Protein AF-0000000078335956 (afdb_homodimer)

Foldseek 3Di:
DDPPCPVPCVPPPPPPPPPPQPAVPPPPPDDPCPPAAEEEEEEQEDQWAWDQDPPPSDIDIDGHQDLVVCLVVLDDPSHHYAYEHAHPDDDDPVCVVVVQVCCCVPPNYHHFDDDPVLCCLLPVNPCVQPPQCLQVVHALDPDPRSDDDDVVSVVSLLVVLLSRLVSCVSHHDQLRHAYEYEALSNLQSLLNNCVVPVLGLYEYEHQFHRPHALVSLVSRVCSLLSLLSNQSHLEYEAQDVNRVVRSQNNCLAVVVWDWDDDPNFIWIDDQQATRTYYHAHQFADVVVVVVVCPDVVVVVVVVVVCVVQPQAAEAEAEEEQDLQAQPVLLVVLVVVLCVVDVVNVVRYYYHYHYHYDPDDDPRSVVCVVVVRRHHQLPRDRHDDQP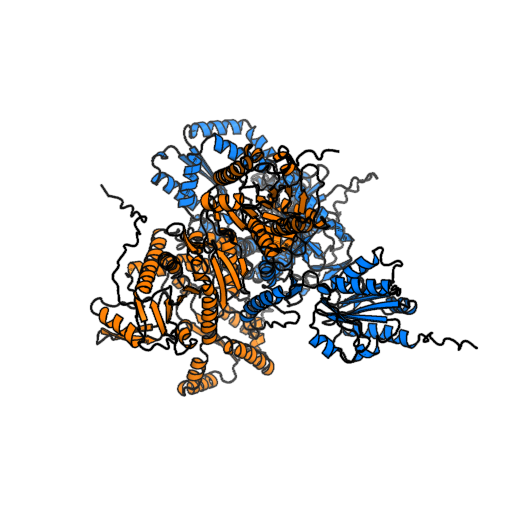LDDRAGSNDSVRVSVSVVCVRPPDPVSVVVSVVSRVVVSVVRHNSNRSVVSVVVSCVSSVCSVQFDWDWDDDDSNIHIRTAGPLQEADDLVVVVVQLLVWQAEEEEEEPPFAAPLDPPLQLLQPFPSYQAEYFYLFDPVVVCVSCVSRFQYWYAYNLRQWIARGPPGDIDGDDPDDCVLVVVLVVVLVVQPVVDPPWDQDVRQGQGRSVPQVVSCVVCVVPQWHWDDKDSTIGIGGVPRANLVNLLVVQLVCLVVVSHGQYYHYEEEIPRSLSVVVSNVVNQPDPSRPDRHHYAYEYEPDTHGPGSHYDPGNVVSVVSSNSSSVSSVPDDPPPPPPPPDD/DDPPCPPPCVPPPPPPPPPPQPAVPPPPPDDPCPPAAEEEEEEQEDQWAWDQDPPPSDIDIDGHQDLVVCLVVLDDPSHHYAYEHAHPDDDDPVCVVVVQVCCCVPPNYHHFDDDPVLCCLLPVNPCVQPVQCLQVVHALDPDPRSDDDDVVSVVSLLVVLLSRLVSCVSHHDQLRHAYEYEALSNLQSLLNNCVVPVLGLYEYEHQFHRPHALVSLVSRVCSLLSLLSNQSHLEYEAQDVNRVVRSQNNCLAVVVWDWDQDPNFIWIDDQQATRTYYHAHQFADVVVVVVVCPDVVVVVVVVVVCVVQPQAAEAEAEEEQDLQAQPVLLVVLVVVLCVVDVVNVVRYYYHYHYDYDPDDDPRSVVCVVVVRRHHQLPRDRHDDQPLDDRAGSNDSVRVSVSVVCVRPPDPVSVVVSVVSRVVVSVVRHNSNRSVVSVVVSCVSSVCSVQFDWDWDDDDSNIHIRTAGPLQEADDLVVVVVQLLVWQAEEEEEEPPFAADLDPPLQQLQPFPNYQAEYFYLFDPVVVCVSCVSRFQYWYAYNLRQWIARGPPGDIDGDDPDDCVLVVVLVVVLVVQPVVDPPFDDPVRFALGRSVPQVVSCVVCVVPQWHWDDKDSGIGIGGVPRANLVNLLVVQLVCLVVVSHGQYYHQEEEIPRSLSVVVSNVVNQPDPSRPDRHHYAYEYEPDTHGPGSHYDPGNVVSVVSSNSSSVSSVPDDPPPPDPPPDD

Nearest PDB structures (foldseek):
  5hut-assembly1_A  TM=8.804E-01  e=1.833E-31  Candida albicans SC5314
  5huv-assembly1_A  TM=8.819E-01  e=1.303E-30  Candida albicans SC5314
  5huv-assembly1_B  TM=8.684E-01  e=1.159E-29  Candida albicans SC5314
  5v0t-assembly8_H  TM=7.838E-01  e=3.227E-21  Paraburkholderia xenovorans LB400
  5v0t-assembly5_E  TM=7.851E-01  e=4.037E-21  Paraburkholderia xenovorans LB400

Organism: Daucus carota subsp. sativus (NCBI:txid79200)

Secondary structure (DSSP, 8-state):
--------GGG------------------SS------EEEEEEEE-SEEEEE-TTT--EEEEE---GGGGGGGGS-TT-EEEEEEE-SS---GGGHHHHHHHHHHHH-EEE----HHHHIIIIIIIIIIIIHHHHBT-----STT-----HHHHHHHHHHHHHHHHHHHHH--TTTSEEEEESGGGTTHHHHHHHH-TT-EEEEE--S--B--HHHHTTSTTHHHHHHHHTTSSEEEESSHHHHHHHHHHHHHHH---EEEETTEEEEEETTEEEEEEE------HHHHHHHHTSHHHHHHHHHHHHHTTT-EEEEEEEE-STT--HHHHHHHHHHHHHH-GGGTTTEEEEEEEEPPSS--HHHHHHHHS------GGG-SSPPPTTSPP--TT-HHHHHHHHHHHHH--HHHHHHHHHHHHHHHHHT-HHHHHHHHHHHHHHHTTTGGGEEEEEES-GGG-EEEEEETT-EE--HHHHHHHHHH-SSEEEEEE-TTTS---TTHHHHT--TTEEEEEE-SS-HHHHHHHTTT-TT-EEEEGGGTEEESSTTSPPEES----THHHHHHHHHHHHHHHHSTT----SSS----TTHHHHHHHHTTTTTEEEEEETTEEEEEETT--HHHHHHHHHHHHHHTT---SEEEEEE-SGGGHHHHHHHHHHHSSTT-SSPPEEEEEEESSS--S-SEEESSHHHHHHHHHHHHHHHHHS--TT-------/--------GGG------------------SS------EEEEEEEE-SEEEEE-TTT--EEEEE---GGGGGGGGS-TT-EEEEEEE-SS---GGGHHHHHHHHHHHH-EEE----HHHHIIIIIIIIIIIIHHHHBT-----STT-----HHHHHHHHHHHHHHHHHHHHH--TTTSEEEEESGGGTTHHHHHHHH-TT-EEEEE--S--B--HHHHTTSTTHHHHHHHHTTSSEEEESSHHHHHHHHHHHHHHH---EEEETTEEEEEETTEEEEEEE------HHHHHHHHTSHHHHHHHHHHHHHTTT-EEEEEEEE-STT--HHHHHHHHHHHHHH-GGGTTTEEEEEEEEPPSS--HHHHHHHHS------GGG-SSPPPTTS----TT-HHHHHHHHHHHHH--HHHHHHHHHHHHHHHHHT-HHHHHHHHHHHHHHHTTTGGGEEEEEES-GGG-EEEEEETT-EE--HHHHHHHHHH-SSEEEEEE-TTTS---TTHHHHT--TTEEEEEE-SS-HHHHHHHTTT-TT-EEEEGGGTEEESSTTSPPEES----THHHHHHHHHHHHHHHHSTT----SSS----TTHHHHHHHHTTTTTEEEEEETTEEEEEETT--HHHHHHHHHHHHHHTT---SEEEEEE-SGGGHHHHHHHHHHHSSTT-SSPPEEEEEEESS-S-S-SEEESSHHHHHHHHHHHHHHHHHS--TT-------

Structure (mmCIF, N/CA/C/O backbone):
data_AF-0000000078335956-model_v1
#
loop_
_entity.id
_entity.type
_entity.pdbx_description
1 polymer 'Trehalose-6-phosphate synthase'
#
loop_
_atom_site.group_PDB
_atom_site.id
_atom_site.type_symbol
_atom_site.label_atom_id
_atom_site.label_alt_id
_atom_site.label_comp_id
_atom_site.label_asym_id
_atom_site.label_entity_id
_atom_site.label_seq_id
_atom_site.pdbx_PDB_ins_code
_atom_site.Cartn_x
_atom_site.Cartn_y
_atom_site.Cartn_z
_atom_site.occupancy
_atom_site.B_iso_or_equiv
_atom_site.auth_seq_id
_atom_site.auth_comp_id
_atom_site.auth_asym_id
_atom_site.auth_atom_id
_atom_site.pdbx_PDB_model_num
ATOM 1 N N . MET A 1 1 ? -43.219 20.094 27.141 1 19.84 1 MET A N 1
ATOM 2 C CA . MET A 1 1 ? -42.812 21.219 26.297 1 19.84 1 MET A CA 1
ATOM 3 C C . MET A 1 1 ? -41.281 21.25 26.125 1 19.84 1 MET A C 1
ATOM 5 O O . MET A 1 1 ? -40.625 22.109 26.703 1 19.84 1 MET A O 1
ATOM 9 N N . ASN A 1 2 ? -40.562 20.234 26.25 1 20.25 2 ASN A N 1
ATOM 10 C CA . ASN A 1 2 ? -39.219 19.781 26.609 1 20.25 2 ASN A CA 1
ATOM 11 C C . ASN A 1 2 ? -38.188 20.156 25.531 1 20.25 2 ASN A C 1
ATOM 13 O O . ASN A 1 2 ? -38.281 19.719 24.391 1 20.25 2 ASN A O 1
ATOM 17 N N . THR A 1 3 ? -37.594 21.453 25.562 1 21.23 3 THR A N 1
ATOM 18 C CA . THR A 1 3 ? -36.812 22.344 24.719 1 21.23 3 THR A CA 1
ATOM 19 C C . THR A 1 3 ? -35.5 21.703 24.328 1 21.23 3 THR A C 1
ATOM 21 O O . THR A 1 3 ? -34.688 21.344 25.188 1 21.23 3 THR A O 1
ATOM 24 N N . SER A 1 4 ? -35.438 20.859 23.344 1 21.78 4 SER A N 1
ATOM 25 C CA . SER A 1 4 ? -34.375 20.031 22.75 1 21.78 4 SER A CA 1
ATOM 26 C C . SER A 1 4 ? -33.188 20.875 22.328 1 21.78 4 SER A C 1
ATOM 28 O O . SER A 1 4 ? -33.312 21.75 21.469 1 21.78 4 SER A O 1
ATOM 30 N N . SER A 1 5 ? -32.312 21.328 23.312 1 22.69 5 SER A N 1
ATOM 31 C CA . SER A 1 5 ? -31.172 22.266 23.281 1 22.69 5 SER A CA 1
ATOM 32 C C . SER A 1 5 ? -30.172 21.875 22.219 1 22.69 5 SER A C 1
ATOM 34 O O . SER A 1 5 ? -29.516 20.828 22.297 1 22.69 5 SER A O 1
ATOM 36 N N . CYS A 1 6 ? -30.438 22 20.969 1 25.27 6 CYS A N 1
ATOM 37 C CA . CYS A 1 6 ? -29.609 21.891 19.766 1 25.27 6 CYS A CA 1
ATOM 38 C C . CYS A 1 6 ? -28.359 22.75 19.891 1 25.27 6 CYS A C 1
ATOM 40 O O . CYS A 1 6 ? -28.438 23.969 19.859 1 25.27 6 CYS A O 1
ATOM 42 N N . MET A 1 7 ? -27.438 22.438 20.781 1 24.03 7 MET A N 1
ATOM 43 C CA . MET A 1 7 ? -26.234 23.25 20.984 1 24.03 7 MET A CA 1
ATOM 44 C C . MET A 1 7 ? -25.531 23.5 19.641 1 24.03 7 MET A C 1
ATOM 46 O O . MET A 1 7 ? -25.203 22.547 18.922 1 24.03 7 MET A O 1
ATOM 50 N N . ASN A 1 8 ? -25.906 24.5 18.922 1 25.06 8 ASN A N 1
ATOM 51 C CA . ASN A 1 8 ? -25.391 25.125 17.703 1 25.06 8 ASN A CA 1
ATOM 52 C C . ASN A 1 8 ? -23.875 25.359 17.797 1 25.06 8 ASN A C 1
ATOM 54 O O . ASN A 1 8 ? -23.422 26.141 18.625 1 25.06 8 ASN A O 1
ATOM 58 N N . PHE A 1 9 ? -23.109 24.406 17.594 1 26.05 9 PHE A N 1
ATOM 59 C CA . PHE A 1 9 ? -21.656 24.453 17.641 1 26.05 9 PHE A CA 1
ATOM 60 C C . PHE A 1 9 ? -21.125 25.547 16.719 1 26.05 9 PHE A C 1
ATOM 62 O O . PHE A 1 9 ? -19.922 25.641 16.484 1 26.05 9 PHE A O 1
ATOM 69 N N . ALA A 1 10 ? -22.047 26.328 16 1 27.14 10 ALA A N 1
ATOM 70 C CA . ALA A 1 10 ? -21.578 27.422 15.156 1 27.14 10 ALA A CA 1
ATOM 71 C C . ALA A 1 10 ? -20.703 28.391 15.953 1 27.14 10 ALA A C 1
ATOM 73 O O . ALA A 1 10 ? -19.75 28.938 15.422 1 27.14 10 ALA A O 1
ATOM 74 N N . ASN A 1 11 ? -21.281 28.812 17.141 1 25.41 11 ASN A N 1
ATOM 75 C CA . ASN A 1 11 ? -20.703 29.938 17.875 1 25.41 11 ASN A CA 1
ATOM 76 C C . ASN A 1 11 ? -19.359 29.594 18.5 1 25.41 11 ASN A C 1
ATOM 78 O O . ASN A 1 11 ? -19.047 30.031 19.594 1 25.41 11 ASN A O 1
ATOM 82 N N . LEU A 1 12 ? -18.859 28.484 18.219 1 27.59 12 LEU A N 1
ATOM 83 C CA . LEU A 1 12 ? -17.547 28.391 18.859 1 27.59 12 LEU A CA 1
ATOM 84 C C . LEU A 1 12 ? -16.656 29.547 18.406 1 27.59 12 LEU A C 1
ATOM 86 O O . LEU A 1 12 ? -15.781 29.359 17.547 1 27.59 12 LEU A O 1
ATOM 90 N N . ALA A 1 13 ? -17.234 30.719 18.141 1 26.52 13 ALA A N 1
ATOM 91 C CA . ALA A 1 13 ? -16.516 31.984 17.906 1 26.52 13 ALA A CA 1
ATOM 92 C C . ALA A 1 13 ? -15.523 32.25 19.031 1 26.52 13 ALA A C 1
ATOM 94 O O . ALA A 1 13 ? -15.875 32.188 20.219 1 26.52 13 ALA A O 1
ATOM 95 N N . PHE A 1 14 ? -14.305 31.969 18.75 1 28.53 14 PHE A N 1
ATOM 96 C CA . PHE A 1 14 ? -13.133 32.281 19.562 1 28.53 14 PHE A CA 1
ATOM 97 C C . PHE A 1 14 ? -13.188 33.75 20.031 1 28.53 14 PHE A C 1
ATOM 99 O O . PHE A 1 14 ? -13.281 34.656 19.203 1 28.53 14 PHE A O 1
ATOM 106 N N . GLY A 1 15 ? -14.039 34.156 21 1 25.47 15 GLY A N 1
ATOM 107 C CA . GLY A 1 15 ? -13.898 35.469 21.594 1 25.47 15 GLY A CA 1
ATOM 108 C C . GLY A 1 15 ? -12.453 35.875 21.797 1 25.47 15 GLY A C 1
ATOM 109 O O . GLY A 1 15 ? -11.578 35.031 21.938 1 25.47 15 GLY A O 1
ATOM 110 N N . ASP A 1 16 ? -12.117 37.125 21.312 1 26.88 16 ASP A N 1
ATOM 111 C CA . ASP A 1 16 ? -10.898 37.938 21.391 1 26.88 16 ASP A CA 1
ATOM 112 C C . ASP A 1 16 ? -10.398 38.062 22.828 1 26.88 16 ASP A C 1
ATOM 114 O O . ASP A 1 16 ? -10.82 38.938 23.562 1 26.88 16 ASP A O 1
ATOM 118 N N . LEU A 1 17 ? -10.477 37.125 23.672 1 26.69 17 LEU A N 1
ATOM 119 C CA . LEU A 1 17 ? -9.953 37.531 24.984 1 26.69 17 LEU A CA 1
ATOM 120 C C . LEU A 1 17 ? -8.539 38.062 24.844 1 26.69 17 LEU A C 1
ATOM 122 O O . LEU A 1 17 ? -7.613 37.312 24.5 1 26.69 17 LEU A O 1
ATOM 126 N N . ASN A 1 18 ? -8.359 39.344 24.547 1 26.45 18 ASN A N 1
ATOM 127 C CA . ASN A 1 18 ? -7.168 40.188 24.547 1 26.45 18 ASN A CA 1
ATOM 128 C C . ASN A 1 18 ? -6.379 40.031 25.859 1 26.45 18 ASN A C 1
ATOM 130 O O . ASN A 1 18 ? -5.637 40.938 26.234 1 26.45 18 ASN A O 1
ATOM 134 N N . ARG A 1 19 ? -6.75 39.25 26.875 1 29.47 19 ARG A N 1
ATOM 135 C CA . ARG A 1 19 ? -5.898 39.562 28.031 1 29.47 19 ARG A CA 1
ATOM 136 C C . ARG A 1 19 ? -4.449 39.188 27.75 1 29.47 19 ARG A C 1
ATOM 138 O O . ARG A 1 19 ? -4.164 38.094 27.266 1 29.47 19 ARG A O 1
ATOM 145 N N . THR A 1 20 ? -3.559 40.156 27.578 1 27.69 20 THR A N 1
ATOM 146 C CA . THR A 1 20 ? -2.105 40.25 27.5 1 27.69 20 THR A CA 1
ATOM 147 C C . THR A 1 20 ? -1.449 39.344 28.547 1 27.69 20 THR A C 1
ATOM 149 O O . THR A 1 20 ? -1.339 39.719 29.719 1 27.69 20 THR A O 1
ATOM 152 N N . ASN A 1 21 ? -1.979 38.25 28.812 1 27.45 21 ASN A N 1
ATOM 153 C CA . ASN A 1 21 ? -1.161 37.625 29.844 1 27.45 21 ASN A CA 1
ATOM 154 C C . ASN A 1 21 ? 0.313 37.594 29.453 1 27.45 21 ASN A C 1
ATOM 156 O O . ASN A 1 21 ? 0.642 37.5 28.266 1 27.45 21 ASN A O 1
ATOM 160 N N . PRO A 1 22 ? 1.255 37.906 30.375 1 27.59 22 PRO A N 1
ATOM 161 C CA . PRO A 1 22 ? 2.697 38.031 30.156 1 27.59 22 PRO A CA 1
ATOM 162 C C . PRO A 1 22 ? 3.291 36.812 29.438 1 27.59 22 PRO A C 1
ATOM 164 O O . PRO A 1 22 ? 3.033 35.656 29.812 1 27.59 22 PRO A O 1
ATOM 167 N N . CYS A 1 23 ? 3.16 36.719 28.172 1 31.3 23 CYS A N 1
ATOM 168 C CA . CYS A 1 23 ? 4.027 35.812 27.438 1 31.3 23 CYS A CA 1
ATOM 169 C C . CYS A 1 23 ? 5.352 35.625 28.156 1 31.3 23 CYS A C 1
ATOM 171 O O . CYS A 1 23 ? 5.797 36.5 28.906 1 31.3 23 CYS A O 1
ATOM 173 N N . ILE A 1 24 ? 5.77 34.5 28.422 1 33.09 24 ILE A N 1
ATOM 174 C CA . ILE A 1 24 ? 7.137 34.312 28.891 1 33.09 24 ILE A CA 1
ATOM 175 C C . ILE A 1 24 ? 8.07 35.281 28.172 1 33.09 24 ILE A C 1
ATOM 177 O O . ILE A 1 24 ? 8.367 35.125 27 1 33.09 24 ILE A O 1
ATOM 181 N N . LYS A 1 25 ? 7.867 36.688 28.344 1 34.28 25 LYS A N 1
ATOM 182 C CA . LYS A 1 25 ? 8.758 37.719 27.844 1 34.28 25 LYS A CA 1
ATOM 183 C C . LYS A 1 25 ? 10.156 37.594 28.438 1 34.28 25 LYS A C 1
ATOM 185 O O . LYS A 1 25 ? 10.398 38 29.562 1 34.28 25 LYS A O 1
ATOM 190 N N . TYR A 1 26 ? 10.984 36.531 28.344 1 30.84 26 TYR A N 1
ATOM 191 C CA . TYR A 1 26 ? 12.32 36.906 28.797 1 30.84 26 TYR A CA 1
ATOM 192 C C . TYR A 1 26 ? 12.922 38 27.906 1 30.84 26 TYR A C 1
ATOM 194 O O . TYR A 1 26 ? 12.984 37.844 26.688 1 30.84 26 TYR A O 1
ATOM 202 N N . VAL A 1 27 ? 12.641 39.25 28.219 1 30.86 27 VAL A N 1
ATOM 203 C CA . VAL A 1 27 ? 13.375 40.406 27.703 1 30.86 27 VAL A CA 1
ATOM 204 C C . VAL A 1 27 ? 14.875 40.219 27.953 1 30.86 27 VAL A C 1
ATOM 206 O O . VAL A 1 27 ? 15.312 40.188 29.109 1 30.86 27 VAL A O 1
ATOM 209 N N . ASP A 1 28 ? 15.641 39.312 27.312 1 30.7 28 ASP A N 1
ATOM 210 C CA . ASP A 1 28 ? 17.062 39.625 27.516 1 30.7 28 ASP A CA 1
ATOM 211 C C . ASP A 1 28 ? 17.391 41.031 27.094 1 30.7 28 ASP A C 1
ATOM 213 O O . ASP A 1 28 ? 16.906 41.531 26.078 1 30.7 28 ASP A O 1
ATOM 217 N N . SER A 1 29 ? 17.766 41.875 27.969 1 30.16 29 SER A N 1
ATOM 218 C CA . SER A 1 29 ? 18.328 43.219 27.797 1 30.16 29 SER A CA 1
ATOM 219 C C . SER A 1 29 ? 19.359 43.25 26.672 1 30.16 29 SER A C 1
ATOM 221 O O . SER A 1 29 ? 19.453 44.25 25.953 1 30.16 29 SER A O 1
ATOM 223 N N . ASP A 1 30 ? 20.594 42.594 26.906 1 31.47 30 ASP A N 1
ATOM 224 C CA . ASP A 1 30 ? 21.75 43 26.141 1 31.47 30 ASP A CA 1
ATOM 225 C C . ASP A 1 30 ? 21.625 42.594 24.672 1 31.47 30 ASP A C 1
ATOM 227 O O . ASP A 1 30 ? 20.906 41.625 24.359 1 31.47 30 ASP A O 1
ATOM 231 N N . GLY A 1 31 ? 22 43.344 23.609 1 33.09 31 GLY A N 1
ATOM 232 C CA . GLY A 1 31 ? 22.062 43.375 22.156 1 33.09 31 GLY A CA 1
ATOM 233 C C . GLY A 1 31 ? 22.391 42 21.547 1 33.09 31 GLY A C 1
ATOM 234 O O . GLY A 1 31 ? 22.344 41.844 20.328 1 33.09 31 GLY A O 1
ATOM 235 N N . THR A 1 32 ? 23.531 41.312 21.969 1 35 32 THR A N 1
ATOM 236 C CA . THR A 1 32 ? 24.016 40.156 21.219 1 35 32 THR A CA 1
ATOM 237 C C . THR A 1 32 ? 23.016 39 21.297 1 35 32 THR A C 1
ATOM 239 O O . THR A 1 32 ? 22.891 38.375 22.344 1 35 32 THR A O 1
ATOM 242 N N . SER A 1 33 ? 21.812 39.094 20.891 1 37.72 33 SER A N 1
ATOM 243 C CA . SER A 1 33 ? 20.625 38.25 21.016 1 37.72 33 SER A CA 1
ATOM 244 C C . SER A 1 33 ? 20.938 36.812 20.625 1 37.72 33 SER A C 1
ATOM 246 O O . SER A 1 33 ? 21.078 36.5 19.438 1 37.72 33 SER A O 1
ATOM 248 N N . SER A 1 34 ? 21.891 36.125 21.094 1 42.81 34 SER A N 1
ATOM 249 C CA . SER A 1 34 ? 21.938 34.688 20.859 1 42.81 34 SER A CA 1
ATOM 250 C C . SER A 1 34 ? 20.547 34.062 20.953 1 42.81 34 SER A C 1
ATOM 252 O O . SER A 1 34 ? 19.875 34.188 21.984 1 42.81 34 SER A O 1
ATOM 254 N N . THR A 1 35 ? 19.625 34.062 20.016 1 52.34 35 THR A N 1
ATOM 255 C CA . THR A 1 35 ? 18.219 33.719 19.906 1 52.34 35 THR A CA 1
ATOM 256 C C . THR A 1 35 ? 17.938 32.375 20.562 1 52.34 35 THR A C 1
ATOM 258 O O . THR A 1 35 ? 18.406 31.344 20.078 1 52.34 35 THR A O 1
ATOM 261 N N . THR A 1 36 ? 17.812 32.25 21.875 1 70.56 36 THR A N 1
ATOM 262 C CA . THR A 1 36 ? 17.406 31.109 22.688 1 70.56 36 THR A CA 1
ATOM 263 C C . THR A 1 36 ? 16.156 30.453 22.109 1 70.56 36 THR A C 1
ATOM 265 O O . THR A 1 36 ? 15.156 31.125 21.844 1 70.56 36 THR A O 1
ATOM 268 N N . VAL A 1 37 ? 16.359 29.219 21.672 1 81.81 37 VAL A N 1
ATOM 269 C CA . VAL A 1 37 ? 15.258 28.422 21.141 1 81.81 37 VAL A CA 1
ATOM 270 C C . VAL A 1 37 ? 14.383 27.906 22.281 1 81.81 37 VAL A C 1
ATOM 272 O O . VAL A 1 37 ? 14.898 27.422 23.297 1 81.81 37 VAL A O 1
ATOM 275 N N . THR A 1 38 ? 13.109 28.234 22.328 1 91.75 38 THR A N 1
ATOM 276 C CA . THR A 1 38 ? 12.148 27.734 23.297 1 91.75 38 THR A CA 1
ATOM 277 C C . THR A 1 38 ? 11.281 26.625 22.688 1 91.75 38 THR A C 1
ATOM 279 O O . THR A 1 38 ? 10.719 26.812 21.609 1 91.75 38 THR A O 1
ATOM 282 N N . ILE A 1 39 ? 11.203 25.531 23.375 1 95 39 ILE A N 1
ATOM 283 C CA . ILE A 1 39 ? 10.438 24.375 22.922 1 95 39 ILE A CA 1
ATOM 284 C C . ILE A 1 39 ? 9.352 24.031 23.938 1 95 39 ILE A C 1
ATOM 286 O O . ILE A 1 39 ? 9.617 23.969 25.141 1 95 39 ILE A O 1
ATOM 290 N N . ILE A 1 40 ? 8.18 23.891 23.469 1 96.12 40 ILE A N 1
ATOM 291 C CA . ILE A 1 40 ? 7.074 23.406 24.297 1 96.12 40 ILE A CA 1
ATOM 292 C C . ILE A 1 40 ? 6.754 21.969 23.938 1 96.12 40 ILE A C 1
ATOM 294 O O . ILE A 1 40 ? 6.453 21.656 22.781 1 96.12 40 ILE A O 1
ATOM 298 N N . ILE A 1 41 ? 6.809 21.078 24.844 1 95.44 41 ILE A N 1
ATOM 299 C CA . ILE A 1 41 ? 6.426 19.688 24.656 1 95.44 41 ILE A CA 1
ATOM 300 C C . ILE A 1 41 ? 5.031 19.453 25.25 1 95.44 41 ILE A C 1
ATOM 302 O O . ILE A 1 41 ? 4.816 19.625 26.438 1 95.44 41 ILE A O 1
ATOM 306 N N . LEU A 1 42 ? 4.148 19.156 24.375 1 96.69 42 LEU A N 1
ATOM 307 C CA . LEU A 1 42 ? 2.764 18.938 24.781 1 96.69 42 LEU A CA 1
ATOM 308 C C . LEU A 1 42 ? 2.428 17.453 24.781 1 96.69 42 LEU A C 1
ATOM 310 O O . LEU A 1 42 ? 2.674 16.75 23.797 1 96.69 42 LEU A O 1
ATOM 314 N N . SER A 1 43 ? 1.929 16.938 25.844 1 94.06 43 SER A N 1
ATOM 315 C CA . SER A 1 43 ? 1.452 15.562 26 1 94.06 43 SER A CA 1
ATOM 316 C C . SER A 1 43 ? 0.212 15.5 26.875 1 94.06 43 SER A C 1
ATOM 318 O O . SER A 1 43 ? -0.095 16.453 27.594 1 94.06 43 SER A O 1
ATOM 320 N N . ASN A 1 44 ? -0.469 14.398 26.766 1 92.56 44 ASN A N 1
ATOM 321 C CA . ASN A 1 44 ? -1.673 14.25 27.578 1 92.56 44 ASN A CA 1
ATOM 322 C C . ASN A 1 44 ? -1.354 14.305 29.062 1 92.56 44 ASN A C 1
ATOM 324 O O . ASN A 1 44 ? -2.098 14.906 29.844 1 92.56 44 ASN A O 1
ATOM 328 N N . MET A 1 45 ? -0.224 13.695 29.406 1 90.44 45 MET A N 1
ATOM 329 C CA . MET A 1 45 ? 0.213 13.688 30.797 1 90.44 45 MET A CA 1
ATOM 330 C C . MET A 1 45 ? 1.557 14.391 30.953 1 90.44 45 MET A C 1
ATOM 332 O O . MET A 1 45 ? 2.432 14.258 30.094 1 90.44 45 MET A O 1
ATOM 336 N N . LEU A 1 46 ? 1.651 15.078 32.031 1 92.12 46 LEU A N 1
ATOM 337 C CA . LEU A 1 46 ? 2.934 15.688 32.375 1 92.12 46 LEU A CA 1
ATOM 338 C C . LEU A 1 46 ? 3.945 14.625 32.812 1 92.12 46 LEU A C 1
ATOM 340 O O . LEU A 1 46 ? 3.566 13.547 33.25 1 92.12 46 LEU A O 1
ATOM 344 N N . PRO A 1 47 ? 5.184 14.938 32.625 1 89.88 47 PRO A N 1
ATOM 345 C CA . PRO A 1 47 ? 6.223 13.961 32.969 1 89.88 47 PRO A CA 1
ATOM 346 C C . PRO A 1 47 ? 6.504 13.914 34.469 1 89.88 47 PRO A C 1
ATOM 348 O O . PRO A 1 47 ? 7.668 13.922 34.875 1 89.88 47 PRO A O 1
ATOM 351 N N . LEU A 1 48 ? 5.449 13.867 35.25 1 89.56 48 LEU A N 1
ATOM 352 C CA . LEU A 1 48 ? 5.59 13.891 36.719 1 89.56 48 LEU A CA 1
ATOM 353 C C . LEU A 1 48 ? 4.637 12.898 37.375 1 89.56 48 LEU A C 1
ATOM 355 O O . LEU A 1 48 ? 3.537 12.664 36.875 1 89.56 48 LEU A O 1
ATOM 359 N N . HIS A 1 49 ? 5.18 12.328 38.375 1 86.75 49 HIS A N 1
ATOM 360 C CA . HIS A 1 49 ? 4.332 11.578 39.281 1 86.75 49 HIS A CA 1
ATOM 361 C C . HIS A 1 49 ? 4.004 12.406 40.531 1 86.75 49 HIS A C 1
ATOM 363 O O . HIS A 1 49 ? 4.902 12.969 41.156 1 86.75 49 HIS A O 1
ATOM 369 N N . ALA A 1 50 ? 2.77 12.547 40.719 1 87.62 50 ALA A N 1
ATOM 370 C CA . ALA A 1 50 ? 2.34 13.297 41.906 1 87.62 50 ALA A CA 1
ATOM 371 C C . ALA A 1 50 ? 1.949 12.367 43.062 1 87.62 50 ALA A C 1
ATOM 373 O O . ALA A 1 50 ? 1.248 11.375 42.844 1 87.62 50 ALA A O 1
ATOM 374 N N . GLN A 1 51 ? 2.586 12.586 44.125 1 85.38 51 GLN A N 1
ATOM 375 C CA . GLN A 1 51 ? 2.234 11.836 45.344 1 85.38 51 GLN A CA 1
ATOM 376 C C . GLN A 1 51 ? 1.74 12.766 46.438 1 85.38 51 GLN A C 1
ATOM 378 O O . GLN A 1 51 ? 2.396 13.758 46.75 1 85.38 51 GLN A O 1
ATOM 383 N N . LYS A 1 52 ? 0.571 12.469 46.844 1 84 52 LYS A N 1
ATOM 384 C CA . LYS A 1 52 ? 0.011 13.242 47.969 1 84 52 LYS A CA 1
ATOM 385 C C . LYS A 1 52 ? 0.424 12.664 49.312 1 84 52 LYS A C 1
ATOM 387 O O . LYS A 1 52 ? 0.314 11.453 49.531 1 84 52 LYS A O 1
ATOM 392 N N . ASP A 1 53 ? 1.023 13.57 50.031 1 78.81 53 ASP A N 1
ATOM 393 C CA . ASP A 1 53 ? 1.359 13.133 51.375 1 78.81 53 ASP A CA 1
ATOM 394 C C . ASP A 1 53 ? 0.108 13.016 52.25 1 78.81 53 ASP A C 1
ATOM 396 O O . ASP A 1 53 ? -0.678 13.961 52.344 1 78.81 53 ASP A O 1
ATOM 400 N N . GLY A 1 54 ? -0.27 11.891 52.75 1 69.88 54 GLY A N 1
ATOM 401 C CA . GLY A 1 54 ? -1.459 11.625 53.562 1 69.88 54 GLY A CA 1
ATOM 402 C C . GLY A 1 54 ? -1.561 12.508 54.781 1 69.88 54 GLY A C 1
ATOM 403 O O . GLY A 1 54 ? -2.662 12.836 55.219 1 69.88 54 GLY A O 1
ATOM 404 N N . LYS A 1 55 ? -0.478 12.992 55.438 1 73.19 55 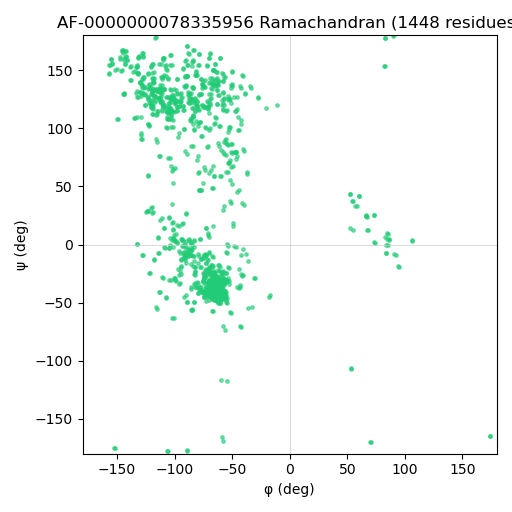LYS A N 1
ATOM 405 C CA . LYS A 1 55 ? -0.483 13.75 56.688 1 73.19 55 LYS A CA 1
ATOM 406 C C . LYS A 1 55 ? -0.58 15.25 56.438 1 73.19 55 LYS A C 1
ATOM 408 O O . LYS A 1 55 ? -1.388 15.938 57.031 1 73.19 55 LYS A O 1
ATOM 413 N N . THR A 1 56 ? 0.162 15.82 55.469 1 70.31 56 THR A N 1
ATOM 414 C CA . THR A 1 56 ? 0.261 17.266 55.25 1 70.31 56 THR A CA 1
ATOM 415 C C . THR A 1 56 ? -0.574 17.688 54.031 1 70.31 56 THR A C 1
ATOM 417 O O . THR A 1 56 ? -0.775 18.875 53.812 1 70.31 56 THR A O 1
ATOM 420 N N . GLU A 1 57 ? -1.248 16.766 53.344 1 73.31 57 GLU A N 1
ATOM 421 C CA . GLU A 1 57 ? -2.051 17.016 52.156 1 73.31 57 GLU A CA 1
ATOM 422 C C . GLU A 1 57 ? -1.249 17.781 51.094 1 73.31 57 GLU A C 1
ATOM 424 O O . GLU A 1 57 ? -1.825 18.406 50.219 1 73.31 57 GLU A O 1
ATOM 429 N N . CYS A 1 58 ? 0.118 17.766 51.375 1 79.56 58 CYS A N 1
ATOM 430 C CA . CYS A 1 58 ? 0.988 18.422 50.406 1 79.56 58 CYS A CA 1
ATOM 431 C C . CYS A 1 58 ? 1.427 17.453 49.344 1 79.56 58 CYS A C 1
ATOM 433 O O . CYS A 1 58 ? 1.555 16.25 49.594 1 79.56 58 CYS A O 1
ATOM 435 N N . PHE A 1 59 ? 1.572 17.969 48.062 1 86.81 59 PHE A N 1
ATOM 436 C CA . PHE A 1 59 ? 1.973 17.125 46.938 1 86.81 59 PHE A CA 1
ATOM 437 C C . PHE A 1 59 ? 3.486 17.141 46.781 1 86.81 59 PHE A C 1
ATOM 439 O O . PHE A 1 59 ? 4.133 18.172 46.938 1 86.81 59 PHE A O 1
ATOM 446 N N . SER A 1 60 ? 4.012 16.016 46.562 1 88.31 60 SER A N 1
ATOM 447 C CA . SER A 1 60 ? 5.383 15.867 46.094 1 88.31 60 SER A CA 1
ATOM 448 C C . SER A 1 60 ? 5.422 15.359 44.656 1 88.31 60 SER A C 1
ATOM 450 O O . SER A 1 60 ? 4.547 14.602 44.25 1 88.31 60 SER A O 1
ATOM 452 N N . PHE A 1 61 ? 6.387 15.891 43.938 1 90.31 61 PHE A N 1
ATOM 453 C CA . PHE A 1 61 ? 6.465 15.555 42.531 1 90.31 61 PHE A CA 1
ATOM 454 C C . PHE A 1 61 ? 7.816 14.938 42.188 1 90.31 61 PHE A C 1
ATOM 456 O O . PHE A 1 61 ? 8.852 15.391 42.688 1 90.31 61 PHE A O 1
ATOM 463 N N . ILE A 1 62 ? 7.738 13.836 41.406 1 86.06 62 ILE A N 1
ATOM 464 C CA . ILE A 1 62 ? 8.953 13.203 40.906 1 86.06 62 ILE A CA 1
ATOM 465 C C . ILE A 1 62 ? 8.852 13.031 39.406 1 86.06 62 ILE A C 1
ATOM 467 O O . ILE A 1 62 ? 7.785 12.695 38.875 1 86.06 62 ILE A O 1
ATOM 471 N N . TYR A 1 63 ? 9.953 13.219 38.781 1 83.81 63 TYR A N 1
ATOM 472 C CA . TYR A 1 63 ? 9.977 13.094 37.312 1 83.81 63 TYR A CA 1
ATOM 473 C C . TYR A 1 63 ? 9.719 11.648 36.906 1 83.81 63 TYR A C 1
ATOM 475 O O . TYR A 1 63 ? 10.219 10.719 37.531 1 83.81 63 TYR A O 1
ATOM 483 N N . ASP A 1 64 ? 8.914 11.57 35.875 1 81.62 64 ASP A N 1
ATOM 484 C CA . ASP A 1 64 ? 8.711 10.289 35.219 1 81.62 64 ASP A CA 1
ATOM 485 C C . ASP A 1 64 ? 9.906 9.914 34.344 1 81.62 64 ASP A C 1
ATOM 487 O O . ASP A 1 64 ? 10.406 10.742 33.562 1 81.62 64 ASP A O 1
ATOM 491 N N . GLU A 1 65 ? 10.367 8.773 34.375 1 72.12 65 GLU A N 1
ATOM 492 C CA . GLU A 1 65 ? 11.602 8.352 33.688 1 72.12 65 GLU A CA 1
ATOM 493 C C . GLU A 1 65 ? 11.32 7.801 32.312 1 72.12 65 GLU A C 1
ATOM 495 O O . GLU A 1 65 ? 12.203 7.207 31.688 1 72.12 65 GLU A O 1
ATOM 500 N N . SER A 1 66 ? 10.195 8.102 31.797 1 74.75 66 SER A N 1
ATOM 501 C CA . SER A 1 66 ? 9.891 7.637 30.438 1 74.75 66 SER A CA 1
ATOM 502 C C . SER A 1 66 ? 10.766 8.352 29.406 1 74.75 66 SER A C 1
ATOM 504 O O . SER A 1 66 ? 11.109 9.516 29.578 1 74.75 66 SER A O 1
ATOM 506 N N . PRO A 1 67 ? 11.172 7.629 28.375 1 69.62 67 PRO A N 1
ATOM 507 C CA . PRO A 1 67 ? 12.086 8.18 27.375 1 69.62 67 PRO A CA 1
ATOM 508 C C . PRO A 1 67 ? 11.562 9.461 26.734 1 69.62 67 PRO A C 1
ATOM 510 O O . PRO A 1 67 ? 12.344 10.367 26.438 1 69.62 67 PRO A O 1
ATOM 513 N N . LEU A 1 68 ? 10.344 9.555 26.609 1 72.31 68 LEU A N 1
ATOM 514 C CA . LEU A 1 68 ? 9.75 10.719 25.984 1 72.31 68 LEU A CA 1
ATOM 515 C C . LEU A 1 68 ? 10.125 12 26.719 1 72.31 68 LEU A C 1
ATOM 517 O O . LEU A 1 68 ? 10.391 13.031 26.094 1 72.31 68 LEU A O 1
ATOM 521 N N . TRP A 1 69 ? 10.312 11.883 27.984 1 75.56 69 TRP A N 1
ATOM 522 C CA . TRP A 1 69 ? 10.516 13.07 28.812 1 75.56 69 TRP A CA 1
ATOM 523 C C . TRP A 1 69 ? 11.992 13.422 28.906 1 75.56 69 TRP A C 1
ATOM 525 O O . TRP A 1 69 ? 12.352 14.508 29.359 1 75.56 69 TRP A O 1
ATOM 535 N N . GLN A 1 70 ? 12.742 12.539 28.375 1 78.56 70 GLN A N 1
ATOM 536 C CA . GLN A 1 70 ? 14.188 12.758 28.391 1 78.56 70 GLN A CA 1
ATOM 537 C C . GLN A 1 7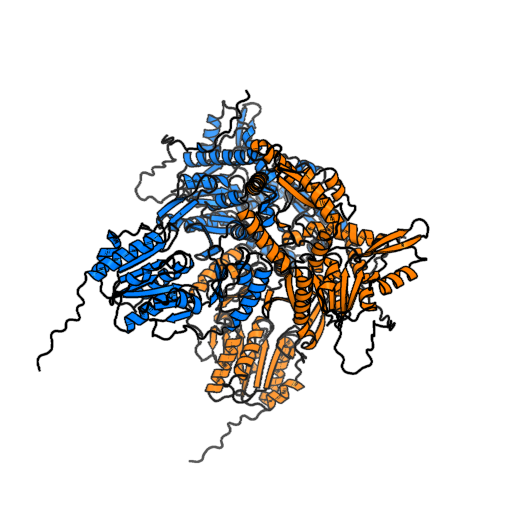0 ? 14.664 13.43 27.109 1 78.56 70 GLN A C 1
ATOM 539 O O . GLN A 1 70 ? 15.859 13.672 26.938 1 78.56 70 GLN A O 1
ATOM 544 N N . LEU A 1 71 ? 13.75 13.758 26.312 1 84 71 LEU A N 1
ATOM 545 C CA . LEU A 1 71 ? 14.062 14.43 25.062 1 84 71 LEU A CA 1
ATOM 546 C C . LEU A 1 71 ? 14.828 15.727 25.312 1 84 71 LEU A C 1
ATOM 548 O O . LEU A 1 71 ? 15.664 16.125 24.5 1 84 71 LEU A O 1
ATOM 552 N N . LYS A 1 72 ? 14.555 16.344 26.422 1 83.25 72 LYS A N 1
ATOM 553 C CA . LYS A 1 72 ? 15.164 17.625 26.766 1 83.25 72 LYS A CA 1
ATOM 554 C C . LYS A 1 72 ? 16.688 17.531 26.797 1 83.25 72 LYS A C 1
ATOM 556 O O . LYS A 1 72 ? 17.375 18.5 26.484 1 83.25 72 LYS A O 1
ATOM 561 N N . ASP A 1 73 ? 17.094 16.359 27.094 1 83.25 73 ASP A N 1
ATOM 562 C CA . ASP A 1 73 ? 18.531 16.172 27.25 1 83.25 73 ASP A CA 1
ATOM 563 C C . ASP A 1 73 ? 19.234 16.156 25.891 1 83.25 73 ASP A C 1
ATOM 565 O O . ASP A 1 73 ? 20.469 16.266 25.812 1 83.25 73 ASP A O 1
ATOM 569 N N . GLY A 1 74 ? 18.484 16.078 24.891 1 86.25 74 GLY A N 1
ATOM 570 C CA . GLY A 1 74 ? 19.062 16.062 23.547 1 86.25 74 GLY A CA 1
ATOM 571 C C . GLY A 1 74 ? 19.188 17.453 22.938 1 86.25 74 GLY A C 1
ATOM 572 O O . GLY A 1 74 ? 19.906 17.641 21.953 1 86.25 74 GLY A O 1
ATOM 573 N N . PHE A 1 75 ? 18.562 18.422 23.578 1 89.69 75 PHE A N 1
ATOM 574 C CA . PHE A 1 75 ? 18.625 19.781 23.062 1 89.69 75 PHE A CA 1
ATOM 575 C C . PHE A 1 75 ? 19.828 20.516 23.609 1 89.69 75 PHE A C 1
ATOM 577 O O . PHE A 1 75 ? 20.453 20.094 24.594 1 89.69 75 PHE A O 1
ATOM 584 N N . SER A 1 76 ? 20.109 21.594 22.969 1 86.81 76 SER A N 1
ATOM 585 C CA . SER A 1 76 ? 21.219 22.406 23.438 1 86.81 76 SER A CA 1
ATOM 586 C C . SER A 1 76 ? 20.938 22.969 24.828 1 86.81 76 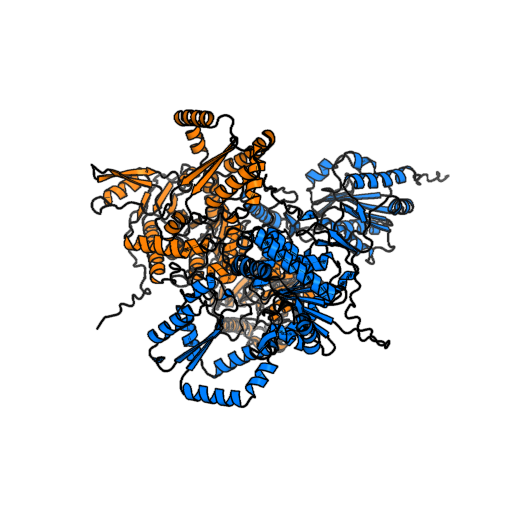SER A C 1
ATOM 588 O O . SER A 1 76 ? 19.781 23.203 25.188 1 86.81 76 SER A O 1
ATOM 590 N N . PRO A 1 77 ? 21.969 23.141 25.578 1 83.5 77 PRO A N 1
ATOM 591 C CA . PRO A 1 77 ? 21.797 23.641 26.938 1 83.5 77 PRO A CA 1
ATOM 592 C C . PRO A 1 77 ? 21.094 25 26.984 1 83.5 77 PRO A C 1
ATOM 594 O O . PRO A 1 77 ? 20.453 25.344 27.969 1 83.5 77 PRO A O 1
ATOM 597 N N . ASP A 1 78 ? 21.172 25.703 25.938 1 84.69 78 ASP A N 1
ATOM 598 C CA . ASP A 1 78 ? 20.594 27.031 25.875 1 84.69 78 ASP A CA 1
ATOM 599 C C . ASP A 1 78 ? 19.109 26.984 25.5 1 84.69 78 ASP A C 1
ATOM 601 O O . ASP A 1 78 ? 18.406 28 25.547 1 84.69 78 ASP A O 1
ATOM 605 N N . THR A 1 79 ? 18.641 25.781 25.234 1 89 79 THR A N 1
ATOM 606 C CA . THR A 1 79 ? 17.25 25.625 24.828 1 89 79 THR A CA 1
ATOM 607 C C . THR A 1 79 ? 16.328 25.547 26.047 1 89 79 THR A C 1
ATOM 609 O O . THR A 1 79 ? 16.625 24.797 27 1 89 79 THR A O 1
ATOM 612 N N . MET A 1 80 ? 15.367 26.375 26.094 1 89.94 80 MET A N 1
ATOM 613 C CA . MET A 1 80 ? 14.375 26.297 27.172 1 89.94 80 MET A CA 1
ATOM 614 C C . MET A 1 80 ? 13.25 25.344 26.797 1 89.94 80 MET A C 1
ATOM 616 O O . MET A 1 80 ? 12.617 25.5 25.75 1 89.94 80 MET A O 1
ATOM 620 N N . VAL A 1 81 ? 13.016 24.375 27.688 1 92.69 81 VAL A N 1
ATOM 621 C CA . VAL A 1 81 ? 11.992 23.375 27.406 1 92.69 81 VAL A CA 1
ATOM 622 C C . VAL A 1 81 ? 10.891 23.469 28.469 1 92.69 81 VAL A C 1
ATOM 624 O O . VAL A 1 81 ? 11.172 23.484 29.672 1 92.69 81 VAL A O 1
ATOM 627 N N . PHE A 1 82 ? 9.688 23.594 28.062 1 93.19 82 PHE A N 1
ATOM 628 C CA . PHE A 1 82 ? 8.523 23.562 28.938 1 93.19 82 PHE A CA 1
ATOM 629 C C . PHE A 1 82 ? 7.602 22.406 28.594 1 93.19 82 PHE A C 1
ATOM 631 O O . PHE A 1 82 ? 7.504 22 27.422 1 93.19 82 PHE A O 1
ATOM 638 N N . TYR A 1 83 ? 6.941 21.875 29.594 1 94.5 83 TYR A N 1
ATOM 639 C CA . TYR A 1 83 ? 5.98 20.797 29.406 1 94.5 83 TYR A CA 1
ATOM 640 C C . TYR A 1 83 ? 4.559 21.266 29.688 1 94.5 83 TYR A C 1
ATOM 642 O O . TYR A 1 83 ? 4.324 21.984 30.672 1 94.5 83 TYR A O 1
ATOM 650 N N . VAL A 1 84 ? 3.721 20.984 28.828 1 95.56 84 VAL A N 1
ATOM 651 C CA . VAL A 1 84 ? 2.311 21.297 29.031 1 95.56 84 VAL A CA 1
ATOM 652 C C . VAL A 1 84 ? 1.493 20 29 1 95.56 84 VAL A C 1
ATOM 654 O O . VAL A 1 84 ? 1.717 19.141 28.156 1 95.56 84 VAL A O 1
ATOM 657 N N . GLY A 1 85 ? 0.625 19.75 29.891 1 95 85 GLY A N 1
ATOM 658 C CA . GLY A 1 85 ? -0.219 18.562 29.984 1 95 85 GLY A CA 1
ATOM 659 C C . GLY A 1 85 ? -1.042 18.531 31.266 1 95 85 GLY A C 1
ATOM 660 O O . GLY A 1 85 ? -1.303 19.562 31.859 1 95 85 GLY A O 1
ATOM 661 N N . SER A 1 86 ? -1.577 17.391 31.578 1 92.44 86 SER A N 1
ATOM 662 C CA . SER A 1 86 ? -2.361 17.219 32.781 1 92.44 86 SER A CA 1
ATOM 663 C C . SER A 1 86 ? -1.633 16.328 33.781 1 92.44 86 SER A C 1
ATOM 665 O O . SER A 1 86 ? -0.875 15.438 33.406 1 92.44 86 SER A O 1
ATOM 667 N N . LEU A 1 87 ? -1.822 16.688 35 1 88.81 87 LEU A N 1
ATOM 668 C CA . LEU A 1 87 ? -1.294 15.836 36.062 1 88.81 87 LEU A CA 1
ATOM 669 C C . LEU A 1 87 ? -2.258 14.703 36.375 1 88.81 87 LEU A C 1
ATOM 671 O O . LEU A 1 87 ? -3.473 14.906 36.438 1 88.81 87 LEU A O 1
ATOM 675 N N . ASN A 1 88 ? -1.691 13.586 36.5 1 82.88 88 ASN A N 1
ATOM 676 C CA . ASN A 1 88 ? -2.516 12.438 36.875 1 82.88 88 ASN A CA 1
ATOM 677 C C . ASN A 1 88 ? -2.797 12.422 38.375 1 82.88 88 ASN A C 1
ATOM 679 O O . ASN A 1 88 ? -2.346 11.523 39.062 1 82.88 88 ASN A O 1
ATOM 683 N N . ALA A 1 89 ? -3.424 13.375 38.875 1 83.62 89 ALA A N 1
ATOM 684 C CA . ALA A 1 89 ? -3.779 13.484 40.281 1 83.62 89 ALA A CA 1
ATOM 685 C C . ALA A 1 89 ? -4.977 14.414 40.469 1 83.62 89 ALA A C 1
ATOM 687 O O . ALA A 1 89 ? -5.172 15.352 39.688 1 83.62 89 ALA A O 1
ATOM 688 N N . ASP A 1 90 ? -5.746 14.055 41.5 1 81.75 90 ASP A N 1
ATOM 689 C CA . ASP A 1 90 ? -6.848 14.938 41.875 1 81.75 90 ASP A CA 1
ATOM 690 C C . ASP A 1 90 ? -6.367 16.062 42.781 1 81.75 90 ASP A C 1
ATOM 692 O O . ASP A 1 90 ? -5.973 15.797 43.938 1 81.75 90 ASP A O 1
ATOM 696 N N . ILE A 1 91 ? -6.375 17.188 42.281 1 84.38 91 ILE A N 1
ATOM 697 C CA . ILE A 1 91 ? -5.887 18.328 43.062 1 84.38 91 ILE A CA 1
ATOM 698 C C . ILE A 1 91 ? -7.07 19.141 43.562 1 84.38 91 ILE A C 1
ATOM 700 O O . ILE A 1 91 ? -7.875 19.656 42.781 1 84.38 91 ILE A O 1
ATOM 704 N N . ASP A 1 92 ? -7.074 19.297 44.781 1 83.31 92 ASP A N 1
ATOM 705 C CA . ASP A 1 92 ? -8.133 20.094 45.406 1 83.31 92 ASP A CA 1
ATOM 706 C C . ASP A 1 92 ? -8.047 21.562 45 1 83.31 92 ASP A C 1
ATOM 708 O O . ASP A 1 92 ? -6.949 22.078 44.812 1 83.31 92 ASP A O 1
ATOM 712 N N . VAL A 1 93 ? -9.172 22.188 44.969 1 84.38 93 VAL A N 1
ATOM 713 C CA . VAL A 1 93 ? -9.281 23.562 44.469 1 84.38 93 VAL A CA 1
ATOM 714 C C . VAL A 1 93 ? -8.445 24.469 45.375 1 84.38 93 VAL A C 1
ATOM 716 O O . VAL A 1 93 ? -7.859 25.453 44.875 1 84.38 93 VAL A O 1
ATOM 719 N N . ASN A 1 94 ? -8.312 24.172 46.625 1 82.88 94 ASN A N 1
ATOM 720 C CA . ASN A 1 94 ? -7.648 25.031 47.594 1 82.88 94 ASN A CA 1
ATOM 721 C C . ASN A 1 94 ? -6.137 25.047 47.375 1 82.88 94 ASN A C 1
ATOM 723 O O . ASN A 1 94 ? -5.461 26 47.781 1 82.88 94 ASN A O 1
ATOM 727 N N . VAL A 1 95 ? -5.594 24.047 46.75 1 85.5 95 VAL A N 1
ATOM 728 C CA . VAL A 1 95 ? -4.141 23.969 46.656 1 85.5 95 VAL A CA 1
ATOM 729 C C . VAL A 1 95 ? -3.729 24.109 45.188 1 85.5 95 VAL A C 1
ATOM 731 O O . VAL A 1 95 ? -2.549 23.984 44.844 1 85.5 95 VAL A O 1
ATOM 734 N N . GLN A 1 96 ? -4.617 24.391 44.344 1 87.31 96 GLN A N 1
ATOM 735 C CA . GLN A 1 96 ? -4.367 24.422 42.906 1 87.31 96 GLN A CA 1
ATOM 736 C C . GLN A 1 96 ? -3.338 25.484 42.531 1 87.31 96 GLN A C 1
ATOM 738 O O . GLN A 1 96 ? -2.43 25.234 41.719 1 87.31 96 GLN A O 1
ATOM 743 N N . GLU A 1 97 ? -3.453 26.609 43.094 1 87.38 97 GLU A N 1
ATOM 744 C CA . GLU A 1 97 ? -2.547 27.719 42.781 1 87.38 97 GLU A CA 1
ATOM 745 C C . GLU A 1 97 ? -1.116 27.391 43.219 1 87.38 97 GLU A C 1
ATOM 747 O O . GLU A 1 97 ? -0.171 27.656 42.469 1 87.38 97 GLU A O 1
ATOM 752 N N . GLU A 1 98 ? -1.001 26.859 44.312 1 87.25 98 GLU A N 1
ATOM 753 C CA . GLU A 1 98 ? 0.321 26.5 44.812 1 87.25 98 GLU A CA 1
ATOM 754 C C . GLU A 1 98 ? 0.955 25.406 43.938 1 87.25 98 GLU A C 1
ATOM 756 O O . GLU A 1 98 ? 2.148 25.469 43.656 1 87.25 98 GLU A O 1
ATOM 761 N N . VAL A 1 99 ? 0.187 24.484 43.656 1 89.38 99 VAL A N 1
ATOM 762 C CA . VAL A 1 99 ? 0.671 23.359 42.844 1 89.38 99 VAL A CA 1
ATOM 763 C C . VAL A 1 99 ? 1.12 23.859 41.469 1 89.38 99 VAL A C 1
ATOM 765 O O . VAL A 1 99 ? 2.184 23.469 41 1 89.38 99 VAL A O 1
ATOM 768 N N . VAL A 1 100 ? 0.336 24.703 40.875 1 90.56 100 VAL A N 1
ATOM 769 C CA . VAL A 1 100 ? 0.64 25.234 39.562 1 90.56 100 VAL A CA 1
ATOM 770 C C . VAL A 1 100 ? 1.951 26.016 39.594 1 90.56 100 VAL A C 1
ATOM 772 O O . VAL A 1 100 ? 2.783 25.891 38.688 1 90.56 100 VAL A O 1
ATOM 775 N N . GLU A 1 101 ? 2.107 26.781 40.562 1 90.81 101 GLU A N 1
ATOM 776 C CA . GLU A 1 101 ? 3.324 27.578 40.719 1 90.81 101 GLU A CA 1
ATOM 777 C C . GLU A 1 101 ? 4.543 26.688 40.938 1 90.81 101 GLU A C 1
ATOM 779 O O . GLU A 1 101 ? 5.605 26.938 40.344 1 90.81 101 GLU A O 1
ATOM 784 N N . ARG A 1 102 ? 4.387 25.703 41.688 1 91.69 102 ARG A N 1
ATOM 785 C CA . ARG A 1 102 ? 5.484 24.781 41.969 1 91.69 102 ARG A CA 1
ATOM 786 C C . ARG A 1 102 ? 5.871 24.016 40.719 1 91.69 102 ARG A C 1
ATOM 788 O O . ARG A 1 102 ? 7.055 23.766 40.469 1 91.69 102 ARG A O 1
ATOM 795 N N . LEU A 1 103 ? 4.875 23.625 40.031 1 93.06 103 LEU A N 1
ATOM 796 C CA . LEU A 1 103 ? 5.125 22.891 38.812 1 93.06 103 LEU A CA 1
ATOM 797 C C . LEU A 1 103 ? 5.906 23.734 37.812 1 93.06 103 LEU A C 1
ATOM 799 O O . LEU A 1 103 ? 6.816 23.234 37.125 1 93.06 103 LEU A O 1
ATOM 803 N N . MET A 1 104 ? 5.551 24.953 37.719 1 91.75 104 MET A N 1
ATOM 804 C CA . MET A 1 104 ? 6.223 25.859 36.781 1 91.75 104 MET A CA 1
ATOM 805 C C . MET A 1 104 ? 7.625 26.203 37.281 1 91.75 104 MET A C 1
ATOM 807 O O . MET A 1 104 ? 8.594 26.109 36.531 1 91.75 104 MET A O 1
ATOM 811 N N . ASP A 1 105 ? 7.754 26.5 38.5 1 91.19 105 ASP A N 1
ATOM 812 C CA . ASP A 1 105 ? 9 27 39.062 1 91.19 105 ASP A CA 1
ATOM 813 C C . ASP A 1 105 ? 10.039 25.891 39.188 1 91.19 105 ASP A C 1
ATOM 815 O O . ASP A 1 105 ? 11.219 26.094 38.906 1 91.19 105 ASP A O 1
ATOM 819 N N . ASP A 1 106 ? 9.539 24.734 39.594 1 90.94 106 ASP A N 1
ATOM 820 C CA . ASP A 1 106 ? 10.477 23.672 39.938 1 90.94 106 ASP A CA 1
ATOM 821 C C . ASP A 1 106 ? 10.711 22.75 38.75 1 90.94 106 ASP A C 1
ATOM 823 O O . ASP A 1 106 ? 11.773 22.141 38.625 1 90.94 106 ASP A O 1
ATOM 827 N N . PHE A 1 107 ? 9.75 22.688 37.875 1 91.56 107 PHE A N 1
ATOM 828 C CA . PHE A 1 107 ? 9.836 21.609 36.906 1 91.56 107 PHE A CA 1
ATOM 829 C C . PHE A 1 107 ? 9.586 22.125 35.5 1 91.56 107 PHE A C 1
ATOM 831 O O . PHE A 1 107 ? 9.648 21.375 34.531 1 91.56 107 PHE A O 1
ATOM 838 N N . ASN A 1 108 ? 9.328 23.422 35.25 1 91.94 108 ASN A N 1
ATOM 839 C CA . ASN A 1 108 ? 8.977 23.984 33.969 1 91.94 108 ASN A CA 1
ATOM 840 C C . ASN A 1 108 ? 7.77 23.281 33.344 1 91.94 108 ASN A C 1
ATOM 842 O O . ASN A 1 108 ? 7.754 22.984 32.156 1 91.94 108 ASN A O 1
ATOM 846 N N . CYS A 1 109 ? 6.789 22.906 34.25 1 94.19 109 CYS A N 1
ATOM 847 C CA . CYS A 1 109 ? 5.582 22.219 33.812 1 94.19 109 CYS A CA 1
ATOM 848 C C . CYS A 1 109 ? 4.352 23.094 33.969 1 94.19 109 CYS A C 1
ATOM 850 O O . CYS A 1 109 ? 4.23 23.812 34.969 1 94.19 109 CYS A O 1
ATOM 852 N N . VAL A 1 110 ? 3.594 23.109 32.938 1 94.56 110 VAL A N 1
ATOM 853 C CA . VAL A 1 110 ? 2.33 23.844 32.969 1 94.56 110 VAL A CA 1
ATOM 854 C C . VAL A 1 110 ? 1.164 22.859 33 1 94.56 110 VAL A C 1
ATOM 856 O O . VAL A 1 110 ? 0.962 22.094 32.062 1 94.56 110 VAL A O 1
ATOM 859 N N . HIS A 1 111 ? 0.394 22.922 34.062 1 94.06 111 HIS A N 1
ATOM 860 C CA . HIS A 1 111 ? -0.717 21.984 34.25 1 94.06 111 HIS A CA 1
ATOM 861 C C . HIS A 1 111 ? -2.004 22.547 33.625 1 94.06 111 HIS A C 1
ATOM 863 O O . HIS A 1 111 ? -2.285 23.734 33.75 1 94.06 111 HIS A O 1
ATOM 869 N N . THR A 1 112 ? -2.717 21.703 32.969 1 94.25 112 THR A N 1
ATOM 870 C CA . THR A 1 112 ? -4.031 22.031 32.438 1 94.25 112 THR A CA 1
ATOM 871 C C . THR A 1 112 ? -5.125 21.266 33.156 1 94.25 112 THR A C 1
ATOM 873 O O . THR A 1 112 ? -5.137 20.031 33.156 1 94.25 112 THR A O 1
ATOM 876 N N . PHE A 1 113 ? -6.039 21.984 33.719 1 92.31 113 PHE A N 1
ATOM 877 C CA . PHE A 1 113 ? -7.133 21.359 34.469 1 92.31 113 PHE A CA 1
ATOM 878 C C . PHE A 1 113 ? -8.25 20.922 33.5 1 92.31 113 PHE A C 1
ATOM 880 O O . PHE A 1 113 ? -8.758 21.734 32.75 1 92.31 113 PHE A O 1
ATOM 887 N N . LEU A 1 114 ? -8.57 19.672 33.531 1 93 114 LEU A N 1
ATOM 888 C CA . LEU A 1 114 ? -9.734 19.109 32.844 1 93 114 LEU A CA 1
ATOM 889 C C . LEU A 1 114 ? -10.734 18.562 33.844 1 93 114 LEU A C 1
ATOM 891 O O . LEU A 1 114 ? -10.352 17.875 34.812 1 93 114 LEU A O 1
ATOM 895 N N . ALA A 1 115 ? -11.977 18.906 33.625 1 92.31 115 ALA A N 1
ATOM 896 C CA . ALA A 1 115 ? -12.992 18.297 34.469 1 92.31 115 ALA A CA 1
ATOM 897 C C . ALA A 1 115 ? -12.938 16.781 34.375 1 92.31 115 ALA A C 1
ATOM 899 O O . ALA A 1 115 ? -12.672 16.219 33.312 1 92.31 115 ALA A O 1
ATOM 900 N N . ASN A 1 116 ? -13.203 16.156 35.469 1 90.31 116 ASN A N 1
ATOM 901 C CA . ASN A 1 116 ? -13.094 14.695 35.562 1 90.31 116 ASN A CA 1
ATOM 902 C C . ASN A 1 116 ? -13.969 14.008 34.5 1 90.31 116 ASN A C 1
ATOM 904 O O . ASN A 1 116 ? -13.555 13.023 33.906 1 90.31 116 ASN A O 1
ATOM 908 N N . GLU A 1 117 ? -15.094 14.5 34.406 1 93.81 117 GLU A N 1
ATOM 909 C CA . GLU A 1 117 ? -16.016 13.914 33.438 1 93.81 117 GLU A CA 1
ATOM 910 C C . GLU A 1 117 ? -15.477 14.062 32 1 93.81 117 GLU A C 1
ATOM 912 O O . GLU A 1 117 ? -15.531 13.117 31.203 1 93.81 117 GLU A O 1
ATOM 917 N N . LEU A 1 118 ? -14.969 15.188 31.734 1 95.56 118 LEU A N 1
ATOM 918 C CA . LEU A 1 118 ? -14.414 15.438 30.406 1 95.56 118 LEU A CA 1
ATOM 919 C C . LEU A 1 118 ? -13.188 14.57 30.172 1 95.56 118 LEU A C 1
ATOM 921 O O . LEU A 1 118 ? -13.016 14.031 29.062 1 95.56 118 LEU A O 1
ATOM 925 N N . PHE A 1 119 ? -12.477 14.445 31.188 1 93.19 119 PHE A N 1
ATOM 926 C CA . PHE A 1 119 ? -11.273 13.633 31.047 1 93.19 119 PHE A CA 1
ATOM 927 C C . PHE A 1 119 ? -11.633 12.18 30.75 1 93.19 119 PHE A C 1
ATOM 929 O O . PHE A 1 119 ? -11.008 11.547 29.906 1 93.19 119 PHE A O 1
ATOM 936 N N . SER A 1 120 ? -12.547 11.703 31.422 1 92.81 120 SER A N 1
ATOM 937 C CA . SER A 1 120 ? -12.961 10.32 31.234 1 92.81 120 SER A CA 1
ATOM 938 C C . SER A 1 120 ? -13.508 10.102 29.828 1 92.81 120 SER A C 1
ATOM 940 O O . SER A 1 120 ? -13.148 9.125 29.156 1 92.81 120 SER A O 1
ATOM 942 N N . GLU A 1 121 ? -14.297 10.977 29.375 1 95.69 121 GLU A N 1
ATOM 943 C CA . GLU A 1 121 ? -14.883 10.875 28.047 1 95.69 121 GLU A CA 1
ATOM 944 C C . GLU A 1 121 ? -13.82 11 26.969 1 95.69 121 GLU A C 1
ATOM 946 O O . GLU A 1 121 ? -13.836 10.258 25.984 1 95.69 121 GLU A O 1
ATOM 951 N N . PHE A 1 122 ? -13 11.93 27.25 1 94.5 122 PHE A N 1
ATOM 952 C CA . PHE A 1 122 ? -11.922 12.203 26.312 1 94.5 122 PHE A CA 1
ATOM 953 C C . PHE A 1 122 ? -10.93 11.039 26.266 1 94.5 122 PHE A C 1
ATOM 955 O O . PHE A 1 122 ? -10.695 10.461 25.203 1 94.5 122 PHE A O 1
ATOM 962 N N . TYR A 1 123 ? -10.391 10.68 27.297 1 93.06 123 TYR A N 1
ATOM 963 C CA . TYR A 1 123 ? -9.273 9.75 27.344 1 93.06 123 TYR A CA 1
ATOM 964 C C . TYR A 1 123 ? -9.758 8.305 27.328 1 93.06 123 TYR A C 1
ATOM 966 O O . TYR A 1 123 ? -9.398 7.539 26.438 1 93.06 123 TYR A O 1
ATOM 974 N N . HIS A 1 124 ? -10.602 7.926 28.234 1 88.75 124 HIS A N 1
ATOM 975 C CA . HIS A 1 124 ? -10.992 6.531 28.375 1 88.75 124 HIS A CA 1
ATOM 976 C C . HIS A 1 124 ? -11.984 6.125 27.281 1 88.75 124 HIS A C 1
ATOM 978 O O . HIS A 1 124 ? -11.859 5.043 26.703 1 88.75 124 HIS A O 1
ATOM 984 N N . ASP A 1 125 ? -12.836 6.98 27.016 1 90.94 125 ASP A N 1
ATOM 985 C CA . ASP A 1 125 ? -13.922 6.562 26.141 1 90.94 125 ASP A CA 1
ATOM 986 C C . ASP A 1 125 ? -13.555 6.793 24.672 1 90.94 125 ASP A C 1
ATOM 988 O O . ASP A 1 125 ? -13.664 5.879 23.859 1 90.94 125 ASP A O 1
ATOM 992 N N . PHE A 1 126 ? -13.094 7.926 24.359 1 93.81 126 PHE A N 1
ATOM 993 C CA . PHE A 1 126 ? -12.844 8.164 22.938 1 93.81 126 PHE A CA 1
ATOM 994 C C . PHE A 1 126 ? -11.461 7.648 22.547 1 93.81 126 PHE A C 1
ATOM 996 O O . PHE A 1 126 ? -11.336 6.871 21.594 1 93.81 126 PHE A O 1
ATOM 1003 N N . CYS A 1 127 ? -10.406 8.094 23.188 1 93.44 127 CYS A N 1
ATOM 1004 C CA . CYS A 1 127 ? -9.047 7.723 22.812 1 93.44 127 CYS A CA 1
ATOM 1005 C C . CYS A 1 127 ? -8.836 6.219 22.922 1 93.44 127 CYS A C 1
ATOM 1007 O O . CYS A 1 127 ? -8.453 5.566 21.953 1 93.44 127 CYS A O 1
ATOM 1009 N N . LYS A 1 128 ? -9.195 5.684 24.016 1 86.44 128 LYS A N 1
ATOM 1010 C CA . LYS A 1 128 ? -8.859 4.285 24.281 1 86.44 128 LYS A CA 1
ATOM 1011 C C . LYS A 1 128 ? -9.875 3.346 23.641 1 86.44 128 LYS A C 1
ATOM 1013 O O . LYS A 1 128 ? -9.531 2.232 23.234 1 86.44 128 LYS A O 1
ATOM 1018 N N . HIS A 1 129 ? -11.086 3.85 23.438 1 83.62 129 HIS A N 1
ATOM 1019 C CA . HIS A 1 129 ? -12.117 2.939 22.969 1 83.62 129 HIS A CA 1
ATOM 1020 C C . HIS A 1 129 ? -12.32 3.074 21.453 1 83.62 129 HIS A C 1
ATOM 1022 O O . HIS A 1 129 ? -12.727 2.117 20.797 1 83.62 129 HIS A O 1
ATOM 1028 N N . HIS A 1 130 ? -12.109 4.219 20.953 1 87.44 130 HIS A N 1
ATOM 1029 C CA . HIS A 1 130 ? -12.391 4.406 19.531 1 87.44 130 HIS A CA 1
ATOM 1030 C C . HIS A 1 130 ? -11.094 4.523 18.734 1 87.44 130 HIS A C 1
ATOM 1032 O O . HIS A 1 130 ? -10.93 3.838 17.719 1 87.44 130 HIS A O 1
ATOM 1038 N N . LEU A 1 131 ? -10.164 5.285 19.203 1 90.81 131 LEU A N 1
ATOM 1039 C CA . LEU A 1 131 ? -8.977 5.578 18.406 1 90.81 131 LEU A CA 1
ATOM 1040 C C . LEU A 1 131 ? -7.945 4.465 18.531 1 90.81 131 LEU A C 1
ATOM 1042 O O . LEU A 1 131 ? -7.449 3.949 17.531 1 90.81 131 LEU A O 1
ATOM 1046 N N . TRP A 1 132 ? -7.656 4.086 19.75 1 86.88 132 TRP A N 1
ATOM 1047 C CA . TRP A 1 132 ? -6.574 3.143 20.016 1 86.88 132 TRP A CA 1
ATOM 1048 C C . TRP A 1 132 ? -6.809 1.822 19.281 1 86.88 132 TRP A C 1
ATOM 1050 O O . TRP A 1 132 ? -5.898 1.288 18.641 1 86.88 132 TRP A O 1
ATOM 1060 N N . PRO A 1 133 ? -8.031 1.281 19.297 1 81.81 133 PRO A N 1
ATOM 1061 C CA . PRO A 1 133 ? -8.25 0.019 18.578 1 81.81 133 PRO A CA 1
ATOM 1062 C C . PRO A 1 133 ? -8.023 0.141 17.078 1 81.81 133 PRO A C 1
ATOM 1064 O O . PRO A 1 133 ? -7.426 -0.749 16.469 1 81.81 133 PRO A O 1
ATOM 1067 N N . ILE A 1 134 ? -8.445 1.234 16.531 1 84.56 134 ILE A N 1
ATOM 1068 C CA . ILE A 1 134 ? -8.32 1.443 15.086 1 84.56 134 ILE A CA 1
ATOM 1069 C C . ILE A 1 134 ? -6.84 1.548 14.711 1 84.56 134 ILE A C 1
ATOM 1071 O O . ILE A 1 134 ? -6.418 1.02 13.68 1 84.56 134 ILE A O 1
ATOM 1075 N N . PHE A 1 135 ? -6.074 2.182 15.594 1 87.06 135 PHE A N 1
ATOM 1076 C CA . PHE A 1 135 ? -4.652 2.354 15.344 1 87.06 135 PHE A CA 1
ATOM 1077 C C . PHE A 1 135 ? -3.902 1.04 15.539 1 87.06 135 PHE A C 1
ATOM 1079 O O . PHE A 1 135 ? -2.721 0.936 15.203 1 87.06 135 PHE A O 1
ATOM 1086 N N . HIS A 1 136 ? -4.574 0.055 16.031 1 79.12 136 HIS A N 1
ATOM 1087 C CA . HIS A 1 136 ? -3.969 -1.25 16.266 1 79.12 136 HIS A CA 1
ATOM 1088 C C . HIS A 1 136 ? -4.688 -2.344 15.484 1 79.12 136 HIS A C 1
ATOM 1090 O O . HIS A 1 136 ? -4.895 -3.445 16 1 79.12 136 HIS A O 1
ATOM 1096 N N . TYR A 1 137 ? -5.227 -2.1 14.367 1 73.75 137 TYR A N 1
ATOM 1097 C CA . TYR A 1 137 ? -5.832 -2.988 13.383 1 73.75 137 TYR A CA 1
ATOM 1098 C C . TYR A 1 137 ? -7.09 -3.643 13.938 1 73.75 137 TYR A C 1
ATOM 1100 O O . TYR A 1 137 ? -7.453 -4.75 13.531 1 73.75 137 TYR A O 1
ATOM 1108 N N . MET A 1 138 ? -7.723 -3.035 14.867 1 74.81 138 MET A N 1
ATOM 1109 C CA . MET A 1 138 ? -8.945 -3.617 15.406 1 74.81 138 MET A CA 1
ATOM 1110 C C . MET A 1 138 ? -10.18 -2.945 14.805 1 74.81 138 MET A C 1
ATOM 1112 O O . MET A 1 138 ? -10.266 -1.718 14.773 1 74.81 138 MET A O 1
ATOM 1116 N N . LEU A 1 139 ? -10.969 -3.809 14.25 1 69.94 139 LEU A N 1
ATOM 1117 C CA . LEU A 1 139 ? -12.234 -3.305 13.727 1 69.94 139 LEU A CA 1
ATOM 1118 C C . LEU A 1 139 ? -13.227 -3.051 14.852 1 69.94 139 LEU A C 1
ATOM 1120 O O . LEU A 1 139 ? -13.203 -3.746 15.875 1 69.94 139 LEU A O 1
ATOM 1124 N N . PRO A 1 140 ? -13.859 -1.871 14.594 1 63.22 140 PRO A N 1
ATOM 1125 C CA . PRO A 1 140 ? -14.922 -1.715 15.586 1 63.22 140 PRO A CA 1
ATOM 1126 C C . PRO A 1 140 ? -15.906 -2.885 15.586 1 63.22 140 PRO A C 1
ATOM 1128 O O . PRO A 1 140 ? -16.344 -3.324 14.523 1 63.22 140 PRO A O 1
ATOM 1131 N N . MET A 1 141 ? -15.477 -3.992 16.5 1 54.09 141 MET A N 1
ATOM 1132 C CA . MET A 1 141 ? -16.359 -5.16 16.516 1 54.09 141 MET A CA 1
ATOM 1133 C C . MET A 1 141 ? -17.562 -4.918 17.406 1 54.09 141 MET A C 1
ATOM 1135 O O . MET A 1 141 ? -17.5 -4.152 18.375 1 54.09 141 MET A O 1
ATOM 1139 N N . CYS A 1 142 ? -18.75 -4.996 16.766 1 46.38 142 CYS A N 1
ATOM 1140 C CA . CYS A 1 142 ? -19.969 -4.797 17.547 1 46.38 142 CYS A CA 1
ATOM 1141 C C . CYS A 1 142 ? -19.953 -5.652 18.812 1 46.38 142 CYS A C 1
ATOM 1143 O O . CYS A 1 142 ? -20.344 -6.82 18.781 1 46.38 142 CYS A O 1
ATOM 1145 N N . GLY A 1 143 ? -18.875 -6.211 19.281 1 40.38 143 GLY A N 1
ATOM 1146 C CA . GLY A 1 143 ? -19.125 -6.875 20.562 1 40.38 143 GLY A CA 1
ATOM 1147 C C . GLY A 1 143 ? -19.641 -5.93 21.625 1 40.38 143 GLY A C 1
ATOM 1148 O O . GLY A 1 143 ? -20.062 -4.812 21.328 1 40.38 143 GLY A O 1
ATOM 1149 N N . LYS A 1 144 ? -19.594 -6.441 22.875 1 40.53 144 LYS A N 1
ATOM 1150 C CA . LYS A 1 144 ? -20.031 -5.641 24.016 1 40.53 144 LYS A CA 1
ATOM 1151 C C . LYS A 1 144 ? -19.453 -4.23 23.953 1 40.53 144 LYS A C 1
ATOM 1153 O O . LYS A 1 144 ? -20.078 -3.279 24.438 1 40.53 144 LYS A O 1
ATOM 1158 N N . HIS A 1 145 ? -18.297 -4.152 23.516 1 41.34 145 HIS A N 1
ATOM 1159 C CA . HIS A 1 145 ? -17.609 -2.859 23.547 1 41.34 145 HIS A CA 1
ATOM 1160 C C . HIS A 1 145 ? -17.75 -2.137 22.219 1 41.34 145 HIS A C 1
ATOM 1162 O O . HIS A 1 145 ? -17.297 -0.999 22.078 1 41.34 145 HIS A O 1
ATOM 1168 N N . GLY A 1 146 ? -18 -2.752 21.125 1 47.25 146 GLY A N 1
ATOM 1169 C CA . GLY A 1 146 ? -18 -1.92 19.922 1 47.25 146 GLY A CA 1
ATOM 1170 C C . GLY A 1 146 ? -19.156 -0.938 19.875 1 47.25 146 GLY A C 1
ATOM 1171 O O . GLY A 1 146 ? -20.219 -1.251 19.344 1 47.25 146 GLY A O 1
ATOM 1172 N N . ASP A 1 147 ? -19.047 -0.136 20.797 1 56.16 147 ASP A N 1
ATOM 1173 C CA . ASP A 1 147 ? -20.047 0.923 20.891 1 56.16 147 ASP A CA 1
ATOM 1174 C C . ASP A 1 147 ? -20.062 1.768 19.625 1 56.16 147 ASP A C 1
ATOM 1176 O O . ASP A 1 147 ? -19.031 1.962 18.984 1 56.16 147 ASP A O 1
ATOM 1180 N N . GLN A 1 148 ? -21.234 1.79 19.141 1 67.56 148 GLN A N 1
ATOM 1181 C CA . GLN A 1 148 ? -21.531 2.752 18.078 1 67.56 148 GLN A CA 1
ATOM 1182 C C . GLN A 1 148 ? -20.766 4.047 18.281 1 67.56 148 GLN A C 1
ATOM 1184 O O . GLN A 1 148 ? -20.453 4.422 19.406 1 67.56 148 GLN A O 1
ATOM 1189 N N . PHE A 1 149 ? -20.266 4.473 17.234 1 80.5 149 PHE A N 1
ATOM 1190 C CA . PHE A 1 149 ? -19.594 5.766 17.312 1 80.5 149 PHE A CA 1
ATOM 1191 C C . PHE A 1 149 ? -20.469 6.785 18.031 1 80.5 149 PHE A C 1
ATOM 1193 O O . PHE A 1 149 ? -21.672 6.859 17.797 1 80.5 149 PHE A O 1
ATOM 1200 N N . ASP A 1 150 ? -19.906 7.383 19 1 84.25 150 ASP A N 1
ATOM 1201 C CA . ASP A 1 150 ? -20.609 8.375 19.812 1 84.25 150 ASP A CA 1
ATOM 1202 C C . ASP A 1 150 ? -20.109 9.789 19.484 1 84.25 150 ASP A C 1
ATOM 1204 O O . ASP A 1 150 ? -18.984 10.141 19.828 1 84.25 150 ASP A O 1
ATOM 1208 N N . GLN A 1 151 ? -21 10.547 18.969 1 87.38 151 GLN A N 1
ATOM 1209 C CA . GLN A 1 151 ? -20.672 11.914 18.594 1 87.38 151 GLN A CA 1
ATOM 1210 C C . GLN A 1 151 ? -20.312 12.75 19.828 1 87.38 151 GLN A C 1
ATOM 1212 O O . GLN A 1 151 ? -19.484 13.648 19.75 1 87.38 151 GLN A O 1
ATOM 1217 N N . GLY A 1 152 ? -20.984 12.438 20.906 1 91.56 152 GLY A N 1
ATOM 1218 C CA . GLY A 1 152 ? -20.672 13.133 22.141 1 91.56 152 GLY A CA 1
ATOM 1219 C C . GLY A 1 152 ? -19.25 12.93 22.594 1 91.56 152 GLY A C 1
ATOM 1220 O O . GLY A 1 152 ? -18.609 13.867 23.078 1 91.56 152 GLY A O 1
ATOM 1221 N N . LEU A 1 153 ? -18.797 11.742 22.453 1 94.12 153 LEU A N 1
ATOM 1222 C CA . LEU A 1 153 ? -17.422 11.438 22.828 1 94.12 153 LEU A CA 1
ATOM 1223 C C . LEU A 1 153 ? -16.438 12.156 21.906 1 94.12 153 LEU A C 1
ATOM 1225 O O . LEU A 1 153 ? -15.383 12.617 22.359 1 94.12 153 LEU A O 1
ATOM 1229 N N . TRP A 1 154 ? -16.797 12.258 20.641 1 94.44 154 TRP A N 1
ATOM 1230 C CA . TRP A 1 154 ? -15.977 13 19.688 1 94.44 154 TRP A CA 1
ATOM 1231 C C . TRP A 1 154 ? -15.867 14.469 20.094 1 94.44 154 TRP A C 1
ATOM 1233 O O . TRP A 1 154 ? -14.781 15.047 20.062 1 94.44 154 TRP A O 1
ATOM 1243 N N . LEU A 1 155 ? -16.922 15.031 20.516 1 95.44 155 LEU A N 1
ATOM 1244 C CA . LEU A 1 155 ? -16.938 16.422 20.938 1 95.44 155 LEU A CA 1
ATOM 1245 C C . LEU A 1 155 ? -16.141 16.625 22.219 1 95.44 155 LEU A C 1
ATOM 1247 O O . LEU A 1 155 ? -15.508 17.656 22.422 1 95.44 155 LEU A O 1
ATOM 1251 N N . ALA A 1 156 ? -16.219 15.625 23.062 1 97.5 156 ALA A N 1
ATOM 1252 C CA . ALA A 1 156 ? -15.406 15.68 24.266 1 97.5 156 ALA A CA 1
ATOM 1253 C C . ALA A 1 156 ? -13.914 15.695 23.922 1 97.5 156 ALA A C 1
ATOM 1255 O O . ALA A 1 156 ? -13.133 16.422 24.547 1 97.5 156 ALA A O 1
ATOM 1256 N N . TYR A 1 157 ? -13.57 14.898 22.984 1 97.56 157 TYR A N 1
ATOM 1257 C CA . TYR A 1 157 ? -12.195 14.852 22.5 1 97.56 157 TYR A CA 1
ATOM 1258 C C . TYR A 1 157 ? -11.758 16.219 21.984 1 97.56 157 TYR A C 1
ATOM 1260 O O . TYR A 1 157 ? -10.68 16.703 22.328 1 97.56 157 TYR A O 1
ATOM 1268 N N . ILE A 1 158 ? -12.594 16.812 21.203 1 96.88 158 ILE A N 1
ATOM 1269 C CA . ILE A 1 158 ? -12.305 18.125 20.609 1 96.88 158 ILE A CA 1
ATOM 1270 C C . ILE A 1 158 ? -12.227 19.172 21.703 1 96.88 158 ILE A C 1
ATOM 1272 O O . ILE A 1 158 ? -11.328 20.031 21.703 1 96.88 158 ILE A O 1
ATOM 1276 N N . SER A 1 159 ? -13.102 19.078 22.656 1 97.5 159 SER A N 1
ATOM 1277 C CA . SER A 1 159 ? -13.148 20.047 23.734 1 97.5 159 SER A CA 1
ATOM 1278 C C . SER A 1 159 ? -11.891 20 24.578 1 97.5 159 SER A C 1
ATOM 1280 O O . SER A 1 159 ? -11.32 21.031 24.938 1 97.5 159 SER A O 1
ATOM 1282 N N . ALA A 1 160 ? -11.531 18.844 24.938 1 97.81 160 ALA A N 1
ATOM 1283 C CA . ALA A 1 160 ? -10.312 18.688 25.719 1 97.81 160 ALA A CA 1
ATOM 1284 C C . ALA A 1 160 ? -9.102 19.25 24.984 1 97.81 160 ALA A C 1
ATOM 1286 O O . ALA A 1 160 ? -8.273 19.953 25.578 1 97.81 160 ALA A O 1
ATOM 1287 N N . ASN A 1 161 ? -8.977 18.938 23.734 1 97.81 161 ASN A N 1
ATOM 1288 C CA . ASN A 1 161 ? -7.859 19.422 22.922 1 97.81 161 ASN A CA 1
ATOM 1289 C C . ASN A 1 161 ? -7.883 20.938 22.781 1 97.81 161 ASN A C 1
ATOM 1291 O O . ASN A 1 161 ? -6.832 21.578 22.75 1 97.81 161 ASN A O 1
ATOM 1295 N N . LYS A 1 162 ? -9.055 21.469 22.703 1 97.12 162 LYS A N 1
ATOM 1296 C CA . LYS A 1 162 ? -9.188 22.922 22.656 1 97.12 162 LYS A CA 1
ATOM 1297 C C . LYS A 1 162 ? -8.648 23.562 23.922 1 97.12 162 LYS A C 1
ATOM 1299 O O . LYS A 1 162 ? -7.941 24.578 23.859 1 97.12 162 LYS A O 1
ATOM 1304 N N . ILE A 1 163 ? -8.984 23.016 25.031 1 97.69 163 ILE A N 1
ATOM 1305 C CA . ILE A 1 163 ? -8.539 23.531 26.328 1 97.69 163 ILE A CA 1
ATOM 1306 C C . ILE A 1 163 ? -7.012 23.484 26.391 1 97.69 163 ILE A C 1
ATOM 1308 O O . ILE A 1 163 ? -6.371 24.438 26.828 1 97.69 163 ILE A O 1
ATOM 1312 N N . LEU A 1 164 ? -6.48 22.422 25.953 1 97.5 164 LEU A N 1
ATOM 1313 C CA . LEU A 1 164 ? -5.031 22.281 25.969 1 97.5 164 LEU A CA 1
ATOM 1314 C C . LEU A 1 164 ? -4.371 23.25 25.016 1 97.5 164 LEU A C 1
ATOM 1316 O O . LEU A 1 164 ? -3.322 23.828 25.312 1 97.5 164 LEU A O 1
ATOM 1320 N N . ALA A 1 165 ? -4.953 23.422 23.844 1 97.44 165 ALA A N 1
ATOM 1321 C CA . ALA A 1 165 ? -4.43 24.375 22.875 1 97.44 165 ALA A CA 1
ATOM 1322 C C . ALA A 1 165 ? -4.426 25.797 23.469 1 97.44 165 ALA A C 1
ATOM 1324 O O . ALA A 1 165 ? -3.457 26.531 23.297 1 97.44 165 ALA A O 1
ATOM 1325 N N . ASN A 1 166 ? -5.508 26.109 24.156 1 96.75 166 ASN A N 1
ATOM 1326 C CA . ASN A 1 166 ? -5.594 27.422 24.797 1 96.75 166 ASN A CA 1
ATOM 1327 C C . ASN A 1 166 ? -4.516 27.609 25.844 1 96.75 166 ASN A C 1
ATOM 1329 O O . ASN A 1 166 ? -3.953 28.703 25.984 1 96.75 166 ASN A O 1
ATOM 1333 N N . LYS A 1 167 ? -4.285 26.594 26.516 1 95.88 167 LYS A N 1
ATOM 1334 C CA . LYS A 1 167 ? -3.24 26.656 27.531 1 95.88 167 LYS A CA 1
ATOM 1335 C C . LYS A 1 167 ? -1.875 26.906 26.906 1 95.88 167 LYS A C 1
ATOM 1337 O O . LYS A 1 167 ? -1.07 27.672 27.438 1 95.88 167 LYS A O 1
ATOM 1342 N N . VAL A 1 168 ? -1.574 26.266 25.828 1 96.69 168 VAL A N 1
ATOM 1343 C CA . VAL A 1 168 ? -0.323 26.484 25.109 1 96.69 168 VAL A CA 1
ATOM 1344 C C . VAL A 1 168 ? -0.221 27.938 24.672 1 96.69 168 VAL A C 1
ATOM 1346 O O . VAL A 1 168 ? 0.83 28.562 24.812 1 96.69 168 VAL A O 1
ATOM 1349 N N . LEU A 1 169 ? -1.302 28.469 24.172 1 95.56 169 LEU A N 1
ATOM 1350 C CA . LEU A 1 169 ? -1.319 29.844 23.656 1 95.56 169 LEU A CA 1
ATOM 1351 C C . LEU A 1 169 ? -1.127 30.844 24.781 1 95.56 169 LEU A C 1
ATOM 1353 O O . LEU A 1 169 ? -0.646 31.953 24.547 1 95.56 169 LEU A O 1
ATOM 1357 N N . GLU A 1 170 ? -1.475 30.422 25.969 1 93.81 170 GLU A N 1
ATOM 1358 C CA . GLU A 1 170 ? -1.297 31.281 27.125 1 93.81 170 GLU A CA 1
ATOM 1359 C C . GLU A 1 170 ? 0.178 31.422 27.5 1 93.81 170 GLU A C 1
ATOM 1361 O O . GLU A 1 170 ? 0.6 32.469 28.016 1 93.81 170 GLU A O 1
ATOM 1366 N N . VAL A 1 171 ? 0.902 30.453 27.141 1 91.44 171 VAL A N 1
ATOM 1367 C CA . VAL A 1 171 ? 2.246 30.438 27.703 1 91.44 171 VAL A CA 1
ATOM 1368 C C . VAL A 1 171 ? 3.281 30.547 26.594 1 91.44 171 VAL A C 1
ATOM 1370 O O . VAL A 1 171 ? 4.453 30.828 26.859 1 91.44 171 VAL A O 1
ATOM 1373 N N . ALA A 1 172 ? 2.898 30.375 25.375 1 92.88 172 ALA A N 1
ATOM 1374 C CA . ALA A 1 172 ? 3.867 30.375 24.281 1 92.88 172 ALA A CA 1
ATOM 1375 C C . ALA A 1 172 ? 3.297 31.047 23.031 1 92.88 172 ALA A C 1
ATOM 1377 O O . ALA A 1 172 ? 2.08 31.203 22.906 1 92.88 172 ALA A O 1
ATOM 1378 N N . ASN A 1 173 ? 4.219 31.531 22.219 1 92.5 173 ASN A N 1
ATOM 1379 C CA . ASN A 1 173 ? 3.889 32 20.875 1 92.5 173 ASN A CA 1
ATOM 1380 C C . ASN A 1 173 ? 4.336 31.031 19.797 1 92.5 173 ASN A C 1
ATOM 1382 O O . ASN A 1 173 ? 5.516 30.984 19.438 1 92.5 173 ASN A O 1
ATOM 1386 N N . PRO A 1 174 ? 3.369 30.391 19.234 1 91.19 174 PRO A N 1
ATOM 1387 C CA . PRO A 1 174 ? 3.701 29.297 18.297 1 91.19 174 PRO A CA 1
ATOM 1388 C C . PRO A 1 174 ? 4.383 29.797 17.031 1 91.19 174 PRO A C 1
ATOM 1390 O O . PRO A 1 174 ? 4.902 29 16.25 1 91.19 174 PRO A O 1
ATOM 1393 N N . GLU A 1 175 ? 4.441 31.078 16.75 1 90.88 175 GLU A N 1
ATOM 1394 C CA . GLU A 1 175 ? 5.145 31.594 15.586 1 90.88 175 GLU A CA 1
ATOM 1395 C C . GLU A 1 175 ? 6.645 31.719 15.859 1 90.88 175 GLU A C 1
ATOM 1397 O O . GLU A 1 175 ? 7.441 31.797 14.922 1 90.88 175 GLU A O 1
ATOM 1402 N N . ILE A 1 176 ? 6.906 31.734 17.156 1 91.12 176 ILE A N 1
ATOM 1403 C CA . ILE A 1 176 ? 8.305 31.875 17.531 1 91.12 176 ILE A CA 1
ATOM 1404 C C . ILE A 1 176 ? 8.797 30.594 18.203 1 91.12 176 ILE A C 1
ATOM 1406 O O . ILE A 1 176 ? 9.922 30.156 17.953 1 91.12 176 ILE A O 1
ATOM 1410 N N . ASN A 1 177 ? 7.988 30.031 19.016 1 95.12 177 ASN A N 1
ATOM 1411 C CA . ASN A 1 177 ? 8.344 28.828 19.75 1 95.12 177 ASN A CA 1
ATOM 1412 C C . ASN A 1 177 ? 7.977 27.562 18.969 1 95.12 177 ASN A C 1
ATOM 1414 O O . ASN A 1 177 ? 6.984 27.547 18.234 1 95.12 177 ASN A O 1
ATOM 1418 N N . TYR A 1 178 ? 8.805 26.547 19.109 1 96.31 178 TYR A N 1
ATOM 1419 C CA . TYR A 1 178 ? 8.453 25.25 18.547 1 96.31 178 TYR A CA 1
ATOM 1420 C C . TYR A 1 178 ? 7.52 24.484 19.484 1 96.31 178 TYR A C 1
ATOM 1422 O O . TYR A 1 178 ? 7.793 24.359 20.688 1 96.31 178 TYR A O 1
ATOM 1430 N N . ILE A 1 179 ? 6.414 24.078 18.969 1 97.94 179 ILE A N 1
ATOM 1431 C CA . ILE A 1 179 ? 5.469 23.281 19.734 1 97.94 179 ILE A CA 1
ATOM 1432 C C . ILE A 1 179 ? 5.535 21.812 19.297 1 97.94 179 ILE A C 1
ATOM 1434 O O . ILE A 1 179 ? 5.172 21.5 18.156 1 97.94 179 ILE A O 1
ATOM 1438 N N . LEU A 1 180 ? 5.973 20.938 20.125 1 97 180 LEU A N 1
ATOM 1439 C CA . LEU A 1 180 ? 6.059 19.5 19.844 1 97 180 LEU A CA 1
ATOM 1440 C C . LEU A 1 180 ? 4.934 18.75 20.531 1 97 180 LEU A C 1
ATOM 1442 O O . LEU A 1 180 ? 4.895 18.672 21.766 1 97 180 LEU A O 1
ATOM 1446 N N . ILE A 1 181 ? 4.016 18.25 19.75 1 97.81 181 ILE A N 1
ATOM 1447 C CA . ILE A 1 181 ? 2.855 17.531 20.266 1 97.81 181 ILE A CA 1
ATOM 1448 C C . ILE A 1 181 ? 3.08 16.031 20.172 1 97.81 181 ILE A C 1
ATOM 1450 O O . ILE A 1 181 ? 3.445 15.516 19.109 1 97.81 181 ILE A O 1
ATOM 1454 N N . HIS A 1 182 ? 2.793 15.336 21.234 1 94.62 182 HIS A N 1
ATOM 1455 C CA . HIS A 1 182 ? 3.109 13.906 21.25 1 94.62 182 HIS A CA 1
ATOM 1456 C C . HIS A 1 182 ? 1.851 13.07 21.422 1 94.62 182 HIS A C 1
ATOM 1458 O O . HIS A 1 182 ? 1.129 13.219 22.406 1 94.62 182 HIS A O 1
ATOM 1464 N N . ASP A 1 183 ? 1.623 12.219 20.344 1 93.25 183 ASP A N 1
ATOM 1465 C CA . ASP A 1 183 ? 0.778 11.023 20.344 1 93.25 183 ASP A CA 1
ATOM 1466 C C . ASP A 1 183 ? -0.654 11.375 19.938 1 93.25 183 ASP A C 1
ATOM 1468 O O . ASP A 1 183 ? -1.001 12.547 19.812 1 93.25 183 ASP A O 1
ATOM 1472 N N . TYR A 1 184 ? -1.526 10.406 19.891 1 95.5 184 TYR A N 1
ATOM 1473 C CA . TYR A 1 184 ? -2.805 10.484 19.188 1 95.5 184 TYR A CA 1
ATOM 1474 C C . TYR A 1 184 ? -3.863 11.148 20.062 1 95.5 184 TYR A C 1
ATOM 1476 O O . TYR A 1 184 ? -4.91 11.57 19.562 1 95.5 184 TYR A O 1
ATOM 1484 N N . HIS A 1 185 ? -3.578 11.383 21.359 1 96.38 185 HIS A N 1
ATOM 1485 C CA . HIS A 1 185 ? -4.535 12.023 22.266 1 96.38 185 HIS A CA 1
ATOM 1486 C C . HIS A 1 185 ? -4.746 13.484 21.875 1 96.38 185 HIS A C 1
ATOM 1488 O O . HIS A 1 185 ? -5.773 14.078 22.219 1 96.38 185 HIS A O 1
ATOM 1494 N N . LEU A 1 186 ? -3.771 14.031 21.234 1 97.69 186 LEU A N 1
ATOM 1495 C CA . LEU A 1 186 ? -3.773 15.484 21.109 1 97.69 186 LEU A CA 1
ATOM 1496 C C . LEU A 1 186 ? -3.701 15.906 19.641 1 97.69 186 LEU A C 1
ATOM 1498 O O . LEU A 1 186 ? -3.143 16.953 19.328 1 97.69 186 LEU A O 1
ATOM 1502 N N . MET A 1 187 ? -4.191 15.109 18.797 1 97.5 187 MET A N 1
ATOM 1503 C CA . MET A 1 187 ? -4.129 15.445 17.375 1 97.5 187 MET A CA 1
ATOM 1504 C C . MET A 1 187 ? -4.922 16.719 17.078 1 97.5 187 MET A C 1
ATOM 1506 O O . MET A 1 187 ? -4.492 17.547 16.266 1 97.5 187 MET A O 1
ATOM 1510 N N . ALA A 1 188 ? -5.988 16.969 17.766 1 97.06 188 ALA A N 1
ATOM 1511 C CA . ALA A 1 188 ? -6.887 18.078 17.453 1 97.06 188 ALA A CA 1
ATOM 1512 C C . ALA A 1 188 ? -6.305 19.406 17.922 1 97.06 188 ALA A C 1
ATOM 1514 O O . ALA A 1 188 ? -6.762 20.469 17.5 1 97.06 188 ALA A O 1
ATOM 1515 N N . VAL A 1 189 ? -5.266 19.391 18.734 1 97.75 189 VAL A N 1
ATOM 1516 C CA . VAL A 1 189 ? -4.613 20.609 19.172 1 97.75 189 VAL A CA 1
ATOM 1517 C C . VAL A 1 189 ? -4.07 21.375 17.969 1 97.75 189 VAL A C 1
ATOM 1519 O O . VAL A 1 189 ? -4.047 22.594 17.953 1 97.75 189 VAL A O 1
ATOM 1522 N N . LEU A 1 190 ? -3.729 20.672 16.953 1 97.62 190 LEU A N 1
ATOM 1523 C CA . LEU A 1 190 ? -3.057 21.203 15.781 1 97.62 190 LEU A CA 1
ATOM 1524 C C . LEU A 1 190 ? -3.947 22.203 15.055 1 97.62 190 LEU A C 1
ATOM 1526 O O . LEU A 1 190 ? -3.482 23.266 14.633 1 97.62 190 LEU A O 1
ATOM 1530 N N . VAL A 1 191 ? -5.203 21.844 14.922 1 96.38 191 VAL A N 1
ATOM 1531 C CA . VAL A 1 191 ? -6.102 22.703 14.172 1 96.38 191 VAL A CA 1
ATOM 1532 C C . VAL A 1 191 ? -6.355 24 14.945 1 96.38 191 VAL A C 1
ATOM 1534 O O . VAL A 1 191 ? -6.449 25.078 14.359 1 96.38 191 VAL A O 1
ATOM 1537 N N . PHE A 1 192 ? -6.371 23.938 16.234 1 96.38 192 PHE A N 1
ATOM 1538 C CA . PHE A 1 192 ? -6.641 25.109 17.062 1 96.38 192 PHE A CA 1
ATOM 1539 C C . PHE A 1 192 ? -5.449 26.062 17.062 1 96.38 192 PHE A C 1
ATOM 1541 O O . PHE A 1 192 ? -5.617 27.281 17 1 96.38 192 PHE A O 1
ATOM 1548 N N . LEU A 1 193 ? -4.301 25.5 17.156 1 97.06 193 LEU A N 1
ATOM 1549 C CA . LEU A 1 193 ? -3.105 26.344 17.156 1 97.06 193 LEU A CA 1
ATOM 1550 C C . LEU A 1 193 ? -2.902 26.984 15.789 1 97.06 193 LEU A C 1
ATOM 1552 O O . LEU A 1 193 ? -2.596 28.172 15.695 1 97.06 193 LEU A O 1
ATOM 1556 N N . ARG A 1 194 ? -3.057 26.172 14.727 1 95.94 194 ARG A N 1
ATOM 1557 C CA . ARG A 1 194 ? -2.881 26.672 13.367 1 95.94 194 ARG A CA 1
ATOM 1558 C C . ARG A 1 194 ? -3.912 27.75 13.039 1 95.94 194 ARG A C 1
ATOM 1560 O O . ARG A 1 194 ? -3.605 28.719 12.336 1 95.94 194 ARG A O 1
ATOM 1567 N N . ASN A 1 195 ? -5.066 27.516 13.477 1 94.19 195 ASN A N 1
ATOM 1568 C CA . ASN A 1 195 ? -6.137 28.484 13.242 1 94.19 195 ASN A CA 1
ATOM 1569 C C . ASN A 1 195 ? -5.844 29.812 13.914 1 94.19 195 ASN A C 1
ATOM 1571 O O . ASN A 1 195 ? -6.184 30.875 13.375 1 94.19 195 ASN A O 1
ATOM 1575 N N . LYS A 1 196 ? -5.168 29.781 15.047 1 93.56 196 LYS A N 1
ATOM 1576 C CA . LYS A 1 196 ? -4.84 31.016 15.766 1 93.56 196 LYS A CA 1
ATOM 1577 C C . LYS A 1 196 ? -3.602 31.688 15.18 1 93.56 196 LYS A C 1
ATOM 1579 O O . LYS A 1 196 ? -3.477 32.906 15.219 1 93.56 196 LYS A O 1
ATOM 1584 N N . ARG A 1 197 ? -2.715 30.875 14.781 1 94.5 197 ARG A N 1
ATOM 1585 C CA . ARG A 1 197 ? -1.474 31.344 14.18 1 94.5 197 ARG A CA 1
ATOM 1586 C C . ARG A 1 197 ? -1.139 30.562 12.914 1 94.5 197 ARG A C 1
ATOM 1588 O O . ARG A 1 197 ? -0.599 29.453 12.992 1 94.5 197 ARG A O 1
ATOM 1595 N N . TYR A 1 198 ? -1.256 31.156 11.828 1 92.38 198 TYR A N 1
ATOM 1596 C CA . TYR A 1 198 ? -1.129 30.469 10.547 1 92.38 198 TYR A CA 1
ATOM 1597 C C . TYR A 1 198 ? 0.298 29.969 10.336 1 92.38 198 TYR A C 1
ATOM 1599 O O . TYR A 1 198 ? 0.52 28.969 9.664 1 92.38 198 TYR A O 1
ATOM 1607 N N . ARG A 1 199 ? 1.237 30.688 10.953 1 93.19 199 ARG A N 1
ATOM 1608 C CA . ARG A 1 199 ? 2.637 30.344 10.727 1 93.19 199 ARG A CA 1
ATOM 1609 C C . ARG A 1 199 ? 3.223 29.625 11.938 1 93.19 199 ARG A C 1
ATOM 1611 O O . ARG A 1 199 ? 4.434 29.672 12.172 1 93.19 199 ARG A O 1
ATOM 1618 N N . ALA A 1 200 ? 2.324 29.047 12.688 1 96 200 ALA A N 1
ATOM 1619 C CA . ALA A 1 200 ? 2.77 28.297 13.859 1 96 200 ALA A CA 1
ATOM 1620 C C . ALA A 1 200 ? 3.744 27.188 13.477 1 96 200 ALA A C 1
ATOM 1622 O O . ALA A 1 200 ? 3.609 26.578 12.406 1 96 200 ALA A O 1
ATOM 1623 N N . LYS A 1 201 ? 4.77 26.984 14.297 1 97.31 201 LYS A N 1
ATOM 1624 C CA . LYS A 1 201 ? 5.73 25.891 14.125 1 97.31 201 LYS A CA 1
ATOM 1625 C C . LYS A 1 201 ? 5.309 24.656 14.898 1 97.31 201 LYS A C 1
ATOM 1627 O O . LYS A 1 201 ? 5.617 24.531 16.094 1 97.31 201 LYS A O 1
ATOM 1632 N N . LEU A 1 202 ? 4.719 23.719 14.195 1 98.25 202 LEU A N 1
ATOM 1633 C CA . LEU A 1 202 ? 4.047 22.609 14.859 1 98.25 202 LEU A CA 1
ATOM 1634 C C . LEU A 1 202 ? 4.652 21.281 14.438 1 98.25 202 LEU A C 1
ATOM 1636 O O . LEU A 1 202 ? 4.648 20.938 13.258 1 98.25 202 LEU A O 1
ATOM 1640 N N . GLY A 1 203 ? 5.207 20.547 15.367 1 98.12 203 GLY A N 1
ATOM 1641 C CA . GLY A 1 203 ? 5.645 19.172 15.195 1 98.12 203 GLY A CA 1
ATOM 1642 C C . GLY A 1 203 ? 4.789 18.172 15.945 1 98.12 203 GLY A C 1
ATOM 1643 O O . GLY A 1 203 ? 4.391 18.406 17.094 1 98.12 203 GLY A O 1
ATOM 1644 N N . PHE A 1 204 ? 4.426 17.125 15.273 1 97.69 204 PHE A N 1
ATOM 1645 C CA . PHE A 1 204 ? 3.639 16.047 15.875 1 97.69 204 PHE A CA 1
ATOM 1646 C C . PHE A 1 204 ? 4.383 14.727 15.789 1 97.69 204 PHE A C 1
ATOM 1648 O O . PHE A 1 204 ? 4.977 14.406 14.758 1 97.69 204 PHE A O 1
ATOM 1655 N N . PHE A 1 205 ? 4.371 14.031 16.844 1 95.62 205 PHE A N 1
ATOM 1656 C CA . PHE A 1 205 ? 4.969 12.703 16.859 1 95.62 205 PHE A CA 1
ATOM 1657 C C . PHE A 1 205 ? 3.965 11.664 17.344 1 95.62 205 PHE A C 1
ATOM 1659 O O . PHE A 1 205 ? 3.428 11.773 18.453 1 95.62 205 PHE A O 1
ATOM 1666 N N . LEU A 1 206 ? 3.689 10.703 16.484 1 93.94 206 LEU A N 1
ATOM 1667 C CA . LEU A 1 206 ? 2.812 9.609 16.891 1 93.94 206 LEU A CA 1
ATOM 1668 C C . LEU A 1 206 ? 3.605 8.508 17.578 1 93.94 206 LEU A C 1
ATOM 1670 O O . LEU A 1 206 ? 4.266 7.703 16.906 1 93.94 206 LEU A O 1
ATOM 1674 N N . GLN A 1 207 ? 3.455 8.414 18.844 1 87.81 207 GLN A N 1
ATOM 1675 C CA . GLN A 1 207 ? 4.211 7.461 19.656 1 87.81 207 GLN A CA 1
ATOM 1676 C C . GLN A 1 207 ? 3.576 6.074 19.609 1 87.81 207 GLN A C 1
ATOM 1678 O O . GLN A 1 207 ? 4.254 5.07 19.828 1 87.81 207 GLN A O 1
ATOM 1683 N N . SER A 1 208 ? 2.342 6.078 19.312 1 85.12 208 SER A N 1
ATOM 1684 C CA . SER A 1 208 ? 1.604 4.824 19.219 1 85.12 208 SER A CA 1
ATOM 1685 C C . SER A 1 208 ? 1.65 4.273 17.797 1 85.12 208 SER A C 1
ATOM 1687 O O . SER A 1 208 ? 1.873 5.023 16.844 1 85.12 208 SER A O 1
ATOM 1689 N N . PRO A 1 209 ? 1.429 2.979 17.672 1 82.31 209 PRO A N 1
ATOM 1690 C CA . PRO A 1 209 ? 1.361 2.41 16.328 1 82.31 209 PRO A CA 1
ATOM 1691 C C . PRO A 1 209 ? 0.223 2.998 15.492 1 82.31 209 PRO A C 1
ATOM 1693 O O . PRO A 1 209 ? -0.83 3.342 16.031 1 82.31 209 PRO A O 1
ATOM 1696 N N . PHE A 1 210 ? 0.488 3.221 14.258 1 87.56 210 PHE A N 1
ATOM 1697 C CA . PHE A 1 210 ? -0.562 3.545 13.297 1 87.56 210 PHE A CA 1
ATOM 1698 C C . PHE A 1 210 ? -0.723 2.428 12.273 1 87.56 210 PHE A C 1
ATOM 1700 O O . PHE A 1 210 ? -0.239 2.539 11.148 1 87.56 210 PHE A O 1
ATOM 1707 N N . LEU A 1 211 ? -1.356 1.429 12.789 1 75.06 211 LEU A N 1
ATOM 1708 C CA . LEU A 1 211 ? -1.555 0.23 11.977 1 75.06 211 LEU A CA 1
ATOM 1709 C C . LEU A 1 211 ? -2.984 0.161 11.453 1 75.06 211 LEU A C 1
ATOM 1711 O O . LEU A 1 211 ? -3.742 -0.742 11.812 1 75.06 211 LEU A O 1
ATOM 1715 N N . ALA A 1 212 ? -3.316 1.054 10.602 1 75.75 212 ALA A N 1
ATOM 1716 C CA . ALA A 1 212 ? -4.656 1.09 10.023 1 75.75 212 ALA A CA 1
ATOM 1717 C C . ALA A 1 212 ? -4.59 1.251 8.508 1 75.75 212 ALA A C 1
ATOM 1719 O O . ALA A 1 212 ? -4.16 2.291 8 1 75.75 212 ALA A O 1
ATOM 1720 N N . SER A 1 213 ? -4.953 0.154 7.945 1 78.12 213 SER A N 1
ATOM 1721 C CA . SER A 1 213 ? -5.188 0.347 6.516 1 78.12 213 SER A CA 1
ATOM 1722 C C . SER A 1 213 ? -6.293 1.37 6.273 1 78.12 213 SER A C 1
ATOM 1724 O O . SER A 1 213 ? -7.059 1.694 7.184 1 78.12 213 SER A O 1
ATOM 1726 N N . ALA A 1 214 ? -6.32 1.913 5.086 1 81.25 214 ALA A N 1
ATOM 1727 C CA . ALA A 1 214 ? -7.336 2.91 4.77 1 81.25 214 ALA A CA 1
ATOM 1728 C C . ALA A 1 214 ? -8.742 2.355 5 1 81.25 214 ALA A C 1
ATOM 1730 O O . ALA A 1 214 ? -9.641 3.084 5.43 1 81.25 214 ALA A O 1
ATOM 1731 N N . GLU A 1 215 ? -8.938 1.082 4.785 1 78.5 215 GLU A N 1
ATOM 1732 C CA . GLU A 1 215 ? -10.242 0.452 4.961 1 78.5 215 GLU A CA 1
ATOM 1733 C C . GLU A 1 215 ? -10.625 0.378 6.434 1 78.5 215 GLU A C 1
ATOM 1735 O O . GLU A 1 215 ? -11.773 0.643 6.797 1 78.5 215 GLU A O 1
ATOM 1740 N N . ILE A 1 216 ? -9.641 0.05 7.238 1 80.56 216 ILE A N 1
ATOM 1741 C CA . ILE A 1 216 ? -9.891 -0.023 8.672 1 80.56 216 ILE A CA 1
ATOM 1742 C C . ILE A 1 216 ? -10.078 1.383 9.234 1 80.56 216 ILE A C 1
ATOM 1744 O O . ILE A 1 216 ? -10.984 1.621 10.031 1 80.56 216 ILE A O 1
ATOM 1748 N N . TYR A 1 217 ? -9.25 2.285 8.781 1 87.88 217 TYR A N 1
ATOM 1749 C CA . TYR A 1 217 ? -9.305 3.656 9.281 1 87.88 217 TYR A CA 1
ATOM 1750 C C . TYR A 1 217 ? -10.648 4.297 8.977 1 87.88 217 TYR A C 1
ATOM 1752 O O . TYR A 1 217 ? -11.195 5.035 9.805 1 87.88 217 TYR A O 1
ATOM 1760 N N . ARG A 1 218 ? -11.25 3.939 7.914 1 83.62 218 ARG A N 1
ATOM 1761 C CA . ARG A 1 218 ? -12.5 4.523 7.434 1 83.62 218 ARG A CA 1
ATOM 1762 C C . ARG A 1 218 ? -13.672 4.074 8.297 1 83.62 218 ARG A C 1
ATOM 1764 O O . ARG A 1 218 ? -14.75 4.688 8.258 1 83.62 218 ARG A O 1
ATOM 1771 N N . THR A 1 219 ? -13.453 3.045 9.07 1 80.94 219 THR A N 1
ATOM 1772 C CA . THR A 1 219 ? -14.547 2.574 9.914 1 80.94 219 THR A CA 1
ATOM 1773 C C . THR A 1 219 ? -14.867 3.59 11.008 1 80.94 219 THR A C 1
ATOM 1775 O O . THR A 1 219 ? -15.93 3.531 11.625 1 80.94 219 THR A O 1
ATOM 1778 N N . LEU A 1 220 ? -13.922 4.457 11.219 1 88.06 220 LEU A N 1
ATOM 1779 C CA . LEU A 1 220 ? -14.195 5.582 12.109 1 88.06 220 LEU A CA 1
ATOM 1780 C C . LEU A 1 220 ? -14.875 6.723 11.359 1 88.06 220 LEU A C 1
ATOM 1782 O O . LEU A 1 220 ? -14.289 7.301 10.445 1 88.06 220 LEU A O 1
ATOM 1786 N N . PRO A 1 221 ? -16.078 7.09 11.711 1 86.25 221 PRO A N 1
ATOM 1787 C CA . PRO A 1 221 ? -16.844 8.078 10.945 1 86.25 221 PRO A CA 1
ATOM 1788 C C . PRO A 1 221 ? -16.109 9.406 10.797 1 86.25 221 PRO A C 1
ATOM 1790 O O . PRO A 1 221 ? -16.25 10.094 9.781 1 86.25 221 PRO A O 1
ATOM 1793 N N . VAL A 1 222 ? -15.281 9.711 11.789 1 91.81 222 VAL A N 1
ATOM 1794 C CA . VAL A 1 222 ? -14.617 11.008 11.766 1 91.81 222 VAL A CA 1
ATOM 1795 C C . VAL A 1 222 ? -13.172 10.844 11.297 1 91.81 222 VAL A C 1
ATOM 1797 O O . VAL A 1 222 ? -12.328 11.719 11.523 1 91.81 222 VAL A O 1
ATOM 1800 N N . SER A 1 223 ? -12.898 9.695 10.641 1 91.62 223 SER A N 1
ATOM 1801 C CA . SER A 1 223 ? -11.539 9.367 10.234 1 91.62 223 SER A CA 1
ATOM 1802 C C . SER A 1 223 ? -10.969 10.43 9.305 1 91.62 223 SER A C 1
ATOM 1804 O O . SER A 1 223 ? -9.828 10.867 9.477 1 91.62 223 SER A O 1
ATOM 1806 N N . ALA A 1 224 ? -11.75 10.898 8.297 1 90.31 224 ALA A N 1
ATOM 1807 C CA . ALA A 1 224 ? -11.289 11.914 7.355 1 90.31 224 ALA A CA 1
ATOM 1808 C C . ALA A 1 224 ? -11 13.234 8.062 1 90.31 224 ALA A C 1
ATOM 1810 O O . ALA A 1 224 ? -10.008 13.906 7.762 1 90.31 224 ALA A O 1
ATOM 1811 N N . ASP A 1 225 ? -11.867 13.586 9.023 1 93.44 225 ASP A N 1
ATOM 1812 C CA . ASP A 1 225 ? -11.68 14.812 9.797 1 93.44 225 ASP A CA 1
ATOM 1813 C C . ASP A 1 225 ? -10.383 14.75 10.602 1 93.44 225 ASP A C 1
ATOM 1815 O O . ASP A 1 225 ? -9.641 15.734 10.672 1 93.44 225 ASP A O 1
ATOM 1819 N N . ILE A 1 226 ? -10.141 13.656 11.156 1 96.06 226 ILE A N 1
ATOM 1820 C CA . ILE A 1 226 ? -8.945 13.492 11.977 1 96.06 226 ILE A CA 1
ATOM 1821 C C . ILE A 1 226 ? -7.699 13.641 11.102 1 96.06 226 ILE A C 1
ATOM 1823 O O . ILE A 1 226 ? -6.715 14.258 11.523 1 96.06 226 ILE A O 1
ATOM 1827 N N . LEU A 1 227 ? -7.758 13.102 9.922 1 95.44 227 LEU A N 1
ATOM 1828 C CA . LEU A 1 227 ? -6.625 13.242 9.016 1 95.44 227 LEU A CA 1
ATOM 1829 C C . LEU A 1 227 ? -6.402 14.703 8.648 1 95.44 227 LEU A C 1
ATOM 1831 O O . LEU A 1 227 ? -5.266 15.188 8.656 1 95.44 227 LEU A O 1
ATOM 1835 N N . ARG A 1 228 ? -7.473 15.391 8.336 1 95.56 228 ARG A N 1
ATOM 1836 C CA . ARG A 1 228 ? -7.371 16.812 7.988 1 95.56 228 ARG A CA 1
ATOM 1837 C C . ARG A 1 228 ? -6.797 17.625 9.141 1 95.56 228 ARG A C 1
ATOM 1839 O O . ARG A 1 228 ? -5.957 18.5 8.938 1 95.56 228 ARG A O 1
ATOM 1846 N N . ILE A 1 229 ? -7.262 17.281 10.289 1 96.06 229 ILE A N 1
ATOM 1847 C CA . ILE A 1 229 ? -6.797 17.938 11.5 1 96.06 229 ILE A CA 1
ATOM 1848 C C . ILE A 1 229 ? -5.301 17.703 11.68 1 96.06 229 ILE A C 1
ATOM 1850 O O . ILE A 1 229 ? -4.543 18.641 11.945 1 96.06 229 ILE A O 1
ATOM 1854 N N . LEU A 1 230 ? -4.891 16.516 11.484 1 96.75 230 LEU A N 1
ATOM 1855 C CA . LEU A 1 230 ? -3.498 16.125 11.672 1 96.75 230 LEU A CA 1
ATOM 1856 C C . LEU A 1 230 ? -2.59 16.844 10.68 1 96.75 230 LEU A C 1
ATOM 1858 O O . LEU A 1 230 ? -1.461 17.203 11.016 1 96.75 230 LEU A O 1
ATOM 1862 N N . LEU A 1 231 ? -3.092 17.109 9.516 1 96.44 231 LEU A N 1
ATOM 1863 C CA . LEU A 1 231 ? -2.285 17.672 8.445 1 96.44 231 LEU A CA 1
ATOM 1864 C C . LEU A 1 231 ? -2.068 19.172 8.648 1 96.44 231 LEU A C 1
ATOM 1866 O O . LEU A 1 231 ? -1.378 19.812 7.859 1 96.44 231 LEU A O 1
ATOM 1870 N N . ASN A 1 232 ? -2.527 19.703 9.766 1 96.62 232 ASN A N 1
ATOM 1871 C CA . ASN A 1 232 ? -2.244 21.094 10.109 1 96.62 232 ASN A CA 1
ATOM 1872 C C . ASN A 1 232 ? -0.876 21.234 10.773 1 96.62 232 ASN A C 1
ATOM 1874 O O . ASN A 1 232 ? -0.459 22.344 11.109 1 96.62 232 ASN A O 1
ATOM 1878 N N . CYS A 1 233 ? -0.165 20.188 10.883 1 97.25 233 CYS A N 1
ATOM 1879 C CA . CYS A 1 233 ? 1.194 20.234 11.406 1 97.25 233 CYS A CA 1
ATOM 1880 C C . CYS A 1 233 ? 2.205 20.469 10.297 1 97.25 233 CYS A C 1
ATOM 1882 O O . CYS A 1 233 ? 1.836 20.547 9.125 1 97.25 233 CYS A O 1
ATOM 1884 N N . ASP A 1 234 ? 3.463 20.719 10.695 1 96.75 234 ASP A N 1
ATOM 1885 C CA . ASP A 1 234 ? 4.539 20.922 9.727 1 96.75 234 ASP A CA 1
ATOM 1886 C C . ASP A 1 234 ? 5.371 19.656 9.562 1 96.75 234 ASP A C 1
ATOM 1888 O O . ASP A 1 234 ? 5.977 19.438 8.508 1 96.75 234 ASP A O 1
ATOM 1892 N N . LEU A 1 235 ? 5.406 18.922 10.602 1 96.75 235 LEU A N 1
ATOM 1893 C CA . LEU A 1 235 ? 6.199 17.703 10.633 1 96.75 235 LEU A CA 1
ATOM 1894 C C . LEU A 1 235 ? 5.496 16.609 11.438 1 96.75 235 LEU A C 1
ATOM 1896 O O . LEU A 1 235 ? 4.988 16.875 12.531 1 96.75 235 LEU A O 1
ATOM 1900 N N . ILE A 1 236 ? 5.387 15.438 10.836 1 96.94 236 ILE A N 1
ATOM 1901 C CA . ILE A 1 236 ? 4.859 14.281 11.547 1 96.94 236 ILE A CA 1
ATOM 1902 C C . ILE A 1 236 ? 5.953 13.234 11.711 1 96.94 236 ILE A C 1
ATOM 1904 O O . ILE A 1 236 ? 6.578 12.82 10.734 1 96.94 236 ILE A O 1
ATOM 1908 N N . GLY A 1 237 ? 6.184 12.812 12.93 1 93.31 237 GLY A N 1
ATOM 1909 C CA . GLY A 1 237 ? 7.176 11.789 13.219 1 93.31 237 GLY A CA 1
ATOM 1910 C C . GLY A 1 237 ? 6.559 10.445 13.555 1 93.31 237 GLY A C 1
ATOM 1911 O O . GLY A 1 237 ? 5.504 10.375 14.188 1 93.31 237 GLY A O 1
ATOM 1912 N N . PHE A 1 238 ? 7.215 9.406 13.102 1 90.12 238 PHE A N 1
ATOM 1913 C CA . PHE A 1 238 ? 6.848 8.023 13.398 1 90.12 238 PHE A CA 1
ATOM 1914 C C . PHE A 1 238 ? 8.062 7.23 13.852 1 90.12 238 PHE A C 1
ATOM 1916 O O . PHE A 1 238 ? 9.203 7.586 13.539 1 90.12 238 PHE A O 1
ATOM 1923 N N . HIS A 1 239 ? 7.77 6.133 14.5 1 83.31 239 HIS A N 1
ATOM 1924 C CA . HIS A 1 239 ? 8.859 5.258 14.922 1 83.31 239 HIS A CA 1
ATOM 1925 C C . HIS A 1 239 ? 9.359 4.395 13.766 1 83.31 239 HIS A C 1
ATOM 1927 O O . HIS A 1 239 ? 10.547 4.086 13.688 1 83.31 239 HIS A O 1
ATOM 1933 N N . THR A 1 240 ? 8.398 3.961 12.93 1 80.19 240 THR A N 1
ATOM 1934 C CA . THR A 1 240 ? 8.758 3.062 11.836 1 80.19 240 THR A CA 1
ATOM 1935 C C . THR A 1 240 ? 8.164 3.551 10.523 1 80.19 240 THR A C 1
ATOM 1937 O O . THR A 1 240 ? 7.195 4.32 10.516 1 80.19 240 THR A O 1
ATOM 1940 N N . PHE A 1 241 ? 8.703 3.057 9.492 1 78.06 241 PHE A N 1
ATOM 1941 C CA . PHE A 1 241 ? 8.219 3.43 8.164 1 78.06 241 PHE A CA 1
ATOM 1942 C C . PHE A 1 241 ? 6.844 2.834 7.906 1 78.06 241 PHE A C 1
ATOM 1944 O O . PHE A 1 241 ? 6.023 3.432 7.207 1 78.06 241 PHE A O 1
ATOM 1951 N N . ASP A 1 242 ? 6.598 1.699 8.453 1 78 242 ASP A N 1
ATOM 1952 C CA . ASP A 1 242 ? 5.305 1.049 8.258 1 78 242 ASP A CA 1
ATOM 1953 C C . ASP A 1 242 ? 4.16 1.944 8.727 1 78 242 ASP A C 1
ATOM 1955 O O . ASP A 1 242 ? 3.113 2.018 8.086 1 78 242 ASP A O 1
ATOM 1959 N N . PHE A 1 243 ? 4.422 2.609 9.836 1 85 243 PHE A N 1
ATOM 1960 C CA . PHE A 1 243 ? 3.4 3.512 10.359 1 85 243 PHE A CA 1
ATOM 1961 C C . PHE A 1 243 ? 3.188 4.691 9.414 1 85 243 PHE A C 1
ATOM 1963 O O . PHE A 1 243 ? 2.049 5.07 9.133 1 85 243 PHE A O 1
ATOM 1970 N N . ALA A 1 244 ? 4.297 5.258 8.977 1 87.38 244 ALA A N 1
ATOM 1971 C CA . ALA A 1 244 ? 4.23 6.387 8.055 1 87.38 244 ALA A CA 1
ATOM 1972 C C . ALA A 1 244 ? 3.527 5.988 6.758 1 87.38 244 ALA A C 1
ATOM 1974 O O . ALA A 1 244 ? 2.74 6.762 6.211 1 87.38 244 ALA A O 1
ATOM 1975 N N . ARG A 1 245 ? 3.797 4.812 6.301 1 83.94 245 ARG A N 1
ATOM 1976 C CA . ARG A 1 245 ? 3.207 4.316 5.062 1 83.94 245 ARG A CA 1
ATOM 1977 C C . ARG A 1 245 ? 1.689 4.211 5.18 1 83.94 245 ARG A C 1
ATOM 1979 O O . ARG A 1 245 ? 0.964 4.531 4.238 1 83.94 245 ARG A O 1
ATOM 1986 N N . HIS A 1 246 ? 1.222 3.688 6.254 1 87.31 246 HIS A N 1
ATOM 1987 C CA . HIS A 1 246 ? -0.217 3.598 6.477 1 87.31 246 HIS A CA 1
ATOM 1988 C C . HIS A 1 246 ? -0.865 4.977 6.457 1 87.31 246 HIS A C 1
ATOM 1990 O O . HIS A 1 246 ? -1.941 5.156 5.883 1 87.31 246 HIS A O 1
ATOM 1996 N N . LEU A 1 247 ? -0.216 5.914 7.102 1 92.25 247 LEU A N 1
ATOM 1997 C CA . LEU A 1 247 ? -0.766 7.266 7.102 1 92.25 247 LEU A CA 1
ATOM 1998 C C . LEU A 1 247 ? -0.812 7.836 5.688 1 92.25 247 LEU A C 1
ATOM 2000 O O . LEU A 1 247 ? -1.813 8.438 5.289 1 92.25 247 LEU A O 1
ATOM 2004 N N . LEU A 1 248 ? 0.321 7.68 4.996 1 88.62 248 LEU A N 1
ATOM 2005 C CA . LEU A 1 248 ? 0.407 8.188 3.631 1 88.62 248 LEU A CA 1
ATOM 2006 C C . LEU A 1 248 ? -0.652 7.543 2.742 1 88.62 248 LEU A C 1
ATOM 2008 O O . LEU A 1 248 ? -1.275 8.219 1.922 1 88.62 248 LEU A O 1
ATOM 2012 N N . SER A 1 249 ? -0.85 6.289 2.955 1 85.25 249 SER A N 1
ATOM 2013 C CA . SER A 1 249 ? -1.887 5.578 2.213 1 85.25 249 SER A CA 1
ATOM 2014 C C . SER A 1 249 ? -3.271 6.125 2.539 1 85.25 249 SER A C 1
ATOM 2016 O O . SER A 1 249 ? -4.102 6.305 1.644 1 85.25 249 SER A O 1
ATOM 2018 N N . CYS A 1 250 ? -3.541 6.332 3.746 1 90.31 250 CYS A N 1
ATOM 2019 C CA . CYS A 1 250 ? -4.82 6.906 4.156 1 90.31 250 CYS A CA 1
ATOM 2020 C C . CYS A 1 250 ? -5.023 8.281 3.539 1 90.31 250 CYS A C 1
ATOM 2022 O O . CYS A 1 250 ? -6.109 8.594 3.045 1 90.31 250 CYS A O 1
ATOM 2024 N N . CYS A 1 251 ? -3.998 9.094 3.555 1 91.31 251 CYS A N 1
ATOM 2025 C CA . CYS A 1 251 ? -4.09 10.438 2.99 1 91.31 251 CYS A CA 1
ATOM 2026 C C . CYS A 1 251 ? -4.352 10.383 1.49 1 91.31 251 CYS A C 1
ATOM 2028 O O . CYS A 1 251 ? -5.164 11.148 0.969 1 91.31 251 CYS A O 1
ATOM 2030 N N . SER A 1 252 ? -3.68 9.508 0.845 1 83.5 252 SER A N 1
ATOM 2031 C CA . SER A 1 252 ? -3.844 9.367 -0.598 1 83.5 252 SER A CA 1
ATOM 2032 C C . SER A 1 252 ? -5.234 8.852 -0.949 1 83.5 252 SER A C 1
ATOM 2034 O O . SER A 1 252 ? -5.926 9.438 -1.788 1 83.5 252 SER A O 1
ATOM 2036 N N . ARG A 1 253 ? -5.719 7.895 -0.304 1 78.38 253 ARG A N 1
ATOM 2037 C CA . ARG A 1 253 ? -6.945 7.195 -0.671 1 78.38 253 ARG A CA 1
ATOM 2038 C C . ARG A 1 253 ? -8.18 7.945 -0.172 1 78.38 253 ARG A C 1
ATOM 2040 O O . ARG A 1 253 ? -9.227 7.93 -0.819 1 78.38 253 ARG A O 1
ATOM 2047 N N . MET A 1 254 ? -8.078 8.57 0.922 1 83.5 254 MET A N 1
ATOM 2048 C CA . MET A 1 254 ? -9.258 9.195 1.524 1 83.5 254 MET A CA 1
ATOM 2049 C C . MET A 1 254 ? -9.344 10.672 1.145 1 83.5 254 MET A C 1
ATOM 2051 O O . MET A 1 254 ? -10.438 11.211 1 1 83.5 254 MET A O 1
ATOM 2055 N N . LEU A 1 255 ? -8.141 11.273 1.004 1 85.94 255 LEU A N 1
ATOM 2056 C CA . LEU A 1 255 ? -8.164 12.711 0.76 1 85.94 255 LEU A CA 1
ATOM 2057 C C . LEU A 1 255 ? -7.633 13.031 -0.634 1 85.94 255 LEU A C 1
ATOM 2059 O O . LEU A 1 255 ? -7.68 14.188 -1.068 1 85.94 255 LEU A O 1
ATOM 2063 N N . GLY A 1 256 ? -7.102 12.031 -1.335 1 78.75 256 GLY A N 1
ATOM 2064 C CA . GLY A 1 256 ? -6.598 12.258 -2.68 1 78.75 256 GLY A CA 1
ATOM 2065 C C . GLY A 1 256 ? -5.289 13.023 -2.703 1 78.75 256 GLY A C 1
ATOM 2066 O O . GLY A 1 256 ? -4.98 13.703 -3.682 1 78.75 256 GLY A O 1
ATOM 2067 N N . LEU A 1 257 ? -4.539 12.914 -1.613 1 84.44 257 LEU A N 1
ATOM 2068 C CA . LEU A 1 257 ? -3.287 13.656 -1.519 1 84.44 257 LEU A CA 1
ATOM 2069 C C . LEU A 1 257 ? -2.119 12.836 -2.045 1 84.44 257 LEU A C 1
ATOM 2071 O O . LEU A 1 257 ? -2.105 11.609 -1.902 1 84.44 257 LEU A O 1
ATOM 2075 N N . ASP A 1 258 ? -1.241 13.523 -2.643 1 76.12 258 ASP A N 1
ATOM 2076 C CA . ASP A 1 258 ? -0.026 12.883 -3.135 1 76.12 258 ASP A CA 1
ATOM 2077 C C . ASP A 1 258 ? 1.183 13.273 -2.287 1 76.12 258 ASP A C 1
ATOM 2079 O O . ASP A 1 258 ? 1.177 14.32 -1.635 1 76.12 258 ASP A O 1
ATOM 2083 N N . TYR A 1 259 ? 2.09 12.391 -2.242 1 79.56 259 TYR A N 1
ATOM 2084 C CA . TYR A 1 259 ? 3.334 12.68 -1.54 1 79.56 259 TYR A CA 1
ATOM 2085 C C . TYR A 1 259 ? 4.539 12.414 -2.434 1 79.56 259 TYR A C 1
ATOM 2087 O O . TYR A 1 259 ? 4.477 11.57 -3.334 1 79.56 259 TYR A O 1
ATOM 2095 N N . GLU A 1 260 ? 5.555 13.211 -2.307 1 75.94 260 GLU A N 1
ATOM 2096 C CA . GLU A 1 260 ? 6.785 13.125 -3.088 1 75.94 260 GLU A CA 1
ATOM 2097 C C . GLU A 1 260 ? 8 13.523 -2.254 1 75.94 260 GLU A C 1
ATOM 2099 O O . GLU A 1 260 ? 7.859 13.938 -1.102 1 75.94 260 GLU A O 1
ATOM 2104 N N . SER A 1 261 ? 9.133 13.219 -2.797 1 72.38 261 SER A N 1
ATOM 2105 C CA . SER A 1 261 ? 10.352 13.711 -2.164 1 72.38 261 SER A CA 1
ATOM 2106 C C . SER A 1 261 ? 10.5 15.219 -2.344 1 72.38 261 SER A C 1
ATOM 2108 O O . SER A 1 261 ? 10.32 15.734 -3.447 1 72.38 261 SER A O 1
ATOM 2110 N N . LYS A 1 262 ? 10.508 15.875 -1.283 1 69.19 262 LYS A N 1
ATOM 2111 C CA . LYS A 1 262 ? 10.766 17.312 -1.284 1 69.19 262 LYS A CA 1
ATOM 2112 C C . LYS A 1 262 ? 12.008 17.656 -0.475 1 69.19 262 LYS A C 1
ATOM 2114 O O . LYS A 1 262 ? 12.031 17.484 0.746 1 69.19 262 LYS A O 1
ATOM 2119 N N . ARG A 1 263 ? 12.992 18.078 -1.096 1 66.06 263 ARG A N 1
ATOM 2120 C CA . ARG A 1 263 ? 14.258 18.422 -0.45 1 66.06 263 ARG A CA 1
ATOM 2121 C C . ARG A 1 263 ? 14.828 17.219 0.306 1 66.06 263 ARG A C 1
ATOM 2123 O O . ARG A 1 263 ? 15.227 17.344 1.464 1 66.06 263 ARG A O 1
ATOM 2130 N N . GLY A 1 264 ? 14.602 16.078 -0.184 1 66.56 264 GLY A N 1
ATOM 2131 C CA . GLY A 1 264 ? 15.172 14.883 0.411 1 66.56 264 GLY A CA 1
ATOM 2132 C C . GLY A 1 264 ? 14.32 14.32 1.531 1 66.56 264 GLY A C 1
ATOM 2133 O O . GLY A 1 264 ? 14.75 13.422 2.258 1 66.56 264 GLY A O 1
ATOM 2134 N N . GLN A 1 265 ? 13.195 14.906 1.737 1 76.62 265 GLN A N 1
ATOM 2135 C CA . GLN A 1 265 ? 12.266 14.406 2.744 1 76.62 265 GLN A CA 1
ATOM 2136 C C . GLN A 1 265 ? 10.938 14.008 2.113 1 76.62 265 GLN A C 1
ATOM 2138 O O . GLN A 1 265 ? 10.617 14.43 1 1 76.62 265 GLN A O 1
ATOM 2143 N N . ILE A 1 266 ? 10.289 13.141 2.789 1 83.12 266 ILE A N 1
ATOM 2144 C CA . ILE A 1 266 ? 8.953 12.805 2.322 1 83.12 266 ILE A CA 1
ATOM 2145 C C . ILE A 1 266 ? 7.992 13.945 2.662 1 83.12 266 ILE A C 1
ATOM 2147 O O . ILE A 1 266 ? 7.898 14.359 3.818 1 83.12 266 ILE A O 1
ATOM 2151 N N . GLY A 1 267 ? 7.43 14.5 1.659 1 87.25 267 GLY A N 1
ATOM 2152 C CA . GLY A 1 267 ? 6.539 15.633 1.867 1 87.25 267 GLY A CA 1
ATOM 2153 C C . GLY A 1 267 ? 5.172 15.438 1.24 1 87.25 267 GLY A C 1
ATOM 2154 O O . GLY A 1 267 ? 5.059 14.906 0.13 1 87.25 267 GLY A O 1
ATOM 2155 N N . LEU A 1 268 ? 4.133 15.781 2.002 1 89.44 268 LEU A N 1
ATOM 2156 C CA . LEU A 1 268 ? 2.756 15.812 1.519 1 89.44 268 LEU A CA 1
ATOM 2157 C C . LEU A 1 268 ? 2.318 17.234 1.2 1 89.44 268 LEU A C 1
ATOM 2159 O O . LEU A 1 268 ? 2.488 18.141 2.02 1 89.44 268 LEU A O 1
ATOM 2163 N N . ASP A 1 269 ? 1.844 17.391 0.008 1 85.12 269 ASP A N 1
ATOM 2164 C CA . ASP A 1 269 ? 1.305 18.703 -0.351 1 85.12 269 ASP A CA 1
ATOM 2165 C C . ASP A 1 269 ? -0.113 18.875 0.188 1 85.12 269 ASP A C 1
ATOM 2167 O O . ASP A 1 269 ? -1.003 18.078 -0.119 1 85.12 269 ASP A O 1
ATOM 2171 N N . TYR A 1 270 ? -0.225 19.812 0.988 1 91.06 270 TYR A N 1
ATOM 2172 C CA . TYR A 1 270 ? -1.534 20.094 1.568 1 91.06 270 TYR A CA 1
ATOM 2173 C C . TYR A 1 270 ? -1.907 21.562 1.396 1 91.06 270 TYR A C 1
ATOM 2175 O O . TYR A 1 270 ? -1.645 22.391 2.279 1 91.06 270 TYR A O 1
ATOM 2183 N N . SER A 1 271 ? -2.568 21.859 0.307 1 88 271 SER A N 1
ATOM 2184 C CA . SER A 1 271 ? -3.061 23.188 -0.024 1 88 271 SER A CA 1
ATOM 2185 C C . SER A 1 271 ? -1.917 24.203 -0.129 1 88 271 SER A C 1
ATOM 2187 O O . SER A 1 271 ? -1.979 25.281 0.451 1 88 271 SER A O 1
ATOM 2189 N N . GLY A 1 272 ? -0.828 23.812 -0.736 1 84.75 272 GLY A N 1
ATOM 2190 C CA . GLY A 1 272 ? 0.318 24.672 -0.964 1 84.75 272 GLY A CA 1
ATOM 2191 C C . GLY A 1 272 ? 1.379 24.547 0.114 1 84.75 272 GLY A C 1
ATOM 2192 O O . GLY A 1 272 ? 2.525 24.953 -0.09 1 84.75 272 GLY A O 1
ATOM 2193 N N . ARG A 1 273 ? 0.946 24.031 1.235 1 89.31 273 ARG A N 1
ATOM 2194 C CA . ARG A 1 273 ? 1.896 23.719 2.301 1 89.31 273 ARG A CA 1
ATOM 2195 C C . ARG A 1 273 ? 2.453 22.312 2.154 1 89.31 273 ARG A C 1
ATOM 2197 O O . ARG A 1 273 ? 1.841 21.453 1.507 1 89.31 273 ARG A O 1
ATOM 2204 N N . THR A 1 274 ? 3.66 22.156 2.715 1 89.88 274 THR A N 1
ATOM 2205 C CA . THR A 1 274 ? 4.238 20.812 2.744 1 89.88 274 THR A CA 1
ATOM 2206 C C . THR A 1 274 ? 4.277 20.266 4.172 1 89.88 274 THR A C 1
ATOM 2208 O O . THR A 1 274 ? 4.816 20.922 5.07 1 89.88 274 THR A O 1
ATOM 2211 N N . VAL A 1 275 ? 3.621 19.188 4.336 1 95.06 275 VAL A N 1
ATOM 2212 C CA . VAL A 1 275 ? 3.729 18.469 5.598 1 95.06 275 VAL A CA 1
ATOM 2213 C C . VAL A 1 275 ? 4.777 17.359 5.473 1 95.06 275 VAL A C 1
ATOM 2215 O O . VAL A 1 275 ? 4.633 16.453 4.656 1 95.06 275 VAL A O 1
ATOM 2218 N N . PHE A 1 276 ? 5.781 17.484 6.297 1 93 276 PHE A N 1
ATOM 2219 C CA . PHE A 1 276 ? 6.891 16.547 6.176 1 93 276 PHE A CA 1
ATOM 2220 C C . PHE A 1 276 ? 6.695 15.344 7.094 1 93 276 PHE A C 1
ATOM 2222 O O . PHE A 1 276 ? 6 15.445 8.109 1 93 276 PHE A O 1
ATOM 2229 N N . ILE A 1 277 ? 7.246 14.227 6.68 1 91.88 277 ILE A N 1
ATOM 2230 C CA . ILE A 1 277 ? 7.211 12.992 7.457 1 91.88 277 ILE A CA 1
ATOM 2231 C C . ILE A 1 277 ? 8.625 12.602 7.867 1 91.88 277 ILE A C 1
ATOM 2233 O O . ILE A 1 277 ? 9.555 12.664 7.059 1 91.88 277 ILE A O 1
ATOM 2237 N N . LYS A 1 278 ? 8.758 12.289 9.125 1 89.19 278 LYS A N 1
ATOM 2238 C CA . LYS A 1 278 ? 10.055 11.859 9.633 1 89.19 278 LYS A CA 1
ATOM 2239 C C . LYS A 1 278 ? 9.945 10.516 10.344 1 89.19 278 LYS A C 1
ATOM 2241 O O . LYS A 1 278 ? 9.008 10.281 11.102 1 89.19 278 LYS A O 1
ATOM 2246 N N . ILE A 1 279 ? 10.781 9.594 9.984 1 85.06 279 ILE A N 1
ATOM 2247 C CA . ILE A 1 279 ? 10.883 8.312 10.672 1 85.06 279 ILE A CA 1
ATOM 2248 C C . ILE A 1 279 ? 12.039 8.352 11.672 1 85.06 279 ILE A C 1
ATOM 2250 O O . ILE A 1 279 ? 13.195 8.492 11.281 1 85.06 279 ILE A O 1
ATOM 2254 N N . LEU A 1 280 ? 11.711 8.25 12.883 1 84.25 280 LEU A N 1
ATOM 2255 C CA . LEU A 1 280 ? 12.719 8.43 13.922 1 84.25 280 LEU A CA 1
ATOM 2256 C C . LEU A 1 280 ? 12.383 7.586 15.148 1 84.25 280 LEU A C 1
ATOM 2258 O O . LEU A 1 280 ? 11.516 7.961 15.945 1 84.25 280 LEU A O 1
ATOM 2262 N N . PRO A 1 281 ? 13.18 6.5 15.344 1 81.19 281 PRO A N 1
ATOM 2263 C CA . PRO A 1 281 ? 12.953 5.777 16.594 1 81.19 281 PRO A CA 1
ATOM 2264 C C . PRO A 1 281 ? 13.273 6.621 17.828 1 81.19 281 PRO A C 1
ATOM 2266 O O . PRO A 1 281 ? 14.234 7.398 17.812 1 81.19 281 PRO A O 1
ATOM 2269 N N . LEU A 1 282 ? 12.539 6.516 18.875 1 82 282 LEU A N 1
ATOM 2270 C CA . LEU A 1 282 ? 12.711 7.324 20.078 1 82 282 LEU A CA 1
ATOM 2271 C C . LEU A 1 282 ? 14.016 6.969 20.781 1 82 282 LEU A C 1
ATOM 2273 O O . LEU A 1 282 ? 14.688 7.848 21.328 1 82 282 LEU A O 1
ATOM 2277 N N . GLY A 1 283 ? 14.391 5.688 20.781 1 79.56 283 GLY A N 1
ATOM 2278 C CA . GLY A 1 283 ? 15.586 5.25 21.484 1 79.56 283 GLY A CA 1
ATOM 2279 C C . GLY A 1 283 ? 15.453 5.32 23 1 79.56 283 GLY A C 1
ATOM 2280 O O . GLY A 1 283 ? 14.344 5.457 23.516 1 79.56 283 GLY A O 1
ATOM 2281 N N . ILE A 1 284 ? 16.609 5.125 23.734 1 82.56 284 ILE A N 1
ATOM 2282 C CA . ILE A 1 284 ? 16.641 5.156 25.188 1 82.56 284 ILE A CA 1
ATOM 2283 C C . ILE A 1 284 ? 17.719 6.129 25.672 1 82.56 284 ILE A C 1
ATOM 2285 O O . ILE A 1 284 ? 18.562 6.547 24.875 1 82.56 284 ILE A O 1
ATOM 2289 N N . HIS A 1 285 ? 17.547 6.484 26.906 1 86.88 285 HIS A N 1
ATOM 2290 C CA . HIS A 1 285 ? 18.594 7.309 27.516 1 86.88 285 HIS A CA 1
ATOM 2291 C C . HIS A 1 285 ? 19.75 6.453 28.031 1 86.88 285 HIS A C 1
ATOM 2293 O O . HIS A 1 285 ? 19.766 6.055 29.188 1 86.88 285 HIS A O 1
ATOM 2299 N N . LEU A 1 286 ? 20.781 6.367 27.281 1 81.94 286 LEU A N 1
ATOM 2300 C CA . LEU A 1 286 ? 21.891 5.457 27.594 1 81.94 286 LEU A CA 1
ATOM 2301 C C . LEU A 1 286 ? 22.688 5.949 28.797 1 81.94 286 LEU A C 1
ATOM 2303 O O . LEU A 1 286 ? 23.188 5.148 29.594 1 81.94 286 LEU A O 1
ATOM 2307 N N . GLY A 1 287 ? 22.859 7.234 28.828 1 81.81 287 GLY A N 1
ATOM 2308 C CA . GLY A 1 287 ? 23.547 7.785 29.984 1 81.81 287 GLY A CA 1
ATOM 2309 C C . GLY A 1 287 ? 22.906 7.414 31.312 1 81.81 287 GLY A C 1
ATOM 2310 O O . GLY A 1 287 ? 23.609 7.07 32.25 1 81.81 287 GLY A O 1
ATOM 2311 N N . LYS A 1 288 ? 21.688 7.43 31.344 1 83.31 288 LYS A N 1
ATOM 2312 C CA . LYS A 1 288 ? 20.969 7.059 32.562 1 83.31 288 LYS A CA 1
ATOM 2313 C C . LYS A 1 288 ? 21.109 5.57 32.844 1 83.31 288 LYS A C 1
ATOM 2315 O O . LYS A 1 288 ? 21.234 5.164 34 1 83.31 288 LYS A O 1
ATOM 2320 N N . VAL A 1 289 ? 21.031 4.852 31.828 1 84.88 289 VAL A N 1
ATOM 2321 C CA . VAL A 1 289 ? 21.188 3.406 31.984 1 84.88 289 VAL A CA 1
ATOM 2322 C C . VAL A 1 289 ? 22.578 3.09 32.531 1 84.88 289 VAL A C 1
ATOM 2324 O O . VAL A 1 289 ? 22.734 2.262 33.438 1 84.88 289 VAL A O 1
ATOM 2327 N N . GLU A 1 290 ? 23.562 3.77 32 1 84.38 290 GLU A N 1
ATOM 2328 C CA . GLU A 1 290 ? 24.938 3.562 32.469 1 84.38 290 GLU A CA 1
ATOM 2329 C C . GLU A 1 290 ? 25.109 3.988 33.906 1 84.38 290 GLU A C 1
ATOM 2331 O O . GLU A 1 290 ? 25.812 3.322 34.688 1 84.38 290 GLU A O 1
ATOM 2336 N N . ASN A 1 291 ? 24.469 5.012 34.25 1 86.12 291 ASN A N 1
ATOM 2337 C CA . ASN A 1 291 ? 24.531 5.496 35.625 1 86.12 291 ASN A CA 1
ATOM 2338 C C . ASN A 1 291 ? 23.922 4.496 36.625 1 86.12 291 ASN A C 1
ATOM 2340 O O . ASN A 1 291 ? 24.484 4.254 37.688 1 86.12 291 ASN A O 1
ATOM 2344 N N . VAL A 1 292 ? 22.844 3.977 36.188 1 87.12 292 VAL A N 1
ATOM 2345 C CA . VAL A 1 292 ? 22.156 3.023 37.062 1 87.12 292 VAL A CA 1
ATOM 2346 C C . VAL A 1 292 ? 23 1.755 37.188 1 87.12 292 VAL A C 1
ATOM 2348 O O . VAL A 1 292 ? 23.062 1.156 38.281 1 87.12 292 VAL A O 1
ATOM 2351 N N . LEU A 1 293 ? 23.672 1.405 36.188 1 86.75 293 LEU A N 1
ATOM 2352 C CA . LEU A 1 293 ? 24.5 0.202 36.188 1 86.75 293 LEU A CA 1
ATOM 2353 C C . LEU A 1 293 ? 25.719 0.38 37.094 1 86.75 293 LEU A C 1
ATOM 2355 O O . LEU A 1 293 ? 26.25 -0.598 37.625 1 86.75 293 LEU A O 1
ATOM 2359 N N . ASN A 1 294 ? 26.016 1.652 37.375 1 88.06 294 ASN A N 1
ATOM 2360 C CA . ASN A 1 294 ? 27.219 1.925 38.188 1 88.06 294 ASN A CA 1
ATOM 2361 C C . ASN A 1 294 ? 26.875 2.152 39.656 1 88.06 294 ASN A C 1
ATOM 2363 O O . ASN A 1 294 ? 27.766 2.32 40.469 1 88.06 294 ASN A O 1
ATOM 2367 N N . ILE A 1 295 ? 25.594 2.02 39.938 1 91.88 295 ILE A N 1
ATOM 2368 C CA . ILE A 1 295 ? 25.172 2.127 41.344 1 91.88 295 ILE A CA 1
ATOM 2369 C C . ILE A 1 295 ? 25.531 0.838 42.062 1 91.88 295 ILE A C 1
ATOM 2371 O O . ILE A 1 295 ? 25.312 -0.26 41.562 1 91.88 295 ILE A O 1
ATOM 2375 N N . PRO A 1 296 ? 26.047 0.928 43.281 1 91.38 296 PRO A N 1
ATOM 2376 C CA . PRO A 1 296 ? 26.438 -0.265 44.031 1 91.38 296 PRO A CA 1
ATOM 2377 C C . PRO A 1 296 ? 25.266 -1.217 44.281 1 91.38 296 PRO A C 1
ATOM 2379 O O . PRO A 1 296 ? 25.438 -2.438 44.219 1 91.38 296 PRO A O 1
ATOM 2382 N N . SER A 1 297 ? 24.203 -0.659 44.531 1 91.94 297 SER A N 1
ATOM 2383 C CA . SER A 1 297 ? 23.031 -1.508 44.75 1 91.94 297 SER A CA 1
ATOM 2384 C C . SER A 1 297 ? 22.719 -2.348 43.531 1 91.94 297 SER A C 1
ATOM 2386 O O . SER A 1 297 ? 22.266 -3.49 43.656 1 91.94 297 SER A O 1
ATOM 2388 N N . THR A 1 298 ? 22.906 -1.801 42.312 1 91.81 298 THR A N 1
ATOM 2389 C CA . THR A 1 298 ? 22.672 -2.529 41.062 1 91.81 298 THR A CA 1
ATOM 2390 C C . THR A 1 298 ? 23.672 -3.668 40.906 1 91.81 298 THR A C 1
ATOM 2392 O O . THR A 1 298 ? 23.312 -4.766 40.5 1 91.81 298 THR A O 1
ATOM 2395 N N . SER A 1 299 ? 24.906 -3.42 41.312 1 91.12 299 SER A N 1
ATOM 2396 C CA . SER A 1 299 ? 25.938 -4.449 41.25 1 91.12 299 SER A CA 1
ATOM 2397 C C . SER A 1 299 ? 25.625 -5.613 42.188 1 91.12 299 SER A C 1
ATOM 2399 O O . SER A 1 299 ? 25.859 -6.773 41.844 1 91.12 299 SER A O 1
ATOM 2401 N N . MET A 1 300 ? 25.094 -5.262 43.312 1 93.12 300 MET A N 1
ATOM 2402 C CA . MET A 1 300 ? 24.703 -6.297 44.281 1 93.12 300 MET A CA 1
ATOM 2403 C C . MET A 1 300 ? 23.562 -7.141 43.719 1 93.12 300 MET A C 1
ATOM 2405 O O . MET A 1 300 ? 23.547 -8.359 43.875 1 93.12 300 MET A O 1
ATOM 2409 N N . LYS A 1 301 ? 22.641 -6.418 43.125 1 92.75 301 LYS A N 1
ATOM 2410 C CA . LYS A 1 301 ? 21.5 -7.121 42.531 1 92.75 301 LYS A CA 1
ATOM 2411 C C . LYS A 1 301 ? 21.953 -8.039 41.406 1 92.75 301 LYS A C 1
ATOM 2413 O O . LYS A 1 301 ? 21.406 -9.133 41.219 1 92.75 301 LYS A O 1
ATOM 2418 N N . VAL A 1 302 ? 22.938 -7.652 40.625 1 90.25 302 VAL A N 1
ATOM 2419 C CA . VAL A 1 302 ? 23.484 -8.453 39.531 1 90.25 302 VAL A CA 1
ATOM 2420 C C . VAL A 1 302 ? 24.109 -9.734 40.094 1 90.25 302 VAL A C 1
ATOM 2422 O O . VAL A 1 302 ? 23.906 -10.82 39.562 1 90.25 302 VAL A O 1
ATOM 2425 N N . LYS A 1 303 ? 24.781 -9.594 41.188 1 92 303 LYS A N 1
ATOM 2426 C CA . LYS A 1 303 ? 25.391 -10.75 41.812 1 92 303 LYS A CA 1
ATOM 2427 C C . LYS A 1 303 ? 24.344 -11.719 42.344 1 92 303 LYS A C 1
ATOM 2429 O O . LYS A 1 303 ? 24.5 -12.938 42.25 1 92 303 LYS A O 1
ATOM 2434 N N . GLU A 1 304 ? 23.359 -11.086 42.875 1 94.06 304 GLU A N 1
ATOM 2435 C CA . GLU A 1 304 ? 22.25 -11.898 43.344 1 94.06 304 GLU A CA 1
ATOM 2436 C C . GLU A 1 304 ? 21.625 -12.711 42.219 1 94.06 304 GLU A C 1
ATOM 2438 O O . GLU A 1 304 ? 21.344 -13.898 42.375 1 94.06 304 GLU A O 1
ATOM 2443 N N . ILE A 1 305 ? 21.375 -12.109 41.125 1 91.56 305 ILE A N 1
ATOM 2444 C CA . ILE A 1 305 ? 20.766 -12.75 39.969 1 91.56 305 ILE A CA 1
ATOM 2445 C C . ILE A 1 305 ? 21.703 -13.828 39.406 1 91.56 305 ILE A C 1
ATOM 2447 O O . ILE A 1 305 ? 21.25 -14.922 39.062 1 91.56 305 ILE A O 1
ATOM 2451 N N . GLU A 1 306 ? 22.984 -13.547 39.375 1 91.25 306 GLU A N 1
ATOM 2452 C CA . GLU A 1 306 ? 23.969 -14.516 38.906 1 91.25 306 GLU A CA 1
ATOM 2453 C C . GLU A 1 306 ? 24 -15.75 39.812 1 91.25 306 GLU A C 1
ATOM 2455 O O . GLU A 1 306 ? 24.141 -16.875 39.312 1 91.25 306 GLU A O 1
ATOM 2460 N N . GLY A 1 307 ? 23.875 -15.469 41.062 1 93.88 307 GLY A N 1
ATOM 2461 C CA . GLY A 1 307 ? 23.859 -16.578 42 1 93.88 307 GLY A CA 1
ATOM 2462 C C . GLY A 1 307 ? 22.609 -17.422 41.906 1 93.88 307 GLY A C 1
ATOM 2463 O O . GLY A 1 307 ? 22.688 -18.656 41.906 1 93.88 307 GLY A O 1
ATOM 2464 N N . LYS A 1 308 ? 21.484 -16.75 41.719 1 94.06 308 LYS A N 1
ATOM 2465 C CA . LYS A 1 308 ? 20.203 -17.422 41.656 1 94.06 308 LYS A CA 1
ATOM 2466 C C . LYS A 1 308 ? 20.109 -18.328 40.438 1 94.06 308 LYS A C 1
ATOM 2468 O O . LYS A 1 308 ? 19.516 -19.406 40.5 1 94.06 308 LYS A O 1
ATOM 2473 N N . PHE A 1 309 ? 20.75 -17.891 39.375 1 93.12 309 PHE A N 1
ATOM 2474 C CA . PHE A 1 309 ? 20.594 -18.641 38.125 1 93.12 309 PHE A CA 1
ATOM 2475 C C . PHE A 1 309 ? 21.938 -19.188 37.656 1 93.12 309 PHE A C 1
ATOM 2477 O O . PHE A 1 309 ? 22.188 -19.281 36.469 1 93.12 309 PHE A O 1
ATOM 2484 N N . LYS A 1 310 ? 22.75 -19.406 38.562 1 92.44 310 LYS A N 1
ATOM 2485 C CA . LYS A 1 310 ? 24.078 -19.938 38.25 1 92.44 310 LYS A CA 1
ATOM 2486 C C . LYS A 1 310 ? 23.969 -21.188 37.375 1 92.44 310 LYS A C 1
ATOM 2488 O O . LYS A 1 310 ? 23.234 -22.125 37.719 1 92.44 310 LYS A O 1
ATOM 2493 N N . GLY A 1 311 ? 24.625 -21.188 36.25 1 89.56 311 GLY A N 1
ATOM 2494 C CA . GLY A 1 311 ? 24.703 -22.328 35.375 1 89.56 311 GLY A CA 1
ATOM 2495 C C . GLY A 1 311 ? 23.5 -22.438 34.438 1 89.56 311 GLY A C 1
ATOM 2496 O O . GLY A 1 311 ? 23.391 -23.406 33.688 1 89.56 311 GLY A O 1
ATOM 2497 N N . LYS A 1 312 ? 22.625 -21.516 34.594 1 93.12 312 LYS A N 1
ATOM 2498 C CA . LYS A 1 312 ? 21.422 -21.562 33.75 1 93.12 312 LYS A CA 1
ATOM 2499 C C . LYS A 1 312 ? 21.453 -20.469 32.688 1 93.12 312 LYS A C 1
ATOM 2501 O O . LYS A 1 312 ? 22.156 -19.469 32.844 1 93.12 312 LYS A O 1
ATOM 2506 N N . HIS A 1 313 ? 20.734 -20.719 31.562 1 91.44 313 HIS A N 1
ATOM 2507 C CA . HIS A 1 313 ? 20.422 -19.688 30.594 1 91.44 313 HIS A CA 1
ATOM 2508 C C . HIS A 1 313 ? 19.125 -18.969 30.953 1 91.44 313 HIS A C 1
ATOM 2510 O O . HIS A 1 313 ? 18.109 -19.594 31.219 1 91.44 313 HIS A O 1
ATOM 2516 N N . VAL A 1 314 ? 19.234 -17.641 30.984 1 91.88 314 VAL A N 1
ATOM 2517 C CA . VAL A 1 314 ? 18.062 -16.875 31.391 1 91.88 314 VAL A CA 1
ATOM 2518 C C . VAL A 1 314 ? 17.484 -16.125 30.188 1 91.88 314 VAL A C 1
ATOM 2520 O O . VAL A 1 314 ? 18.188 -15.344 29.547 1 91.88 314 VAL A O 1
ATOM 2523 N N . ILE A 1 315 ? 16.25 -16.391 29.844 1 91.62 315 ILE A N 1
ATOM 2524 C CA . ILE A 1 315 ? 15.469 -15.609 28.891 1 91.62 315 ILE A CA 1
ATOM 2525 C C . ILE A 1 315 ? 14.609 -14.586 29.625 1 91.62 315 ILE A C 1
ATOM 2527 O O . ILE A 1 315 ? 13.82 -14.945 30.5 1 91.62 315 ILE A O 1
ATOM 2531 N N . VAL A 1 316 ? 14.789 -13.367 29.281 1 89.81 316 VAL A N 1
ATOM 2532 C CA . VAL A 1 316 ? 14.062 -12.32 29.984 1 89.81 316 VAL A CA 1
ATOM 2533 C C . VAL A 1 316 ? 13.062 -11.656 29.047 1 89.81 316 VAL A C 1
ATOM 2535 O O . VAL A 1 316 ? 13.422 -11.273 27.922 1 89.81 316 VAL A O 1
ATOM 2538 N N . GLY A 1 317 ? 11.828 -11.625 29.422 1 83.44 317 GLY A N 1
ATOM 2539 C CA . GLY A 1 317 ? 10.797 -10.859 28.734 1 83.44 317 GLY A CA 1
ATOM 2540 C C . GLY A 1 317 ? 10.297 -9.672 29.547 1 83.44 317 GLY A C 1
ATOM 2541 O O . GLY A 1 317 ? 9.992 -9.812 30.734 1 83.44 317 GLY A O 1
ATOM 2542 N N . VAL A 1 318 ? 10.367 -8.484 29.016 1 81.94 318 VAL A N 1
ATOM 2543 C CA . VAL A 1 318 ? 9.805 -7.285 29.625 1 81.94 318 VAL A CA 1
ATOM 2544 C C . VAL A 1 318 ? 8.703 -6.715 28.75 1 81.94 318 VAL A C 1
ATOM 2546 O O . VAL A 1 318 ? 8.961 -6.254 27.625 1 81.94 318 VAL A O 1
ATOM 2549 N N . ASP A 1 319 ? 7.445 -6.785 29.219 1 77.19 319 ASP A N 1
ATOM 2550 C CA . ASP A 1 319 ? 6.312 -6.387 28.391 1 77.19 319 ASP A CA 1
ATOM 2551 C C . ASP A 1 319 ? 5.297 -5.574 29.188 1 77.19 319 ASP A C 1
ATOM 2553 O O . ASP A 1 319 ? 5.242 -5.688 30.422 1 77.19 319 ASP A O 1
ATOM 2557 N N . ASP A 1 320 ? 4.574 -4.746 28.5 1 70.62 320 ASP A N 1
ATOM 2558 C CA . ASP A 1 320 ? 3.408 -4.102 29.094 1 70.62 320 ASP A CA 1
ATOM 2559 C C . ASP A 1 320 ? 2.193 -5.023 29.062 1 70.62 320 ASP A C 1
ATOM 2561 O O . ASP A 1 320 ? 2.039 -5.816 28.125 1 70.62 320 ASP A O 1
ATOM 2565 N N . MET A 1 321 ? 1.396 -4.895 30.078 1 69.69 321 MET A N 1
ATOM 2566 C CA . MET A 1 321 ? 0.183 -5.707 30.078 1 69.69 321 MET A CA 1
ATOM 2567 C C . MET A 1 321 ? -0.868 -5.129 29.141 1 69.69 321 MET A C 1
ATOM 2569 O O . MET A 1 321 ? -1.585 -4.195 29.5 1 69.69 321 MET A O 1
ATOM 2573 N N . ASN A 1 322 ? -0.916 -5.578 27.906 1 63.12 322 ASN A N 1
ATOM 2574 C CA . ASN A 1 322 ? -1.939 -5.152 26.953 1 63.12 322 ASN A CA 1
ATOM 2575 C C . ASN A 1 322 ? -2.354 -6.293 26.031 1 63.12 322 ASN A C 1
ATOM 2577 O O . ASN A 1 322 ? -1.733 -7.355 26.031 1 63.12 322 ASN A O 1
ATOM 2581 N N . LEU A 1 323 ? -3.547 -6.094 25.438 1 59.59 323 LEU A N 1
ATOM 2582 C CA . LEU A 1 323 ? -4.164 -7.105 24.578 1 59.59 323 LEU A CA 1
ATOM 2583 C C . LEU A 1 323 ? -3.215 -7.535 23.469 1 59.59 323 LEU A C 1
ATOM 2585 O O . LEU A 1 323 ? -3.295 -8.664 22.969 1 59.59 323 LEU A O 1
ATOM 2589 N N . PHE A 1 324 ? -2.27 -6.734 23.234 1 59.31 324 PHE A N 1
ATOM 2590 C CA . PHE A 1 324 ? -1.503 -6.984 22.016 1 59.31 324 PHE A CA 1
ATOM 2591 C C . PHE A 1 324 ? -0.143 -7.586 22.344 1 59.31 324 PHE A C 1
ATOM 2593 O O . PHE A 1 324 ? 0.602 -7.984 21.438 1 59.31 324 PHE A O 1
ATOM 2600 N N . GLU A 1 325 ? 0.082 -7.691 23.641 1 61.66 325 GLU A N 1
ATOM 2601 C CA . GLU A 1 325 ? 1.37 -8.266 24.031 1 61.66 325 GLU A CA 1
ATOM 2602 C C . GLU A 1 325 ? 1.3 -9.781 24.109 1 61.66 325 GLU A C 1
ATOM 2604 O O . GLU A 1 325 ? 0.301 -10.344 24.562 1 61.66 325 GLU A O 1
ATOM 2609 N N . ALA A 1 326 ? 2.119 -10.547 23.344 1 66.31 326 ALA A N 1
ATOM 2610 C CA . ALA A 1 326 ? 2.119 -11.992 23.141 1 66.31 326 ALA A CA 1
ATOM 2611 C C . ALA A 1 326 ? 2.742 -12.703 24.344 1 66.31 326 ALA A C 1
ATOM 2613 O O . ALA A 1 326 ? 3.566 -13.609 24.172 1 66.31 326 ALA A O 1
ATOM 2614 N N . ILE A 1 327 ? 2.246 -12.227 25.625 1 75.12 327 ILE A N 1
ATOM 2615 C CA . ILE A 1 327 ? 2.854 -12.828 26.812 1 75.12 327 ILE A CA 1
ATOM 2616 C C . ILE A 1 327 ? 2.451 -14.297 26.906 1 75.12 327 ILE A C 1
ATOM 2618 O O . ILE A 1 327 ? 3.293 -15.164 27.156 1 75.12 327 ILE A O 1
ATOM 2622 N N . SER A 1 328 ? 1.186 -14.57 26.641 1 75.25 328 SER A N 1
ATOM 2623 C CA . SER A 1 328 ? 0.692 -15.945 26.703 1 75.25 328 SER A CA 1
ATOM 2624 C C . SER A 1 328 ? 1.388 -16.844 25.688 1 75.25 328 SER A C 1
ATOM 2626 O O . SER A 1 328 ? 1.704 -17.984 25.984 1 75.25 328 SER A O 1
ATOM 2628 N N . LEU A 1 329 ? 1.643 -16.344 24.547 1 76.88 329 LEU A N 1
ATOM 2629 C CA . LEU A 1 329 ? 2.299 -17.109 23.5 1 76.88 329 LEU A CA 1
ATOM 2630 C C . LEU A 1 329 ? 3.742 -17.422 23.875 1 76.88 329 LEU A C 1
ATOM 2632 O O . LEU A 1 329 ? 4.262 -18.484 23.516 1 76.88 329 LEU A O 1
ATOM 2636 N N . LYS A 1 330 ? 4.328 -16.484 24.594 1 83.31 330 LYS A N 1
ATOM 2637 C CA . LYS A 1 330 ? 5.688 -16.719 25.078 1 83.31 330 LYS A CA 1
ATOM 2638 C C . LYS A 1 330 ? 5.727 -17.891 26.047 1 83.31 330 LYS A C 1
ATOM 2640 O O . LYS A 1 330 ? 6.645 -18.719 26 1 83.31 330 LYS A O 1
ATOM 2645 N N . PHE A 1 331 ? 4.699 -17.969 26.891 1 86.75 331 PHE A N 1
ATOM 2646 C CA . PHE A 1 331 ? 4.633 -19.047 27.859 1 86.75 331 PHE A CA 1
ATOM 2647 C C . PHE A 1 331 ? 4.379 -20.391 27.156 1 86.75 331 PHE A C 1
ATOM 2649 O O . PHE A 1 331 ? 4.977 -21.406 27.5 1 86.75 331 PHE A O 1
ATOM 2656 N N . LEU A 1 332 ? 3.506 -20.328 26.203 1 85.75 332 LEU A N 1
ATOM 2657 C CA . LEU A 1 332 ? 3.215 -21.531 25.438 1 85.75 332 LEU A CA 1
ATOM 2658 C C . LEU A 1 332 ? 4.449 -22 24.672 1 85.75 332 LEU A C 1
ATOM 2660 O O . LEU A 1 332 ? 4.719 -23.203 24.609 1 85.75 332 LEU A O 1
ATOM 2664 N N . ALA A 1 333 ? 5.125 -21.062 24.109 1 88.12 333 ALA A N 1
ATOM 2665 C CA . ALA A 1 333 ? 6.344 -21.406 23.375 1 88.12 333 ALA A CA 1
ATOM 2666 C C . ALA A 1 333 ? 7.398 -21.984 24.312 1 88.12 333 ALA A C 1
ATOM 2668 O O . ALA A 1 333 ? 8.094 -22.953 23.953 1 88.12 333 ALA A O 1
ATOM 2669 N N . PHE A 1 334 ? 7.555 -21.438 25.516 1 92 334 PHE A N 1
ATOM 2670 C CA . PHE A 1 334 ? 8.516 -21.938 26.5 1 92 334 PHE A CA 1
ATOM 2671 C C . PHE A 1 334 ? 8.164 -23.359 26.922 1 92 334 PHE A C 1
ATOM 2673 O O . PHE A 1 334 ? 9.039 -24.219 27.047 1 92 334 PHE A O 1
ATOM 2680 N N . GLU A 1 335 ? 6.852 -23.531 27.109 1 94.12 335 GLU A N 1
ATOM 2681 C CA . GLU A 1 335 ? 6.387 -24.875 27.438 1 94.12 335 GLU A CA 1
ATOM 2682 C C . GLU A 1 335 ? 6.75 -25.859 26.328 1 94.12 335 GLU A C 1
ATOM 2684 O O . GLU A 1 335 ? 7.273 -26.953 26.609 1 94.12 335 GLU A O 1
ATOM 2689 N N . GLN A 1 336 ? 6.508 -25.5 25.203 1 93.31 336 GLN A N 1
ATOM 2690 C CA . GLN A 1 336 ? 6.797 -26.375 24.062 1 93.31 336 GLN A CA 1
ATOM 2691 C C . GLN A 1 336 ? 8.297 -26.594 23.906 1 93.31 336 GLN A C 1
ATOM 2693 O O . GLN A 1 336 ? 8.727 -27.672 23.484 1 93.31 336 GLN A O 1
ATOM 2698 N N . LEU A 1 337 ? 9.055 -25.562 24.172 1 94.5 337 LEU A N 1
ATOM 2699 C CA . LEU A 1 337 ? 10.508 -25.672 24.125 1 94.5 337 LEU A CA 1
ATOM 2700 C C . LEU A 1 337 ? 10.992 -26.766 25.078 1 94.5 337 LEU A C 1
ATOM 2702 O O . LEU A 1 337 ? 11.797 -27.609 24.688 1 94.5 337 LEU A O 1
ATOM 2706 N N . LEU A 1 338 ? 10.43 -26.797 26.266 1 95.44 338 LEU A N 1
ATOM 2707 C CA . LEU A 1 338 ? 10.867 -27.734 27.297 1 95.44 338 LEU A CA 1
ATOM 2708 C C . LEU A 1 338 ? 10.375 -29.141 26.984 1 95.44 338 LEU A C 1
ATOM 2710 O O . LEU A 1 338 ? 11.023 -30.125 27.359 1 95.44 338 LEU A O 1
ATOM 2714 N N . ARG A 1 339 ? 9.281 -29.172 26.312 1 95.31 339 ARG A N 1
ATOM 2715 C CA . ARG A 1 339 ? 8.742 -30.484 25.938 1 95.31 339 ARG A CA 1
ATOM 2716 C C . ARG A 1 339 ? 9.523 -31.078 24.781 1 95.31 339 ARG A C 1
ATOM 2718 O O . ARG A 1 339 ? 9.797 -32.281 24.766 1 95.31 339 ARG A O 1
ATOM 2725 N N . LYS A 1 340 ? 9.836 -30.297 23.891 1 94.88 340 LYS A N 1
ATOM 2726 C CA . LYS A 1 340 ? 10.492 -30.75 22.656 1 94.88 340 LYS A CA 1
ATOM 2727 C C . LYS A 1 340 ? 11.969 -31.031 22.891 1 94.88 340 LYS A C 1
ATOM 2729 O O . LYS A 1 340 ? 12.523 -31.969 22.328 1 94.88 340 LYS A O 1
ATOM 2734 N N . TYR A 1 341 ? 12.633 -30.219 23.672 1 95 341 TYR A N 1
ATOM 2735 C CA . TYR A 1 341 ? 14.062 -30.328 23.938 1 95 341 TYR A CA 1
ATOM 2736 C C . TYR A 1 341 ? 14.328 -30.641 25.406 1 95 341 TYR A C 1
ATOM 2738 O O . TYR A 1 341 ? 14.688 -29.75 26.172 1 95 341 TYR A O 1
ATOM 2746 N N . GLU A 1 342 ? 14.352 -31.844 25.734 1 93.81 342 GLU A N 1
ATOM 2747 C CA . GLU A 1 342 ? 14.461 -32.281 27.109 1 93.81 342 GLU A CA 1
ATOM 2748 C C . GLU A 1 342 ? 15.805 -31.906 27.719 1 93.81 342 GLU A C 1
ATOM 2750 O O . GLU A 1 342 ? 15.914 -31.734 28.938 1 93.81 342 GLU A O 1
ATOM 2755 N N . ASN A 1 343 ? 16.766 -31.703 26.844 1 92.62 343 ASN A N 1
ATOM 2756 C CA . ASN A 1 343 ? 18.094 -31.344 27.328 1 92.62 343 ASN A CA 1
ATOM 2757 C C . ASN A 1 343 ? 18.141 -29.938 27.891 1 92.62 343 ASN A C 1
ATOM 2759 O O . ASN A 1 343 ? 19.078 -29.578 28.609 1 92.62 343 ASN A O 1
ATOM 2763 N N . LEU A 1 344 ? 17.156 -29.172 27.656 1 94.19 344 LEU A N 1
ATOM 2764 C CA . LEU A 1 344 ? 17.125 -27.797 28.109 1 94.19 344 LEU A CA 1
ATOM 2765 C C . LEU A 1 344 ? 16.391 -27.672 29.438 1 94.19 344 LEU A C 1
ATOM 2767 O O . LEU A 1 344 ? 16.406 -26.609 30.078 1 94.19 344 LEU A O 1
ATOM 2771 N N . ARG A 1 345 ? 15.836 -28.844 29.766 1 93.12 345 ARG A N 1
ATOM 2772 C CA . ARG A 1 345 ? 15.141 -28.844 31.047 1 93.12 345 ARG A CA 1
ATOM 2773 C C . ARG A 1 345 ? 16.109 -28.562 32.188 1 93.12 345 ARG A C 1
ATOM 2775 O O . ARG A 1 345 ? 17.234 -29.062 32.219 1 93.12 345 ARG A O 1
ATOM 2782 N N . ASP A 1 346 ? 15.75 -27.672 33.094 1 90.44 346 ASP A N 1
ATOM 2783 C CA . ASP A 1 346 ? 16.5 -27.297 34.281 1 90.44 346 ASP A CA 1
ATOM 2784 C C . ASP A 1 346 ? 17.719 -26.453 33.906 1 90.44 346 ASP A C 1
ATOM 2786 O O . ASP A 1 346 ? 18.5 -26.094 34.781 1 90.44 346 ASP A O 1
ATOM 2790 N N . ILE A 1 347 ? 17.875 -26.172 32.625 1 92.75 347 ILE A N 1
ATOM 2791 C CA . ILE A 1 347 ? 19.016 -25.391 32.188 1 92.75 347 ILE A CA 1
ATOM 2792 C C . ILE A 1 347 ? 18.547 -24 31.734 1 92.75 347 ILE A C 1
ATOM 2794 O O . ILE A 1 347 ? 19.328 -23.047 31.734 1 92.75 347 ILE A O 1
ATOM 2798 N N . VAL A 1 348 ? 17.391 -23.906 31.281 1 94.25 348 VAL A N 1
ATOM 2799 C CA . VAL A 1 348 ? 16.875 -22.641 30.781 1 94.25 348 VAL A CA 1
ATOM 2800 C C . VAL A 1 348 ? 15.766 -22.141 31.703 1 94.25 348 VAL A C 1
ATOM 2802 O O . VAL A 1 348 ? 14.945 -22.922 32.188 1 94.25 348 VAL A O 1
ATOM 2805 N N . VAL A 1 349 ? 15.789 -20.844 31.984 1 94.19 349 VAL A N 1
ATOM 2806 C CA . VAL A 1 349 ? 14.773 -20.219 32.812 1 94.19 349 VAL A CA 1
ATOM 2807 C C . VAL A 1 349 ? 14.203 -19 32.094 1 94.19 349 VAL A C 1
ATOM 2809 O O . VAL A 1 349 ? 14.938 -18.234 31.469 1 94.19 349 VAL A O 1
ATOM 2812 N N . LEU A 1 350 ? 12.867 -18.844 32.156 1 93.06 350 LEU A N 1
ATOM 2813 C CA . LEU A 1 350 ? 12.195 -17.672 31.625 1 93.06 350 LEU A CA 1
ATOM 2814 C C . LEU A 1 350 ? 11.766 -16.734 32.75 1 93.06 350 LEU A C 1
ATOM 2816 O O . LEU A 1 350 ? 11.039 -17.156 33.656 1 93.06 350 LEU A O 1
ATOM 2820 N N . VAL A 1 351 ? 12.328 -15.539 32.719 1 91.94 351 VAL A N 1
ATOM 2821 C CA . VAL A 1 351 ? 11.906 -14.492 33.656 1 91.94 351 VAL A CA 1
ATOM 2822 C C . VAL A 1 351 ? 11.023 -13.484 32.938 1 91.94 351 VAL A C 1
ATOM 2824 O O . VAL A 1 351 ? 11.484 -12.789 32 1 91.94 351 VAL A O 1
ATOM 2827 N N . GLN A 1 352 ? 9.797 -13.398 33.344 1 90.31 352 GLN A N 1
ATOM 2828 C CA . GLN A 1 352 ? 8.852 -12.492 32.688 1 90.31 352 GLN A CA 1
ATOM 2829 C C . GLN A 1 352 ? 8.492 -11.328 33.625 1 90.31 352 GLN A C 1
ATOM 2831 O O . GLN A 1 352 ? 7.988 -11.539 34.719 1 90.31 352 GLN A O 1
ATOM 2836 N N . ILE A 1 353 ? 8.867 -10.117 33.188 1 87.19 353 ILE A N 1
ATOM 2837 C CA . ILE A 1 353 ? 8.5 -8.891 33.906 1 87.19 353 ILE A CA 1
ATOM 2838 C C . ILE A 1 353 ? 7.328 -8.227 33.188 1 87.19 353 ILE A C 1
ATOM 2840 O O . ILE A 1 353 ? 7.387 -7.969 31.984 1 87.19 353 ILE A O 1
ATOM 2844 N N . ILE A 1 354 ? 6.203 -7.926 33.844 1 83.19 354 ILE A N 1
ATOM 2845 C CA . ILE A 1 354 ? 5.02 -7.32 33.25 1 83.19 354 ILE A CA 1
ATOM 2846 C C . ILE A 1 354 ? 4.734 -5.977 33.906 1 83.19 354 ILE A C 1
ATOM 2848 O O . ILE A 1 354 ? 4.574 -5.902 35.125 1 83.19 354 ILE A O 1
ATOM 2852 N N . ASN A 1 355 ? 4.805 -4.949 33.156 1 74.25 355 ASN A N 1
ATOM 2853 C CA . ASN A 1 355 ? 4.383 -3.631 33.625 1 74.25 355 ASN A CA 1
ATOM 2854 C C . ASN A 1 355 ? 2.863 -3.5 33.625 1 74.25 355 ASN A C 1
ATOM 2856 O O . ASN A 1 355 ? 2.199 -3.844 32.656 1 74.25 355 ASN A O 1
ATOM 2860 N N . PRO A 1 356 ? 2.332 -3.072 34.719 1 71.38 356 PRO A N 1
ATOM 2861 C CA . PRO A 1 356 ? 0.873 -2.992 34.812 1 71.38 356 PRO A CA 1
ATOM 2862 C C . PRO A 1 356 ? 0.278 -1.97 33.844 1 71.38 356 PRO A C 1
ATOM 2864 O O . PRO A 1 356 ? 0.993 -1.096 33.375 1 71.38 356 PRO A O 1
ATOM 2867 N N . GLU A 1 357 ? -1 -2.207 33.5 1 59.75 357 GLU A N 1
ATOM 2868 C CA . GLU A 1 357 ? -1.702 -1.357 32.531 1 59.75 357 GLU A CA 1
ATOM 2869 C C . GLU A 1 357 ? -1.816 0.074 33.031 1 59.75 357 GLU A C 1
ATOM 2871 O O . GLU A 1 357 ? -2.012 0.296 34.25 1 59.75 357 GLU A O 1
ATOM 2876 N N . ARG A 1 358 ? -1.419 1.01 32.219 1 53.34 358 ARG A N 1
ATOM 2877 C CA . ARG A 1 358 ? -1.528 2.412 32.594 1 53.34 358 ARG A CA 1
ATOM 2878 C C . ARG A 1 358 ? -2.986 2.818 32.781 1 53.34 358 ARG A C 1
ATOM 2880 O O . ARG A 1 358 ? -3.277 3.863 33.375 1 53.34 358 ARG A O 1
ATOM 2887 N N . SER A 1 359 ? -4.02 2.211 31.953 1 50.44 359 SER A N 1
ATOM 2888 C CA . SER A 1 359 ? -5.41 2.639 32.062 1 50.44 359 SER A CA 1
ATOM 2889 C C . SER A 1 359 ? -6.312 1.483 32.5 1 50.44 359 SER A C 1
ATOM 2891 O O . SER A 1 359 ? -5.945 0.316 32.344 1 50.44 359 SER A O 1
ATOM 2893 N N . SER A 1 360 ? -7.262 1.837 33.312 1 44.75 360 SER A N 1
ATOM 2894 C CA . SER A 1 360 ? -8.383 1.012 33.75 1 44.75 360 SER A CA 1
ATOM 2895 C C . SER A 1 360 ? -9.477 0.956 32.688 1 44.75 360 SER A C 1
ATOM 2897 O O . SER A 1 360 ? -9.672 1.917 31.938 1 44.75 360 SER A O 1
ATOM 2899 N N . GLY A 1 361 ? -9.641 -0.223 31.812 1 42.59 361 GLY A N 1
ATOM 2900 C CA . GLY A 1 361 ? -10.789 -0.378 30.938 1 42.59 361 GLY A CA 1
ATOM 2901 C C . GLY A 1 361 ? -11.164 -1.827 30.688 1 42.59 361 GLY A C 1
ATOM 2902 O O . GLY A 1 361 ? -10.398 -2.734 31.016 1 42.59 361 GLY A O 1
ATOM 2903 N N . GLU A 1 362 ? -12.469 -1.956 30.453 1 41.62 362 GLU A N 1
ATOM 2904 C CA . GLU A 1 362 ? -13.086 -3.27 30.312 1 41.62 362 GLU A CA 1
ATOM 2905 C C . GLU A 1 362 ? -12.234 -4.191 29.453 1 41.62 362 GLU A C 1
ATOM 2907 O O . GLU A 1 362 ? -12.188 -5.402 29.688 1 41.62 362 GLU A O 1
ATOM 2912 N N . ASP A 1 363 ? -11.695 -3.664 28.625 1 41.44 363 ASP A N 1
ATOM 2913 C CA . ASP A 1 363 ? -10.945 -4.5 27.688 1 41.44 363 ASP A CA 1
ATOM 2914 C C . ASP A 1 363 ? -9.703 -5.086 28.359 1 41.44 363 ASP A C 1
ATOM 2916 O O . ASP A 1 363 ? -9.297 -6.211 28.047 1 41.44 363 ASP A O 1
ATOM 2920 N N . ILE A 1 364 ? -9.195 -4.32 29.25 1 43.47 364 ILE A N 1
ATOM 2921 C CA . ILE A 1 364 ? -8.055 -4.812 30.031 1 43.47 364 ILE A CA 1
ATOM 2922 C C . ILE A 1 364 ? -8.516 -5.918 30.969 1 43.47 364 ILE A C 1
ATOM 2924 O O . ILE A 1 364 ? -7.793 -6.895 31.188 1 43.47 364 ILE A O 1
ATOM 2928 N N . GLU A 1 365 ? -9.617 -5.605 31.469 1 42.34 365 GLU A N 1
ATOM 2929 C CA . GLU A 1 365 ? -10.109 -6.645 32.344 1 42.34 365 GLU A CA 1
ATOM 2930 C C . GLU A 1 365 ? -10.297 -7.969 31.625 1 42.34 365 GLU A C 1
ATOM 2932 O O . GLU A 1 365 ? -10.055 -9.039 32.188 1 42.34 365 GLU A O 1
ATOM 2937 N N . GLU A 1 366 ? -10.703 -7.848 30.5 1 39.59 366 GLU A N 1
ATOM 2938 C CA . GLU A 1 366 ? -10.844 -9.062 29.703 1 39.59 366 GLU A CA 1
ATOM 2939 C C . GLU A 1 366 ? -9.477 -9.664 29.359 1 39.59 366 GLU A C 1
ATOM 2941 O O . GLU A 1 366 ? -9.32 -10.883 29.344 1 39.59 366 GLU A O 1
ATOM 2946 N N . VAL A 1 367 ? -8.617 -8.773 29.109 1 42.19 367 VAL A N 1
ATOM 2947 C CA . VAL A 1 367 ? -7.254 -9.266 28.938 1 42.19 367 VAL A CA 1
ATOM 2948 C C . VAL A 1 367 ? -6.781 -9.93 30.234 1 42.19 367 VAL A C 1
ATOM 2950 O O . VAL A 1 367 ? -6.07 -10.938 30.188 1 42.19 367 VAL A O 1
ATOM 2953 N N . ARG A 1 368 ? -7.043 -9.312 31.391 1 39 368 ARG A N 1
ATOM 2954 C CA . ARG A 1 368 ? -6.664 -9.891 32.656 1 39 368 ARG A CA 1
ATOM 2955 C C . ARG A 1 368 ? -7.223 -11.297 32.812 1 39 368 ARG A C 1
ATOM 2957 O O . ARG A 1 368 ? -6.59 -12.164 33.438 1 39 368 ARG A O 1
ATOM 2964 N N . ARG A 1 369 ? -8.461 -11.344 32.469 1 34.78 369 ARG A N 1
ATOM 2965 C CA . ARG A 1 369 ? -9.008 -12.672 32.719 1 34.78 369 ARG A CA 1
ATOM 2966 C C . ARG A 1 369 ? -8.523 -13.672 31.688 1 34.78 369 ARG A C 1
ATOM 2968 O O . ARG A 1 369 ? -8.477 -14.875 31.938 1 34.78 369 ARG A O 1
ATOM 2975 N N . GLU A 1 370 ? -8.594 -13.188 30.375 1 35.22 370 GLU A N 1
ATOM 2976 C CA . GLU A 1 370 ? -8.266 -14.07 29.266 1 35.22 370 GLU A CA 1
ATOM 2977 C C . GLU A 1 370 ? -6.91 -13.727 28.656 1 35.22 370 GLU A C 1
ATOM 2979 O O . GLU A 1 370 ? -6.734 -12.641 28.094 1 35.22 370 GLU A O 1
ATOM 2984 N N . THR A 1 371 ? -5.875 -14.078 29.344 1 32.59 371 THR A N 1
ATOM 2985 C CA . THR A 1 371 ? -4.441 -13.891 29.141 1 32.59 371 THR A CA 1
ATOM 2986 C C . THR A 1 371 ? -4.086 -14.031 27.672 1 32.59 371 THR A C 1
ATOM 2988 O O . THR A 1 371 ? -2.908 -14.062 27.312 1 32.59 371 THR A O 1
ATOM 2991 N N . VAL A 1 372 ? -4.898 -14.43 26.766 1 32.47 372 VAL A N 1
ATOM 2992 C CA . VAL A 1 372 ? -4.199 -14.789 25.531 1 32.47 372 VAL A CA 1
ATOM 2993 C C . VAL A 1 372 ? -3.887 -13.523 24.719 1 32.47 372 VAL A C 1
ATOM 2995 O O . VAL A 1 372 ? -4.797 -12.852 24.234 1 32.47 372 VAL A O 1
ATOM 2998 N N . LEU A 1 373 ? -2.932 -12.773 25.219 1 33.75 373 LEU A N 1
ATOM 2999 C CA . LEU A 1 373 ? -2.535 -11.547 24.531 1 33.75 373 LEU A CA 1
ATOM 3000 C C . LEU A 1 373 ? -1.743 -11.859 23.266 1 33.75 373 LEU A C 1
ATOM 3002 O O . LEU A 1 373 ? -0.82 -12.68 23.297 1 33.75 373 LEU A O 1
ATOM 3006 N N . ILE A 1 374 ? -2.314 -11.82 22.047 1 35.28 374 ILE A N 1
ATOM 3007 C CA . ILE A 1 374 ? -1.782 -12.086 20.719 1 35.28 374 ILE A CA 1
ATOM 3008 C C . ILE A 1 374 ? -0.815 -10.977 20.312 1 35.28 374 ILE A C 1
ATOM 3010 O O . ILE A 1 374 ? -1.15 -9.789 20.406 1 35.28 374 ILE A O 1
ATOM 3014 N N . ILE A 1 375 ? 0.534 -11.297 20.5 1 35.38 375 ILE A N 1
ATOM 3015 C CA . ILE A 1 375 ? 1.734 -10.5 20.266 1 35.38 375 ILE A CA 1
ATOM 3016 C C . ILE A 1 375 ? 1.875 -10.195 18.781 1 35.38 375 ILE A C 1
ATOM 3018 O O . ILE A 1 375 ? 1.925 -11.109 17.953 1 35.38 375 ILE A O 1
ATOM 3022 N N . TYR A 1 376 ? 1.633 -9.117 18.234 1 38.03 376 TYR A N 1
ATOM 3023 C CA . TYR A 1 376 ? 1.745 -8.82 16.812 1 38.03 376 TYR A CA 1
ATOM 3024 C C . TYR A 1 376 ? 3.174 -8.438 16.438 1 38.03 376 TYR A C 1
ATOM 3026 O O . TYR A 1 376 ? 3.764 -7.551 17.062 1 38.03 376 TYR A O 1
ATOM 3034 N N . LYS A 1 377 ? 4.062 -9.383 16.156 1 42.19 377 LYS A N 1
ATOM 3035 C CA . LYS A 1 377 ? 5.379 -9.078 15.609 1 42.19 377 LYS A CA 1
ATOM 3036 C C . LYS A 1 377 ? 5.422 -7.668 15.023 1 42.19 377 LYS A C 1
ATOM 3038 O O . LYS A 1 377 ? 6.438 -6.977 15.133 1 42.19 377 LYS A O 1
ATOM 3043 N N . TYR A 1 378 ? 4.445 -7.293 14.32 1 44.5 378 TYR A N 1
ATOM 3044 C CA . TYR A 1 378 ? 4.469 -6.152 13.406 1 44.5 378 TYR A CA 1
ATOM 3045 C C . TYR A 1 378 ? 4.082 -4.871 14.133 1 44.5 378 TYR A C 1
ATOM 3047 O O . TYR A 1 378 ? 4.039 -3.795 13.531 1 44.5 378 TYR A O 1
ATOM 3055 N N . VAL A 1 379 ? 3.76 -5.047 15.383 1 43.88 379 VAL A N 1
ATOM 3056 C CA . VAL A 1 379 ? 3.328 -3.812 16.031 1 43.88 379 VAL A CA 1
ATOM 3057 C C . VAL A 1 379 ? 4.527 -3.121 16.672 1 43.88 379 VAL A C 1
ATOM 3059 O O . VAL A 1 379 ? 4.367 -2.131 17.391 1 43.88 379 VAL A O 1
ATOM 3062 N N . GLY A 1 380 ? 5.695 -3.754 16.562 1 48.31 380 GLY A N 1
ATOM 3063 C CA . GLY A 1 380 ? 6.715 -3.051 17.328 1 48.31 380 GLY A CA 1
ATOM 3064 C C . GLY A 1 380 ? 7.09 -1.711 16.734 1 48.31 380 GLY A C 1
ATOM 3065 O O . GLY A 1 380 ? 6.949 -1.504 15.523 1 48.31 380 GLY A O 1
ATOM 3066 N N . CYS A 1 381 ? 6.992 -0.603 17.594 1 47.75 381 CYS A N 1
ATOM 3067 C CA . CYS A 1 381 ? 7.344 0.796 17.391 1 47.75 381 CYS A CA 1
ATOM 3068 C C . CYS A 1 381 ? 8.805 0.933 16.969 1 47.75 381 CYS A C 1
ATOM 3070 O O . CYS A 1 381 ? 9.297 2.045 16.766 1 47.75 381 CYS A O 1
ATOM 3072 N N . SER A 1 382 ? 9.562 -0.138 16.969 1 50.72 382 SER A N 1
ATOM 3073 C CA . SER A 1 382 ? 10.945 0.156 16.625 1 50.72 382 SER A CA 1
ATOM 3074 C C . SER A 1 382 ? 11.453 -0.783 15.539 1 50.72 382 SER A C 1
ATOM 3076 O O . SER A 1 382 ? 11.008 -1.928 15.445 1 50.72 382 SER A O 1
ATOM 3078 N N . PRO A 1 383 ? 12.203 -0.221 14.641 1 55.41 383 PRO A N 1
ATOM 3079 C CA . PRO A 1 383 ? 12.891 -1.104 13.695 1 55.41 383 PRO A CA 1
ATOM 3080 C C . PRO A 1 383 ? 13.695 -2.201 14.391 1 55.41 383 PRO A C 1
ATOM 3082 O O . PRO A 1 383 ? 14.242 -1.979 15.469 1 55.41 383 PRO A O 1
ATOM 3085 N N . SER A 1 384 ? 13.43 -3.42 14.07 1 60.66 384 SER A N 1
ATOM 3086 C CA . SER A 1 384 ? 14.156 -4.527 14.68 1 60.66 384 SER A CA 1
ATOM 3087 C C . SER A 1 384 ? 15.656 -4.41 14.422 1 60.66 384 SER A C 1
ATOM 3089 O O . SER A 1 384 ? 16.078 -4.238 13.281 1 60.66 384 SER A O 1
ATOM 3091 N N . PRO A 1 385 ? 16.359 -4.332 15.57 1 68.88 385 PRO A N 1
ATOM 3092 C CA . PRO A 1 385 ? 17.812 -4.332 15.391 1 68.88 385 PRO A CA 1
ATOM 3093 C C . PRO A 1 385 ? 18.297 -5.469 14.492 1 68.88 385 PRO A C 1
ATOM 3095 O O . PRO A 1 385 ? 17.688 -6.543 14.469 1 68.88 385 PRO A O 1
ATOM 3098 N N . SER A 1 386 ? 19.312 -5.281 13.812 1 69.94 386 SER A N 1
ATOM 3099 C CA . SER A 1 386 ? 19.828 -6.23 12.828 1 69.94 386 SER A CA 1
ATOM 3100 C C . SER A 1 386 ? 20.359 -7.488 13.508 1 69.94 386 SER A C 1
ATOM 3102 O O . SER A 1 386 ? 20.344 -8.57 12.922 1 69.94 386 SER A O 1
ATOM 3104 N N . GLY A 1 387 ? 20.828 -7.371 14.766 1 74.81 387 GLY A N 1
ATOM 3105 C CA . GLY A 1 387 ? 21.344 -8.523 15.484 1 74.81 387 GLY A CA 1
ATOM 3106 C C . GLY A 1 387 ? 20.266 -9.352 16.156 1 74.81 387 GLY A C 1
ATOM 3107 O O . GLY A 1 387 ? 20.547 -10.422 16.703 1 74.81 387 GLY A O 1
ATOM 3108 N N . ALA A 1 388 ? 19.062 -8.93 16.047 1 77.94 388 ALA A N 1
ATOM 3109 C CA . ALA A 1 388 ? 17.953 -9.617 16.719 1 77.94 388 ALA A CA 1
ATOM 3110 C C . ALA A 1 388 ? 17.5 -10.828 15.898 1 77.94 388 ALA A C 1
ATOM 3112 O O . ALA A 1 388 ? 17.641 -10.844 14.672 1 77.94 388 ALA A O 1
ATOM 3113 N N . ILE A 1 389 ? 17.078 -11.852 16.656 1 77.94 389 ILE A N 1
ATOM 3114 C CA . ILE A 1 389 ? 16.391 -12.953 15.992 1 77.94 389 ILE A CA 1
ATOM 3115 C C . ILE A 1 389 ? 14.938 -12.57 15.719 1 77.94 389 ILE A C 1
ATOM 3117 O O . ILE A 1 389 ? 14.18 -12.273 16.641 1 77.94 389 ILE A O 1
ATOM 3121 N N . LYS A 1 390 ? 14.617 -12.508 14.508 1 75.06 390 LYS A N 1
ATOM 3122 C CA . LYS A 1 390 ? 13.266 -12.102 14.117 1 75.06 390 LYS A CA 1
ATOM 3123 C C . LYS A 1 390 ? 12.328 -13.305 14.062 1 75.06 390 LYS A C 1
ATOM 3125 O O . LYS A 1 390 ? 12.711 -14.383 13.602 1 75.06 390 LYS A O 1
ATOM 3130 N N . ILE A 1 391 ? 11.164 -13.133 14.719 1 74.69 391 ILE A N 1
ATOM 3131 C CA . ILE A 1 391 ? 10.211 -14.234 14.789 1 74.69 391 ILE A CA 1
ATOM 3132 C C . ILE A 1 391 ? 8.812 -13.734 14.445 1 74.69 391 ILE A C 1
ATOM 3134 O O . ILE A 1 391 ? 8.531 -12.539 14.562 1 74.69 391 ILE A O 1
ATOM 3138 N N . ASN A 1 392 ? 7.957 -14.609 13.945 1 73.81 392 ASN A N 1
ATOM 3139 C CA . ASN A 1 392 ? 6.516 -14.375 13.906 1 73.81 392 ASN A CA 1
ATOM 3140 C C . ASN A 1 392 ? 5.84 -14.797 15.203 1 73.81 392 ASN A C 1
ATOM 3142 O O . ASN A 1 392 ? 5.77 -15.992 15.508 1 73.81 392 ASN A O 1
ATOM 3146 N N . SER A 1 393 ? 5.406 -13.859 15.953 1 71.19 393 SER A N 1
ATOM 3147 C CA . SER A 1 393 ? 4.895 -14.117 17.297 1 71.19 393 SER A CA 1
ATOM 3148 C C . SER A 1 393 ? 3.668 -15.023 17.266 1 71.19 393 SER A C 1
ATOM 3150 O O . SER A 1 393 ? 3.322 -15.656 18.266 1 71.19 393 SER A O 1
ATOM 3152 N N . TRP A 1 394 ? 3.057 -15.133 16.125 1 72.56 394 TRP A N 1
ATOM 3153 C CA . TRP A 1 394 ? 1.848 -15.945 16.031 1 72.56 394 TRP A CA 1
ATOM 3154 C C . TRP A 1 394 ? 2.193 -17.406 15.719 1 72.56 394 TRP A C 1
ATOM 3156 O O . TRP A 1 394 ? 1.329 -18.281 15.789 1 72.56 394 TRP A O 1
ATOM 3166 N N . ASP A 1 395 ? 3.428 -17.562 15.477 1 78.81 395 ASP A N 1
ATOM 3167 C CA . ASP A 1 395 ? 3.91 -18.922 15.195 1 78.81 395 ASP A CA 1
ATOM 3168 C C . ASP A 1 395 ? 4.715 -19.469 16.375 1 78.81 395 ASP A C 1
ATOM 3170 O O . ASP A 1 395 ? 5.926 -19.266 16.453 1 78.81 395 ASP A O 1
ATOM 3174 N N . ILE A 1 396 ? 4.059 -20.281 17.125 1 82.19 396 ILE A N 1
ATOM 3175 C CA . ILE A 1 396 ? 4.672 -20.812 18.328 1 82.19 396 ILE A CA 1
ATOM 3176 C C . ILE A 1 396 ? 5.883 -21.672 17.969 1 82.19 396 ILE A C 1
ATOM 3178 O O . ILE A 1 396 ? 6.906 -21.641 18.656 1 82.19 396 ILE A O 1
ATOM 3182 N N . SER A 1 397 ? 5.773 -22.406 16.938 1 83.94 397 SER A N 1
ATOM 3183 C CA . SER A 1 397 ? 6.879 -23.281 16.531 1 83.94 397 SER A CA 1
ATOM 3184 C C . SER A 1 397 ? 8.117 -22.453 16.172 1 83.94 397 SER A C 1
ATOM 3186 O O . SER A 1 397 ? 9.234 -22.844 16.531 1 83.94 397 SER A O 1
ATOM 3188 N N . SER A 1 398 ? 7.812 -21.422 15.492 1 82.81 398 SER A N 1
ATOM 3189 C CA . SER A 1 398 ? 8.93 -20.547 15.141 1 82.81 398 SER A CA 1
ATOM 3190 C C . SER A 1 398 ? 9.57 -19.938 16.375 1 82.81 398 SER A C 1
ATOM 3192 O O . SER A 1 398 ? 10.789 -19.766 16.438 1 82.81 398 SER A O 1
ATOM 3194 N N . LEU A 1 399 ? 8.766 -19.594 17.344 1 85.81 399 LEU A N 1
ATOM 3195 C CA . LEU A 1 399 ? 9.281 -19.016 18.578 1 85.81 399 LEU A CA 1
ATOM 3196 C C . LEU A 1 399 ? 10.094 -20.047 19.359 1 85.81 399 LEU A C 1
ATOM 3198 O O . LEU A 1 399 ? 11.133 -19.719 19.938 1 85.81 399 LEU A O 1
ATOM 3202 N N . VAL A 1 400 ? 9.625 -21.25 19.344 1 91.06 400 VAL A N 1
ATOM 3203 C CA . VAL A 1 400 ? 10.344 -22.328 20.016 1 91.06 400 VAL A CA 1
ATOM 3204 C C . VAL A 1 400 ? 11.727 -22.5 19.391 1 91.06 400 VAL A C 1
ATOM 3206 O O . VAL A 1 400 ? 12.727 -22.578 20.109 1 91.06 400 VAL A O 1
ATOM 3209 N N . GLU A 1 401 ? 11.719 -22.484 18.109 1 89.94 401 GLU A N 1
ATOM 3210 C CA . GLU A 1 401 ? 12.992 -22.672 17.422 1 89.94 401 GLU A CA 1
ATOM 3211 C C . GLU A 1 401 ? 13.914 -21.469 17.641 1 89.94 401 GLU A C 1
ATOM 3213 O O . GLU A 1 401 ? 15.133 -21.625 17.703 1 89.94 401 GLU A O 1
ATOM 3218 N N . ALA A 1 402 ? 13.344 -20.328 17.672 1 87.31 402 ALA A N 1
ATOM 3219 C CA . ALA A 1 402 ? 14.125 -19.125 17.953 1 87.31 402 ALA A CA 1
ATOM 3220 C C . ALA A 1 402 ? 14.734 -19.172 19.344 1 87.31 402 ALA A C 1
ATOM 3222 O O . ALA A 1 402 ? 15.906 -18.812 19.531 1 87.31 402 ALA A O 1
ATOM 3223 N N . MET A 1 403 ? 14 -19.609 20.344 1 90.19 403 MET A N 1
ATOM 3224 C CA . MET A 1 403 ? 14.5 -19.75 21.703 1 90.19 403 MET A CA 1
ATOM 3225 C C . MET A 1 403 ? 15.625 -20.766 21.766 1 90.19 403 MET A C 1
ATOM 3227 O O . MET A 1 403 ? 16.641 -20.547 22.422 1 90.19 403 MET A O 1
ATOM 3231 N N . ARG A 1 404 ? 15.383 -21.844 21.125 1 91.88 404 ARG A N 1
ATOM 3232 C CA . ARG A 1 404 ? 16.406 -22.875 21.094 1 91.88 404 ARG A CA 1
ATOM 3233 C C . ARG A 1 404 ? 17.703 -22.359 20.469 1 91.88 404 ARG A C 1
ATOM 3235 O O . ARG A 1 404 ? 18.781 -22.594 21.016 1 91.88 404 ARG A O 1
ATOM 3242 N N . SER A 1 405 ? 17.531 -21.688 19.312 1 89.69 405 SER A N 1
ATOM 3243 C CA . SER A 1 405 ? 18.688 -21.141 18.625 1 89.69 405 SER A CA 1
ATOM 3244 C C . SER A 1 405 ? 19.422 -20.141 19.5 1 89.69 405 SER A C 1
ATOM 3246 O O . SER A 1 405 ? 20.656 -20.094 19.5 1 89.69 405 SER A O 1
ATOM 3248 N N . ALA A 1 406 ? 18.688 -19.359 20.234 1 90 406 ALA A N 1
ATOM 3249 C CA . ALA A 1 406 ? 19.281 -18.344 21.094 1 90 406 ALA A CA 1
ATOM 3250 C C . ALA A 1 406 ? 20.078 -18.984 22.234 1 90 406 ALA A C 1
ATOM 3252 O O . ALA A 1 406 ? 21.188 -18.531 22.547 1 90 406 ALA A O 1
ATOM 3253 N N . VAL A 1 407 ? 19.578 -20.047 22.797 1 90.25 407 VAL A N 1
ATOM 3254 C CA . VAL A 1 407 ? 20.203 -20.703 23.938 1 90.25 407 VAL A CA 1
ATOM 3255 C C . VAL A 1 407 ? 21.422 -21.484 23.469 1 90.25 407 VAL A C 1
ATOM 3257 O O . VAL A 1 407 ? 22.422 -21.594 24.188 1 90.25 407 VAL A O 1
ATOM 3260 N N . SER A 1 408 ? 21.328 -21.953 22.25 1 88.88 408 SER A N 1
ATOM 3261 C CA . SER A 1 408 ? 22.391 -22.812 21.75 1 88.88 408 SER A CA 1
ATOM 3262 C C . SER A 1 408 ? 23.438 -22 21 1 88.88 408 SER A C 1
ATOM 3264 O O . SER A 1 408 ? 24.438 -22.547 20.516 1 88.88 408 SER A O 1
ATOM 3266 N N . MET A 1 409 ? 23.25 -20.734 20.891 1 88.56 409 MET A N 1
ATOM 3267 C CA . MET A 1 409 ? 24.141 -19.875 20.109 1 88.56 409 MET A CA 1
ATOM 3268 C C . MET A 1 409 ? 25.516 -19.812 20.734 1 88.56 409 MET A C 1
ATOM 3270 O O . MET A 1 409 ? 25.656 -19.75 21.969 1 88.56 409 MET A O 1
ATOM 3274 N N . ASP A 1 410 ? 26.516 -19.812 19.812 1 89.88 410 ASP A N 1
ATOM 3275 C CA . ASP A 1 410 ? 27.906 -19.672 20.266 1 89.88 410 ASP A CA 1
ATOM 3276 C C . ASP A 1 410 ? 28.156 -18.297 20.875 1 89.88 410 ASP A C 1
ATOM 3278 O O . ASP A 1 410 ? 27.562 -17.312 20.438 1 89.88 410 ASP A O 1
ATOM 3282 N N . ASP A 1 411 ? 29.078 -18.234 21.812 1 86.88 411 ASP A N 1
ATOM 3283 C CA . ASP A 1 411 ? 29.359 -17 22.531 1 86.88 411 ASP A CA 1
ATOM 3284 C C . ASP A 1 411 ? 29.891 -15.922 21.594 1 86.88 411 ASP A C 1
ATOM 3286 O O . ASP A 1 411 ? 29.609 -14.742 21.766 1 86.88 411 ASP A O 1
ATOM 3290 N N . SER A 1 412 ? 30.625 -16.344 20.641 1 88.94 412 SER A N 1
ATOM 3291 C CA . SER A 1 412 ? 31.203 -15.383 19.719 1 88.94 412 SER A CA 1
ATOM 3292 C C . SER A 1 412 ? 30.125 -14.727 18.859 1 88.94 412 SER A C 1
ATOM 3294 O O . SER A 1 412 ? 30.125 -13.508 18.672 1 88.94 412 SER A O 1
ATOM 3296 N N . LEU A 1 413 ? 29.219 -15.562 18.375 1 86.56 413 LEU A N 1
ATOM 3297 C CA . LEU A 1 413 ? 28.125 -15.031 17.562 1 86.56 413 LEU A CA 1
ATOM 3298 C C . LEU A 1 413 ? 27.203 -14.164 18.422 1 86.56 413 LEU A C 1
ATOM 3300 O O . LEU A 1 413 ? 26.703 -13.141 17.938 1 86.56 413 LEU A O 1
ATOM 3304 N N . ARG A 1 414 ? 26.984 -14.555 19.625 1 87.25 414 ARG A N 1
ATOM 3305 C CA . ARG A 1 414 ? 26.141 -13.797 20.547 1 87.25 414 ARG A CA 1
ATOM 3306 C C . ARG A 1 414 ? 26.734 -12.414 20.812 1 87.25 414 ARG A C 1
ATOM 3308 O O . ARG A 1 414 ? 26 -11.422 20.844 1 87.25 414 ARG A O 1
ATOM 3315 N N . GLN A 1 415 ? 28.016 -12.375 20.953 1 87.75 415 GLN A N 1
ATOM 3316 C CA . GLN A 1 415 ? 28.703 -11.117 21.219 1 87.75 415 GLN A CA 1
ATOM 3317 C C . GLN A 1 415 ? 28.656 -10.195 20 1 87.75 415 GLN A C 1
ATOM 3319 O O . GLN A 1 415 ? 28.469 -8.984 20.141 1 87.75 415 GLN A O 1
ATOM 3324 N N . LEU A 1 416 ? 28.859 -10.828 18.875 1 86.19 416 LEU A N 1
ATOM 3325 C CA . LEU A 1 416 ? 28.797 -10.055 17.641 1 86.19 416 LEU A CA 1
ATOM 3326 C C . LEU A 1 416 ? 27.422 -9.43 17.453 1 86.19 416 LEU A C 1
ATOM 3328 O O . LEU A 1 416 ? 27.312 -8.25 17.109 1 86.19 416 LEU A O 1
ATOM 3332 N N . ARG A 1 417 ? 26.359 -10.195 17.703 1 81.94 417 ARG A N 1
ATOM 3333 C CA . ARG A 1 417 ? 25 -9.711 17.578 1 81.94 417 ARG A CA 1
ATOM 3334 C C . ARG A 1 417 ? 24.703 -8.625 18.609 1 81.94 417 ARG A C 1
ATOM 3336 O O . ARG A 1 417 ? 24.031 -7.641 18.312 1 81.94 417 ARG A O 1
ATOM 3343 N N . HIS A 1 418 ? 25.203 -8.758 19.797 1 85.31 418 HIS A N 1
ATOM 3344 C CA . HIS A 1 418 ? 25.031 -7.762 20.859 1 85.31 418 HIS A CA 1
ATOM 3345 C C . HIS A 1 418 ? 25.688 -6.441 20.469 1 85.31 418 HIS A C 1
ATOM 3347 O O . HIS A 1 418 ? 25.109 -5.371 20.672 1 85.31 418 HIS A O 1
ATOM 3353 N N . GLU A 1 419 ? 26.844 -6.594 19.969 1 82.56 419 GLU A N 1
ATOM 3354 C CA . GLU A 1 419 ? 27.578 -5.391 19.594 1 82.56 419 GLU A CA 1
ATOM 3355 C C . GLU A 1 419 ? 26.875 -4.625 18.484 1 82.56 419 GLU A C 1
ATOM 3357 O O . GLU A 1 419 ? 26.859 -3.391 18.484 1 82.56 419 GLU A O 1
ATOM 3362 N N . GLN A 1 420 ? 26.328 -5.379 17.594 1 77.88 420 GLN A N 1
ATOM 3363 C CA . GLN A 1 420 ? 25.562 -4.746 16.531 1 77.88 420 GLN A CA 1
ATOM 3364 C C . GLN A 1 420 ? 24.344 -4.008 17.094 1 77.88 420 GLN A C 1
ATOM 3366 O O . GLN A 1 420 ? 24.094 -2.859 16.719 1 77.88 420 GLN A O 1
ATOM 3371 N N . ASN A 1 421 ? 23.625 -4.66 17.969 1 80.56 421 ASN A N 1
ATOM 3372 C CA . ASN A 1 421 ? 22.453 -4.055 18.594 1 80.56 421 ASN A CA 1
ATOM 3373 C C . ASN A 1 421 ? 22.844 -2.85 19.453 1 80.56 421 ASN A C 1
ATOM 3375 O O . ASN A 1 421 ? 22.188 -1.804 19.391 1 80.56 421 ASN A O 1
ATOM 3379 N N . TYR A 1 422 ? 23.891 -3.037 20.156 1 82.25 422 TYR A N 1
ATOM 3380 C CA . TYR A 1 422 ? 24.328 -1.997 21.078 1 82.25 422 TYR A CA 1
ATOM 3381 C C . TYR A 1 422 ? 24.797 -0.761 20.328 1 82.25 422 TYR A C 1
ATOM 3383 O O . TYR A 1 422 ? 24.5 0.368 20.734 1 82.25 422 TYR A O 1
ATOM 3391 N N . SER A 1 423 ? 25.547 -1.029 19.297 1 81.88 423 SER A N 1
ATOM 3392 C CA . SER A 1 423 ? 26.047 0.078 18.484 1 81.88 423 SER A CA 1
ATOM 3393 C C . SER A 1 423 ? 24.891 0.897 17.891 1 81.88 423 SER A C 1
ATOM 3395 O O . SER A 1 423 ? 24.969 2.127 17.859 1 81.88 423 SER A O 1
ATOM 3397 N N . TYR A 1 424 ? 23.859 0.27 17.516 1 78.75 424 TYR A N 1
ATOM 3398 C CA . TYR A 1 424 ? 22.719 0.969 16.969 1 78.75 424 TYR A CA 1
ATOM 3399 C C . TYR A 1 424 ? 21.984 1.777 18.031 1 78.75 424 TYR A C 1
ATOM 3401 O O . TYR A 1 424 ? 21.641 2.941 17.812 1 78.75 424 TYR A O 1
ATOM 3409 N N . VAL A 1 425 ? 21.766 1.199 19.172 1 81.94 425 VAL A N 1
ATOM 3410 C CA . VAL A 1 425 ? 21.062 1.862 20.266 1 81.94 425 VAL A CA 1
ATOM 3411 C C . VAL A 1 425 ? 21.875 3.061 20.75 1 81.94 425 VAL A C 1
ATOM 3413 O O . VAL A 1 425 ? 21.297 4.098 21.109 1 81.94 425 VAL A O 1
ATOM 3416 N N . LYS A 1 426 ? 23.125 2.854 20.703 1 83.44 426 LYS A N 1
ATOM 3417 C CA . LYS A 1 426 ? 24.016 3.916 21.172 1 83.44 426 LYS A CA 1
ATOM 3418 C C . LYS A 1 426 ? 23.984 5.105 20.219 1 83.44 426 LYS A C 1
ATOM 3420 O O . LYS A 1 426 ? 23.984 6.258 20.641 1 83.44 426 LYS A O 1
ATOM 3425 N N . SER A 1 427 ? 23.875 4.785 18.984 1 83.75 427 SER A N 1
ATOM 3426 C CA . SER A 1 427 ? 23.922 5.855 18 1 83.75 427 SER A CA 1
ATOM 3427 C C . SER A 1 427 ? 22.531 6.473 17.797 1 83.75 427 SER A C 1
ATOM 3429 O O . SER A 1 427 ? 22.422 7.59 17.297 1 83.75 427 SER A O 1
ATOM 3431 N N . HIS A 1 428 ? 21.484 5.754 18.234 1 83.31 428 HIS A N 1
ATOM 3432 C CA . HIS A 1 428 ? 20.109 6.242 18.062 1 83.31 428 HIS A CA 1
ATOM 3433 C C . HIS A 1 428 ? 19.391 6.328 19.406 1 83.31 428 HIS A C 1
ATOM 3435 O O . HIS A 1 428 ? 18.328 5.738 19.578 1 83.31 428 HIS A O 1
ATOM 3441 N N . ASP A 1 429 ? 20 7.125 20.234 1 85.5 429 ASP A N 1
ATOM 3442 C CA . ASP A 1 429 ? 19.422 7.297 21.562 1 85.5 429 ASP A CA 1
ATOM 3443 C C . ASP A 1 429 ? 18.422 8.445 21.578 1 85.5 429 ASP A C 1
ATOM 3445 O O . ASP A 1 429 ? 18.125 9.031 20.547 1 85.5 429 ASP A O 1
ATOM 3449 N N . VAL A 1 430 ? 17.891 8.703 22.703 1 87.69 430 VAL A N 1
ATOM 3450 C CA . VAL A 1 430 ? 16.828 9.695 22.844 1 87.69 430 VAL A CA 1
ATOM 3451 C C . VAL A 1 430 ? 17.359 11.078 22.453 1 87.69 430 VAL A C 1
ATOM 3453 O O . VAL A 1 430 ? 16.609 11.891 21.891 1 87.69 430 VAL A O 1
ATOM 3456 N N . ALA A 1 431 ? 18.594 11.352 22.766 1 88.81 431 ALA A N 1
ATOM 3457 C CA . ALA A 1 431 ? 19.188 12.633 22.406 1 88.81 431 ALA A CA 1
ATOM 3458 C C . ALA A 1 431 ? 19.25 12.805 20.891 1 88.81 431 ALA A C 1
ATOM 3460 O O . ALA A 1 431 ? 19 13.898 20.375 1 88.81 431 ALA A O 1
ATOM 3461 N N . TYR A 1 432 ? 19.625 11.742 20.281 1 88.12 432 TYR A N 1
ATOM 3462 C CA . TYR A 1 432 ? 19.625 11.781 18.812 1 88.12 432 TYR A CA 1
ATOM 3463 C C . TYR A 1 432 ? 18.234 12.062 18.266 1 88.12 432 TYR A C 1
ATOM 3465 O O . TYR A 1 432 ? 18.078 12.859 17.344 1 88.12 432 TYR A O 1
ATOM 3473 N N . CYS A 1 433 ? 17.266 11.406 18.766 1 88.62 433 CYS A N 1
ATOM 3474 C CA . CYS A 1 433 ? 15.875 11.609 18.328 1 88.62 433 CYS A CA 1
ATOM 3475 C C . CYS A 1 433 ? 15.469 13.07 18.484 1 88.62 433 CYS A C 1
ATOM 3477 O O . CYS A 1 433 ? 14.898 13.656 17.562 1 88.62 433 CYS A O 1
ATOM 3479 N N . ALA A 1 434 ? 15.805 13.648 19.641 1 91.31 434 ALA A N 1
ATOM 3480 C CA . ALA A 1 434 ? 15.438 15.031 19.953 1 91.31 434 ALA A CA 1
ATOM 3481 C C . ALA A 1 434 ? 16.109 16 18.969 1 91.31 434 ALA A C 1
ATOM 3483 O O . ALA A 1 434 ? 15.438 16.859 18.391 1 91.31 434 ALA A O 1
ATOM 3484 N N . ARG A 1 435 ? 17.344 15.852 18.766 1 91.12 435 ARG A N 1
ATOM 3485 C CA . ARG A 1 435 ? 18.094 16.734 17.891 1 91.12 435 ARG A CA 1
ATOM 3486 C C . ARG A 1 435 ? 17.641 16.594 16.438 1 91.12 435 ARG A C 1
ATOM 3488 O O . ARG A 1 435 ? 17.453 17.594 15.742 1 91.12 435 ARG A O 1
ATOM 3495 N N . SER A 1 436 ? 17.484 15.352 16.078 1 89.69 436 SER A N 1
ATOM 3496 C CA . SER A 1 436 ? 17.094 15.078 14.703 1 89.69 436 SER A CA 1
ATOM 3497 C C . SER A 1 436 ? 15.703 15.633 14.414 1 89.69 436 SER A C 1
ATOM 3499 O O . SER A 1 436 ? 15.461 16.188 13.344 1 89.69 436 SER A O 1
ATOM 3501 N N . PHE A 1 437 ? 14.836 15.492 15.312 1 92.5 437 PHE A N 1
ATOM 3502 C CA . PHE A 1 437 ? 13.477 15.992 15.133 1 92.5 437 PHE A CA 1
ATOM 3503 C C . PHE A 1 437 ? 13.461 17.516 15.07 1 92.5 437 PHE A C 1
ATOM 3505 O O . PHE A 1 437 ? 12.781 18.094 14.227 1 92.5 437 PHE A O 1
ATOM 3512 N N . LEU A 1 438 ? 14.188 18.141 15.977 1 93.12 438 LEU A N 1
ATOM 3513 C CA . LEU A 1 438 ? 14.266 19.594 16 1 93.12 438 LEU A CA 1
ATOM 3514 C C . LEU A 1 438 ? 14.859 20.125 14.703 1 93.12 438 LEU A C 1
ATOM 3516 O O . LEU A 1 438 ? 14.367 21.125 14.156 1 93.12 438 LEU A O 1
ATOM 3520 N N . HIS A 1 439 ? 15.852 19.453 14.258 1 90.44 439 HIS A N 1
ATOM 3521 C CA . HIS A 1 439 ? 16.469 19.859 12.992 1 90.44 439 HIS A CA 1
ATOM 3522 C C . HIS A 1 439 ? 15.461 19.766 11.844 1 90.44 439 HIS A C 1
ATOM 3524 O O . HIS A 1 439 ? 15.391 20.672 11.008 1 90.44 439 HIS A O 1
ATOM 3530 N N . SER A 1 440 ? 14.703 18.719 11.836 1 91 440 SER A N 1
ATOM 3531 C CA . SER A 1 440 ? 13.742 18.484 10.766 1 91 440 SER A CA 1
ATOM 3532 C C . SER A 1 440 ? 12.609 19.516 10.82 1 91 440 SER A C 1
ATOM 3534 O O . SER A 1 440 ? 12.148 20 9.781 1 91 440 SER A O 1
ATOM 3536 N N . ILE A 1 441 ? 12.164 19.812 11.992 1 94.75 441 ILE A N 1
ATOM 3537 C CA . ILE A 1 441 ? 11.062 20.766 12.086 1 94.75 441 ILE A CA 1
ATOM 3538 C C . ILE A 1 441 ? 11.555 22.172 11.727 1 94.75 441 ILE A C 1
ATOM 3540 O O . ILE A 1 441 ? 10.812 22.969 11.141 1 94.75 441 ILE A O 1
ATOM 3544 N N . THR A 1 442 ? 12.758 22.531 12.125 1 91.94 442 THR A N 1
ATOM 3545 C CA . THR A 1 442 ? 13.336 23.812 11.75 1 91.94 442 THR A CA 1
ATOM 3546 C C . THR A 1 442 ? 13.391 23.969 10.234 1 91.94 442 THR A C 1
ATOM 3548 O O . THR A 1 442 ? 13.039 25.016 9.695 1 91.94 442 THR A O 1
ATOM 3551 N N . ARG A 1 443 ? 13.766 22.906 9.641 1 88.31 443 ARG A N 1
ATOM 3552 C CA . ARG A 1 443 ? 13.836 22.906 8.18 1 88.31 443 ARG A CA 1
ATOM 3553 C C . ARG A 1 443 ? 12.438 23 7.566 1 88.31 443 ARG A C 1
ATOM 3555 O O . ARG A 1 443 ? 12.242 23.672 6.555 1 88.31 443 ARG A O 1
ATOM 3562 N N . ALA A 1 444 ? 11.523 22.297 8.141 1 91.31 444 ALA A N 1
ATOM 3563 C CA . ALA A 1 444 ? 10.148 22.266 7.645 1 91.31 444 ALA A CA 1
ATOM 3564 C C . ALA A 1 444 ? 9.516 23.656 7.723 1 91.31 444 ALA A C 1
ATOM 3566 O O . ALA A 1 444 ? 8.68 24 6.891 1 91.31 444 ALA A O 1
ATOM 3567 N N . CYS A 1 445 ? 9.977 24.469 8.672 1 91.88 445 CYS A N 1
ATOM 3568 C CA . CYS A 1 445 ? 9.344 25.766 8.922 1 91.88 445 CYS A CA 1
ATOM 3569 C C . CYS A 1 445 ? 10.125 26.891 8.258 1 91.88 445 CYS A C 1
ATOM 3571 O O . CYS A 1 445 ? 9.766 28.062 8.383 1 91.88 445 CYS A O 1
ATOM 3573 N N . LEU A 1 446 ? 11.141 26.578 7.543 1 84.94 446 LEU A N 1
ATOM 3574 C CA . LEU A 1 446 ? 12.016 27.578 6.945 1 84.94 446 LEU A CA 1
ATOM 3575 C C . LEU A 1 446 ? 11.25 28.453 5.965 1 84.94 446 LEU A C 1
ATOM 3577 O O . LEU A 1 446 ? 11.516 29.656 5.863 1 84.94 446 LEU A O 1
ATOM 3581 N N . ASP A 1 447 ? 10.211 27.938 5.293 1 78.88 447 ASP A N 1
ATOM 3582 C CA . ASP A 1 447 ? 9.555 28.672 4.211 1 78.88 447 ASP A CA 1
ATOM 3583 C C . ASP A 1 447 ? 8.25 29.312 4.691 1 78.88 447 ASP A C 1
ATOM 3585 O O . ASP A 1 447 ? 7.465 29.797 3.883 1 78.88 447 ASP A O 1
ATOM 3589 N N . HIS A 1 448 ? 8.086 29.344 5.969 1 85.81 448 HIS A N 1
ATOM 3590 C CA . HIS A 1 448 ? 6.82 29.844 6.488 1 85.81 448 HIS A CA 1
ATOM 3591 C C . HIS A 1 448 ? 6.582 31.281 6.039 1 85.81 448 HIS A C 1
ATOM 3593 O O . HIS A 1 448 ? 5.438 31.688 5.828 1 85.81 448 HIS A O 1
ATOM 3599 N N . TYR A 1 449 ? 7.621 31.984 5.895 1 84.5 449 TYR A N 1
ATOM 3600 C CA . TYR A 1 449 ? 7.449 33.406 5.586 1 84.5 449 TYR A CA 1
ATOM 3601 C C . TYR A 1 449 ? 7.672 33.656 4.102 1 84.5 449 TYR A C 1
ATOM 3603 O O . TYR A 1 449 ? 7.637 34.812 3.658 1 84.5 449 TYR A O 1
ATOM 3611 N N . ASN A 1 450 ? 7.855 32.625 3.373 1 82 450 ASN A N 1
ATOM 3612 C CA . ASN A 1 450 ? 8.023 32.75 1.929 1 82 450 ASN A CA 1
ATOM 3613 C C . ASN A 1 450 ? 6.688 32.656 1.198 1 82 450 ASN A C 1
ATOM 3615 O O . ASN A 1 450 ? 6.641 32.75 -0.03 1 82 450 ASN A O 1
ATOM 3619 N N . TYR A 1 451 ? 5.648 32.5 1.981 1 83.88 451 TYR A N 1
ATOM 3620 C CA . TYR A 1 451 ? 4.328 32.375 1.376 1 83.88 451 TYR A CA 1
ATOM 3621 C C . TYR A 1 451 ? 3.324 33.281 2.059 1 83.88 451 TYR A C 1
ATOM 3623 O O . TYR A 1 451 ? 3.539 33.719 3.195 1 83.88 451 TYR A O 1
ATOM 3631 N N . GLN A 1 452 ? 2.314 33.656 1.249 1 84.94 452 GLN A N 1
ATOM 3632 C CA . GLN A 1 452 ? 1.132 34.281 1.836 1 84.94 452 GLN A CA 1
ATOM 3633 C C . GLN A 1 452 ? 0.14 33.219 2.32 1 84.94 452 GLN A C 1
ATOM 3635 O O . GLN A 1 452 ? -0.171 32.281 1.594 1 84.94 452 GLN A O 1
ATOM 3640 N N . CYS A 1 453 ? -0.212 33.344 3.627 1 87.06 453 CYS A N 1
ATOM 3641 C CA . CYS A 1 453 ? -1.062 32.312 4.223 1 87.06 453 CYS A CA 1
ATOM 3642 C C . CYS A 1 453 ? -2.498 32.812 4.355 1 87.06 453 CYS A C 1
ATOM 3644 O O . CYS A 1 453 ? -2.73 33.969 4.707 1 87.06 453 CYS A O 1
ATOM 3646 N N . TRP A 1 454 ? -3.438 31.969 3.936 1 84.44 454 TRP A N 1
ATOM 3647 C CA . TRP A 1 454 ? -4.863 32.219 4.094 1 84.44 454 TRP A CA 1
ATOM 3648 C C . TRP A 1 454 ? -5.566 31.062 4.766 1 84.44 454 TRP A C 1
ATOM 3650 O O . TRP A 1 454 ? -5.25 29.891 4.484 1 84.44 454 TRP A O 1
ATOM 3660 N N . GLY A 1 455 ? -6.422 31.391 5.727 1 87.56 455 GLY A N 1
ATOM 3661 C CA . GLY A 1 455 ? -7.234 30.359 6.332 1 87.56 455 GLY A CA 1
ATOM 3662 C C . GLY A 1 455 ? -8.422 29.953 5.48 1 87.56 455 GLY A C 1
ATOM 3663 O O . GLY A 1 455 ? -9.109 30.812 4.926 1 87.56 455 GLY A O 1
ATOM 3664 N N . LEU A 1 456 ? -8.602 28.641 5.254 1 85.25 456 LEU A N 1
ATOM 3665 C CA . LEU A 1 456 ? -9.727 28.094 4.5 1 85.25 456 LEU A CA 1
ATOM 3666 C C . LEU A 1 456 ? -10.5 27.078 5.328 1 85.25 456 LEU A C 1
ATOM 3668 O O . LEU A 1 456 ? -9.906 26.344 6.129 1 85.25 456 LEU A O 1
ATOM 3672 N N . GLY A 1 457 ? -11.781 27 5.117 1 82.5 457 GLY A N 1
ATOM 3673 C CA . GLY A 1 457 ? -12.602 25.984 5.762 1 82.5 457 GLY A CA 1
ATOM 3674 C C . GLY A 1 457 ? -13.016 26.359 7.172 1 82.5 457 GLY A C 1
ATOM 3675 O O . GLY A 1 457 ? -12.695 27.453 7.648 1 82.5 457 GLY A O 1
ATOM 3676 N N . PHE A 1 458 ? -13.867 25.344 7.758 1 81.12 458 PHE A N 1
ATOM 3677 C CA . PHE A 1 458 ? -14.383 25.562 9.102 1 81.12 458 PHE A CA 1
ATOM 3678 C C . PHE A 1 458 ? -14.18 24.328 9.977 1 81.12 458 PHE A C 1
ATOM 3680 O O . PHE A 1 458 ? -14.156 23.203 9.469 1 81.12 458 PHE A O 1
ATOM 3687 N N . SER A 1 459 ? -13.984 24.609 11.188 1 82 459 SER A N 1
ATOM 3688 C CA . SER A 1 459 ? -13.914 23.547 12.203 1 82 459 SER A CA 1
ATOM 3689 C C . SER A 1 459 ? -12.891 22.484 11.82 1 82 459 SER A C 1
ATOM 3691 O O . SER A 1 459 ? -11.711 22.797 11.641 1 82 459 SER A O 1
ATOM 3693 N N . PHE A 1 460 ? -13.453 21.359 11.422 1 83.88 460 PHE A N 1
ATOM 3694 C CA . PHE A 1 460 ? -12.578 20.219 11.203 1 83.88 460 PHE A CA 1
ATOM 3695 C C . PHE A 1 460 ? -11.992 20.234 9.797 1 83.88 460 PHE A C 1
ATOM 3697 O O . PHE A 1 460 ? -11.023 19.531 9.508 1 83.88 460 PHE A O 1
ATOM 3704 N N . THR A 1 461 ? -12.477 21.125 8.961 1 85.69 461 THR A N 1
ATOM 3705 C CA . THR A 1 461 ? -11.984 21.219 7.59 1 85.69 461 THR A CA 1
ATOM 3706 C C . THR A 1 461 ? -11.023 22.391 7.43 1 85.69 461 THR A C 1
ATOM 3708 O O . THR A 1 461 ? -10.562 22.688 6.324 1 85.69 461 THR A O 1
ATOM 3711 N N . PHE A 1 462 ? -10.773 23.016 8.586 1 90.88 462 PHE A N 1
ATOM 3712 C CA . PHE A 1 462 ? -9.883 24.172 8.531 1 90.88 462 PHE A CA 1
ATOM 3713 C C . PHE A 1 462 ? -8.5 23.781 8.047 1 90.88 462 PHE A C 1
ATOM 3715 O O . PHE A 1 462 ? -7.98 22.719 8.445 1 90.88 462 PHE A O 1
ATOM 3722 N N . LYS A 1 463 ? -7.969 24.609 7.191 1 91.06 463 LYS A N 1
ATOM 3723 C CA . LYS A 1 463 ? -6.59 24.469 6.734 1 91.06 463 LYS A CA 1
ATOM 3724 C C . LYS A 1 463 ? -6.016 25.812 6.289 1 91.06 463 LYS A C 1
ATOM 3726 O O . LYS A 1 463 ? -6.766 26.75 6.02 1 91.06 463 LYS A O 1
ATOM 3731 N N . VAL A 1 464 ? -4.738 25.875 6.355 1 90.75 464 VAL A N 1
ATOM 3732 C CA . VAL A 1 464 ? -4.055 27.078 5.875 1 90.75 464 VAL A CA 1
ATOM 3733 C C . VAL A 1 464 ? -3.516 26.828 4.469 1 90.75 464 VAL A C 1
ATOM 3735 O O . VAL A 1 464 ? -2.816 25.844 4.227 1 90.75 464 VAL A O 1
ATOM 3738 N N . ALA A 1 465 ? -3.951 27.641 3.549 1 88 465 ALA A N 1
ATOM 3739 C CA . ALA A 1 465 ? -3.416 27.609 2.189 1 88 465 ALA A CA 1
ATOM 3740 C C . ALA A 1 465 ? -2.191 28.5 2.062 1 88 465 ALA A C 1
ATOM 3742 O O . ALA A 1 465 ? -2.172 29.609 2.604 1 88 465 ALA A O 1
ATOM 3743 N N . ALA A 1 466 ? -1.146 27.984 1.53 1 87.38 466 ALA A N 1
ATOM 3744 C CA . ALA A 1 466 ? 0.068 28.766 1.271 1 87.38 466 ALA A CA 1
ATOM 3745 C C . ALA A 1 466 ? 0.176 29.141 -0.204 1 87.38 466 ALA A C 1
ATOM 3747 O O . ALA A 1 466 ? 0.277 28.266 -1.067 1 87.38 466 ALA A O 1
ATOM 3748 N N . LEU A 1 467 ? 0.104 30.406 -0.448 1 83.44 467 LEU A N 1
ATOM 3749 C CA . LEU A 1 467 ? 0.171 30.922 -1.811 1 83.44 467 LEU A CA 1
ATOM 3750 C C . LEU A 1 467 ? 1.479 31.672 -2.045 1 83.44 467 LEU A C 1
ATOM 3752 O O . LEU A 1 467 ? 2.154 32.062 -1.092 1 83.44 467 LEU A O 1
ATOM 3756 N N . SER A 1 468 ? 1.808 31.781 -3.309 1 80.31 468 SER A N 1
ATOM 3757 C CA . SER A 1 468 ? 3.021 32.531 -3.646 1 80.31 468 SER A CA 1
ATOM 3758 C C . SER A 1 468 ? 2.959 33.969 -3.131 1 80.31 468 SER A C 1
ATOM 3760 O O . SER A 1 468 ? 1.876 34.531 -3.014 1 80.31 468 SER A O 1
ATOM 3762 N N . LEU A 1 469 ? 4.133 34.469 -2.771 1 82.19 469 LEU A N 1
ATOM 3763 C CA . LEU A 1 469 ? 4.195 35.844 -2.328 1 82.19 469 LEU A CA 1
ATOM 3764 C C . LEU A 1 469 ? 3.67 36.781 -3.406 1 82.19 469 LEU A C 1
ATOM 3766 O O . LEU A 1 469 ? 4.027 36.656 -4.578 1 82.19 469 LEU A O 1
ATOM 3770 N N . GLY A 1 470 ? 2.818 37.656 -3.074 1 82.19 470 GLY A N 1
ATOM 3771 C CA . GLY A 1 470 ? 2.271 38.625 -4.023 1 82.19 470 GLY A CA 1
ATOM 3772 C C . GLY A 1 470 ? 1.097 38.062 -4.812 1 82.19 470 GLY A C 1
ATOM 3773 O O . GLY A 1 470 ? 0.628 38.719 -5.758 1 82.19 470 GLY A O 1
ATOM 3774 N N . PHE A 1 471 ? 0.634 36.906 -4.398 1 88.06 471 PHE A N 1
ATOM 3775 C CA . PHE A 1 471 ? -0.524 36.281 -5.051 1 88.06 471 PHE A CA 1
ATOM 3776 C C . PHE A 1 471 ? -1.727 37.219 -4.988 1 88.06 471 PHE A C 1
ATOM 3778 O O . PHE A 1 471 ? -2.148 37.625 -3.9 1 88.06 471 PHE A O 1
ATOM 3785 N N . GLN A 1 472 ? -2.182 37.656 -6.082 1 89.38 472 GLN A N 1
ATOM 3786 C CA . GLN A 1 472 ? -3.256 38.656 -6.125 1 89.38 472 GLN A CA 1
ATOM 3787 C C . GLN A 1 472 ? -4.137 38.438 -7.355 1 89.38 472 GLN A C 1
ATOM 3789 O O . GLN A 1 472 ? -3.758 37.75 -8.289 1 89.38 472 GLN A O 1
ATOM 3794 N N . LYS A 1 473 ? -5.281 39 -7.273 1 92.19 473 LYS A N 1
ATOM 3795 C CA . LYS A 1 473 ? -6.184 38.938 -8.422 1 92.19 473 LYS A CA 1
ATOM 3796 C C . LYS A 1 473 ? -5.637 39.75 -9.586 1 92.19 473 LYS A C 1
ATOM 3798 O O . LYS A 1 473 ? -5.07 40.844 -9.383 1 92.19 473 LYS A O 1
ATOM 3803 N N . LEU A 1 474 ? -5.746 39.219 -10.766 1 94.25 474 LEU A N 1
ATOM 3804 C CA . LEU A 1 474 ? -5.277 39.938 -11.953 1 94.25 474 LEU A CA 1
ATOM 3805 C C . LEU A 1 474 ? -6.328 40.906 -12.461 1 94.25 474 LEU A C 1
ATOM 3807 O O . LEU A 1 474 ? -7.402 40.5 -12.906 1 94.25 474 LEU A O 1
ATOM 3811 N N . PHE A 1 475 ? -6.004 42.188 -12.305 1 91.81 475 PHE A N 1
ATOM 3812 C CA . PHE A 1 475 ? -6.906 43.219 -12.758 1 91.81 475 PHE A CA 1
ATOM 3813 C C . PHE A 1 475 ? -6.414 43.844 -14.07 1 91.81 475 PHE A C 1
ATOM 3815 O O . PHE A 1 475 ? -5.242 43.688 -14.422 1 91.81 475 PHE A O 1
ATOM 3822 N N . SER A 1 476 ? -7.355 44.531 -14.703 1 92 476 SER A N 1
ATOM 3823 C CA . SER A 1 476 ? -7.031 45.188 -15.961 1 92 476 SER A CA 1
ATOM 3824 C C . SER A 1 476 ? -5.906 46.188 -15.781 1 92 476 SER A C 1
ATOM 3826 O O . SER A 1 476 ? -5.047 46.344 -16.656 1 92 476 SER A O 1
ATOM 3828 N N . LYS A 1 477 ? -5.887 46.812 -14.695 1 92 477 LYS A N 1
ATOM 3829 C CA . LYS A 1 477 ? -4.914 47.875 -14.422 1 92 477 LYS A CA 1
ATOM 3830 C C . LYS A 1 477 ? -3.496 47.312 -14.367 1 92 477 LYS A C 1
ATOM 3832 O O . LYS A 1 477 ? -2.525 48.031 -14.602 1 92 477 LYS A O 1
ATOM 3837 N N . SER A 1 478 ? -3.375 46.062 -14.039 1 92.81 478 SER A N 1
ATOM 3838 C CA . SER A 1 478 ? -2.061 45.438 -13.891 1 92.81 478 SER A CA 1
ATOM 3839 C C . SER A 1 478 ? -1.536 44.938 -15.227 1 92.81 478 SER A C 1
ATOM 3841 O O . SER A 1 478 ? -0.338 45 -15.5 1 92.81 478 SER A O 1
ATOM 3843 N N . ILE A 1 479 ? -2.414 44.406 -16.047 1 95 479 ILE A N 1
ATOM 3844 C CA . ILE A 1 479 ? -1.933 43.688 -17.203 1 95 479 ILE A CA 1
ATOM 3845 C C . ILE A 1 479 ? -2.074 44.531 -18.469 1 95 479 ILE A C 1
ATOM 3847 O O . ILE A 1 479 ? -1.257 44.438 -19.391 1 95 479 ILE A O 1
ATOM 3851 N N . VAL A 1 480 ? -3.018 45.406 -18.625 1 93.88 480 VAL A N 1
ATOM 3852 C CA . VAL A 1 480 ? -3.338 46.156 -19.844 1 93.88 480 VAL A CA 1
ATOM 3853 C C . VAL A 1 480 ? -2.203 47.094 -20.188 1 93.88 480 VAL A C 1
ATOM 3855 O O . VAL A 1 480 ? -1.778 47.188 -21.344 1 93.88 480 VAL A O 1
ATOM 3858 N N . PRO A 1 481 ? -1.688 47.875 -19.203 1 94.31 481 PRO A N 1
ATOM 3859 C CA . PRO A 1 481 ? -0.57 48.75 -19.547 1 94.31 481 PRO A CA 1
ATOM 3860 C C . PRO A 1 481 ? 0.641 48 -20.078 1 94.31 481 PRO A C 1
ATOM 3862 O O . PRO A 1 481 ? 1.288 48.469 -21.031 1 94.31 481 PRO A O 1
ATOM 3865 N N . ALA A 1 482 ? 0.963 46.875 -19.5 1 94.56 482 ALA A N 1
ATOM 3866 C CA . ALA A 1 482 ? 2.08 46.062 -19.969 1 94.56 482 ALA A CA 1
ATOM 3867 C C . ALA A 1 482 ? 1.825 45.531 -21.375 1 94.56 482 ALA A C 1
ATOM 3869 O O . ALA A 1 482 ? 2.729 45.531 -22.219 1 94.56 482 ALA A O 1
ATOM 3870 N N . TYR A 1 483 ? 0.646 45.125 -21.578 1 94.31 483 TYR A N 1
ATOM 3871 C CA . TYR A 1 483 ? 0.244 44.625 -22.875 1 94.31 483 TYR A CA 1
ATOM 3872 C C . TYR A 1 483 ? 0.33 45.719 -23.938 1 94.31 483 TYR A C 1
ATOM 3874 O O . TYR A 1 483 ? 0.774 45.469 -25.062 1 94.31 483 TYR A O 1
ATOM 3882 N N . ASN A 1 484 ? -0.011 46.906 -23.547 1 91.19 484 ASN A N 1
ATOM 3883 C CA . ASN A 1 484 ? -0.043 48.031 -24.469 1 91.19 484 ASN A CA 1
ATOM 3884 C C . ASN A 1 484 ? 1.363 48.469 -24.875 1 91.19 484 ASN A C 1
ATOM 3886 O O . ASN A 1 484 ? 1.58 48.938 -26 1 91.19 484 ASN A O 1
ATOM 3890 N N . ARG A 1 485 ? 2.275 48.375 -24.078 1 92.31 485 ARG A N 1
ATOM 3891 C CA . ARG A 1 485 ? 3.615 48.875 -24.344 1 92.31 485 ARG A CA 1
ATOM 3892 C C . ARG A 1 485 ? 4.477 47.812 -25.016 1 92.31 485 ARG A C 1
ATOM 3894 O O . ARG A 1 485 ? 5.586 48.125 -25.469 1 92.31 485 ARG A O 1
ATOM 3901 N N . THR A 1 486 ? 4.023 46.625 -25.109 1 92.56 486 THR A N 1
ATOM 3902 C CA . THR A 1 486 ? 4.809 45.531 -25.672 1 92.56 486 THR A CA 1
ATOM 3903 C C . THR A 1 486 ? 4.328 45.188 -27.094 1 92.56 486 THR A C 1
ATOM 3905 O O . THR A 1 486 ? 3.18 45.469 -27.438 1 92.56 486 THR A O 1
ATOM 3908 N N . ASN A 1 487 ? 5.289 44.594 -27.938 1 90.25 487 ASN A N 1
ATOM 3909 C CA . ASN A 1 487 ? 4.965 44.406 -29.344 1 90.25 487 ASN A CA 1
ATOM 3910 C C . ASN A 1 487 ? 5.211 42.938 -29.781 1 90.25 487 ASN A C 1
ATOM 3912 O O . ASN A 1 487 ? 4.922 42.594 -30.922 1 90.25 487 ASN A O 1
ATOM 3916 N N . ARG A 1 488 ? 5.75 42.125 -29.094 1 93.81 488 ARG A N 1
ATOM 3917 C CA . ARG A 1 488 ? 5.969 40.719 -29.344 1 93.81 488 ARG A CA 1
ATOM 3918 C C . ARG A 1 488 ? 5.492 39.875 -28.156 1 93.81 488 ARG A C 1
ATOM 3920 O O . ARG A 1 488 ? 6.281 39.531 -27.281 1 93.81 488 ARG A O 1
ATOM 3927 N N . ARG A 1 489 ? 4.27 39.438 -28.359 1 94.94 489 ARG A N 1
ATOM 3928 C CA . ARG A 1 489 ? 3.615 38.844 -27.188 1 94.94 489 ARG A CA 1
ATOM 3929 C C . ARG A 1 489 ? 3.389 37.375 -27.375 1 94.94 489 ARG A C 1
ATOM 3931 O O . ARG A 1 489 ? 2.975 36.906 -28.453 1 94.94 489 ARG A O 1
ATOM 3938 N N . ALA A 1 490 ? 3.752 36.531 -26.375 1 95.44 490 ALA A N 1
ATOM 3939 C CA . ALA A 1 490 ? 3.459 35.125 -26.328 1 95.44 490 ALA A CA 1
ATOM 3940 C C . ALA A 1 490 ? 2.393 34.812 -25.281 1 95.44 490 ALA A C 1
ATOM 3942 O O . ALA A 1 490 ? 2.568 35.094 -24.094 1 95.44 490 ALA A O 1
ATOM 3943 N N . ILE A 1 491 ? 1.292 34.25 -25.703 1 95.25 491 ILE A N 1
ATOM 3944 C CA . ILE A 1 491 ? 0.173 33.969 -24.812 1 95.25 491 ILE A CA 1
ATOM 3945 C C . ILE A 1 491 ? -0.12 32.469 -24.812 1 95.25 491 ILE A C 1
ATOM 3947 O O . ILE A 1 491 ? -0.372 31.875 -25.875 1 95.25 491 ILE A O 1
ATOM 3951 N N . PHE A 1 492 ? -0.025 31.828 -23.641 1 96.06 492 PHE A N 1
ATOM 3952 C CA . PHE A 1 492 ? -0.293 30.406 -23.484 1 96.06 492 PHE A CA 1
ATOM 3953 C C . PHE A 1 492 ? -1.542 30.188 -22.641 1 96.06 492 PHE A C 1
ATOM 3955 O O . PHE A 1 492 ? -1.596 30.609 -21.469 1 96.06 492 PHE A O 1
ATOM 3962 N N . LEU A 1 493 ? -2.535 29.453 -23.188 1 93.69 493 LEU A N 1
ATOM 3963 C CA . LEU A 1 493 ? -3.801 29.25 -22.484 1 93.69 493 LEU A CA 1
ATOM 3964 C C . LEU A 1 493 ? -4.141 27.766 -22.422 1 93.69 493 LEU A C 1
ATOM 3966 O O . LEU A 1 493 ? -4.047 27.047 -23.422 1 93.69 493 LEU A O 1
ATOM 3970 N N . ASP A 1 494 ? -4.48 27.297 -21.188 1 91.94 494 ASP A N 1
ATOM 3971 C CA . ASP A 1 494 ? -5.086 25.984 -21.062 1 91.94 494 ASP A CA 1
ATOM 3972 C C . ASP A 1 494 ? -6.508 25.969 -21.625 1 91.94 494 ASP A C 1
ATOM 3974 O O . ASP A 1 494 ? -7.094 27.031 -21.859 1 91.94 494 ASP A O 1
ATOM 3978 N N . PHE A 1 495 ? -6.945 24.781 -21.906 1 86.88 495 PHE A N 1
ATOM 3979 C CA . PHE A 1 495 ? -8.266 24.703 -22.531 1 86.88 495 PHE A CA 1
ATOM 3980 C C . PHE A 1 495 ? -9.312 24.297 -21.5 1 86.88 495 PHE A C 1
ATOM 3982 O O . PHE A 1 495 ? -10.156 25.109 -21.109 1 86.88 495 PHE A O 1
ATOM 3989 N N . ASP A 1 496 ? -9.156 23.062 -20.938 1 79 496 ASP A N 1
ATOM 3990 C CA . ASP A 1 496 ? -10.133 22.531 -19.984 1 79 496 ASP A CA 1
ATOM 3991 C C . ASP A 1 496 ? -10.078 23.297 -18.656 1 79 496 ASP A C 1
ATOM 3993 O O . ASP A 1 496 ? -9.023 23.391 -18.047 1 79 496 ASP A O 1
ATOM 3997 N N . GLY A 1 497 ? -11.203 23.859 -18.312 1 81.75 497 GLY A N 1
ATOM 3998 C CA . GLY A 1 497 ? -11.289 24.562 -17.047 1 81.75 497 GLY A CA 1
ATOM 3999 C C . GLY A 1 497 ? -10.789 25.984 -17.125 1 81.75 497 GLY A C 1
ATOM 4000 O O . GLY A 1 497 ? -10.867 26.734 -16.141 1 81.75 497 GLY A O 1
ATOM 4001 N N . THR A 1 498 ? -10.234 26.312 -18.234 1 87.56 498 THR A N 1
ATOM 4002 C CA . THR A 1 498 ? -9.695 27.656 -18.406 1 87.56 498 THR A CA 1
ATOM 4003 C C . THR A 1 498 ? -10.461 28.406 -19.5 1 87.56 498 THR A C 1
ATOM 4005 O O . THR A 1 498 ? -11.023 29.469 -19.234 1 87.56 498 THR A O 1
ATOM 4008 N N . LEU A 1 499 ? -10.469 27.734 -20.703 1 82.75 499 LEU A N 1
ATOM 4009 C CA . LEU A 1 499 ? -11.125 28.406 -21.828 1 82.75 499 LEU A CA 1
ATOM 4010 C C . LEU A 1 499 ? -12.516 27.844 -22.062 1 82.75 499 LEU A C 1
ATOM 4012 O O . LEU A 1 499 ? -12.695 26.625 -22.125 1 82.75 499 LEU A O 1
ATOM 4016 N N . VAL A 1 500 ? -13.523 27.641 -21.422 1 65.69 500 VAL A N 1
ATOM 4017 C CA . VAL A 1 500 ? -14.836 27.125 -21.797 1 65.69 500 VAL A CA 1
ATOM 4018 C C . VAL A 1 500 ? -15.039 27.281 -23.297 1 65.69 500 VAL A C 1
ATOM 4020 O O . VAL A 1 500 ? -14.758 28.344 -23.859 1 65.69 500 VAL A O 1
ATOM 4023 N N . PRO A 1 501 ? -15.219 26.156 -24.172 1 54.81 501 PRO A N 1
ATOM 4024 C CA . PRO A 1 501 ? -15.359 26.469 -25.594 1 54.81 501 PRO A CA 1
ATOM 4025 C C . PRO A 1 501 ? -16.297 27.641 -25.844 1 54.81 501 PRO A C 1
ATOM 4027 O O . PRO A 1 501 ? -17.516 27.531 -25.672 1 54.81 501 PRO A O 1
ATOM 4030 N N . HIS A 1 502 ? -16.203 28.641 -25.219 1 49.75 502 HIS A N 1
ATOM 4031 C CA . HIS A 1 502 ? -17.125 29.703 -25.594 1 49.75 502 HIS A CA 1
ATOM 4032 C C . HIS A 1 502 ? -16.734 30.312 -26.922 1 49.75 502 HIS A C 1
ATOM 4034 O O . HIS A 1 502 ? -15.547 30.422 -27.25 1 49.75 502 HIS A O 1
ATOM 4040 N N . SER A 1 503 ? -17.609 30.328 -27.906 1 48 503 SER A N 1
ATOM 4041 C CA . SER A 1 503 ? -17.594 30.922 -29.234 1 48 503 SER A CA 1
ATOM 4042 C C . SER A 1 503 ? -16.766 32.188 -29.266 1 48 503 SER A C 1
ATOM 4044 O O . SER A 1 503 ? -16.156 32.531 -30.281 1 48 503 SER A O 1
ATOM 4046 N N . SER A 1 504 ? -16.656 32.875 -28.234 1 49.81 504 SER A N 1
ATOM 4047 C CA . SER A 1 504 ? -16.203 34.281 -28.297 1 49.81 504 SER A CA 1
ATOM 4048 C C . SER A 1 504 ? -14.688 34.344 -28.156 1 49.81 504 SER A C 1
ATOM 4050 O O . SER A 1 504 ? -14.109 35.438 -28.25 1 49.81 504 SER A O 1
ATOM 4052 N N . THR A 1 505 ? -13.93 33.281 -27.812 1 54.12 505 THR A N 1
ATOM 4053 C CA . THR A 1 505 ? -12.484 33.344 -27.641 1 54.12 505 THR A CA 1
ATOM 4054 C C . THR A 1 505 ? -11.797 33.719 -28.953 1 54.12 505 THR A C 1
ATOM 4056 O O . THR A 1 505 ? -10.633 34.125 -28.953 1 54.12 505 THR A O 1
ATOM 4059 N N . LYS A 1 506 ? -12.508 33.469 -30.109 1 52.56 506 LYS A N 1
ATOM 4060 C CA . LYS A 1 506 ? -12.062 33.625 -31.5 1 52.56 506 LYS A CA 1
ATOM 4061 C C . LYS A 1 506 ? -11.461 35 -31.734 1 52.56 506 LYS A C 1
ATOM 4063 O O . LYS A 1 506 ? -10.391 35.125 -32.312 1 52.56 506 LYS A O 1
ATOM 4068 N N . LYS A 1 507 ? -12.336 36.031 -31.469 1 53.12 507 LYS A N 1
ATOM 4069 C CA . LYS A 1 507 ? -12.125 37.375 -31.969 1 53.12 507 LYS A CA 1
ATOM 4070 C C . LYS A 1 507 ? -11.109 38.125 -31.125 1 53.12 507 LYS A C 1
ATOM 4072 O O . LYS A 1 507 ? -10.391 39 -31.625 1 53.12 507 LYS A O 1
ATOM 4077 N N . ASN A 1 508 ? -10.828 37.594 -29.891 1 54.88 508 ASN A N 1
ATOM 4078 C CA . ASN A 1 508 ? -10.172 38.469 -28.922 1 54.88 508 ASN A CA 1
ATOM 4079 C C . ASN A 1 508 ? -8.648 38.375 -29.031 1 54.88 508 ASN A C 1
ATOM 4081 O O . ASN A 1 508 ? -7.93 39.25 -28.562 1 54.88 508 ASN A O 1
ATOM 4085 N N . LEU A 1 509 ? -8.148 37.281 -29.734 1 64.69 509 LEU A N 1
ATOM 4086 C CA . LEU A 1 509 ? -6.699 37.188 -29.625 1 64.69 509 LEU A CA 1
ATOM 4087 C C . LEU A 1 509 ? -6.043 37.188 -31 1 64.69 509 LEU A C 1
ATOM 4089 O O . LEU A 1 509 ? -4.914 36.719 -31.156 1 64.69 509 LEU A O 1
ATOM 4093 N N . SER A 1 510 ? -6.734 37.844 -31.938 1 68.31 510 SER A N 1
ATOM 4094 C CA . SER A 1 510 ? -6.281 37.781 -33.312 1 68.31 510 SER A CA 1
ATOM 4095 C C . SER A 1 510 ? -5.293 38.906 -33.656 1 68.31 510 SER A C 1
ATOM 4097 O O . SER A 1 510 ? -4.891 39.062 -34.812 1 68.31 510 SER A O 1
ATOM 4099 N N . SER A 1 511 ? -4.566 39.438 -32.812 1 76.88 511 SER A N 1
ATOM 4100 C CA . SER A 1 511 ? -3.568 40.469 -33.125 1 76.88 511 SER A CA 1
ATOM 4101 C C . SER A 1 511 ? -2.312 39.844 -33.75 1 76.88 511 SER A C 1
ATOM 4103 O O . SER A 1 511 ? -1.887 38.75 -33.344 1 76.88 511 SER A O 1
ATOM 4105 N N . GLU A 1 512 ? -1.714 40.562 -34.75 1 80.94 512 GLU A N 1
ATOM 4106 C CA . GLU A 1 512 ? -0.491 40.125 -35.406 1 80.94 512 GLU A CA 1
ATOM 4107 C C . GLU A 1 512 ? 0.698 40.156 -34.438 1 80.94 512 GLU A C 1
ATOM 4109 O O . GLU A 1 512 ? 1.715 39.5 -34.688 1 80.94 512 GLU A O 1
ATOM 4114 N N . LEU A 1 513 ? 0.54 40.875 -33.375 1 89 513 LEU A N 1
ATOM 4115 C CA . LEU A 1 513 ? 1.628 41.031 -32.438 1 89 513 LEU A CA 1
ATOM 4116 C C . LEU A 1 513 ? 1.597 39.875 -31.406 1 89 513 LEU A C 1
ATOM 4118 O O . LEU A 1 513 ? 2.502 39.75 -30.578 1 89 513 LEU A O 1
ATOM 4122 N N . ASN A 1 514 ? 0.535 39.062 -31.531 1 91.25 514 ASN A N 1
ATOM 4123 C CA . ASN A 1 514 ? 0.359 38 -30.547 1 91.25 514 ASN A CA 1
ATOM 4124 C C . ASN A 1 514 ? 0.633 36.625 -31.156 1 91.25 514 ASN A C 1
ATOM 4126 O O . ASN A 1 514 ? 0.273 36.375 -32.312 1 91.25 514 ASN A O 1
ATOM 4130 N N . ILE A 1 515 ? 1.364 35.844 -30.469 1 92.25 515 ILE A N 1
ATOM 4131 C CA . ILE A 1 515 ? 1.405 34.406 -30.703 1 92.25 515 ILE A CA 1
ATOM 4132 C C . ILE A 1 515 ? 0.659 33.688 -29.594 1 92.25 515 ILE A C 1
ATOM 4134 O O . ILE A 1 515 ? 1.114 33.656 -28.438 1 92.25 515 ILE A O 1
ATOM 4138 N N . VAL A 1 516 ? -0.476 33.188 -29.953 1 92.62 516 VAL A N 1
ATOM 4139 C CA . VAL A 1 516 ? -1.339 32.562 -28.953 1 92.62 516 VAL A CA 1
ATOM 4140 C C . VAL A 1 516 ? -1.314 31.031 -29.125 1 92.62 516 VAL A C 1
ATOM 4142 O O . VAL A 1 516 ? -1.534 30.516 -30.219 1 92.62 516 VAL A O 1
ATOM 4145 N N . PHE A 1 517 ? -1.035 30.328 -28.062 1 93.62 517 PHE A N 1
ATOM 4146 C CA . PHE A 1 517 ? -1.06 28.859 -28.062 1 93.62 517 PHE A CA 1
ATOM 4147 C C . PHE A 1 517 ? -2.082 28.344 -27.062 1 93.62 517 PHE A C 1
ATOM 4149 O O . PHE A 1 517 ? -2.123 28.781 -25.922 1 93.62 517 PHE A O 1
ATOM 4156 N N . ILE A 1 518 ? -2.873 27.453 -27.516 1 92.25 518 ILE A N 1
ATOM 4157 C CA . ILE A 1 518 ? -3.697 26.641 -26.609 1 92.25 518 ILE A CA 1
ATOM 4158 C C . ILE A 1 518 ? -2.961 25.359 -26.25 1 92.25 518 ILE A C 1
ATOM 4160 O O . ILE A 1 518 ? -2.631 24.562 -27.141 1 92.25 518 ILE A O 1
ATOM 4164 N N . VAL A 1 519 ? -2.641 25.234 -24.969 1 92.56 519 VAL A N 1
ATOM 4165 C CA . VAL A 1 519 ? -1.882 24.078 -24.484 1 92.56 519 VAL A CA 1
ATOM 4166 C C . VAL A 1 519 ? -2.803 23.141 -23.703 1 92.56 519 VAL A C 1
ATOM 4168 O O . VAL A 1 519 ? -3.314 23.5 -22.641 1 92.56 519 VAL A O 1
ATOM 4171 N N . SER A 1 520 ? -3.049 21.969 -24.172 1 86.69 520 SER A N 1
ATOM 4172 C CA . SE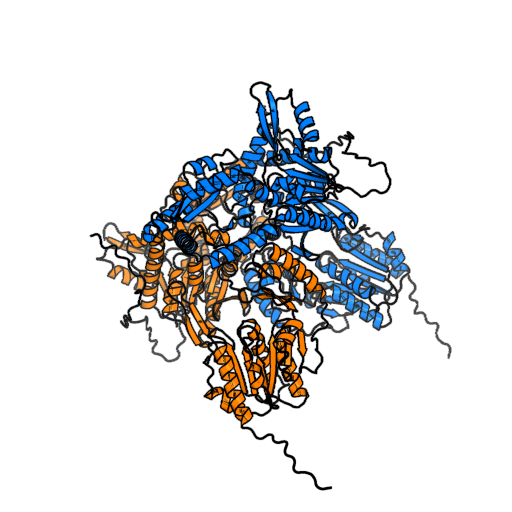R A 1 520 ? -4.035 21.078 -23.562 1 86.69 520 SER A CA 1
ATOM 4173 C C . SER A 1 520 ? -3.559 19.625 -23.578 1 86.69 520 SER A C 1
ATOM 4175 O O . SER A 1 520 ? -2.615 19.281 -24.297 1 86.69 520 SER A O 1
ATOM 4177 N N . GLY A 1 521 ? -4.098 18.844 -22.734 1 79.19 521 GLY A N 1
ATOM 4178 C CA . GLY A 1 521 ? -3.846 17.406 -22.734 1 79.19 521 GLY A CA 1
ATOM 4179 C C . GLY A 1 521 ? -4.785 16.641 -23.656 1 79.19 521 GLY A C 1
ATOM 4180 O O . GLY A 1 521 ? -4.641 15.43 -23.828 1 79.19 521 GLY A O 1
ATOM 4181 N N . ILE A 1 522 ? -5.656 17.344 -24.406 1 77.56 522 ILE A N 1
ATOM 4182 C CA . ILE A 1 522 ? -6.672 16.734 -25.266 1 77.56 522 ILE A CA 1
ATOM 4183 C C . ILE A 1 522 ? -6.031 16.266 -26.578 1 77.56 522 ILE A C 1
ATOM 4185 O O . ILE A 1 522 ? -5.023 16.828 -27.016 1 77.56 522 ILE A O 1
ATOM 4189 N N . GLY A 1 523 ? -6.633 15.305 -27.172 1 78.25 523 GLY A N 1
ATOM 4190 C CA . GLY A 1 523 ? -6.117 14.758 -28.422 1 78.25 523 GLY A CA 1
ATOM 4191 C C . GLY A 1 523 ? -6.238 15.719 -29.578 1 78.25 523 GLY A C 1
ATOM 4192 O O . GLY A 1 523 ? -7 16.688 -29.531 1 78.25 523 GLY A O 1
ATOM 4193 N N . ILE A 1 524 ? -5.531 15.414 -30.625 1 81.31 524 ILE A N 1
ATOM 4194 C CA . ILE A 1 524 ? -5.418 16.25 -31.812 1 81.31 524 ILE A CA 1
ATOM 4195 C C . ILE A 1 524 ? -6.797 16.453 -32.438 1 81.31 524 ILE A C 1
ATOM 4197 O O . ILE A 1 524 ? -7.191 17.594 -32.719 1 81.31 524 ILE A O 1
ATOM 4201 N N . SER A 1 525 ? -7.496 15.336 -32.562 1 80.81 525 SER A N 1
ATOM 4202 C CA . SER A 1 525 ? -8.758 15.375 -33.281 1 80.81 525 SER A CA 1
ATOM 4203 C C . SER A 1 525 ? -9.781 16.25 -32.562 1 80.81 525 SER A C 1
ATOM 4205 O O . SER A 1 525 ? -10.406 17.109 -33.188 1 80.81 525 SER A O 1
ATOM 4207 N N . SER A 1 526 ? -9.945 16.125 -31.328 1 81.69 526 SER A N 1
ATOM 4208 C CA . SER A 1 526 ? -10.953 16.844 -30.547 1 81.69 526 SER A CA 1
ATOM 4209 C C . SER A 1 526 ? -10.633 18.328 -30.469 1 81.69 526 SER A C 1
ATOM 4211 O O . SER A 1 526 ? -11.508 19.172 -30.672 1 81.69 526 SER A O 1
ATOM 4213 N N . LEU A 1 527 ? -9.367 18.609 -30.219 1 82.94 527 LEU A N 1
ATOM 4214 C CA . LEU A 1 527 ? -8.977 20 -30.047 1 82.94 527 LEU A CA 1
ATOM 4215 C C . LEU A 1 527 ? -9.078 20.766 -31.359 1 82.94 527 LEU A C 1
ATOM 4217 O O . LEU A 1 527 ? -9.484 21.922 -31.391 1 82.94 527 LEU A O 1
ATOM 4221 N N . THR A 1 528 ? -8.695 20.078 -32.438 1 82.88 528 THR A N 1
ATOM 4222 C CA . THR A 1 528 ? -8.773 20.703 -33.75 1 82.88 528 THR A CA 1
ATOM 4223 C C . THR A 1 528 ? -10.219 21 -34.156 1 82.88 528 THR A C 1
ATOM 4225 O O . THR A 1 528 ? -10.523 22.047 -34.719 1 82.88 528 THR A O 1
ATOM 4228 N N . GLU A 1 529 ? -11.023 20.047 -33.812 1 83 529 GLU A N 1
ATOM 4229 C CA . GLU A 1 529 ? -12.438 20.219 -34.125 1 83 529 GLU A CA 1
ATOM 4230 C C . GLU A 1 529 ? -13.055 21.359 -33.312 1 83 529 GLU A C 1
ATOM 4232 O O . GLU A 1 529 ? -13.789 22.188 -33.875 1 83 529 GLU A O 1
ATOM 4237 N N . TRP A 1 530 ? -12.75 21.438 -32.125 1 80.19 530 TRP A N 1
ATOM 4238 C CA . TRP A 1 530 ? -13.344 22.422 -31.25 1 80.19 530 TRP A CA 1
ATOM 4239 C C . TRP A 1 530 ? -12.859 23.828 -31.578 1 80.19 530 TRP A C 1
ATOM 4241 O O . TRP A 1 530 ? -13.586 24.812 -31.375 1 80.19 530 TRP A O 1
ATOM 4251 N N . LEU A 1 531 ? -11.586 23.906 -32.094 1 83.31 531 LEU A N 1
ATOM 4252 C CA . LEU A 1 531 ? -10.992 25.219 -32.312 1 83.31 531 LEU A CA 1
ATOM 4253 C C . LEU A 1 531 ? -10.82 25.469 -33.812 1 83.31 531 LEU A C 1
ATOM 4255 O O . LEU A 1 531 ? -10.039 26.328 -34.219 1 83.31 531 LEU A O 1
ATOM 4259 N N . ALA A 1 532 ? -11.562 24.766 -34.562 1 79.25 532 ALA A N 1
ATOM 4260 C CA . ALA A 1 532 ? -11.508 24.844 -36.031 1 79.25 532 ALA A CA 1
ATOM 4261 C C . ALA A 1 532 ? -11.766 26.281 -36.5 1 79.25 532 ALA A C 1
ATOM 4263 O O . ALA A 1 532 ? -11.141 26.75 -37.469 1 79.25 532 ALA A O 1
ATOM 4264 N N . PRO A 1 533 ? -12.594 27 -35.844 1 75.06 533 PRO A N 1
ATOM 4265 C CA . PRO A 1 533 ? -12.891 28.344 -36.312 1 75.06 533 PRO A CA 1
ATOM 4266 C C . PRO A 1 533 ? -11.75 29.328 -36.062 1 75.06 533 PRO A C 1
ATOM 4268 O O . PRO A 1 533 ? -11.727 30.422 -36.656 1 75.06 533 PRO A O 1
ATOM 4271 N N . CYS A 1 534 ? -10.766 29 -35.344 1 76.44 534 CYS A N 1
ATOM 4272 C CA . CYS A 1 534 ? -9.672 29.891 -35 1 76.44 534 CYS A CA 1
ATOM 4273 C C . CYS A 1 534 ? -8.438 29.625 -35.844 1 76.44 534 CYS A C 1
ATOM 4275 O O . CYS A 1 534 ? -7.637 28.75 -35.531 1 76.44 534 CYS A O 1
ATOM 4277 N N . GLU A 1 535 ? -8.18 30.406 -36.844 1 76.62 535 GLU A N 1
ATOM 4278 C CA . GLU A 1 535 ? -7.141 30.125 -37.844 1 76.62 535 GLU A CA 1
ATOM 4279 C C . GLU A 1 535 ? -5.762 30.516 -37.312 1 76.62 535 GLU A C 1
ATOM 4281 O O . GLU A 1 535 ? -4.762 29.875 -37.625 1 76.62 535 GLU A O 1
ATOM 4286 N N . GLY A 1 536 ? -5.586 31.5 -36.5 1 79.44 536 GLY A N 1
ATOM 4287 C CA . GLY A 1 536 ? -4.285 32 -36.125 1 79.44 536 GLY A CA 1
ATOM 4288 C C . GLY A 1 536 ? -3.807 31.453 -34.781 1 79.44 536 GLY A C 1
ATOM 4289 O O . GLY A 1 536 ? -2.754 31.844 -34.281 1 79.44 536 GLY A O 1
ATOM 4290 N N . LEU A 1 537 ? -4.402 30.422 -34.344 1 87.62 537 LEU A N 1
ATOM 4291 C CA . LEU A 1 537 ? -4.078 29.906 -33 1 87.62 537 LEU A CA 1
ATOM 4292 C C . LEU A 1 537 ? -3.088 28.75 -33.125 1 87.62 537 LEU A C 1
ATOM 4294 O O . LEU A 1 537 ? -3.225 27.875 -33.969 1 87.62 537 LEU A O 1
ATOM 4298 N N . GLY A 1 538 ? -1.998 28.844 -32.312 1 91.38 538 GLY A N 1
ATOM 4299 C CA . GLY A 1 538 ? -1.163 27.672 -32.094 1 91.38 538 GLY A CA 1
ATOM 4300 C C . GLY A 1 538 ? -1.79 26.656 -31.156 1 91.38 538 GLY A C 1
ATOM 4301 O O . GLY A 1 538 ? -2.457 27.031 -30.188 1 91.38 538 GLY A O 1
ATOM 4302 N N . LEU A 1 539 ? -1.577 25.438 -31.531 1 91.75 539 LEU A N 1
ATOM 4303 C CA . LEU A 1 539 ? -2.146 24.375 -30.719 1 91.75 539 LEU A CA 1
ATOM 4304 C C . LEU A 1 539 ? -1.06 23.422 -30.234 1 91.75 539 LEU A C 1
ATOM 4306 O O . LEU A 1 539 ? -0.165 23.062 -31 1 91.75 539 LEU A O 1
ATOM 4310 N N . ALA A 1 540 ? -1.025 23.203 -28.953 1 91.62 540 ALA A N 1
ATOM 4311 C CA . ALA A 1 540 ? -0.228 22.125 -28.359 1 91.62 540 ALA A CA 1
ATOM 4312 C C . ALA A 1 540 ? -1.12 21.078 -27.703 1 91.62 540 ALA A C 1
ATOM 4314 O O . ALA A 1 540 ? -1.798 21.359 -26.719 1 91.62 540 ALA A O 1
ATOM 4315 N N . THR A 1 541 ? -1.084 19.906 -28.266 1 86.88 541 THR A N 1
ATOM 4316 C CA . THR A 1 541 ? -1.988 18.859 -27.812 1 86.88 541 THR A CA 1
ATOM 4317 C C . THR A 1 541 ? -1.221 17.766 -27.062 1 86.88 541 THR A C 1
ATOM 4319 O O . THR A 1 541 ? 0.009 17.719 -27.125 1 86.88 541 THR A O 1
ATOM 4322 N N . GLU A 1 542 ? -1.974 17 -26.281 1 81 542 GLU A N 1
ATOM 4323 C CA . GLU A 1 542 ? -1.413 15.898 -25.516 1 81 542 GLU A CA 1
ATOM 4324 C C . GLU A 1 542 ? -0.229 16.359 -24.672 1 81 542 GLU A C 1
ATOM 4326 O O . GLU A 1 542 ? 0.852 15.766 -24.734 1 81 542 GLU A O 1
ATOM 4331 N N . HIS A 1 543 ? -0.391 17.422 -24.094 1 80.56 543 HIS A N 1
ATOM 4332 C CA . HIS A 1 543 ? 0.545 18.016 -23.156 1 80.56 543 HIS A CA 1
ATOM 4333 C C . HIS A 1 543 ? 1.838 18.438 -23.844 1 80.56 543 HIS A C 1
ATOM 4335 O O . HIS A 1 543 ? 2.91 18.406 -23.234 1 80.56 543 HIS A O 1
ATOM 4341 N N . GLY A 1 544 ? 1.735 18.672 -25.141 1 80.81 544 GLY A N 1
ATOM 4342 C CA . GLY A 1 544 ? 2.883 19.203 -25.859 1 80.81 544 GLY A CA 1
ATOM 4343 C C . GLY A 1 544 ? 3.564 18.188 -26.75 1 80.81 544 GLY A C 1
ATOM 4344 O O . GLY A 1 544 ? 4.566 18.484 -27.391 1 80.81 544 GLY A O 1
ATOM 4345 N N . TYR A 1 545 ? 2.992 17.031 -26.797 1 79.06 545 TYR A N 1
ATOM 4346 C CA . TYR A 1 545 ? 3.576 16.031 -27.688 1 79.06 545 TYR A CA 1
ATOM 4347 C C . TYR A 1 545 ? 3.459 16.469 -29.156 1 79.06 545 TYR A C 1
ATOM 4349 O O . TYR A 1 545 ? 4.363 16.234 -29.953 1 79.06 545 TYR A O 1
ATOM 4357 N N . PHE A 1 546 ? 2.332 17.078 -29.453 1 84.75 546 PHE A N 1
ATOM 4358 C CA . PHE A 1 546 ? 2.127 17.656 -30.781 1 84.75 546 PHE A CA 1
ATOM 4359 C C . PHE A 1 546 ? 1.946 19.156 -30.703 1 84.75 546 PHE A C 1
ATOM 4361 O O . PHE A 1 546 ? 1.242 19.656 -29.828 1 84.75 546 PHE A O 1
ATOM 4368 N N . ILE A 1 547 ? 2.664 19.828 -31.594 1 90.38 547 ILE A N 1
ATOM 4369 C CA . ILE A 1 547 ? 2.555 21.281 -31.625 1 90.38 547 ILE A CA 1
ATOM 4370 C C . ILE A 1 547 ? 2.295 21.75 -33.062 1 90.38 547 ILE A C 1
ATOM 4372 O O . ILE A 1 547 ? 2.883 21.219 -34 1 90.38 547 ILE A O 1
ATOM 4376 N N . ARG A 1 548 ? 1.352 22.562 -33.156 1 92.44 548 ARG A N 1
ATOM 4377 C CA . ARG A 1 548 ? 1.055 23.203 -34.438 1 92.44 548 ARG A CA 1
ATOM 4378 C C . ARG A 1 548 ? 0.948 24.719 -34.281 1 92.44 548 ARG A C 1
ATOM 4380 O O . ARG A 1 548 ? 0.221 25.203 -33.406 1 92.44 548 ARG A O 1
ATOM 4387 N N . TRP A 1 549 ? 1.669 25.453 -35.094 1 90.69 549 TRP A N 1
ATOM 4388 C CA . TRP A 1 549 ? 1.785 26.891 -34.906 1 90.69 549 TRP A CA 1
ATOM 4389 C C . TRP A 1 549 ? 0.555 27.609 -35.438 1 90.69 549 TRP A C 1
ATOM 4391 O O . TRP A 1 549 ? 0.19 28.672 -34.938 1 90.69 549 TRP A O 1
ATOM 4401 N N . LYS A 1 550 ? 0.031 27.203 -36.594 1 87.44 550 LYS A N 1
ATOM 4402 C CA . LYS A 1 550 ? -1.193 27.75 -37.156 1 87.44 550 LYS A CA 1
ATOM 4403 C C . LYS A 1 550 ? -1.983 26.656 -37.906 1 87.44 550 LYS A C 1
ATOM 4405 O O . LYS A 1 550 ? -1.492 25.531 -38.062 1 87.44 550 LYS A O 1
ATOM 4410 N N . LYS A 1 551 ? -3.154 26.953 -38.188 1 85.06 551 LYS A N 1
ATOM 4411 C CA . LYS A 1 551 ? -4.047 25.984 -38.844 1 85.06 551 LYS A CA 1
ATOM 4412 C C . LYS A 1 551 ? -3.428 25.406 -40.094 1 85.06 551 LYS A C 1
ATOM 4414 O O . LYS A 1 551 ? -3.6 24.219 -40.406 1 85.06 551 LYS A O 1
ATOM 4419 N N . THR A 1 552 ? -2.641 26.25 -40.781 1 83.38 552 THR A N 1
ATOM 4420 C CA . THR A 1 552 ? -2.074 25.844 -42.062 1 83.38 552 THR A CA 1
ATOM 4421 C C . THR A 1 552 ? -0.739 25.141 -41.844 1 83.38 552 THR A C 1
ATOM 4423 O O . THR A 1 552 ? -0.205 24.531 -42.781 1 83.38 552 THR A O 1
ATOM 4426 N N . SER A 1 553 ? -0.252 25.203 -40.656 1 87.56 553 SER A N 1
ATOM 4427 C CA . SER A 1 553 ? 1.038 24.578 -40.406 1 87.56 553 SER A CA 1
ATOM 4428 C C . SER A 1 553 ? 0.884 23.078 -40.125 1 87.56 553 SER A C 1
ATOM 4430 O O . SER A 1 553 ? -0.197 22.625 -39.75 1 87.56 553 SER A O 1
ATOM 4432 N N . GLU A 1 554 ? 1.942 22.344 -40.312 1 87.88 554 GLU A N 1
ATOM 4433 C CA . GLU A 1 554 ? 1.96 20.922 -40 1 87.88 554 GLU A CA 1
ATOM 4434 C C . GLU A 1 554 ? 2.205 20.672 -38.531 1 87.88 554 GLU A C 1
ATOM 4436 O O . GLU A 1 554 ? 2.854 21.469 -37.844 1 87.88 554 GLU A O 1
ATOM 4441 N N . TRP A 1 555 ? 1.623 19.594 -38.156 1 89.19 555 TRP A N 1
ATOM 4442 C CA . TRP A 1 555 ? 1.852 19.172 -36.75 1 89.19 555 TRP A CA 1
ATOM 4443 C C . TRP A 1 555 ? 3.289 18.703 -36.562 1 89.19 555 TRP A C 1
ATOM 4445 O O . TRP A 1 555 ? 3.836 17.984 -37.406 1 89.19 555 TRP A O 1
ATOM 4455 N N . GLN A 1 556 ? 3.904 19.266 -35.531 1 84.69 556 GLN A N 1
ATOM 4456 C CA . GLN A 1 556 ? 5.254 18.859 -35.156 1 84.69 556 GLN A CA 1
ATOM 4457 C C . GLN A 1 556 ? 5.23 17.969 -33.938 1 84.69 556 GLN A C 1
ATOM 4459 O O . GLN A 1 556 ? 4.48 18.219 -33 1 84.69 556 GLN A O 1
ATOM 4464 N N . SER A 1 557 ? 5.852 16.75 -34 1 77.5 557 SER A N 1
ATOM 4465 C CA . SER A 1 557 ? 5.941 15.852 -32.844 1 77.5 557 SER A CA 1
ATOM 4466 C C . SER A 1 557 ? 7.262 16.031 -32.094 1 77.5 557 SER A C 1
ATOM 4468 O O . SER A 1 557 ? 8.297 16.297 -32.719 1 77.5 557 SER A O 1
ATOM 4470 N N . SER A 1 558 ? 7.211 16.328 -30.875 1 60.72 558 SER A N 1
ATOM 4471 C CA . SER A 1 558 ? 8.445 16.531 -30.109 1 60.72 558 SER A CA 1
ATOM 4472 C C . SER A 1 558 ? 9.344 15.305 -30.188 1 60.72 558 SER A C 1
ATOM 4474 O O . SER A 1 558 ? 10.562 15.43 -30.359 1 60.72 558 SER A O 1
ATOM 4476 N N . LEU A 1 559 ? 9.039 14.125 -29.484 1 55.84 559 LEU A N 1
ATOM 4477 C CA . LEU A 1 559 ? 10.016 13.039 -29.391 1 55.84 559 LEU A CA 1
ATOM 4478 C C . LEU A 1 559 ? 9.484 11.781 -30.062 1 55.84 559 LEU A C 1
ATOM 4480 O O . LEU A 1 559 ? 8.281 11.539 -30.078 1 55.84 559 LEU A O 1
ATOM 4484 N N . VAL A 1 560 ? 10.391 11.273 -30.984 1 49.56 560 VAL A N 1
ATOM 4485 C CA . VAL A 1 560 ? 10.156 9.961 -31.578 1 49.56 560 VAL A CA 1
ATOM 4486 C C . VAL A 1 560 ? 9.953 8.914 -30.5 1 49.56 560 VAL A C 1
ATOM 4488 O O . VAL A 1 560 ? 10.906 8.547 -29.797 1 49.56 560 VAL A O 1
ATOM 4491 N N . VAL A 1 561 ? 9 9.031 -29.734 1 54.75 561 VAL A N 1
ATOM 4492 C CA . VAL A 1 561 ? 9.016 8.047 -28.656 1 54.75 561 VAL A CA 1
ATOM 4493 C C . VAL A 1 561 ? 8.164 6.844 -29.047 1 54.75 561 VAL A C 1
ATOM 4495 O O . VAL A 1 561 ? 7.223 6.969 -29.828 1 54.75 561 VAL A O 1
ATOM 4498 N N . ASP A 1 562 ? 8.727 5.699 -28.891 1 58.09 562 ASP A N 1
ATOM 4499 C CA . ASP A 1 562 ? 8.102 4.383 -28.984 1 58.09 562 ASP A CA 1
ATOM 4500 C C . ASP A 1 562 ? 6.77 4.355 -28.234 1 58.09 562 ASP A C 1
ATOM 4502 O O . ASP A 1 562 ? 6.73 4.559 -27.016 1 58.09 562 ASP A O 1
ATOM 4506 N N . LEU A 1 563 ? 5.672 4.512 -29.031 1 63.94 563 LEU A N 1
ATOM 4507 C CA . LEU A 1 563 ? 4.309 4.543 -28.516 1 63.94 563 LEU A CA 1
ATOM 4508 C C . LEU A 1 563 ? 3.863 3.152 -28.078 1 63.94 563 LEU A C 1
ATOM 4510 O O . LEU A 1 563 ? 2.678 2.928 -27.828 1 63.94 563 LEU A O 1
ATOM 4514 N N . GLU A 1 564 ? 4.84 2.312 -27.969 1 67.69 564 GLU A N 1
ATOM 4515 C CA . GLU A 1 564 ? 4.469 0.958 -27.562 1 67.69 564 GLU A CA 1
ATOM 4516 C C . GLU A 1 564 ? 3.918 0.935 -26.141 1 67.69 564 GLU A C 1
ATOM 4518 O O . GLU A 1 564 ? 3.045 0.124 -25.828 1 67.69 564 GLU A O 1
ATOM 4523 N N . TRP A 1 565 ? 4.359 1.952 -25.422 1 72.31 565 TRP A N 1
ATOM 4524 C CA . TRP A 1 565 ? 3.916 1.986 -24.031 1 72.31 565 TRP A CA 1
ATOM 4525 C C . TRP A 1 565 ? 2.426 2.299 -23.953 1 72.31 565 TRP A C 1
ATOM 4527 O O . TRP A 1 565 ? 1.754 1.892 -23 1 72.31 565 TRP A O 1
ATOM 4537 N N . LYS A 1 566 ? 1.893 2.912 -24.953 1 74.38 566 LYS A N 1
ATOM 4538 C CA . LYS A 1 566 ? 0.498 3.344 -24.938 1 74.38 566 LYS A CA 1
ATOM 4539 C C . LYS A 1 566 ? -0.448 2.148 -25 1 74.38 566 LYS A C 1
ATOM 4541 O O . LYS A 1 566 ? -1.486 2.135 -24.328 1 74.38 566 LYS A O 1
ATOM 4546 N N . VAL A 1 567 ? -0.006 1.205 -25.75 1 73 567 VAL A N 1
ATOM 4547 C CA . VAL A 1 567 ? -0.845 0.021 -25.891 1 73 567 VAL A CA 1
ATOM 4548 C C . VAL A 1 567 ? -0.912 -0.733 -24.562 1 73 567 VAL A C 1
ATOM 4550 O O . VAL A 1 567 ? -1.99 -1.146 -24.141 1 73 567 VAL A O 1
ATOM 4553 N N . ALA A 1 568 ? 0.242 -0.823 -24.031 1 72.38 568 ALA A N 1
ATOM 4554 C CA . ALA A 1 568 ? 0.306 -1.528 -22.75 1 72.38 568 ALA A CA 1
ATOM 4555 C C . ALA A 1 568 ? -0.485 -0.787 -21.672 1 72.38 568 ALA A C 1
ATOM 4557 O O . ALA A 1 568 ? -1.219 -1.404 -20.906 1 72.38 568 ALA A O 1
ATOM 4558 N N . VAL A 1 569 ? -0.388 0.469 -21.656 1 74.81 569 VAL A N 1
ATOM 4559 C CA . VAL A 1 569 ? -1.051 1.293 -20.656 1 74.81 569 VAL A CA 1
ATOM 4560 C C . VAL A 1 569 ? -2.561 1.268 -20.875 1 74.81 569 VAL A C 1
ATOM 4562 O O . VAL A 1 569 ? -3.336 1.224 -19.922 1 74.81 569 VAL A O 1
ATOM 4565 N N . GLU A 1 570 ? -2.914 1.31 -22.109 1 75.56 570 GLU A N 1
ATOM 4566 C CA . GLU A 1 570 ? -4.336 1.274 -22.422 1 75.56 570 GLU A CA 1
ATOM 4567 C C . GLU A 1 570 ? -4.988 -0.01 -21.922 1 75.56 570 GLU A C 1
ATOM 4569 O O . GLU A 1 570 ? -6.113 0.013 -21.422 1 75.56 570 GLU A O 1
ATOM 4574 N N . ARG A 1 571 ? -4.301 -1.055 -22.094 1 74.06 571 ARG A N 1
ATOM 4575 C CA . ARG A 1 571 ? -4.82 -2.34 -21.641 1 74.06 571 ARG A CA 1
ATOM 4576 C C . ARG A 1 571 ? -4.992 -2.35 -20.125 1 74.06 571 ARG A C 1
ATOM 4578 O O . ARG A 1 571 ? -5.996 -2.85 -19.609 1 74.06 571 ARG A O 1
ATOM 4585 N N . ILE A 1 572 ? -4.023 -1.811 -19.516 1 72.19 572 ILE A N 1
ATOM 4586 C CA . ILE A 1 572 ? -4.066 -1.761 -18.047 1 72.19 572 ILE A CA 1
ATOM 4587 C C . ILE A 1 572 ? -5.215 -0.855 -17.609 1 72.19 572 ILE A C 1
ATOM 4589 O O . ILE A 1 572 ? -5.953 -1.195 -16.672 1 72.19 572 ILE A O 1
ATOM 4593 N N . MET A 1 573 ? -5.352 0.256 -18.25 1 75.06 573 MET A N 1
ATOM 4594 C CA . MET A 1 573 ? -6.406 1.202 -17.906 1 75.06 573 MET A CA 1
ATOM 4595 C C . MET A 1 573 ? -7.785 0.597 -18.156 1 75.06 573 MET A C 1
ATOM 4597 O O . MET A 1 573 ? -8.734 0.873 -17.406 1 75.06 573 MET A O 1
ATOM 4601 N N . ASN A 1 574 ? -7.809 -0.209 -19.172 1 73.25 574 ASN A N 1
ATOM 4602 C CA . ASN A 1 574 ? -9.07 -0.876 -19.469 1 73.25 574 ASN A CA 1
ATOM 4603 C C . ASN A 1 574 ? -9.453 -1.871 -18.375 1 73.25 574 ASN A C 1
ATOM 4605 O O . ASN A 1 574 ? -10.625 -2.006 -18.031 1 73.25 574 ASN A O 1
ATOM 4609 N N . LEU A 1 575 ? -8.445 -2.539 -17.953 1 71 575 LEU A N 1
ATOM 4610 C CA . LEU A 1 575 ? -8.688 -3.482 -16.875 1 71 575 LEU A CA 1
ATOM 4611 C C . LEU A 1 575 ? -9.281 -2.771 -15.656 1 71 575 LEU A C 1
ATOM 4613 O O . LEU A 1 575 ? -10.219 -3.275 -15.031 1 71 575 LEU A O 1
ATOM 4617 N N . TYR A 1 576 ? -8.766 -1.607 -15.406 1 69.81 576 TYR A N 1
ATOM 4618 C CA . TYR A 1 576 ? -9.25 -0.84 -14.258 1 69.81 576 TYR A CA 1
ATOM 4619 C C . TYR A 1 576 ? -10.625 -0.26 -14.531 1 69.81 576 TYR A C 1
ATOM 4621 O O . TYR A 1 576 ? -11.477 -0.219 -13.641 1 69.81 576 TYR A O 1
ATOM 4629 N N . ALA A 1 577 ? -10.781 0.219 -15.758 1 70.06 577 ALA A N 1
ATOM 4630 C CA . ALA A 1 577 ? -12.062 0.817 -16.125 1 70.06 577 ALA A CA 1
ATOM 4631 C C . ALA A 1 577 ? -13.188 -0.21 -16.047 1 70.06 577 ALA A C 1
ATOM 4633 O O . ALA A 1 577 ? -14.305 0.114 -15.641 1 70.06 577 ALA A O 1
ATOM 4634 N N . GLU A 1 578 ? -12.836 -1.38 -16.453 1 67.81 578 GLU A N 1
ATOM 4635 C CA . GLU A 1 578 ? -13.828 -2.447 -16.406 1 67.81 578 GLU A CA 1
ATOM 4636 C C . GLU A 1 578 ? -14.234 -2.779 -14.977 1 67.81 578 GLU A C 1
ATOM 4638 O O . GLU A 1 578 ? -15.375 -3.164 -14.727 1 67.81 578 GLU A O 1
ATOM 4643 N N . ALA A 1 579 ? -13.297 -2.525 -14.172 1 65.88 579 ALA A N 1
ATOM 4644 C CA . ALA A 1 579 ? -13.531 -2.887 -12.781 1 65.88 579 ALA A CA 1
ATOM 4645 C C . ALA A 1 579 ? -14.125 -1.715 -12 1 65.88 579 ALA A C 1
ATOM 4647 O O . ALA A 1 579 ? -14.477 -1.856 -10.828 1 65.88 579 ALA A O 1
ATOM 4648 N N . THR A 1 580 ? -14.156 -0.562 -12.617 1 63.56 580 THR A N 1
ATOM 4649 C CA . THR A 1 580 ? -14.656 0.638 -11.945 1 63.56 580 THR A CA 1
ATOM 4650 C C . THR A 1 580 ? -15.812 1.254 -12.727 1 63.56 580 THR A C 1
ATOM 4652 O O . THR A 1 580 ? -15.594 1.997 -13.688 1 63.56 580 THR A O 1
ATOM 4655 N N . ASP A 1 581 ? -16.938 1.052 -12.266 1 61.38 581 ASP A N 1
ATOM 4656 C CA . ASP A 1 581 ? -18.094 1.595 -12.961 1 61.38 581 ASP A CA 1
ATOM 4657 C C . ASP A 1 581 ? -18.062 3.121 -12.992 1 61.38 581 ASP A C 1
ATOM 4659 O O . ASP A 1 581 ? -17.703 3.76 -12 1 61.38 581 ASP A O 1
ATOM 4663 N N . GLY A 1 582 ? -18.375 3.623 -14.078 1 61.94 582 GLY A N 1
ATOM 4664 C CA . GLY A 1 582 ? -18.406 5.066 -14.234 1 61.94 582 GLY A CA 1
ATOM 4665 C C . GLY A 1 582 ? -17.094 5.641 -14.75 1 61.94 582 GLY A C 1
ATOM 4666 O O . GLY A 1 582 ? -17.016 6.836 -15.039 1 61.94 582 GLY A O 1
ATOM 4667 N N . SER A 1 583 ? -16.109 4.719 -14.766 1 63.09 583 SER A N 1
ATOM 4668 C CA . SER A 1 583 ? -14.828 5.172 -15.305 1 63.09 583 SER A CA 1
ATOM 4669 C C . SER A 1 583 ? -14.805 5.066 -16.828 1 63.09 583 SER A C 1
ATOM 4671 O O . SER A 1 583 ? -15.492 4.219 -17.406 1 63.09 583 SER A O 1
ATOM 4673 N N . THR A 1 584 ? -14.32 6.09 -17.484 1 64.5 584 THR A N 1
ATOM 4674 C CA . THR A 1 584 ? -14.141 6.074 -18.938 1 64.5 584 THR A CA 1
ATOM 4675 C C . THR A 1 584 ? -12.688 6.34 -19.312 1 64.5 584 THR A C 1
ATOM 4677 O O . THR A 1 584 ? -11.945 6.953 -18.531 1 64.5 584 THR A O 1
ATOM 4680 N N . ILE A 1 585 ? -12.281 5.57 -20.234 1 63.97 585 ILE A N 1
ATOM 4681 C CA . ILE A 1 585 ? -10.938 5.805 -20.766 1 63.97 585 ILE A CA 1
ATOM 4682 C C . ILE A 1 585 ? -11.031 6.656 -22.031 1 63.97 585 ILE A C 1
ATOM 4684 O O . ILE A 1 585 ? -11.828 6.371 -22.922 1 63.97 585 ILE A O 1
ATOM 4688 N N . GLU A 1 586 ? -10.891 7.789 -21.922 1 56.91 586 GLU A N 1
ATOM 4689 C CA . GLU A 1 586 ? -10.758 8.578 -23.141 1 56.91 586 GLU A CA 1
ATOM 4690 C C . GLU A 1 586 ? -9.312 8.586 -23.641 1 56.91 586 GLU A C 1
ATOM 4692 O O . GLU A 1 586 ? -8.383 8.773 -22.859 1 56.91 586 GLU A O 1
ATOM 4697 N N . VAL A 1 587 ? -9.266 7.785 -24.641 1 45.53 587 VAL A N 1
ATOM 4698 C CA . VAL A 1 587 ? -7.953 8.062 -25.203 1 45.53 587 VAL A CA 1
ATOM 4699 C C . VAL A 1 587 ? -7.684 9.57 -25.172 1 45.53 587 VAL A C 1
ATOM 4701 O O . VAL A 1 587 ? -7.152 10.125 -26.141 1 45.53 587 VAL A O 1
ATOM 4704 N N . LYS A 1 588 ? -8.828 10.312 -24.672 1 38.66 588 LYS A N 1
ATOM 4705 C CA . LYS A 1 588 ? -8.07 11.523 -24.375 1 38.66 588 LYS A CA 1
ATOM 4706 C C . LYS A 1 588 ? -6.957 11.234 -23.359 1 38.66 588 LYS A C 1
ATOM 4708 O O . LYS A 1 588 ? -6.699 10.078 -23.031 1 38.66 588 LYS A O 1
ATOM 4713 N N . GLU A 1 589 ? -7.266 12.117 -21.938 1 33.66 589 GLU A N 1
ATOM 4714 C CA . GLU A 1 589 ? -6.871 12.336 -20.547 1 33.66 589 GLU A CA 1
ATOM 4715 C C . GLU A 1 589 ? -7.672 11.445 -19.609 1 33.66 589 GLU A C 1
ATOM 4717 O O . GLU A 1 589 ? -8.898 11.523 -19.547 1 33.66 589 GLU A O 1
ATOM 4722 N N . SER A 1 590 ? -7.582 10.305 -19.281 1 33.81 590 SER A N 1
ATOM 4723 C CA . SER A 1 590 ? -8.328 9.203 -18.688 1 33.81 590 SER A CA 1
ATOM 4724 C C . SER A 1 590 ? -8.594 9.453 -17.203 1 33.81 590 SER A C 1
ATOM 4726 O O . SER A 1 590 ? -7.746 10 -16.5 1 33.81 590 SER A O 1
ATOM 4728 N N . VAL A 1 591 ? -9.922 9.672 -16.719 1 34.31 591 VAL A N 1
ATOM 4729 C CA . VAL A 1 591 ? -10.477 9.938 -15.391 1 34.31 591 VAL A CA 1
ATOM 4730 C C . VAL A 1 591 ? -10.359 8.68 -14.523 1 34.31 591 VAL A C 1
ATOM 4732 O O . VAL A 1 591 ? -11.023 7.676 -14.789 1 34.31 591 VAL A O 1
ATOM 4735 N N . LEU A 1 592 ? -9.414 8.094 -14.18 1 39.53 592 LEU A N 1
ATOM 4736 C CA . LEU A 1 592 ? -9.562 6.891 -13.375 1 39.53 592 LEU A CA 1
ATOM 4737 C C . LEU A 1 592 ? -9.68 7.242 -11.891 1 39.53 592 LEU A C 1
ATOM 4739 O O . LEU A 1 592 ? -9.242 8.312 -11.469 1 39.53 592 LEU A O 1
ATOM 4743 N N . ALA A 1 593 ? -10.305 6.422 -11.156 1 43.97 593 ALA A N 1
ATOM 4744 C CA . ALA A 1 593 ? -10.555 6.266 -9.727 1 43.97 593 ALA A CA 1
ATOM 4745 C C . ALA A 1 593 ? -9.289 6.52 -8.914 1 43.97 593 ALA A C 1
ATOM 4747 O O . ALA A 1 593 ? -8.18 6.27 -9.383 1 43.97 593 ALA A O 1
ATOM 4748 N N . LYS A 1 594 ? -9.477 7.25 -7.852 1 45.22 594 LYS A N 1
ATOM 4749 C CA . LYS A 1 594 ? -8.508 7.762 -6.887 1 45.22 594 LYS A CA 1
ATOM 4750 C C . LYS A 1 594 ? -7.477 6.699 -6.527 1 45.22 594 LYS A C 1
ATOM 4752 O O . LYS A 1 594 ? -6.324 7.023 -6.23 1 45.22 594 LYS A O 1
ATOM 4757 N N . ASP A 1 595 ? -7.816 5.395 -6.645 1 49.66 595 ASP A N 1
ATOM 4758 C CA . ASP A 1 595 ? -6.938 4.359 -6.105 1 49.66 595 ASP A CA 1
ATOM 4759 C C . ASP A 1 595 ? -5.965 3.859 -7.168 1 49.66 595 ASP A C 1
ATOM 4761 O O . ASP A 1 595 ? -5.02 3.131 -6.859 1 49.66 595 ASP A O 1
ATOM 4765 N N . LEU A 1 596 ? -6.016 4.492 -8.398 1 58.41 596 LEU A N 1
ATOM 4766 C CA . LEU A 1 596 ? -5.402 3.914 -9.594 1 58.41 596 LEU A CA 1
ATOM 4767 C C . LEU A 1 596 ? -3.996 4.469 -9.797 1 58.41 596 LEU A C 1
ATOM 4769 O O . LEU A 1 596 ? -3.084 3.729 -10.18 1 58.41 596 LEU A O 1
ATOM 4773 N N . PRO A 1 597 ? -3.773 5.539 -9.172 1 55.84 597 PRO A N 1
ATOM 4774 C CA . PRO A 1 597 ? -2.527 6.137 -9.656 1 55.84 597 PRO A CA 1
ATOM 4775 C C . PRO A 1 597 ? -1.285 5.445 -9.094 1 55.84 597 PRO A C 1
ATOM 4777 O O . PRO A 1 597 ? -0.323 5.207 -9.828 1 55.84 597 PRO A O 1
ATOM 4780 N N . ASP A 1 598 ? -1.354 5.07 -7.832 1 62.81 598 ASP A N 1
ATOM 4781 C CA . ASP A 1 598 ? -0.166 4.484 -7.215 1 62.81 598 ASP A CA 1
ATOM 4782 C C . ASP A 1 598 ? 0.179 3.145 -7.859 1 62.81 598 ASP A C 1
ATOM 4784 O O . ASP A 1 598 ? 1.352 2.85 -8.102 1 62.81 598 ASP A O 1
ATOM 4788 N N . HIS A 1 599 ? -0.835 2.504 -8.141 1 65 599 HIS A N 1
ATOM 4789 C CA . HIS A 1 599 ? -0.624 1.209 -8.781 1 65 599 HIS A CA 1
ATOM 4790 C C . HIS A 1 599 ? -0.104 1.376 -10.203 1 65 599 HIS A C 1
ATOM 4792 O O . HIS A 1 599 ? 0.806 0.659 -10.625 1 65 599 HIS A O 1
ATOM 4798 N N . LEU A 1 600 ? -0.721 2.279 -10.844 1 66.81 600 LEU A N 1
ATOM 4799 C CA . LEU A 1 600 ? -0.307 2.527 -12.219 1 66.81 600 LEU A CA 1
ATOM 4800 C C . LEU A 1 600 ? 1.152 2.967 -12.281 1 66.81 600 LEU A C 1
ATOM 4802 O O . LEU A 1 600 ? 1.895 2.555 -13.172 1 66.81 600 LEU A O 1
ATOM 4806 N N . LYS A 1 601 ? 1.495 3.729 -11.258 1 67.56 601 LYS A N 1
ATOM 4807 C CA . LYS A 1 601 ? 2.881 4.18 -11.188 1 67.56 601 LYS A CA 1
ATOM 4808 C C . LYS A 1 601 ? 3.84 3 -11.055 1 67.56 601 LYS A C 1
ATOM 4810 O O . LYS A 1 601 ? 4.918 2.998 -11.656 1 67.56 601 LYS A O 1
ATOM 4815 N N . HIS A 1 602 ? 3.314 2.109 -10.359 1 66 602 HIS A N 1
ATOM 4816 C CA . HIS A 1 602 ? 4.145 0.934 -10.117 1 66 602 HIS A CA 1
ATOM 4817 C C . HIS A 1 602 ? 4.219 0.053 -11.359 1 66 602 HIS A C 1
ATOM 4819 O O . HIS A 1 602 ? 5.293 -0.446 -11.711 1 66 602 HIS A O 1
ATOM 4825 N N . VAL A 1 603 ? 3.119 -0.108 -12.031 1 64.75 603 VAL A N 1
ATOM 4826 C CA . VAL A 1 603 ? 3.008 -1.054 -13.133 1 64.75 603 VAL A CA 1
ATOM 4827 C C . VAL A 1 603 ? 3.744 -0.509 -14.359 1 64.75 603 VAL A C 1
ATOM 4829 O O . VAL A 1 603 ? 4.328 -1.272 -15.133 1 64.75 603 VAL A O 1
ATOM 4832 N N . ILE A 1 604 ? 3.826 0.86 -14.438 1 64.25 604 ILE A N 1
ATOM 4833 C CA . ILE A 1 604 ? 4.406 1.416 -15.648 1 64.25 604 ILE A CA 1
ATOM 4834 C C . ILE A 1 604 ? 5.781 2.004 -15.344 1 64.25 604 ILE A C 1
ATOM 4836 O O . ILE A 1 604 ? 6.305 2.812 -16.109 1 64.25 604 ILE A O 1
ATOM 4840 N N . ALA A 1 605 ? 6.27 1.637 -14.188 1 64.38 605 ALA A N 1
ATOM 4841 C CA . ALA A 1 605 ? 7.512 2.23 -13.695 1 64.38 605 ALA A CA 1
ATOM 4842 C C . ALA A 1 605 ? 8.641 2.051 -14.711 1 64.38 605 ALA A C 1
ATOM 4844 O O . ALA A 1 605 ? 9.539 2.891 -14.805 1 64.38 605 ALA A O 1
ATOM 4845 N N . ASN A 1 606 ? 8.477 1.036 -15.516 1 63.09 606 ASN A N 1
ATOM 4846 C CA . ASN A 1 606 ? 9.555 0.77 -16.469 1 63.09 606 ASN A CA 1
ATOM 4847 C C . ASN A 1 606 ? 9.234 1.316 -17.844 1 63.09 606 ASN A C 1
ATOM 4849 O O . ASN A 1 606 ? 10.008 1.124 -18.797 1 63.09 606 ASN A O 1
ATOM 4853 N N . GLU A 1 607 ? 8.094 1.979 -17.953 1 65.12 607 GLU A N 1
ATOM 4854 C CA . GLU A 1 607 ? 7.699 2.586 -19.219 1 65.12 607 GLU A CA 1
ATOM 4855 C C . GLU A 1 607 ? 8.039 4.07 -19.25 1 65.12 607 GLU A C 1
ATOM 4857 O O . GLU A 1 607 ? 8.086 4.727 -18.203 1 65.12 607 GLU A O 1
ATOM 4862 N N . PRO A 1 608 ? 8.461 4.543 -20.375 1 70.31 608 PRO A N 1
ATOM 4863 C CA . PRO A 1 608 ? 8.727 5.98 -20.484 1 70.31 608 PRO A CA 1
ATOM 4864 C C . PRO A 1 608 ? 7.457 6.824 -20.375 1 70.31 608 PRO A C 1
ATOM 4866 O O . PRO A 1 608 ? 7.176 7.629 -21.266 1 70.31 608 PRO A O 1
ATOM 4869 N N . ALA A 1 609 ? 6.695 6.527 -19.391 1 73.31 609 ALA A N 1
ATOM 4870 C CA . ALA A 1 609 ? 5.426 7.211 -19.141 1 73.31 609 ALA A CA 1
ATOM 4871 C C . ALA A 1 609 ? 5.301 7.613 -17.688 1 73.31 609 ALA A C 1
ATOM 4873 O O . ALA A 1 609 ? 5.977 7.055 -16.812 1 73.31 609 ALA A O 1
ATOM 4874 N N . VAL A 1 610 ? 4.648 8.695 -17.484 1 73 610 VAL A N 1
ATOM 4875 C CA . VAL A 1 610 ? 4.43 9.188 -16.141 1 73 610 VAL A CA 1
ATOM 4876 C C . VAL A 1 610 ? 2.932 9.25 -15.844 1 73 610 VAL A C 1
ATOM 4878 O O . VAL A 1 610 ? 2.131 9.531 -16.734 1 73 610 VAL A O 1
ATOM 4881 N N . VAL A 1 611 ? 2.631 8.844 -14.609 1 74.94 611 VAL A N 1
ATOM 4882 C CA . VAL A 1 611 ? 1.245 8.914 -14.164 1 74.94 611 VAL A CA 1
ATOM 4883 C C . VAL A 1 611 ? 0.998 10.25 -13.461 1 74.94 611 VAL A C 1
ATOM 4885 O O . VAL A 1 611 ? 1.754 10.633 -12.57 1 74.94 611 VAL A O 1
ATOM 4888 N N . ALA A 1 612 ? 0.097 11.031 -13.984 1 70.38 612 ALA A N 1
ATOM 4889 C CA . ALA A 1 612 ? -0.269 12.305 -13.375 1 70.38 612 ALA A CA 1
ATOM 4890 C C . ALA A 1 612 ? -1.699 12.266 -12.844 1 70.38 612 ALA A C 1
ATOM 4892 O O . ALA A 1 612 ? -2.586 11.68 -13.469 1 70.38 612 ALA A O 1
ATOM 4893 N N . LYS A 1 613 ? -1.822 12.766 -11.625 1 67.62 613 LYS A N 1
ATOM 4894 C CA . LYS A 1 613 ? -3.146 12.805 -11.008 1 67.62 613 LYS A CA 1
ATOM 4895 C C . LYS A 1 613 ? -3.781 14.188 -11.172 1 67.62 613 LYS A C 1
ATOM 4897 O O . LYS A 1 613 ? -3.111 15.211 -11.008 1 67.62 613 LYS A O 1
ATOM 4902 N N . GLY A 1 614 ? -4.922 14.266 -11.859 1 62.12 614 GLY A N 1
ATOM 4903 C CA . GLY A 1 614 ? -5.738 15.469 -11.898 1 62.12 614 GLY A CA 1
ATOM 4904 C C . GLY A 1 614 ? -7.008 15.359 -11.078 1 62.12 614 GLY A C 1
ATOM 4905 O O . GLY A 1 614 ? -7.148 14.445 -10.266 1 62.12 614 GLY A O 1
ATOM 4906 N N . LYS A 1 615 ? -7.727 16.375 -11.141 1 59.53 615 LYS A N 1
ATOM 4907 C CA . LYS A 1 615 ? -9.023 16.359 -10.469 1 59.53 615 LYS A CA 1
ATOM 4908 C C . LYS A 1 615 ? -9.914 15.258 -11.031 1 59.53 615 LYS A C 1
ATOM 4910 O O . LYS A 1 615 ? -10.406 15.367 -12.156 1 59.53 615 LYS A O 1
ATOM 4915 N N . ASN A 1 616 ? -10.062 14.148 -10.375 1 60.72 616 ASN A N 1
ATOM 4916 C CA . ASN A 1 616 ? -10.906 13.016 -10.734 1 60.72 616 ASN A CA 1
ATOM 4917 C C . ASN A 1 616 ? -10.391 12.312 -11.992 1 60.72 616 ASN A C 1
ATOM 4919 O O . ASN A 1 616 ? -11.172 11.719 -12.742 1 60.72 616 ASN A O 1
ATOM 4923 N N . ILE A 1 617 ? -9.141 12.688 -12.367 1 67.12 617 ILE A N 1
ATOM 4924 C CA . ILE A 1 617 ? -8.594 12.055 -13.57 1 67.12 617 ILE A CA 1
ATOM 4925 C C . ILE A 1 617 ? -7.195 11.516 -13.281 1 67.12 617 ILE A C 1
ATOM 4927 O O . ILE A 1 617 ? -6.469 12.078 -12.453 1 67.12 617 ILE A O 1
ATOM 4931 N N . VAL A 1 618 ? -6.957 10.359 -13.797 1 71.88 618 VAL A N 1
ATOM 4932 C CA . VAL A 1 618 ? -5.594 9.844 -13.867 1 71.88 618 VAL A CA 1
ATOM 4933 C C . VAL A 1 618 ? -5.121 9.828 -15.32 1 71.88 618 VAL A C 1
ATOM 4935 O O . VAL A 1 618 ? -5.824 9.328 -16.203 1 71.88 618 VAL A O 1
ATOM 4938 N N . GLU A 1 619 ? -4.043 10.602 -15.539 1 74.38 619 GLU A N 1
ATOM 4939 C CA . GLU A 1 619 ? -3.504 10.688 -16.891 1 74.38 619 GLU A CA 1
ATOM 4940 C C . GLU A 1 619 ? -2.123 10.047 -16.984 1 74.38 619 GLU A C 1
ATOM 4942 O O . GLU A 1 619 ? -1.306 10.195 -16.062 1 74.38 619 GLU A O 1
ATOM 4947 N N . VAL A 1 620 ? -2.025 9.219 -18 1 75.62 620 VAL A N 1
ATOM 4948 C CA . VAL A 1 620 ? -0.704 8.68 -18.297 1 75.62 620 VAL A CA 1
ATOM 4949 C C . VAL A 1 620 ? -0.143 9.359 -19.547 1 75.62 620 VAL A C 1
ATOM 4951 O O . VAL A 1 620 ? -0.798 9.398 -20.594 1 75.62 620 VAL A O 1
ATOM 4954 N N . LYS A 1 621 ? 0.941 10.023 -19.406 1 75 621 LYS A N 1
ATOM 4955 C CA . LYS A 1 621 ? 1.543 10.75 -20.531 1 75 621 LYS A CA 1
ATOM 4956 C C . LYS A 1 621 ? 3.012 10.375 -20.703 1 75 621 LYS A C 1
ATOM 4958 O O . LYS A 1 621 ? 3.613 9.781 -19.797 1 75 621 LYS A O 1
ATOM 4963 N N . GLN A 1 622 ? 3.426 10.734 -21.797 1 72.56 622 GLN A N 1
ATOM 4964 C CA . GLN A 1 622 ? 4.84 10.484 -22.062 1 72.56 622 GLN A CA 1
ATOM 4965 C C . GLN A 1 622 ? 5.723 11.297 -21.125 1 72.56 622 GLN A C 1
ATOM 4967 O O . GLN A 1 622 ? 5.426 12.453 -20.828 1 72.56 622 GLN A O 1
ATOM 4972 N N . GLN A 1 623 ? 6.754 10.688 -20.594 1 68.5 623 GLN A N 1
ATOM 4973 C CA . GLN A 1 623 ? 7.621 11.281 -19.578 1 68.5 623 GLN A CA 1
ATOM 4974 C C . GLN A 1 623 ? 8.18 12.617 -20.047 1 68.5 623 GLN A C 1
ATOM 4976 O O . GLN A 1 623 ? 8.328 13.547 -19.25 1 68.5 623 GLN A O 1
ATOM 4981 N N . ASP A 1 624 ? 8.383 12.766 -21.328 1 68 624 ASP A N 1
ATOM 4982 C CA . ASP A 1 624 ? 9.023 13.977 -21.828 1 68 624 ASP A CA 1
ATOM 4983 C C . ASP A 1 624 ? 7.996 14.977 -22.359 1 68 624 ASP A C 1
ATOM 4985 O O . ASP A 1 624 ? 8.352 15.984 -22.969 1 68 624 ASP A O 1
ATOM 4989 N N . ALA A 1 625 ? 6.793 14.68 -22.125 1 75.19 625 ALA A N 1
ATOM 4990 C CA . ALA A 1 625 ? 5.742 15.602 -22.547 1 75.19 625 ALA A CA 1
ATOM 4991 C C . ALA A 1 625 ? 5.199 16.406 -21.375 1 75.19 625 ALA A C 1
ATOM 4993 O O . ALA A 1 625 ? 4.742 15.828 -20.375 1 75.19 625 ALA A O 1
ATOM 4994 N N . SER A 1 626 ? 5.398 17.656 -21.406 1 83.31 626 SER A N 1
ATOM 4995 C CA . SER A 1 626 ? 4.867 18.531 -20.375 1 83.31 626 SER A CA 1
ATOM 4996 C C . SER A 1 626 ? 4.484 19.891 -20.938 1 83.31 626 SER A C 1
ATOM 4998 O O . SER A 1 626 ? 5.059 20.344 -21.938 1 83.31 626 SER A O 1
ATOM 5000 N N . LYS A 1 627 ? 3.566 20.422 -20.359 1 88.5 627 LYS A N 1
ATOM 5001 C CA . LYS A 1 627 ? 3.15 21.75 -20.781 1 88.5 627 LYS A CA 1
ATOM 5002 C C . LYS A 1 627 ? 4.293 22.766 -20.656 1 88.5 627 LYS A C 1
ATOM 5004 O O . LYS A 1 627 ? 4.32 23.766 -21.375 1 88.5 627 LYS A O 1
ATOM 5009 N N . GLY A 1 628 ? 5.207 22.453 -19.812 1 89.88 628 GLY A N 1
ATOM 5010 C CA . GLY A 1 628 ? 6.387 23.297 -19.672 1 89.88 628 GLY A CA 1
ATOM 5011 C C . GLY A 1 628 ? 7.312 23.234 -20.859 1 89.88 628 GLY A C 1
ATOM 5012 O O . GLY A 1 628 ? 7.875 24.25 -21.266 1 89.88 628 GLY A O 1
ATOM 5013 N N . LEU A 1 629 ? 7.379 22.141 -21.406 1 87.12 629 LEU A N 1
ATOM 5014 C CA . LEU A 1 629 ? 8.227 21.984 -22.578 1 87.12 629 LEU A CA 1
ATOM 5015 C C . LEU A 1 629 ? 7.637 22.719 -23.781 1 87.12 629 LEU A C 1
ATOM 5017 O O . LEU A 1 629 ? 8.375 23.203 -24.641 1 87.12 629 LEU A O 1
ATOM 5021 N N . VAL A 1 630 ? 6.375 22.766 -23.781 1 91.19 630 VAL A N 1
ATOM 5022 C CA . VAL A 1 630 ? 5.707 23.484 -24.859 1 91.19 630 VAL A CA 1
ATOM 5023 C C . VAL A 1 630 ? 6.105 24.969 -24.812 1 91.19 630 VAL A C 1
ATOM 5025 O O . VAL A 1 630 ? 6.508 25.547 -25.828 1 91.19 630 VAL A O 1
ATOM 5028 N N . THR A 1 631 ? 5.992 25.562 -23.672 1 94.31 631 THR A N 1
ATOM 5029 C CA . THR A 1 631 ? 6.332 26.969 -23.516 1 94.31 631 THR A CA 1
ATOM 5030 C C . THR A 1 631 ? 7.809 27.203 -23.828 1 94.31 631 THR A C 1
ATOM 5032 O O . THR A 1 631 ? 8.156 28.188 -24.484 1 94.31 631 THR A O 1
ATOM 5035 N N . GLU A 1 632 ? 8.617 26.312 -23.422 1 92.56 632 GLU A N 1
ATOM 5036 C CA . GLU A 1 632 ? 10.047 26.422 -23.703 1 92.56 632 GLU A CA 1
ATOM 5037 C C . GLU A 1 632 ? 10.32 26.391 -25.219 1 92.56 632 GLU A C 1
ATOM 5039 O O . GLU A 1 632 ? 11.062 27.219 -25.734 1 92.56 632 GLU A O 1
ATOM 5044 N N . LYS A 1 633 ? 9.688 25.453 -25.828 1 90.69 633 LYS A N 1
ATOM 5045 C CA . LYS A 1 633 ? 9.906 25.266 -27.266 1 90.69 633 LYS A CA 1
ATOM 5046 C C . LYS A 1 633 ? 9.391 26.469 -28.047 1 90.69 633 LYS A C 1
ATOM 5048 O O . LYS A 1 633 ? 10.039 26.922 -28.984 1 90.69 633 LYS A O 1
ATOM 5053 N N . VAL A 1 634 ? 8.242 26.906 -27.75 1 93.94 634 VAL A N 1
ATOM 5054 C CA . VAL A 1 634 ? 7.621 28.016 -28.469 1 93.94 634 VAL A CA 1
ATOM 5055 C C . VAL A 1 634 ? 8.445 29.281 -28.281 1 93.94 634 VAL A C 1
ATOM 5057 O O . VAL A 1 634 ? 8.742 29.984 -29.25 1 93.94 634 VAL A O 1
ATOM 5060 N N . ILE A 1 635 ? 8.852 29.594 -27.078 1 94.69 635 ILE A N 1
ATOM 5061 C CA . ILE A 1 635 ? 9.633 30.797 -26.781 1 94.69 635 ILE A CA 1
ATOM 5062 C C . ILE A 1 635 ? 11 30.688 -27.453 1 94.69 635 ILE A C 1
ATOM 5064 O O . ILE A 1 635 ? 11.492 31.672 -28.016 1 94.69 635 ILE A O 1
ATOM 5068 N N . ALA A 1 636 ? 11.547 29.531 -27.391 1 92.5 636 ALA A N 1
ATOM 5069 C CA . ALA A 1 636 ? 12.836 29.312 -28.047 1 92.5 636 ALA A CA 1
ATOM 5070 C C . ALA A 1 636 ? 12.734 29.562 -29.547 1 92.5 636 ALA A C 1
ATOM 5072 O O . ALA A 1 636 ? 13.648 30.141 -30.156 1 92.5 636 ALA A O 1
ATOM 5073 N N . THR A 1 637 ? 11.688 29.031 -30.094 1 92.06 637 THR A N 1
ATOM 5074 C CA . THR A 1 637 ? 11.469 29.219 -31.531 1 92.06 637 THR A CA 1
ATOM 5075 C C . THR A 1 637 ? 11.273 30.703 -31.859 1 92.06 637 THR A C 1
ATOM 5077 O O . THR A 1 637 ? 11.781 31.188 -32.875 1 92.06 637 THR A O 1
ATOM 5080 N N . MET A 1 638 ? 10.57 31.438 -31.047 1 93.19 638 MET A N 1
ATOM 5081 C CA . MET A 1 638 ? 10.375 32.875 -31.234 1 93.19 638 MET A CA 1
ATOM 5082 C C . MET A 1 638 ? 11.711 33.625 -31.188 1 93.19 638 MET A C 1
ATOM 5084 O O . MET A 1 638 ? 11.969 34.469 -32.031 1 93.19 638 MET A O 1
ATOM 5088 N N . VAL A 1 639 ? 12.461 33.219 -30.281 1 92.69 639 VAL A N 1
ATOM 5089 C CA . VAL A 1 639 ? 13.773 33.844 -30.125 1 92.69 639 VAL A CA 1
ATOM 5090 C C . VAL A 1 639 ? 14.633 33.531 -31.359 1 92.69 639 VAL A C 1
ATOM 5092 O O . VAL A 1 639 ? 15.336 34.406 -31.875 1 92.69 639 VAL A O 1
ATOM 5095 N N . GLY A 1 640 ? 14.602 32.344 -31.734 1 91.44 640 GLY A N 1
ATOM 5096 C CA . GLY A 1 640 ? 15.336 31.922 -32.906 1 91.44 640 GLY A CA 1
ATOM 5097 C C . GLY A 1 640 ? 14.93 32.656 -34.188 1 91.44 640 GLY A C 1
ATOM 5098 O O . GLY A 1 640 ? 15.758 32.906 -35.062 1 91.44 640 GLY A O 1
ATOM 5099 N N . ASN A 1 641 ? 13.703 33.031 -34.281 1 91.75 641 ASN A N 1
ATOM 5100 C CA . ASN A 1 641 ? 13.172 33.75 -35.438 1 91.75 641 ASN A CA 1
ATOM 5101 C C . ASN A 1 641 ? 13.391 35.25 -35.281 1 91.75 641 ASN A C 1
ATOM 5103 O O . ASN A 1 641 ? 12.93 36.031 -36.125 1 91.75 641 ASN A O 1
ATOM 5107 N N . GLY A 1 642 ? 14.023 35.625 -34.219 1 88.94 642 GLY A N 1
ATOM 5108 C CA . GLY A 1 642 ? 14.297 37.031 -33.969 1 88.94 642 GLY A CA 1
ATOM 5109 C C . GLY A 1 642 ? 13.133 37.781 -33.344 1 88.94 642 GLY A C 1
ATOM 5110 O O . GLY A 1 642 ? 13.141 39 -33.25 1 88.94 642 GLY A O 1
ATOM 5111 N N . GLU A 1 643 ? 12.133 37.125 -33 1 91.12 643 GLU A N 1
ATOM 5112 C CA . GLU A 1 643 ? 10.945 37.688 -32.375 1 91.12 643 GLU A CA 1
ATOM 5113 C C . GLU A 1 643 ? 10.977 37.469 -30.859 1 91.12 643 GLU A C 1
ATOM 5115 O O . GLU A 1 643 ? 10.086 36.812 -30.297 1 91.12 643 GLU A O 1
ATOM 5120 N N . ILE A 1 644 ? 11.891 38.062 -30.188 1 92.88 644 ILE A N 1
ATOM 5121 C CA . ILE A 1 644 ? 12.062 37.906 -28.75 1 92.88 644 ILE A CA 1
ATOM 5122 C C . ILE A 1 644 ? 10.828 38.438 -28.016 1 92.88 644 ILE A C 1
ATOM 5124 O O . ILE A 1 644 ? 10.492 39.625 -28.125 1 92.88 644 ILE A O 1
ATOM 5128 N N . PRO A 1 645 ? 10.219 37.562 -27.281 1 94.81 645 PRO A N 1
ATOM 5129 C CA . PRO A 1 645 ? 9.008 38.031 -26.609 1 94.81 645 PRO A CA 1
ATOM 5130 C C . PRO A 1 645 ? 9.289 39.062 -25.516 1 94.81 645 PRO A C 1
ATOM 5132 O O . PRO A 1 645 ? 10.25 38.938 -24.766 1 94.81 645 PRO A O 1
ATOM 5135 N N . ASP A 1 646 ? 8.555 40.094 -25.484 1 95.56 646 ASP A N 1
ATOM 5136 C CA . ASP A 1 646 ? 8.672 41.094 -24.438 1 95.56 646 ASP A CA 1
ATOM 5137 C C . ASP A 1 646 ? 7.473 41.062 -23.5 1 95.56 646 ASP A C 1
ATOM 5139 O O . ASP A 1 646 ? 7.406 41.812 -22.531 1 95.56 646 ASP A O 1
ATOM 5143 N N . PHE A 1 647 ? 6.52 40.188 -23.812 1 96 647 PHE A N 1
ATOM 5144 C CA . PHE A 1 647 ? 5.34 39.938 -22.984 1 96 647 PHE A CA 1
ATOM 5145 C C . PHE A 1 647 ? 4.953 38.469 -23.031 1 96 647 PHE A C 1
ATOM 5147 O O . PHE A 1 647 ? 4.879 37.844 -24.109 1 96 647 PHE A O 1
ATOM 5154 N N . ILE A 1 648 ? 4.746 37.844 -21.859 1 96.88 648 ILE A N 1
ATOM 5155 C CA . ILE A 1 648 ? 4.332 36.438 -21.781 1 96.88 648 ILE A CA 1
ATOM 5156 C C . ILE A 1 648 ? 3.168 36.312 -20.812 1 96.88 648 ILE A C 1
ATOM 5158 O O . ILE A 1 648 ? 3.242 36.781 -19.672 1 96.88 648 ILE A O 1
ATOM 5162 N N . LEU A 1 649 ? 2.094 35.719 -21.234 1 96.44 649 LEU A N 1
ATOM 5163 C CA . LEU A 1 649 ? 0.925 35.438 -20.422 1 96.44 649 LEU A CA 1
ATOM 5164 C C . LEU A 1 649 ? 0.611 33.938 -20.406 1 96.44 649 LEU A C 1
ATOM 5166 O O . LEU A 1 649 ? 0.509 33.344 -21.469 1 96.44 649 LEU A O 1
ATOM 5170 N N . CYS A 1 650 ? 0.574 33.312 -19.25 1 96.62 650 CYS A N 1
ATOM 5171 C CA . CYS A 1 650 ? 0.162 31.922 -19.094 1 96.62 650 CYS A CA 1
ATOM 5172 C C . CYS A 1 650 ? -1.047 31.812 -18.172 1 96.62 650 CYS A C 1
ATOM 5174 O O . CYS A 1 650 ? -1.018 32.312 -17.031 1 96.62 650 CYS A O 1
ATOM 5176 N N . ILE A 1 651 ? -2.107 31.219 -18.625 1 95.44 651 ILE A N 1
ATOM 5177 C CA . ILE A 1 651 ? -3.287 31 -17.797 1 95.44 651 ILE A CA 1
ATOM 5178 C C . ILE A 1 651 ? -3.627 29.516 -17.75 1 95.44 651 ILE A C 1
ATOM 5180 O O . ILE A 1 651 ? -3.711 28.859 -18.781 1 95.44 651 ILE A O 1
ATOM 5184 N N . GLY A 1 652 ? -3.738 28.953 -16.562 1 92.38 652 GLY A N 1
ATOM 5185 C CA . GLY A 1 652 ? -4.105 27.562 -16.359 1 92.38 652 GLY A CA 1
ATOM 5186 C C . GLY A 1 652 ? -5.004 27.344 -15.156 1 92.38 652 GLY A C 1
ATOM 5187 O O . GLY A 1 652 ? -5.195 28.266 -14.352 1 92.38 652 GLY A O 1
ATOM 5188 N N . ASP A 1 653 ? -5.633 26.109 -15.039 1 86.5 653 ASP A N 1
ATOM 5189 C CA . ASP A 1 653 ? -6.559 25.859 -13.938 1 86.5 653 ASP A CA 1
ATOM 5190 C C . ASP A 1 653 ? -6.113 24.672 -13.102 1 86.5 653 ASP A C 1
ATOM 5192 O O . ASP A 1 653 ? -6.523 24.531 -11.945 1 86.5 653 ASP A O 1
ATOM 5196 N N . ASP A 1 654 ? -5.391 23.828 -13.68 1 81.44 654 ASP A N 1
ATOM 5197 C CA . ASP A 1 654 ? -5.105 22.625 -12.922 1 81.44 654 ASP A CA 1
ATOM 5198 C C . ASP A 1 654 ? -3.611 22.5 -12.617 1 81.44 654 ASP A C 1
ATOM 5200 O O . ASP A 1 654 ? -2.826 23.375 -13 1 81.44 654 ASP A O 1
ATOM 5204 N N . ARG A 1 655 ? -3.227 21.438 -11.883 1 77.75 655 ARG A N 1
ATOM 5205 C CA . ARG A 1 655 ? -1.862 21.234 -11.406 1 77.75 655 ARG A CA 1
ATOM 5206 C C . ARG A 1 655 ? -0.897 21.031 -12.562 1 77.75 655 ARG A C 1
ATOM 5208 O O . ARG A 1 655 ? 0.269 21.422 -12.492 1 77.75 655 ARG A O 1
ATOM 5215 N N . LEU A 1 656 ? -1.352 20.484 -13.594 1 79.12 656 LEU A N 1
ATOM 5216 C CA . LEU A 1 656 ? -0.504 20.219 -14.75 1 79.12 656 LEU A CA 1
ATOM 5217 C C . LEU A 1 656 ? -0.09 21.516 -15.438 1 79.12 656 LEU A C 1
ATOM 5219 O O . LEU A 1 656 ? 0.932 21.547 -16.125 1 79.12 656 LEU A O 1
ATOM 5223 N N . ASP A 1 657 ? -0.795 22.547 -15.203 1 87.94 657 ASP A N 1
ATOM 5224 C CA . ASP A 1 657 ? -0.501 23.828 -15.828 1 87.94 657 ASP A CA 1
ATOM 5225 C C . ASP A 1 657 ? 0.673 24.516 -15.141 1 87.94 657 ASP A C 1
ATOM 5227 O O . ASP A 1 657 ? 1.268 25.438 -15.688 1 87.94 657 ASP A O 1
ATOM 5231 N N . GLU A 1 658 ? 0.932 24.078 -13.961 1 88.25 658 GLU A N 1
ATOM 5232 C CA . GLU A 1 658 ? 2.078 24.641 -13.25 1 88.25 658 GLU A CA 1
ATOM 5233 C C . GLU A 1 658 ? 3.371 24.422 -14.031 1 88.25 658 GLU A C 1
ATOM 5235 O O . GLU A 1 658 ? 4.305 25.219 -13.938 1 88.25 658 GLU A O 1
ATOM 5240 N N . ASP A 1 659 ? 3.326 23.406 -14.836 1 88.12 659 ASP A N 1
ATOM 5241 C CA . ASP A 1 659 ? 4.484 23.109 -15.672 1 88.12 659 ASP A CA 1
ATOM 5242 C C . ASP A 1 659 ? 4.738 24.219 -16.688 1 88.12 659 ASP A C 1
ATOM 5244 O O . ASP A 1 659 ? 5.883 24.5 -17.031 1 88.12 659 ASP A O 1
ATOM 5248 N N . MET A 1 660 ? 3.713 24.922 -17.125 1 93.31 660 MET A N 1
ATOM 5249 C CA . MET A 1 660 ? 3.865 26.031 -18.062 1 93.31 660 MET A CA 1
ATOM 5250 C C . MET A 1 660 ? 4.645 27.172 -17.406 1 93.31 660 MET A C 1
ATOM 5252 O O . MET A 1 660 ? 5.492 27.797 -18.047 1 93.31 660 MET A O 1
ATOM 5256 N N . TYR A 1 661 ? 4.309 27.375 -16.156 1 93.31 661 TYR A N 1
ATOM 5257 C CA . TYR A 1 661 ? 4.973 28.453 -15.438 1 93.31 661 TYR A CA 1
ATOM 5258 C C . TYR A 1 661 ? 6.457 28.141 -15.25 1 93.31 661 TYR A C 1
ATOM 5260 O O . TYR A 1 661 ? 7.309 29 -15.516 1 93.31 661 TYR A O 1
ATOM 5268 N N . ASP A 1 662 ? 6.691 26.891 -14.898 1 90.19 662 ASP A N 1
ATOM 5269 C CA . ASP A 1 662 ? 8.062 26.469 -14.68 1 90.19 662 ASP A CA 1
ATOM 5270 C C . ASP A 1 662 ? 8.875 26.5 -15.977 1 90.19 662 ASP A C 1
ATOM 5272 O O . ASP A 1 662 ? 10.023 26.938 -15.984 1 90.19 662 ASP A O 1
ATOM 5276 N N . GLY A 1 663 ? 8.289 26 -16.969 1 90.25 663 GLY A N 1
ATOM 5277 C CA . GLY A 1 663 ? 8.961 26 -18.266 1 90.25 663 GLY A CA 1
ATOM 5278 C C . GLY A 1 663 ? 9.273 27.391 -18.781 1 90.25 663 GLY A C 1
ATOM 5279 O O . GLY A 1 663 ? 10.352 27.625 -19.328 1 90.25 663 GLY A O 1
ATOM 5280 N N . THR A 1 664 ? 8.375 28.281 -18.578 1 92.94 664 THR A N 1
ATOM 5281 C CA . THR A 1 664 ? 8.562 29.672 -18.984 1 92.94 664 THR A CA 1
ATOM 5282 C C . THR A 1 664 ? 9.703 30.312 -18.188 1 92.94 664 THR A C 1
ATOM 5284 O O . THR A 1 664 ? 10.57 30.969 -18.766 1 92.94 664 THR A O 1
ATOM 5287 N N . LEU A 1 665 ? 9.648 30.078 -16.906 1 91.25 665 LEU A N 1
ATOM 5288 C CA . LEU A 1 665 ? 10.68 30.656 -16.047 1 91.25 665 LEU A CA 1
ATOM 5289 C C . LEU A 1 665 ? 12.055 30.078 -16.406 1 91.25 665 LEU A C 1
ATOM 5291 O O . LEU A 1 665 ? 13.055 30.812 -16.391 1 91.25 665 LEU A O 1
ATOM 5295 N N . LYS A 1 666 ? 12.102 28.828 -16.703 1 88.81 666 LYS A N 1
ATOM 5296 C CA . LYS A 1 666 ? 13.344 28.156 -17.062 1 88.81 666 LYS A CA 1
ATOM 5297 C C . LYS A 1 666 ? 13.969 28.766 -18.312 1 88.81 666 LYS A C 1
ATOM 5299 O O . LYS A 1 666 ? 15.164 29.062 -18.344 1 88.81 666 LYS A O 1
ATOM 5304 N N . ILE A 1 667 ? 13.195 29 -19.281 1 91.31 667 ILE A N 1
ATOM 5305 C CA . ILE A 1 667 ? 13.719 29.469 -20.562 1 91.31 667 ILE A CA 1
ATOM 5306 C C . ILE A 1 667 ? 14.047 30.953 -20.453 1 91.31 667 ILE A C 1
ATOM 5308 O O . ILE A 1 667 ? 15 31.438 -21.078 1 91.31 667 ILE A O 1
ATOM 5312 N N . VAL A 1 668 ? 13.281 31.688 -19.75 1 90.94 668 VAL A N 1
ATOM 5313 C CA . VAL A 1 668 ? 13.5 33.125 -19.625 1 90.94 668 VAL A CA 1
ATOM 5314 C C . VAL A 1 668 ? 14.766 33.375 -18.812 1 90.94 668 VAL A C 1
ATOM 5316 O O . VAL A 1 668 ? 15.484 34.344 -19.047 1 90.94 668 VAL A O 1
ATOM 5319 N N . SER A 1 669 ? 14.984 32.5 -17.859 1 87.69 669 SER A N 1
ATOM 5320 C CA . SER A 1 669 ? 16.172 32.656 -17.031 1 87.69 669 SER A CA 1
ATOM 5321 C C . SER A 1 669 ? 17.406 32.125 -17.734 1 87.69 669 SER A C 1
ATOM 5323 O O . SER A 1 669 ? 18.531 32.312 -17.25 1 87.69 669 SER A O 1
ATOM 5325 N N . SER A 1 670 ? 17.141 31.547 -18.766 1 83.06 670 SER A N 1
ATOM 5326 C CA . SER A 1 670 ? 18.25 30.984 -19.516 1 83.06 670 SER A CA 1
ATOM 5327 C C . SER A 1 670 ? 18.906 32.031 -20.406 1 83.06 670 SER A C 1
ATOM 5329 O O . SER A 1 670 ? 18.359 33.125 -20.594 1 83.06 670 SER A O 1
ATOM 5331 N N . VAL A 1 671 ? 20.094 31.719 -20.953 1 77 671 VAL A N 1
ATOM 5332 C CA . VAL A 1 671 ? 20.875 32.625 -21.797 1 77 671 VAL A CA 1
ATOM 5333 C C . VAL A 1 671 ? 20.188 32.812 -23.141 1 77 671 VAL A C 1
ATOM 5335 O O . VAL A 1 671 ? 20.469 33.75 -23.859 1 77 671 VAL A O 1
ATOM 5338 N N . VAL A 1 672 ? 19.188 32.062 -23.328 1 80.44 672 VAL A N 1
ATOM 5339 C CA . VAL A 1 672 ? 18.531 32.062 -24.625 1 80.44 672 VAL A CA 1
ATOM 5340 C C . VAL A 1 672 ? 17.719 33.344 -24.797 1 80.44 672 VAL A C 1
ATOM 5342 O O . VAL A 1 672 ? 17.609 33.875 -25.906 1 80.44 672 VAL A O 1
ATOM 5345 N N . VAL A 1 673 ? 17.156 33.875 -23.75 1 84.69 673 VAL A N 1
ATOM 5346 C CA . VAL A 1 673 ? 16.312 35.062 -23.812 1 84.69 673 VAL A CA 1
ATOM 5347 C C . VAL A 1 673 ? 17.094 36.281 -23.359 1 84.69 673 VAL A C 1
ATOM 5349 O O . VAL A 1 673 ? 17.391 36.438 -22.172 1 84.69 673 VAL A O 1
ATOM 5352 N N . PRO A 1 674 ? 17.422 37.062 -24.25 1 81.69 674 PRO A N 1
ATOM 5353 C CA . PRO A 1 674 ? 18.344 38.188 -23.938 1 81.69 674 PRO A CA 1
ATOM 5354 C C . PRO A 1 674 ? 17.734 39.219 -23.031 1 81.69 674 PRO A C 1
ATOM 5356 O O . PRO A 1 674 ? 18.438 39.906 -22.297 1 81.69 674 PRO A O 1
ATOM 5359 N N . ALA A 1 675 ? 16.469 39.562 -23.188 1 84.38 675 ALA A N 1
ATOM 5360 C CA . ALA A 1 675 ? 15.797 40.562 -22.375 1 84.38 675 ALA A CA 1
ATOM 5361 C C . ALA A 1 675 ? 14.625 39.969 -21.609 1 84.38 675 ALA A C 1
ATOM 5363 O O . ALA A 1 675 ? 13.898 39.125 -22.125 1 84.38 675 ALA A O 1
ATOM 5364 N N . VAL A 1 676 ? 14.461 40.375 -20.391 1 88.38 676 VAL A N 1
ATOM 5365 C CA . VAL A 1 676 ? 13.422 39.844 -19.531 1 88.38 676 VAL A CA 1
ATOM 5366 C C . VAL A 1 676 ? 12.062 40.406 -19.938 1 88.38 676 VAL A C 1
ATOM 5368 O O . VAL A 1 676 ? 11.852 41.625 -19.922 1 88.38 676 VAL A O 1
ATOM 5371 N N . PRO A 1 677 ? 11.195 39.562 -20.328 1 94.25 677 PRO A N 1
ATOM 5372 C CA . PRO A 1 677 ? 9.852 40.031 -20.703 1 94.25 677 PRO A CA 1
ATOM 5373 C C . PRO A 1 677 ? 8.969 40.312 -19.484 1 94.25 677 PRO A C 1
ATOM 5375 O O . PRO A 1 677 ? 9.344 40 -18.359 1 94.25 677 PRO A O 1
ATOM 5378 N N . GLU A 1 678 ? 7.891 41.031 -19.734 1 94.75 678 GLU A N 1
ATOM 5379 C CA . GLU A 1 678 ? 6.82 41.094 -18.75 1 94.75 678 GLU A CA 1
ATOM 5380 C C . GLU A 1 678 ? 6.066 39.781 -18.656 1 94.75 678 GLU A C 1
ATOM 5382 O O . GLU A 1 678 ? 5.523 39.312 -19.641 1 94.75 678 GLU A O 1
ATOM 5387 N N . ILE A 1 679 ? 6.109 39.188 -17.469 1 95.19 679 ILE A N 1
ATOM 5388 C CA . ILE A 1 679 ? 5.539 37.844 -17.328 1 95.19 679 ILE A CA 1
ATOM 5389 C C . ILE A 1 679 ? 4.301 37.906 -16.438 1 95.19 679 ILE A C 1
ATOM 5391 O O . ILE A 1 679 ? 4.328 38.531 -15.367 1 95.19 679 ILE A O 1
ATOM 5395 N N . PHE A 1 680 ? 3.186 37.375 -16.922 1 96.25 680 PHE A N 1
ATOM 5396 C CA . PHE A 1 680 ? 1.955 37.25 -16.156 1 96.25 680 PHE A CA 1
ATOM 5397 C C . PHE A 1 680 ? 1.513 35.781 -16.078 1 96.25 680 PHE A C 1
ATOM 5399 O O . PHE A 1 680 ? 0.997 35.25 -17.047 1 96.25 680 PHE A O 1
ATOM 5406 N N . PHE A 1 681 ? 1.754 35.188 -14.93 1 95.5 681 PHE A N 1
ATOM 5407 C CA . PHE A 1 681 ? 1.209 33.844 -14.648 1 95.5 681 PHE A CA 1
ATOM 5408 C C . PHE A 1 681 ? -0.108 33.969 -13.891 1 95.5 681 PHE A C 1
ATOM 5410 O O . PHE A 1 681 ? -0.183 34.656 -12.859 1 95.5 681 PHE A O 1
ATOM 5417 N N . CYS A 1 682 ? -1.134 33.344 -14.414 1 95.19 682 CYS A N 1
ATOM 5418 C CA . CYS A 1 682 ? -2.459 33.469 -13.82 1 95.19 682 CYS A CA 1
ATOM 5419 C C . CYS A 1 682 ? -3.129 32.094 -13.672 1 95.19 682 CYS A C 1
ATOM 5421 O O . CYS A 1 682 ? -3.076 31.281 -14.586 1 95.19 682 CYS A O 1
ATOM 5423 N N . THR A 1 683 ? -3.68 31.812 -12.477 1 93.75 683 THR A N 1
ATOM 5424 C CA . THR A 1 683 ? -4.43 30.578 -12.258 1 93.75 683 THR A CA 1
ATOM 5425 C C . THR A 1 683 ? -5.922 30.875 -12.109 1 93.75 683 THR A C 1
ATOM 5427 O O . THR A 1 683 ? -6.301 31.953 -11.625 1 93.75 683 THR A O 1
ATOM 5430 N N . VAL A 1 684 ? -6.688 29.953 -12.594 1 91.25 684 VAL A N 1
ATOM 5431 C CA . VAL A 1 684 ? -8.133 30.094 -12.414 1 91.25 684 VAL A CA 1
ATOM 5432 C C . VAL A 1 684 ? -8.523 29.625 -11.008 1 91.25 684 VAL A C 1
ATOM 5434 O O . VAL A 1 684 ? -8.203 28.516 -10.602 1 91.25 684 VAL A O 1
ATOM 5437 N N . GLU A 1 685 ? -9.164 30.469 -10.25 1 85.94 685 GLU A N 1
ATOM 5438 C CA . GLU A 1 685 ? -9.586 30.234 -8.875 1 85.94 685 GLU A CA 1
ATOM 5439 C C . GLU A 1 685 ? -8.445 30.484 -7.891 1 85.94 685 GLU A C 1
ATOM 5441 O O . GLU A 1 685 ? -7.273 30.438 -8.273 1 85.94 685 GLU A O 1
ATOM 5446 N N . GLN A 1 686 ? -8.766 30.812 -6.762 1 79.81 686 GLN A N 1
ATOM 5447 C CA . GLN A 1 686 ? -7.789 31.031 -5.699 1 79.81 686 GLN A CA 1
ATOM 5448 C C . GLN A 1 686 ? -7.305 29.703 -5.121 1 79.81 686 GLN A C 1
ATOM 5450 O O . GLN A 1 686 ? -7.992 29.078 -4.301 1 79.81 686 GLN A O 1
ATOM 5455 N N . LYS A 1 687 ? -6.141 29.344 -5.457 1 82.75 687 LYS A N 1
ATOM 5456 C CA . LYS A 1 687 ? -5.531 28.109 -5 1 82.75 687 LYS A CA 1
ATOM 5457 C C . LYS A 1 687 ? -4.008 28.188 -5.023 1 82.75 687 LYS A C 1
ATOM 5459 O O . LYS A 1 687 ? -3.445 29.078 -5.672 1 82.75 687 LYS A O 1
ATOM 5464 N N . PRO A 1 688 ? -3.418 27.344 -4.281 1 80.69 688 PRO A N 1
ATOM 5465 C CA . PRO A 1 688 ? -1.955 27.359 -4.348 1 80.69 688 PRO A CA 1
ATOM 5466 C C . PRO A 1 688 ? -1.429 27.141 -5.766 1 80.69 688 PRO A C 1
ATOM 5468 O O . PRO A 1 688 ? -1.908 26.25 -6.477 1 80.69 688 PRO A O 1
ATOM 5471 N N . SER A 1 689 ? -0.66 27.969 -6.23 1 86.31 689 SER A N 1
ATOM 5472 C CA . SER A 1 689 ? -0.106 27.984 -7.578 1 86.31 689 SER A CA 1
ATOM 5473 C C . SER A 1 689 ? 1.199 28.766 -7.633 1 86.31 689 SER A C 1
ATOM 5475 O O . SER A 1 689 ? 1.471 29.594 -6.758 1 86.31 689 SER A O 1
ATOM 5477 N N . LYS A 1 690 ? 1.986 28.453 -8.539 1 85.19 690 LYS A N 1
ATOM 5478 C CA . LYS A 1 690 ? 3.184 29.25 -8.805 1 85.19 690 LYS A CA 1
ATOM 5479 C C . LYS A 1 690 ? 2.828 30.562 -9.469 1 85.19 690 LYS A C 1
ATOM 5481 O O . LYS A 1 690 ? 3.652 31.484 -9.523 1 85.19 690 LYS A O 1
ATOM 5486 N N . ALA A 1 691 ? 1.585 30.672 -9.852 1 91 691 ALA A N 1
ATOM 5487 C CA . ALA A 1 691 ? 1.124 31.906 -10.5 1 91 691 ALA A CA 1
ATOM 5488 C C . ALA A 1 691 ? 0.979 33.031 -9.484 1 91 691 ALA A C 1
ATOM 5490 O O . ALA A 1 691 ? 0.486 32.812 -8.375 1 91 691 ALA A O 1
ATOM 5491 N N . LYS A 1 692 ? 1.457 34.094 -9.891 1 90.12 692 LYS A N 1
ATOM 5492 C CA . LYS A 1 692 ? 1.34 35.281 -9.047 1 90.12 692 LYS A CA 1
ATOM 5493 C C . LYS A 1 692 ? -0.086 35.844 -9.062 1 90.12 692 LYS A C 1
ATOM 5495 O O . LYS A 1 692 ? -0.496 36.531 -8.133 1 90.12 692 LYS A O 1
ATOM 5500 N N . TYR A 1 693 ? -0.806 35.562 -10.109 1 93.62 693 TYR A N 1
ATOM 5501 C CA . TYR A 1 693 ? -2.129 36.156 -10.266 1 93.62 693 TYR A CA 1
ATOM 5502 C C . TYR A 1 693 ? -3.201 35.062 -10.359 1 93.62 693 TYR A C 1
ATOM 5504 O O . TYR A 1 693 ? -2.902 33.906 -10.664 1 93.62 693 TYR A O 1
ATOM 5512 N N . PHE A 1 694 ? -4.457 35.438 -9.93 1 93 694 PHE A N 1
ATOM 5513 C CA . PHE A 1 694 ? -5.578 34.531 -10.109 1 93 694 PHE A CA 1
ATOM 5514 C C . PHE A 1 694 ? -6.793 35.281 -10.656 1 93 694 PHE A C 1
ATOM 5516 O O . PHE A 1 694 ? -6.875 36.5 -10.562 1 93 694 PHE A O 1
ATOM 5523 N N . VAL A 1 695 ? -7.555 34.594 -11.391 1 93.19 695 VAL A N 1
ATOM 5524 C CA . VAL A 1 695 ? -8.898 35.031 -11.766 1 93.19 695 VAL A CA 1
ATOM 5525 C C . VAL A 1 695 ? -9.938 34.094 -11.117 1 93.19 695 VAL A C 1
ATOM 5527 O O . VAL A 1 695 ? -9.641 32.938 -10.805 1 93.19 695 VAL A O 1
ATOM 5530 N N . ASP A 1 696 ? -11.062 34.562 -10.938 1 88.62 696 ASP A N 1
ATOM 5531 C CA . ASP A 1 696 ? -12.039 33.844 -10.117 1 88.62 696 ASP A CA 1
ATOM 5532 C C . ASP A 1 696 ? -12.602 32.656 -10.867 1 88.62 696 ASP A C 1
ATOM 5534 O O . ASP A 1 696 ? -12.914 31.625 -10.258 1 88.62 696 ASP A O 1
ATOM 5538 N N . ASP A 1 697 ? -12.953 32.844 -12.07 1 88.62 697 ASP A N 1
ATOM 5539 C CA . ASP A 1 697 ? -13.562 31.766 -12.852 1 88.62 697 ASP A CA 1
ATOM 5540 C C . ASP A 1 697 ? -13.266 31.938 -14.344 1 88.62 697 ASP A C 1
ATOM 5542 O O . ASP A 1 697 ? -12.477 32.812 -14.727 1 88.62 697 ASP A O 1
ATOM 5546 N N . THR A 1 698 ? -13.852 31.078 -15.094 1 88.56 698 THR A N 1
ATOM 5547 C CA . THR A 1 698 ? -13.602 31.078 -16.531 1 88.56 698 THR A CA 1
ATOM 5548 C C . THR A 1 698 ? -14.18 32.312 -17.188 1 88.56 698 THR A C 1
ATOM 5550 O O . THR A 1 698 ? -13.695 32.75 -18.234 1 88.56 698 THR A O 1
ATOM 5553 N N . PHE A 1 699 ? -15.188 32.906 -16.578 1 86.69 699 PHE A N 1
ATOM 5554 C CA . PHE A 1 699 ? -15.766 34.156 -17.109 1 86.69 699 PHE A CA 1
ATOM 5555 C C . PHE A 1 699 ? -14.766 35.312 -17 1 86.69 699 PHE A C 1
ATOM 5557 O O . PHE A 1 699 ? -14.68 36.125 -17.906 1 86.69 699 PHE A O 1
ATOM 5564 N N . GLU A 1 700 ? -14.031 35.281 -15.984 1 91 700 GLU A N 1
ATOM 5565 C CA . GLU A 1 700 ? -13.047 36.344 -15.797 1 91 700 GLU A CA 1
ATOM 5566 C C . GLU A 1 700 ? -11.867 36.156 -16.75 1 91 700 GLU A C 1
ATOM 5568 O O . GLU A 1 700 ? -11.195 37.156 -17.094 1 91 700 GLU A O 1
ATOM 5573 N N . VAL A 1 701 ? -11.641 34.938 -17.062 1 91.69 701 VAL A N 1
ATOM 5574 C CA . VAL A 1 701 ? -10.617 34.719 -18.078 1 91.69 701 VAL A CA 1
ATOM 5575 C C . VAL A 1 701 ? -11.055 35.375 -19.391 1 91.69 701 VAL A C 1
ATOM 5577 O O . VAL A 1 701 ? -10.25 36.031 -20.062 1 91.69 701 VAL A O 1
ATOM 5580 N N . GLN A 1 702 ? -12.289 35.219 -19.75 1 88.56 702 GLN A N 1
ATOM 5581 C CA . GLN A 1 702 ? -12.836 35.781 -20.969 1 88.56 702 GLN A CA 1
ATOM 5582 C C . GLN A 1 702 ? -12.797 37.312 -20.906 1 88.56 702 GLN A C 1
ATOM 5584 O O . GLN A 1 702 ? -12.492 37.969 -21.906 1 88.56 702 GLN A O 1
ATOM 5589 N N . LYS A 1 703 ? -13.125 37.781 -19.797 1 89.06 703 LYS A N 1
ATOM 5590 C CA . LYS A 1 703 ? -13.078 39.219 -19.594 1 89.06 703 LYS A CA 1
ATOM 5591 C C . LYS A 1 703 ? -11.656 39.75 -19.781 1 89.06 703 LYS A C 1
ATOM 5593 O O . LYS A 1 703 ? -11.453 40.812 -20.375 1 89.06 703 LYS A O 1
ATOM 5598 N N . LEU A 1 704 ? -10.766 39.094 -19.203 1 91.88 704 LEU A N 1
ATOM 5599 C CA . LEU A 1 704 ? -9.359 39.438 -19.312 1 91.88 704 LEU A CA 1
ATOM 5600 C C . LEU A 1 704 ? -8.922 39.469 -20.781 1 91.88 704 LEU A C 1
ATOM 5602 O O . LEU A 1 704 ? -8.266 40.406 -21.219 1 91.88 704 LEU A O 1
ATOM 5606 N N . LEU A 1 705 ? -9.289 38.469 -21.5 1 89.44 705 LEU A N 1
ATOM 5607 C CA . LEU A 1 705 ? -8.938 38.375 -22.906 1 89.44 705 LEU A CA 1
ATOM 5608 C C . LEU A 1 705 ? -9.617 39.5 -23.703 1 89.44 705 LEU A C 1
ATOM 5610 O O . LEU A 1 705 ? -9.047 40 -24.672 1 89.44 705 LEU A O 1
ATOM 5614 N N . GLN A 1 706 ? -10.797 39.875 -23.281 1 87.38 706 GLN A N 1
ATOM 5615 C CA . GLN A 1 706 ? -11.508 40.969 -23.906 1 87.38 706 GLN A CA 1
ATOM 5616 C C . GLN A 1 706 ? -10.789 42.312 -23.656 1 87.38 706 GLN A C 1
ATOM 5618 O O . GLN A 1 706 ? -10.742 43.156 -24.531 1 87.38 706 GLN A O 1
ATOM 5623 N N . TRP A 1 707 ? -10.289 42.469 -22.438 1 89.5 707 TRP A N 1
ATOM 5624 C CA . TRP A 1 707 ? -9.5 43.656 -22.125 1 89.5 707 TRP A CA 1
ATOM 5625 C C . TRP A 1 707 ? -8.328 43.781 -23.094 1 89.5 707 TRP A C 1
ATOM 5627 O O . TRP A 1 707 ? -8.062 44.875 -23.609 1 89.5 707 TRP A O 1
ATOM 5637 N N . LEU A 1 708 ? -7.699 42.719 -23.359 1 90.38 708 LEU A N 1
ATOM 5638 C CA . LEU A 1 708 ? -6.512 42.719 -24.219 1 90.38 708 LEU A CA 1
ATOM 5639 C C . LEU A 1 708 ? -6.895 42.938 -25.672 1 90.38 708 LEU A C 1
ATOM 5641 O O . LEU A 1 708 ? -6.188 43.625 -26.406 1 90.38 708 LEU A O 1
ATOM 5645 N N . ALA A 1 709 ? -8.031 42.344 -26.062 1 87 709 ALA A N 1
ATOM 5646 C CA . ALA A 1 709 ? -8.508 42.5 -27.438 1 87 709 ALA A CA 1
ATOM 5647 C C . ALA A 1 709 ? -8.867 43.969 -27.719 1 87 709 ALA A C 1
ATOM 5649 O O . ALA A 1 709 ? -8.648 44.469 -28.828 1 87 709 ALA A O 1
ATOM 5650 N N . ASN A 1 710 ? -9.383 44.625 -26.781 1 85.69 710 ASN A N 1
ATOM 5651 C CA . ASN A 1 710 ? -9.766 46.031 -26.922 1 85.69 710 ASN A CA 1
ATOM 5652 C C . ASN A 1 710 ? -8.547 46.906 -27.125 1 85.69 710 ASN A C 1
ATOM 5654 O O . ASN A 1 710 ? -8.617 47.906 -27.859 1 85.69 710 ASN A O 1
ATOM 5658 N N . VAL A 1 711 ? -7.516 46.594 -26.516 1 85.69 711 VAL A N 1
ATOM 5659 C CA . VAL A 1 711 ? -6.273 47.344 -26.672 1 85.69 711 VAL A CA 1
ATOM 5660 C C . VAL A 1 711 ? -5.707 47.125 -28.062 1 85.69 711 VAL A C 1
ATOM 5662 O O . VAL A 1 711 ? -5.227 48.062 -28.703 1 85.69 711 VAL A O 1
ATOM 5665 N N . SER A 1 712 ? -5.719 45.938 -28.562 1 79.94 712 SER A N 1
ATOM 5666 C CA . SER A 1 712 ? -5.16 45.594 -29.859 1 79.94 712 SER A CA 1
ATOM 5667 C C . SER A 1 712 ? -5.926 46.25 -31 1 79.94 712 SER A C 1
ATOM 5669 O O . SER A 1 712 ? -5.355 46.531 -32.062 1 79.94 712 SER A O 1
ATOM 5671 N N . SER A 1 713 ? -7.172 46.5 -30.875 1 74.06 713 SER A N 1
ATOM 5672 C CA . SER A 1 713 ? -7.98 47.125 -31.906 1 74.06 713 SER A CA 1
ATOM 5673 C C . SER A 1 713 ? -7.641 48.625 -32.031 1 74.06 713 SER A C 1
ATOM 5675 O O . SER A 1 713 ? -7.844 49.219 -33.094 1 74.06 713 SER A O 1
ATOM 5677 N N . THR A 1 714 ? -7.074 49.25 -31.062 1 65.44 714 THR A N 1
ATOM 5678 C CA . THR A 1 714 ? -6.75 50.688 -31.078 1 65.44 714 THR A CA 1
ATOM 5679 C C . THR A 1 714 ? -5.312 50.906 -31.531 1 65.44 714 THR A C 1
ATOM 5681 O O . THR A 1 714 ? -4.906 52.031 -31.812 1 65.44 714 THR A O 1
ATOM 5684 N N . GLN A 1 715 ? -4.375 49.969 -31.641 1 61.22 715 GLN A N 1
ATOM 5685 C CA . GLN A 1 715 ? -2.986 50.125 -32.062 1 61.22 715 GLN A CA 1
ATOM 5686 C C . GLN A 1 715 ? -2.877 50.156 -33.594 1 61.22 715 GLN A C 1
ATOM 5688 O O . GLN A 1 715 ? -3.51 49.344 -34.281 1 61.22 715 GLN A O 1
ATOM 5693 N N . PRO A 1 716 ? -2.441 51.312 -34.312 1 49.91 716 PRO A N 1
ATOM 5694 C CA . PRO A 1 716 ? -2.287 51.438 -35.781 1 49.91 716 PRO A CA 1
ATOM 5695 C C . PRO A 1 716 ? -1.41 50.344 -36.375 1 49.91 716 PRO A C 1
ATOM 5697 O O . PRO A 1 716 ? -0.514 49.812 -35.719 1 49.91 716 PRO A O 1
ATOM 5700 N N . SER A 1 717 ? -1.82 49.625 -37.375 1 46.91 717 SER A N 1
ATOM 5701 C CA . SER A 1 717 ? -1.039 48.688 -38.156 1 46.91 717 SER A CA 1
ATOM 5702 C C . SER A 1 717 ? 0.217 49.312 -38.719 1 46.91 717 SER A C 1
ATOM 5704 O O . SER A 1 717 ? 0.144 50.375 -39.344 1 46.91 717 SER A O 1
ATOM 5706 N N . SER A 1 718 ? 1.284 49.406 -38.156 1 40.31 718 SER A N 1
ATOM 5707 C CA . SER A 1 718 ? 2.49 50.031 -38.688 1 40.31 718 SER A CA 1
ATOM 5708 C C . SER A 1 718 ? 2.725 49.719 -40.156 1 40.31 718 SER A C 1
ATOM 5710 O O . SER A 1 718 ? 3.721 50.156 -40.719 1 40.31 718 SER A O 1
ATOM 5712 N N . ALA A 1 719 ? 2.344 48.719 -40.844 1 37.28 719 ALA A N 1
ATOM 5713 C CA . ALA A 1 719 ? 2.908 48.469 -42.156 1 37.28 719 ALA A CA 1
ATOM 5714 C C . ALA A 1 719 ? 2.525 49.562 -43.156 1 37.28 719 ALA A C 1
ATOM 5716 O O . ALA A 1 719 ? 2.441 49.281 -44.344 1 37.28 719 ALA A O 1
ATOM 5717 N N . GLU A 1 720 ? 2.047 50.719 -42.812 1 33.81 720 GLU A N 1
ATOM 5718 C CA . GLU A 1 720 ? 1.997 51.562 -44 1 33.81 720 GLU A CA 1
ATOM 5719 C C . GLU A 1 720 ? 3.389 52.062 -44.406 1 33.81 720 GLU A C 1
ATOM 5721 O O . GLU A 1 720 ? 3.953 52.938 -43.719 1 33.81 720 GLU A O 1
ATOM 5726 N N . ASN A 1 721 ? 4.336 51.219 -44.844 1 33.16 721 ASN A N 1
ATOM 5727 C CA . ASN A 1 721 ? 5.52 51.656 -45.594 1 33.16 721 ASN A CA 1
ATOM 5728 C C . ASN A 1 721 ? 5.172 52.656 -46.688 1 33.16 721 ASN A C 1
ATOM 5730 O O . ASN A 1 721 ? 4.219 52.438 -47.438 1 33.16 721 ASN A O 1
ATOM 5734 N N . PRO A 1 722 ? 5.543 53.938 -46.562 1 34.41 722 PRO A N 1
ATOM 5735 C CA . PRO A 1 722 ? 5.402 54.844 -47.719 1 34.41 722 PRO A CA 1
ATOM 5736 C C . PRO A 1 722 ? 6.023 54.281 -49 1 34.41 722 PRO A C 1
ATOM 5738 O O . PRO A 1 722 ? 6.945 53.469 -48.938 1 34.41 722 PRO A O 1
ATOM 5741 N N . PRO A 1 723 ? 5.383 54.344 -50.156 1 31.56 723 PRO A N 1
ATOM 5742 C CA . PRO A 1 723 ? 5.867 53.844 -51.438 1 31.56 723 PRO A CA 1
ATOM 5743 C C . PRO A 1 723 ? 7.258 54.375 -51.781 1 31.56 723 PRO A C 1
ATOM 5745 O O . PRO A 1 723 ? 7.574 55.531 -51.5 1 31.56 723 PRO A O 1
ATOM 5748 N N . SER A 1 724 ? 8.375 53.656 -51.625 1 27.14 724 SER A N 1
ATOM 5749 C CA . SER A 1 724 ? 9.648 54.062 -52.219 1 27.14 724 SER A CA 1
ATOM 5750 C C . SER A 1 724 ? 9.461 54.562 -53.625 1 27.14 724 SER A C 1
ATOM 5752 O O . SER A 1 724 ? 8.688 54 -54.406 1 27.14 724 SER A O 1
ATOM 5754 N N . ILE A 1 725 ? 9.586 55.906 -53.844 1 30.98 725 ILE A N 1
ATOM 5755 C CA . ILE A 1 725 ? 9.797 56.531 -55.156 1 30.98 725 ILE A CA 1
ATOM 5756 C C . ILE A 1 725 ? 10.789 55.688 -55.969 1 30.98 725 ILE A C 1
ATOM 5758 O O . ILE A 1 725 ? 11.812 55.25 -55.438 1 30.98 725 ILE A O 1
ATOM 5762 N N . PRO A 1 726 ? 10.602 55.594 -57.406 1 27.89 726 PRO A N 1
ATOM 5763 C CA . PRO A 1 726 ? 11.664 55.031 -58.25 1 27.89 726 PRO A CA 1
ATOM 5764 C C . PRO A 1 726 ? 12.977 55.812 -58.094 1 27.89 726 PRO A C 1
ATOM 5766 O O . PRO A 1 726 ? 12.969 57 -57.844 1 27.89 726 PRO A O 1
ATOM 5769 N N . MET B 1 1 ? 3.812 -47.656 27.438 1 20.05 1 MET B N 1
ATOM 5770 C CA . MET B 1 1 ? 4.859 -47.688 26.422 1 20.05 1 MET B CA 1
ATOM 5771 C C . MET B 1 1 ? 4.426 -46.938 25.156 1 20.05 1 MET B C 1
ATOM 5773 O O . MET B 1 1 ? 4.039 -47.562 24.172 1 20.05 1 MET B O 1
ATOM 5777 N N . ASN B 1 2 ? 3.615 -45.969 25.141 1 20.42 2 ASN B N 1
ATOM 5778 C CA . ASN B 1 2 ? 2.596 -45.312 24.328 1 20.42 2 ASN B CA 1
ATOM 5779 C C . ASN B 1 2 ? 3.215 -44.562 23.141 1 20.42 2 ASN B C 1
ATOM 5781 O O . ASN B 1 2 ? 4.008 -43.656 23.344 1 20.42 2 ASN B O 1
ATOM 5785 N N . THR B 1 3 ? 3.506 -45.281 21.969 1 21.25 3 THR B N 1
ATOM 5786 C CA . THR B 1 3 ? 4.254 -45.125 20.719 1 21.25 3 THR B CA 1
ATOM 5787 C C . THR B 1 3 ? 3.758 -43.906 19.938 1 21.25 3 THR B C 1
ATOM 5789 O O . THR B 1 3 ? 2.588 -43.844 19.547 1 21.25 3 THR B O 1
ATOM 5792 N N . SER B 1 4 ? 4.141 -42.719 20.25 1 21.83 4 SER B N 1
ATOM 5793 C CA . SER B 1 4 ? 3.781 -41.406 19.766 1 21.83 4 SER B CA 1
ATOM 5794 C C . SER B 1 4 ? 4.008 -41.281 18.266 1 21.83 4 SER B C 1
ATOM 5796 O O . SER B 1 4 ? 5.137 -41.406 17.781 1 21.83 4 SER B O 1
ATOM 5798 N N . SER B 1 5 ? 3.082 -41.844 17.375 1 23.16 5 SER B N 1
ATOM 5799 C CA . SER B 1 5 ? 3.062 -42.031 15.938 1 23.16 5 SER B CA 1
ATOM 5800 C C . SER B 1 5 ? 3.328 -40.719 15.203 1 23.16 5 SER B C 1
ATOM 5802 O O . SER B 1 5 ? 2.521 -39.781 15.266 1 23.16 5 SER B O 1
ATOM 5804 N N . CYS B 1 6 ? 4.484 -40.156 15.195 1 25.44 6 CYS B N 1
ATOM 5805 C CA . CYS B 1 6 ? 5.047 -39.062 14.445 1 25.44 6 CYS B CA 1
ATOM 5806 C C . CYS B 1 6 ? 4.797 -39.219 12.953 1 25.44 6 CYS B C 1
ATOM 5808 O O . CYS B 1 6 ? 5.375 -40.094 12.312 1 25.44 6 CYS B O 1
ATOM 5810 N N . MET B 1 7 ? 3.545 -39.125 12.492 1 24.19 7 MET B N 1
ATOM 5811 C CA . MET B 1 7 ? 3.234 -39.312 11.078 1 24.19 7 MET B CA 1
ATOM 5812 C C . MET B 1 7 ? 4.129 -38.469 10.195 1 24.19 7 MET B C 1
ATOM 5814 O O . MET B 1 7 ? 4.203 -37.25 10.383 1 24.19 7 MET B O 1
ATOM 5818 N N . ASN B 1 8 ? 5.266 -38.906 9.812 1 25.19 8 ASN B N 1
ATOM 5819 C CA . ASN B 1 8 ? 6.289 -38.438 8.883 1 25.19 8 ASN B CA 1
ATOM 5820 C C . ASN B 1 8 ? 5.684 -38.031 7.551 1 25.19 8 ASN B C 1
ATOM 5822 O O . ASN B 1 8 ? 5.137 -38.875 6.824 1 25.19 8 ASN B O 1
ATOM 5826 N N . PHE B 1 9 ? 5.141 -36.906 7.457 1 26.42 9 PHE B N 1
ATOM 5827 C CA . PHE B 1 9 ? 4.516 -36.344 6.266 1 26.42 9 PHE B CA 1
ATOM 5828 C C . PHE B 1 9 ? 5.477 -36.375 5.082 1 26.42 9 PHE B C 1
ATOM 5830 O O . PHE B 1 9 ? 5.195 -35.812 4.031 1 26.42 9 PHE B O 1
ATOM 5837 N N . ALA B 1 10 ? 6.777 -36.875 5.266 1 27.83 10 ALA B N 1
ATOM 5838 C CA . ALA B 1 10 ? 7.707 -36.969 4.145 1 27.83 10 ALA B CA 1
ATOM 5839 C C . ALA B 1 10 ? 7.105 -37.781 3.008 1 27.83 10 ALA B C 1
ATOM 5841 O O . ALA B 1 10 ? 7.406 -37.562 1.837 1 27.83 10 ALA B O 1
ATOM 5842 N N . ASN B 1 11 ? 6.539 -38.969 3.412 1 26.19 11 ASN B N 1
ATOM 5843 C CA . ASN B 1 11 ? 6.152 -39.969 2.422 1 26.19 11 ASN B CA 1
ATOM 5844 C C . ASN B 1 11 ? 4.93 -39.531 1.628 1 26.19 11 ASN B C 1
ATOM 5846 O O . ASN B 1 11 ? 4.059 -40.344 1.312 1 26.19 11 ASN B O 1
ATOM 5850 N N . LEU B 1 12 ? 4.52 -38.375 1.791 1 28.06 12 LEU B N 1
ATOM 5851 C CA . LEU B 1 12 ? 3.414 -38.125 0.875 1 28.06 12 LEU B CA 1
ATOM 5852 C C . LEU B 1 12 ? 3.846 -38.344 -0.572 1 28.06 12 LEU B C 1
ATOM 5854 O O . LEU B 1 12 ? 3.971 -37.375 -1.338 1 28.06 12 LEU B O 1
ATOM 5858 N N . ALA B 1 13 ? 4.816 -39.25 -0.846 1 27.69 13 ALA B N 1
ATOM 5859 C CA . ALA B 1 13 ? 5.184 -39.75 -2.164 1 27.69 13 ALA B CA 1
ATOM 5860 C C . ALA B 1 13 ? 3.957 -40.281 -2.916 1 27.69 13 ALA B C 1
ATOM 5862 O O . ALA B 1 13 ? 3.201 -41.094 -2.396 1 27.69 13 ALA B O 1
ATOM 5863 N N . PHE B 1 14 ? 3.477 -39.469 -3.762 1 29.06 14 PHE B N 1
ATOM 5864 C CA . PHE B 1 14 ? 2.445 -39.75 -4.75 1 29.06 14 PHE B CA 1
ATOM 5865 C C . PHE B 1 14 ? 2.725 -41.062 -5.449 1 29.06 14 PHE B C 1
ATOM 5867 O O . PHE B 1 14 ? 3.805 -41.281 -6.012 1 29.06 14 PHE B O 1
ATOM 5874 N N . GLY B 1 15 ? 2.484 -42.25 -4.84 1 25.42 15 GLY B N 1
ATOM 5875 C CA . GLY B 1 15 ? 2.49 -43.5 -5.613 1 25.42 15 GLY B CA 1
ATOM 5876 C C . GLY B 1 15 ? 1.871 -43.344 -6.988 1 25.42 15 GLY B C 1
ATOM 5877 O O . GLY B 1 15 ? 1.021 -42.469 -7.199 1 25.42 15 GLY B O 1
ATOM 5878 N N . ASP B 1 16 ? 2.637 -43.844 -8.039 1 27.14 16 ASP B N 1
ATOM 5879 C CA . ASP B 1 16 ? 2.367 -43.969 -9.469 1 27.14 16 ASP B CA 1
ATOM 5880 C C . ASP B 1 16 ? 1.035 -44.688 -9.719 1 27.14 16 ASP B C 1
ATOM 5882 O O . ASP B 1 16 ? 0.977 -45.906 -9.766 1 27.14 16 ASP B O 1
ATOM 5886 N N . LEU B 1 17 ? 0.007 -44.531 -8.992 1 26.56 17 LEU B N 1
ATOM 5887 C CA . LEU B 1 17 ? -1.109 -45.375 -9.453 1 26.56 17 LEU B CA 1
ATOM 5888 C C . LEU B 1 17 ? -1.399 -45.094 -10.922 1 26.56 17 LEU B C 1
ATOM 5890 O O . LEU B 1 17 ? -1.8 -44 -11.305 1 26.56 17 LEU B O 1
ATOM 5894 N N . ASN B 1 18 ? -0.706 -45.781 -11.836 1 26.55 18 ASN B N 1
ATOM 5895 C CA . ASN B 1 18 ? -0.895 -45.938 -13.273 1 26.55 18 ASN B CA 1
ATOM 5896 C C . ASN B 1 18 ? -2.344 -46.25 -13.625 1 26.55 18 ASN B C 1
ATOM 5898 O O . ASN B 1 18 ? -2.619 -46.812 -14.68 1 26.55 18 ASN B O 1
ATOM 5902 N N . ARG B 1 19 ? -3.314 -46.406 -12.727 1 29.39 19 ARG B N 1
ATOM 5903 C CA . ARG B 1 19 ? -4.508 -46.938 -13.391 1 29.39 19 ARG B CA 1
ATOM 5904 C C . ARG B 1 19 ? -5.051 -45.938 -14.406 1 29.39 19 ARG B C 1
ATOM 5906 O O . ARG B 1 19 ? -5.227 -44.75 -14.086 1 29.39 19 ARG B O 1
ATOM 5913 N N . THR B 1 20 ? -4.934 -46.188 -15.711 1 27.58 20 THR B N 1
ATOM 5914 C CA . THR B 1 20 ? -5.477 -45.656 -16.953 1 27.58 20 THR B CA 1
ATOM 5915 C C . THR B 1 20 ? -6.953 -45.312 -16.797 1 27.58 20 THR B C 1
ATOM 5917 O O . THR B 1 20 ? -7.812 -46.188 -16.875 1 27.58 20 THR B O 1
ATOM 5920 N N . ASN B 1 21 ? -7.363 -44.875 -15.688 1 27.33 21 ASN B N 1
ATOM 5921 C CA . ASN B 1 21 ? -8.805 -44.656 -15.82 1 27.33 21 ASN B CA 1
ATOM 5922 C C . ASN B 1 21 ? -9.141 -43.844 -17.062 1 27.33 21 ASN B C 1
ATOM 5924 O O . ASN B 1 21 ? -8.359 -42.969 -17.469 1 27.33 21 ASN B O 1
ATOM 5928 N N . PRO B 1 22 ? -10.18 -44.219 -17.844 1 27.31 22 PRO B N 1
ATOM 5929 C CA . PRO B 1 22 ? -10.602 -43.594 -19.109 1 27.31 22 PRO B CA 1
ATOM 5930 C C . PRO B 1 22 ? -10.75 -42.094 -19.016 1 27.31 22 PRO B C 1
ATOM 5932 O O . PRO B 1 22 ? -11.375 -41.594 -18.094 1 27.31 22 PRO B O 1
ATOM 5935 N N . CYS B 1 23 ? -9.695 -41.375 -19.062 1 31.33 23 CYS B N 1
ATOM 5936 C CA . CYS B 1 23 ? -9.836 -39.969 -19.359 1 31.33 23 CYS B CA 1
ATOM 5937 C C . CYS B 1 23 ? -11.086 -39.688 -20.203 1 31.33 23 CYS B C 1
ATOM 5939 O O . CYS B 1 23 ? -11.539 -40.562 -20.938 1 31.33 23 CYS B O 1
ATOM 5941 N N . ILE B 1 24 ? -11.922 -38.875 -19.859 1 33.12 24 ILE B N 1
ATOM 5942 C CA . ILE B 1 24 ? -12.984 -38.469 -20.766 1 33.12 24 ILE B CA 1
ATOM 5943 C C . ILE B 1 24 ? -12.438 -38.375 -22.188 1 33.12 24 ILE B C 1
ATOM 5945 O O . ILE B 1 24 ? -11.695 -37.438 -22.516 1 33.12 24 ILE B O 1
ATOM 5949 N N . LYS B 1 25 ? -11.898 -39.531 -22.797 1 33.84 25 LYS B N 1
ATOM 5950 C CA . LYS B 1 25 ? -11.477 -39.625 -24.188 1 33.84 25 LYS B CA 1
ATOM 5951 C C . LYS B 1 25 ? -12.633 -39.344 -25.141 1 33.84 25 LYS B C 1
ATOM 5953 O O . LYS B 1 25 ? -13.461 -40.25 -25.391 1 33.84 25 LYS B O 1
ATOM 5958 N N . TYR B 1 26 ? -13.375 -38.25 -25.234 1 30.53 26 TYR B N 1
ATOM 5959 C CA . TYR B 1 26 ? -14.172 -38.25 -26.453 1 30.53 26 TYR B CA 1
ATOM 5960 C C . TYR B 1 26 ? -13.281 -38.281 -27.688 1 30.53 26 TYR B C 1
ATOM 5962 O O . TYR B 1 26 ? -12.414 -37.406 -27.859 1 30.53 26 TYR B O 1
ATOM 5970 N N . VAL B 1 27 ? -12.859 -39.469 -28.109 1 30.83 27 VAL B N 1
ATOM 5971 C CA . VAL B 1 27 ? -12.281 -39.688 -29.438 1 30.83 27 VAL B CA 1
ATOM 5972 C C . VAL B 1 27 ? -13.219 -39.125 -30.516 1 30.83 27 VAL B C 1
ATOM 5974 O O . VAL B 1 27 ? -14.336 -39.625 -30.672 1 30.83 27 VAL B O 1
ATOM 5977 N N . ASP B 1 28 ? -13.391 -37.812 -30.75 1 30.8 28 ASP B N 1
ATOM 5978 C CA . ASP B 1 28 ? -14.047 -37.594 -32.031 1 30.8 28 ASP B CA 1
ATOM 5979 C C . ASP B 1 28 ? -13.297 -38.281 -33.156 1 30.8 28 ASP B C 1
ATOM 5981 O O . ASP B 1 28 ? -12.062 -38.281 -33.188 1 30.8 28 ASP B O 1
ATOM 5985 N N . SER B 1 29 ? -13.859 -39.219 -33.781 1 30.36 29 SER B N 1
ATOM 5986 C CA . SER B 1 29 ? -13.43 -39.906 -35 1 30.36 29 SER B CA 1
ATOM 5987 C C . SER B 1 29 ? -12.922 -38.906 -36.031 1 30.36 29 SER B C 1
ATOM 5989 O O . SER B 1 29 ? -11.992 -39.219 -36.781 1 30.36 29 SER B O 1
ATOM 5991 N N . ASP B 1 30 ? -13.898 -38.031 -36.656 1 31.67 30 ASP B N 1
ATOM 5992 C CA . ASP B 1 30 ? -13.586 -37.438 -37.969 1 31.67 30 ASP B CA 1
ATOM 5993 C C . ASP B 1 30 ? -12.492 -36.406 -37.844 1 31.67 30 ASP B C 1
ATOM 5995 O O . ASP B 1 30 ? -12.305 -35.812 -36.75 1 31.67 30 ASP B O 1
ATOM 5999 N N . GLY B 1 31 ? -11.461 -36.219 -38.688 1 33.19 31 GLY B N 1
ATOM 6000 C CA . GLY B 1 31 ? -10.305 -35.375 -38.969 1 33.19 31 GLY B CA 1
ATOM 6001 C C . GLY B 1 31 ? -10.492 -33.938 -38.594 1 33.19 31 GLY B C 1
ATOM 6002 O O . GLY B 1 31 ? -9.555 -33.156 -38.656 1 33.19 31 GLY B O 1
ATOM 6003 N N . THR B 1 32 ? -11.609 -33.25 -39.094 1 35.06 32 THR B N 1
ATOM 6004 C CA . THR B 1 32 ? -11.68 -31.781 -38.938 1 35.06 32 THR B CA 1
ATOM 6005 C C . THR B 1 32 ? -11.797 -31.391 -37.469 1 35.06 32 THR B C 1
ATOM 6007 O O . THR B 1 32 ? -12.859 -31.547 -36.875 1 35.06 32 THR B O 1
ATOM 6010 N N . SER B 1 33 ? -10.93 -31.703 -36.594 1 37.69 33 SER B N 1
ATOM 6011 C CA . SER B 1 33 ? -10.891 -31.641 -35.125 1 37.69 33 SER B CA 1
ATOM 6012 C C . SER B 1 33 ? -11.273 -30.234 -34.656 1 37.69 33 SER B C 1
ATOM 6014 O O . SER B 1 33 ? -10.492 -29.297 -34.781 1 37.69 33 SER B O 1
ATOM 6016 N N . SER B 1 34 ? -12.344 -29.641 -34.969 1 42.75 34 SER B N 1
ATOM 6017 C CA . SER B 1 34 ? -12.742 -28.438 -34.25 1 42.75 34 SER B CA 1
ATOM 6018 C C . SER B 1 34 ? -12.453 -28.594 -32.75 1 42.75 34 SER B C 1
ATOM 6020 O O . SER B 1 34 ? -12.953 -29.516 -32.094 1 42.75 34 SER B O 1
ATOM 6022 N N . THR B 1 35 ? -11.289 -28.406 -32.156 1 52.25 35 THR B N 1
ATOM 6023 C CA . THR B 1 35 ? -10.727 -28.641 -30.828 1 52.25 35 THR B CA 1
ATOM 6024 C C . THR B 1 35 ? -11.68 -28.141 -29.75 1 52.25 35 THR B C 1
ATOM 6026 O O . THR B 1 35 ? -11.891 -26.922 -29.609 1 52.25 35 THR B O 1
ATOM 6029 N N . THR B 1 36 ? -12.734 -28.828 -29.359 1 70.56 36 THR B N 1
ATOM 6030 C CA . THR B 1 36 ? -13.672 -28.609 -28.25 1 70.56 36 THR B CA 1
ATOM 6031 C C . THR B 1 36 ? -12.938 -28.312 -26.953 1 70.56 36 THR B C 1
ATOM 6033 O O . THR B 1 36 ? -12.031 -29.047 -26.562 1 70.56 36 THR B O 1
ATOM 6036 N N . VAL B 1 37 ? -13.164 -27.078 -26.484 1 81.69 37 VAL B N 1
ATOM 6037 C CA . VAL B 1 37 ? -12.562 -26.625 -25.234 1 81.69 37 VAL B CA 1
ATOM 6038 C C . VAL B 1 37 ? -13.305 -27.25 -24.062 1 81.69 37 VAL B C 1
ATOM 6040 O O . VAL B 1 37 ? -14.539 -27.281 -24.031 1 81.69 37 VAL B O 1
ATOM 6043 N N . THR B 1 38 ? -12.656 -28.016 -23.203 1 91.75 38 THR B N 1
ATOM 6044 C CA . THR B 1 38 ? -13.227 -28.594 -21.984 1 91.75 38 THR B CA 1
ATOM 6045 C C . THR B 1 38 ? -12.781 -27.797 -20.766 1 91.75 38 THR B C 1
ATOM 6047 O O . THR B 1 38 ? -11.594 -27.531 -20.578 1 91.75 38 THR B O 1
ATOM 6050 N N . ILE B 1 39 ? -13.75 -27.406 -19.969 1 95 39 ILE B N 1
ATOM 6051 C CA . ILE B 1 39 ? -13.5 -26.625 -18.766 1 95 39 ILE B CA 1
ATOM 6052 C C . ILE B 1 39 ? -13.992 -27.375 -17.531 1 95 39 ILE B C 1
ATOM 6054 O O . ILE B 1 39 ? -15.102 -27.906 -17.531 1 95 39 ILE B O 1
ATOM 6058 N N . ILE B 1 40 ? -13.148 -27.484 -16.578 1 96.06 40 ILE B N 1
ATOM 6059 C CA . ILE B 1 40 ? -13.531 -28.047 -15.281 1 96.06 40 ILE B CA 1
ATOM 6060 C C . ILE B 1 40 ? -13.672 -26.922 -14.258 1 96.06 40 ILE B C 1
ATOM 6062 O O . ILE B 1 40 ? -12.727 -26.156 -14.023 1 96.06 40 ILE B O 1
ATOM 6066 N N . ILE B 1 41 ? -14.781 -26.766 -13.664 1 95.38 41 ILE B N 1
ATOM 6067 C CA . ILE B 1 41 ? -15.016 -25.812 -12.594 1 95.38 41 ILE B CA 1
ATOM 6068 C C . ILE B 1 41 ? -14.977 -26.516 -11.242 1 95.38 41 ILE B C 1
ATOM 6070 O O . ILE B 1 41 ? -15.789 -27.406 -10.984 1 95.38 41 ILE B O 1
ATOM 6074 N N . LEU B 1 42 ? -14.008 -26.156 -10.492 1 96.62 42 LEU B N 1
ATOM 6075 C CA . LEU B 1 42 ? -13.828 -26.781 -9.188 1 96.62 42 LEU B CA 1
ATOM 6076 C C . LEU B 1 42 ? -14.273 -25.844 -8.07 1 96.62 42 LEU B C 1
ATOM 6078 O O . LEU B 1 42 ? -13.852 -24.672 -8.031 1 96.62 42 LEU B O 1
ATOM 6082 N N . SER B 1 43 ? -15.125 -26.266 -7.207 1 94.06 43 SER B N 1
ATOM 6083 C CA . SER B 1 43 ? -15.578 -25.547 -6.023 1 94.06 43 SER B CA 1
ATOM 6084 C C . SER B 1 43 ? -15.781 -26.484 -4.844 1 94.06 43 SER B C 1
ATOM 6086 O O . SER B 1 43 ? -15.844 -27.703 -5.027 1 94.06 43 SER B O 1
ATOM 6088 N N . ASN B 1 44 ? -15.812 -25.891 -3.678 1 92.5 44 ASN B N 1
ATOM 6089 C CA . ASN B 1 44 ? -16 -26.719 -2.494 1 92.5 44 ASN B CA 1
ATOM 6090 C C . ASN B 1 44 ? -17.328 -27.484 -2.547 1 92.5 44 ASN B C 1
ATOM 6092 O O . ASN B 1 44 ? -17.391 -28.656 -2.16 1 92.5 44 ASN B O 1
ATOM 6096 N N . MET B 1 45 ? -18.344 -26.781 -3.064 1 90.38 45 MET B N 1
ATOM 6097 C CA . MET B 1 45 ? -19.672 -27.391 -3.189 1 90.38 45 MET B CA 1
ATOM 6098 C C . MET B 1 45 ? -20.094 -27.453 -4.652 1 90.38 45 MET B C 1
ATOM 6100 O O . MET B 1 45 ? -19.844 -26.531 -5.422 1 90.38 45 MET B O 1
ATOM 6104 N N . LEU B 1 46 ? -20.75 -28.531 -4.941 1 92.06 46 LEU B N 1
ATOM 6105 C CA . LEU B 1 46 ? -21.328 -28.656 -6.27 1 92.06 46 LEU B CA 1
ATOM 6106 C C . LEU B 1 46 ? -22.531 -27.719 -6.426 1 92.06 46 LEU B C 1
ATOM 6108 O O . LEU B 1 46 ? -23.156 -27.344 -5.434 1 92.06 46 LEU B O 1
ATOM 6112 N N . PRO B 1 47 ? -22.797 -27.359 -7.633 1 89.81 47 PRO B N 1
ATOM 6113 C CA . PRO B 1 47 ? -23.922 -26.438 -7.867 1 89.81 47 PRO B CA 1
ATOM 6114 C C . PRO B 1 47 ? -25.281 -27.141 -7.836 1 89.81 47 PRO B C 1
ATOM 6116 O O . PRO B 1 47 ? -26.109 -26.922 -8.719 1 89.81 47 PRO B O 1
ATOM 6119 N N . LEU B 1 48 ? -25.484 -27.969 -6.824 1 89.5 48 LEU B N 1
ATOM 6120 C CA . LEU B 1 48 ? -26.703 -28.75 -6.723 1 89.5 48 LEU B CA 1
ATOM 6121 C C . LEU B 1 48 ? -27.219 -28.781 -5.285 1 89.5 48 LEU B C 1
ATOM 6123 O O . LEU B 1 48 ? -26.422 -28.766 -4.34 1 89.5 48 LEU B O 1
ATOM 6127 N N . HIS B 1 49 ? -28.484 -28.719 -5.254 1 86.88 49 HIS B N 1
ATOM 6128 C CA . HIS B 1 49 ? -29.156 -29.031 -3.998 1 86.88 49 HIS B CA 1
ATOM 6129 C C . HIS B 1 49 ? -29.703 -30.453 -4.004 1 86.88 49 HIS B C 1
ATOM 6131 O O . HIS B 1 49 ? -30.375 -30.859 -4.945 1 86.88 49 HIS B O 1
ATOM 6137 N N . ALA B 1 50 ? -29.266 -31.172 -3.043 1 87.69 50 ALA B N 1
ATOM 6138 C CA . ALA B 1 50 ? -29.734 -32.562 -2.934 1 87.69 50 ALA B CA 1
ATOM 6139 C C . ALA B 1 50 ? -30.859 -32.656 -1.906 1 87.69 50 ALA B C 1
ATOM 6141 O O . ALA B 1 50 ? -30.766 -32.094 -0.814 1 87.69 50 ALA B O 1
ATOM 6142 N N . GLN B 1 51 ? -31.938 -33.188 -2.381 1 85.5 51 GLN B N 1
ATOM 6143 C CA . GLN B 1 51 ? -33.062 -33.469 -1.48 1 85.5 51 GLN B CA 1
ATOM 6144 C C . GLN B 1 51 ? -33.344 -34.969 -1.433 1 85.5 51 GLN B C 1
ATOM 6146 O O . GLN B 1 51 ? -33.5 -35.594 -2.475 1 85.5 51 GLN B O 1
ATOM 6151 N N . LYS B 1 52 ? -33.312 -35.438 -0.238 1 84.25 52 LYS B N 1
ATOM 6152 C CA . LYS B 1 52 ? -33.625 -36.844 -0.051 1 84.25 52 LYS B CA 1
ATOM 6153 C C . LYS B 1 52 ? -35.125 -37.031 0.154 1 84.25 52 LYS B C 1
ATOM 6155 O O . LYS B 1 52 ? -35.75 -36.312 0.961 1 84.25 52 LYS B O 1
ATOM 6160 N N . ASP B 1 53 ? -35.625 -37.844 -0.752 1 78.81 53 ASP B N 1
ATOM 6161 C CA . ASP B 1 53 ? -37.031 -38.156 -0.568 1 78.81 53 ASP B CA 1
ATOM 6162 C C . ASP B 1 53 ? -37.25 -39.062 0.646 1 78.81 53 ASP B C 1
ATOM 6164 O O . ASP B 1 53 ? -36.625 -40.125 0.76 1 78.81 53 ASP B O 1
ATOM 6168 N N . GLY B 1 54 ? -37.938 -38.688 1.689 1 70.44 54 GLY B N 1
ATOM 6169 C CA . GLY B 1 54 ? -38.188 -39.438 2.926 1 70.44 54 GLY B CA 1
ATOM 6170 C C . GLY B 1 54 ? -38.781 -40.812 2.703 1 70.44 54 GLY B C 1
ATOM 6171 O O . GLY B 1 54 ? -38.531 -41.719 3.48 1 70.44 54 GLY B O 1
ATOM 6172 N N . LYS B 1 55 ? -39.562 -41.094 1.641 1 73 55 LYS B N 1
ATOM 6173 C CA . LYS B 1 55 ? -40.281 -42.344 1.419 1 73 55 LYS B CA 1
ATOM 6174 C C . LYS B 1 55 ? -39.438 -43.312 0.608 1 73 55 LYS B C 1
ATOM 6176 O O . LYS B 1 55 ? -39.312 -44.5 0.972 1 73 55 LYS B O 1
ATOM 6181 N N . THR B 1 56 ? -38.781 -42.906 -0.457 1 70.56 56 THR B N 1
ATOM 6182 C CA . THR B 1 56 ? -38.062 -43.781 -1.386 1 70.56 56 THR B CA 1
ATOM 6183 C C . THR B 1 56 ? -36.562 -43.75 -1.138 1 70.56 56 THR B C 1
ATOM 6185 O O . THR B 1 56 ? -35.812 -44.562 -1.683 1 70.56 56 THR B O 1
ATOM 6188 N N . GLU B 1 57 ? -36.062 -42.938 -0.187 1 73.62 57 GLU B N 1
ATOM 6189 C CA . GLU B 1 57 ? -34.656 -42.781 0.137 1 73.62 57 GLU B CA 1
ATOM 6190 C C . GLU B 1 57 ? -33.844 -42.406 -1.105 1 73.62 57 GLU B C 1
ATOM 6192 O O . GLU B 1 57 ? -32.625 -42.594 -1.136 1 73.62 57 GLU B O 1
ATOM 6197 N N . CYS B 1 58 ? -34.688 -42.031 -2.154 1 79.69 58 CYS B N 1
ATOM 6198 C CA . CYS B 1 58 ? -34 -41.594 -3.383 1 79.69 58 CYS B CA 1
ATOM 6199 C C . CYS B 1 58 ? -33.719 -40.094 -3.359 1 79.69 58 CYS B C 1
ATOM 6201 O O . CYS B 1 58 ? -34.438 -39.344 -2.736 1 79.69 58 CYS B O 1
ATOM 6203 N N . PHE B 1 59 ? -32.531 -39.719 -3.967 1 86.81 59 PHE B N 1
ATOM 6204 C CA . PHE B 1 59 ? -32.125 -38.312 -3.998 1 86.81 59 PHE B CA 1
ATOM 6205 C C . PHE B 1 59 ? -32.656 -37.625 -5.254 1 86.81 59 PHE B C 1
ATOM 6207 O O . PHE B 1 59 ? -32.688 -38.219 -6.332 1 86.81 59 PHE B O 1
ATOM 6214 N N . SER B 1 60 ? -33.156 -36.469 -5.078 1 88.38 60 SER B N 1
ATOM 6215 C CA . SER B 1 60 ? -33.438 -35.562 -6.18 1 88.38 60 SER B CA 1
ATOM 6216 C C . SER B 1 60 ? -32.469 -34.375 -6.152 1 88.38 60 SER B C 1
ATOM 6218 O O . SER B 1 60 ? -32.062 -33.938 -5.086 1 88.38 60 SER B O 1
ATOM 6220 N N . PHE B 1 61 ? -32.125 -33.969 -7.348 1 90.31 61 PHE B N 1
ATOM 6221 C CA . PHE B 1 61 ? -31.125 -32.906 -7.449 1 90.31 61 PHE B CA 1
ATOM 6222 C C . PHE B 1 61 ? -31.688 -31.719 -8.242 1 90.31 61 PHE B C 1
ATOM 6224 O O . PHE B 1 61 ? -32.375 -31.922 -9.258 1 90.31 61 PHE B O 1
ATOM 6231 N N . ILE B 1 62 ? -31.469 -30.516 -7.684 1 86.12 62 ILE B N 1
ATOM 6232 C CA . ILE B 1 62 ? -31.844 -29.297 -8.391 1 86.12 62 ILE B CA 1
ATOM 6233 C C . ILE B 1 62 ? -30.641 -28.359 -8.453 1 86.12 62 ILE B C 1
ATOM 6235 O O . ILE B 1 62 ? -29.875 -28.234 -7.488 1 86.12 62 ILE B O 1
ATOM 6239 N N . TYR B 1 63 ? -30.531 -27.703 -9.562 1 84 63 TYR B N 1
ATOM 6240 C CA . TYR B 1 63 ? -29.422 -26.781 -9.742 1 84 63 TYR B CA 1
ATOM 6241 C C . TYR B 1 63 ? -29.531 -25.594 -8.789 1 84 63 TYR B C 1
ATOM 6243 O O . TYR B 1 63 ? -30.625 -25.078 -8.562 1 84 63 TYR B O 1
ATOM 6251 N N . ASP B 1 64 ? -28.391 -25.281 -8.242 1 81.75 64 ASP B N 1
ATOM 6252 C CA . ASP B 1 64 ? -28.281 -24.062 -7.453 1 81.75 64 ASP B CA 1
ATOM 6253 C C . ASP B 1 64 ? -28.234 -22.828 -8.352 1 81.75 64 ASP B C 1
ATOM 6255 O O . ASP B 1 64 ? -27.5 -22.797 -9.336 1 81.75 64 ASP B O 1
ATOM 6259 N N . GLU B 1 65 ? -28.906 -21.828 -8.062 1 72.19 65 GLU B N 1
ATOM 6260 C CA . GLU B 1 65 ? -29.062 -20.656 -8.93 1 72.19 65 GLU B CA 1
ATOM 6261 C C . GLU B 1 65 ? -28.031 -19.578 -8.609 1 72.19 65 GLU B C 1
ATOM 6263 O O . GLU B 1 65 ? -28.141 -18.453 -9.078 1 72.19 65 GLU B O 1
ATOM 6268 N N . SER B 1 66 ? -27 -19.953 -7.934 1 74.5 66 SER B N 1
ATOM 6269 C CA . SER B 1 66 ? -25.953 -18.984 -7.641 1 74.5 66 SER B CA 1
ATOM 6270 C C . SER B 1 66 ? -25.219 -18.562 -8.906 1 74.5 66 SER B C 1
ATOM 6272 O O . SER B 1 66 ? -25.047 -19.375 -9.828 1 74.5 66 SER B O 1
ATOM 6274 N N . PRO B 1 67 ? -24.828 -17.297 -8.992 1 69.25 67 PRO B N 1
ATOM 6275 C CA . PRO B 1 67 ? -24.203 -16.766 -10.203 1 69.25 67 PRO B CA 1
ATOM 6276 C C . PRO B 1 67 ? -22.953 -17.547 -10.617 1 69.25 67 PRO B C 1
ATOM 6278 O O . PRO B 1 67 ? -22.703 -17.719 -11.812 1 69.25 67 PRO B O 1
ATOM 6281 N N . LEU B 1 68 ? -22.297 -18.047 -9.703 1 71.94 68 LEU B N 1
ATOM 6282 C CA . LEU B 1 68 ? -21.062 -18.781 -9.992 1 71.94 68 LEU B CA 1
ATOM 6283 C C . LEU B 1 68 ? -21.344 -19.969 -10.914 1 71.94 68 LEU B C 1
ATOM 6285 O O . LEU B 1 68 ? -20.562 -20.266 -11.812 1 71.94 68 LEU B O 1
ATOM 6289 N N . TRP B 1 69 ? -22.516 -20.484 -10.805 1 75.75 69 TRP B N 1
ATOM 6290 C CA . TRP B 1 69 ? -22.812 -21.734 -11.508 1 75.75 69 TRP B CA 1
ATOM 6291 C C . TRP B 1 69 ? -23.406 -21.438 -12.891 1 75.75 69 TRP B C 1
ATOM 6293 O O . TRP B 1 69 ? -23.5 -22.344 -13.727 1 75.75 69 TRP B O 1
ATOM 6303 N N . GLN B 1 70 ? -23.625 -20.203 -13.07 1 78.56 70 GLN B N 1
ATOM 6304 C CA . GLN B 1 70 ? -24.172 -19.797 -14.359 1 78.56 70 GLN B CA 1
ATOM 6305 C C . GLN B 1 70 ? -23.062 -19.375 -15.328 1 78.56 70 GLN B C 1
ATOM 6307 O O . GLN B 1 70 ? -23.344 -18.984 -16.453 1 78.56 70 GLN B O 1
ATOM 6312 N N . LEU B 1 71 ? -21.906 -19.547 -14.891 1 83.81 71 LEU B N 1
ATOM 6313 C CA . LEU B 1 71 ? -20.75 -19.203 -15.727 1 83.81 71 LEU B CA 1
ATOM 6314 C C . LEU B 1 71 ? -20.781 -19.984 -17.031 1 83.81 71 LEU B C 1
ATOM 6316 O O . LEU B 1 71 ? -20.328 -19.484 -18.062 1 83.81 71 LEU B O 1
ATOM 6320 N N . LYS B 1 72 ? -21.328 -21.156 -17 1 83.56 72 LYS B N 1
ATOM 6321 C CA . LYS B 1 72 ? -21.344 -22.047 -18.156 1 83.56 72 LYS B CA 1
ATOM 6322 C C . LYS B 1 72 ? -22.078 -21.391 -19.328 1 83.56 72 LYS B C 1
ATOM 6324 O O . LYS B 1 72 ? -21.75 -21.641 -20.484 1 83.56 72 LYS B O 1
ATOM 6329 N N . ASP B 1 73 ? -22.953 -20.531 -18.953 1 83.31 73 ASP B N 1
ATOM 6330 C CA . ASP B 1 73 ? -23.781 -19.906 -19.984 1 83.31 73 ASP B CA 1
ATOM 6331 C C . ASP B 1 73 ? -23 -18.859 -20.766 1 83.31 73 ASP B C 1
ATOM 6333 O O . ASP B 1 73 ? -23.422 -18.422 -21.828 1 83.31 73 ASP B O 1
ATOM 6337 N N . GLY B 1 74 ? -21.875 -18.547 -20.266 1 86.25 74 GLY B N 1
ATOM 6338 C CA . GLY B 1 74 ? -21.062 -17.547 -20.938 1 86.25 74 GLY B CA 1
ATOM 6339 C C . GLY B 1 74 ? -20.078 -18.156 -21.922 1 86.25 74 GLY B C 1
ATOM 6340 O O . GLY B 1 74 ? -19.516 -17.453 -22.75 1 86.25 74 GLY B O 1
ATOM 6341 N N . PHE B 1 75 ? -19.938 -19.469 -21.859 1 89.56 75 PHE B N 1
ATOM 6342 C CA . PHE B 1 75 ? -19 -20.141 -22.766 1 89.56 75 PHE B CA 1
ATOM 6343 C C . PHE B 1 75 ? -19.672 -20.5 -24.078 1 89.56 75 PHE B C 1
ATOM 6345 O O . PHE B 1 75 ? -20.906 -20.5 -24.172 1 89.56 75 PHE B O 1
ATOM 6352 N N . SER B 1 76 ? -18.859 -20.781 -25 1 86.81 76 SER B N 1
ATOM 6353 C CA . SER B 1 76 ? -19.391 -21.203 -26.281 1 86.81 76 SER B CA 1
ATOM 6354 C C . SER B 1 76 ? -20.172 -22.516 -26.156 1 86.81 76 SER B C 1
ATOM 6356 O O . SER B 1 76 ? -19.859 -23.344 -25.312 1 86.81 76 SER B O 1
ATOM 6358 N N . PRO B 1 77 ? -21.172 -22.672 -26.969 1 83.5 77 PRO B N 1
ATOM 6359 C CA . PRO B 1 77 ? -21.984 -23.875 -26.906 1 83.5 77 PRO B CA 1
ATOM 6360 C C . PRO B 1 77 ? -21.188 -25.156 -27.109 1 83.5 77 PRO B C 1
ATOM 6362 O O . PRO B 1 77 ? -21.578 -26.219 -26.625 1 83.5 77 PRO B O 1
ATOM 6365 N N . ASP B 1 78 ? -20.094 -25.031 -27.719 1 84.81 78 ASP B N 1
ATOM 6366 C CA . ASP B 1 78 ? -19.266 -26.203 -28.016 1 84.81 78 ASP B CA 1
ATOM 6367 C C . ASP B 1 78 ? -18.344 -26.531 -26.844 1 84.81 78 ASP B C 1
ATOM 6369 O O . ASP B 1 78 ? -17.688 -27.562 -26.844 1 84.81 78 ASP B O 1
ATOM 6373 N N . THR B 1 79 ? -18.375 -25.703 -25.828 1 89.06 79 THR B N 1
ATOM 6374 C CA . THR B 1 79 ? -17.516 -25.906 -24.672 1 89.06 79 THR B CA 1
ATOM 6375 C C . THR B 1 79 ? -18.141 -26.891 -23.703 1 89.06 79 THR B C 1
ATOM 6377 O O . THR B 1 79 ? -19.312 -26.781 -23.375 1 89.06 79 THR B O 1
ATOM 6380 N N . MET B 1 80 ? -17.422 -27.906 -23.391 1 89.94 80 MET B N 1
ATOM 6381 C CA . MET B 1 80 ? -17.891 -28.859 -22.375 1 89.94 80 MET B CA 1
ATOM 6382 C C . MET B 1 80 ? -17.484 -28.406 -20.969 1 89.94 80 MET B C 1
ATOM 6384 O O . MET B 1 80 ? -16.297 -28.156 -20.719 1 89.94 80 MET B O 1
ATOM 6388 N N . VAL B 1 81 ? -18.469 -28.297 -20.109 1 92.62 81 VAL B N 1
ATOM 6389 C CA . VAL B 1 81 ? -18.203 -27.828 -18.75 1 92.62 81 VAL B CA 1
ATOM 6390 C C . VAL B 1 81 ? -18.547 -28.922 -17.75 1 92.62 81 VAL B C 1
ATOM 6392 O O . VAL B 1 81 ? -19.641 -29.5 -17.797 1 92.62 81 VAL B O 1
ATOM 6395 N N . PHE B 1 82 ? -17.641 -29.25 -16.891 1 93.12 82 PHE B N 1
ATOM 6396 C CA . PHE B 1 82 ? -17.859 -30.203 -15.805 1 93.12 82 PHE B CA 1
ATOM 6397 C C . PHE B 1 82 ? -17.641 -29.531 -14.453 1 93.12 82 PHE B C 1
ATOM 6399 O O . PHE B 1 82 ? -16.812 -28.625 -14.336 1 93.12 82 PHE B O 1
ATOM 6406 N N . TYR B 1 83 ? -18.375 -29.969 -13.469 1 94.31 83 TYR B N 1
ATOM 6407 C CA . TYR B 1 83 ? -18.234 -29.469 -12.109 1 94.31 83 TYR B CA 1
ATOM 6408 C C . TYR B 1 83 ? -17.656 -30.531 -11.188 1 94.31 83 TYR B C 1
ATOM 6410 O O . TYR B 1 83 ? -18.062 -31.703 -11.25 1 94.31 83 TYR B O 1
ATOM 6418 N N . VAL B 1 84 ? -16.688 -30.172 -10.484 1 95.5 84 VAL B N 1
ATOM 6419 C CA . VAL B 1 84 ? -16.125 -31.078 -9.477 1 95.5 84 VAL B CA 1
ATOM 6420 C C . VAL B 1 84 ? -16.266 -30.438 -8.094 1 95.5 84 VAL B C 1
ATOM 6422 O O . VAL B 1 84 ? -16.016 -29.25 -7.918 1 95.5 84 VAL B O 1
ATOM 6425 N N . GLY B 1 85 ? -16.703 -31.094 -7.105 1 95 85 GLY B N 1
ATOM 6426 C CA . GLY B 1 85 ? -16.891 -30.625 -5.738 1 95 85 GLY B CA 1
ATOM 6427 C C . GLY B 1 85 ? -17.578 -31.656 -4.852 1 95 85 GLY B C 1
ATOM 6428 O O . GLY B 1 85 ? -17.547 -32.844 -5.133 1 95 85 GLY B O 1
ATOM 6429 N N . SER B 1 86 ? -18.062 -31.219 -3.719 1 92.38 86 SER B N 1
ATOM 6430 C CA . SER B 1 86 ? -18.766 -32.094 -2.793 1 92.38 86 SER B CA 1
ATOM 6431 C C . SER B 1 86 ? -20.25 -31.719 -2.723 1 92.38 86 SER B C 1
ATOM 6433 O O . SER B 1 86 ? -20.625 -30.562 -2.883 1 92.38 86 SER B O 1
ATOM 6435 N N . LEU B 1 87 ? -21 -32.719 -2.59 1 88.81 87 LEU B N 1
ATOM 6436 C CA . LEU B 1 87 ? -22.422 -32.5 -2.367 1 88.81 87 LEU B CA 1
ATOM 6437 C C . LEU B 1 87 ? -22.703 -32.25 -0.892 1 88.81 87 LEU B C 1
ATOM 6439 O O . LEU B 1 87 ? -22.141 -32.906 -0.02 1 88.81 87 LEU B O 1
ATOM 6443 N N . ASN B 1 88 ? -23.484 -31.281 -0.693 1 83 88 ASN B N 1
ATOM 6444 C CA . ASN B 1 88 ? -23.891 -31 0.682 1 83 88 ASN B CA 1
ATOM 6445 C C . ASN B 1 88 ? -24.984 -31.938 1.154 1 83 88 ASN B C 1
ATOM 6447 O O . ASN B 1 88 ? -26.109 -31.516 1.402 1 83 88 ASN B O 1
ATOM 6451 N N . ALA B 1 89 ? -24.734 -33.156 1.206 1 83.56 89 ALA B N 1
ATOM 6452 C CA . ALA B 1 89 ? -25.688 -34.188 1.647 1 83.56 89 ALA B CA 1
ATOM 6453 C C . ALA B 1 89 ? -24.953 -35.438 2.129 1 83.56 89 ALA B C 1
ATOM 6455 O O . ALA B 1 89 ? -23.859 -35.75 1.642 1 83.56 89 ALA B O 1
ATOM 6456 N N . ASP B 1 90 ? -25.594 -36.031 3.109 1 81.94 90 ASP B N 1
ATOM 6457 C CA . ASP B 1 90 ? -25.062 -37.312 3.566 1 81.94 90 ASP B CA 1
ATOM 6458 C C . ASP B 1 90 ? -25.578 -38.469 2.693 1 81.94 90 ASP B C 1
ATOM 6460 O O . ASP B 1 90 ? -26.766 -38.781 2.695 1 81.94 90 ASP B O 1
ATOM 6464 N N . ILE B 1 91 ? -24.719 -39 1.979 1 84.5 91 ILE B N 1
ATOM 6465 C CA . ILE B 1 91 ? -25.094 -40.062 1.056 1 84.5 91 ILE B CA 1
ATOM 6466 C C . ILE B 1 91 ? -24.672 -41.438 1.636 1 84.5 91 ILE B C 1
ATOM 6468 O O . ILE B 1 91 ? -23.5 -41.656 1.88 1 84.5 91 ILE B O 1
ATOM 6472 N N . ASP B 1 92 ? -25.594 -42.219 1.754 1 83.62 92 ASP B N 1
ATOM 6473 C CA . ASP B 1 92 ? -25.328 -43.562 2.27 1 83.62 92 ASP B CA 1
ATOM 6474 C C . ASP B 1 92 ? -24.453 -44.375 1.304 1 83.62 92 ASP B C 1
ATOM 6476 O O . ASP B 1 92 ? -24.562 -44.219 0.086 1 83.62 92 ASP B O 1
ATOM 6480 N N . VAL B 1 93 ? -23.688 -45.25 1.851 1 84.38 93 VAL B N 1
ATOM 6481 C CA . VAL B 1 93 ? -22.703 -46 1.089 1 84.38 93 VAL B CA 1
ATOM 6482 C C . VAL B 1 93 ? -23.406 -46.844 0.024 1 84.38 93 VAL B C 1
ATOM 6484 O O . VAL B 1 93 ? -22.891 -47.031 -1.073 1 84.38 93 VAL B O 1
ATOM 6487 N N . ASN B 1 94 ? -24.609 -47.281 0.288 1 82.94 94 ASN B N 1
ATOM 6488 C CA . ASN B 1 94 ? -25.344 -48.219 -0.587 1 82.94 94 ASN B CA 1
ATOM 6489 C C . ASN B 1 94 ? -25.828 -47.5 -1.854 1 82.94 94 ASN B C 1
ATOM 6491 O O . ASN B 1 94 ? -26.062 -48.156 -2.875 1 82.94 94 ASN B O 1
ATOM 6495 N N . VAL B 1 95 ? -25.953 -46.188 -1.828 1 85.5 95 VAL B N 1
ATOM 6496 C CA . VAL B 1 95 ? -26.531 -45.5 -2.975 1 85.5 95 VAL B CA 1
ATOM 6497 C C . VAL B 1 95 ? -25.469 -44.625 -3.621 1 85.5 95 VAL B C 1
ATOM 6499 O O . VAL B 1 95 ? -25.766 -43.875 -4.551 1 85.5 95 VAL B O 1
ATOM 6502 N N . GLN B 1 96 ? -24.281 -44.688 -3.193 1 87.19 96 GLN B N 1
ATOM 6503 C CA . GLN B 1 96 ? -23.219 -43.812 -3.639 1 87.19 96 GLN B CA 1
ATOM 6504 C C . GLN B 1 96 ? -22.953 -43.969 -5.133 1 87.19 96 GLN B C 1
ATOM 6506 O O . GLN B 1 96 ? -22.812 -42.969 -5.852 1 87.19 96 GLN B O 1
ATOM 6511 N N . GLU B 1 97 ? -22.922 -45.156 -5.59 1 87.5 97 GLU B N 1
ATOM 6512 C CA . GLU B 1 97 ? -22.625 -45.406 -6.996 1 87.5 97 GLU B CA 1
ATOM 6513 C C . GLU B 1 97 ? -23.719 -44.844 -7.902 1 87.5 97 GLU B C 1
ATOM 6515 O O . GLU B 1 97 ? -23.422 -44.25 -8.93 1 87.5 97 GLU B O 1
ATOM 6520 N N . GLU B 1 98 ? -24.875 -45.031 -7.527 1 87.38 98 GLU B N 1
ATOM 6521 C CA . GLU B 1 98 ? -26 -44.531 -8.312 1 87.38 98 GLU B CA 1
ATOM 6522 C C . GLU B 1 98 ? -26 -43 -8.344 1 87.38 98 GLU B C 1
ATOM 6524 O O . GLU B 1 98 ? -26.25 -42.406 -9.383 1 87.38 98 GLU B O 1
ATOM 6529 N N . VAL B 1 99 ? -25.781 -42.469 -7.242 1 89.44 99 VAL B N 1
ATOM 6530 C CA . VAL B 1 99 ? -25.781 -41 -7.125 1 89.44 99 VAL B CA 1
ATOM 6531 C C . VAL B 1 99 ? -24.672 -40.406 -7.988 1 89.44 99 VAL B C 1
ATOM 6533 O O . VAL B 1 99 ? -24.891 -39.438 -8.711 1 89.44 99 VAL B O 1
ATOM 6536 N N . VAL B 1 100 ? -23.516 -41.031 -7.938 1 90.56 100 VAL B N 1
ATOM 6537 C CA . VAL B 1 100 ? -22.375 -40.531 -8.695 1 90.56 100 VAL B CA 1
ATOM 6538 C C . VAL B 1 100 ? -22.672 -40.594 -10.188 1 90.56 100 VAL B C 1
ATOM 6540 O O . VAL B 1 100 ? -22.344 -39.688 -10.938 1 90.56 100 VAL B O 1
ATOM 6543 N N . GLU B 1 101 ? -23.219 -41.656 -10.602 1 90.94 101 GLU B N 1
ATOM 6544 C CA . GLU B 1 101 ? -23.562 -41.812 -12.008 1 90.94 101 GLU B CA 1
ATOM 6545 C C . GLU B 1 101 ? -24.609 -40.812 -12.453 1 90.94 101 GLU B C 1
ATOM 6547 O O . GLU B 1 101 ? -24.516 -40.25 -13.539 1 90.94 101 GLU B O 1
ATOM 6552 N N . ARG B 1 102 ? -25.547 -40.594 -11.648 1 91.75 102 ARG B N 1
ATOM 6553 C CA . ARG B 1 102 ? -26.609 -39.656 -11.977 1 91.75 102 ARG B CA 1
ATOM 6554 C C . ARG B 1 102 ? -26.062 -38.219 -12.047 1 91.75 102 ARG B C 1
ATOM 6556 O O . ARG B 1 102 ? -26.469 -37.438 -12.906 1 91.75 102 ARG B O 1
ATOM 6563 N N . LEU B 1 103 ? -25.234 -37.969 -11.133 1 93.12 103 LEU B N 1
ATOM 6564 C CA . LEU B 1 103 ? -24.641 -36.625 -11.109 1 93.12 103 LEU B CA 1
ATOM 6565 C C . LEU B 1 103 ? -23.844 -36.375 -12.375 1 93.12 103 LEU B C 1
ATOM 6567 O O . LEU B 1 103 ? -23.891 -35.281 -12.938 1 93.12 103 LEU B O 1
ATOM 6571 N N . MET B 1 104 ? -23.125 -37.344 -12.805 1 91.75 104 MET B N 1
ATOM 6572 C CA . MET B 1 104 ? -22.312 -37.219 -14.008 1 91.75 104 MET B CA 1
ATOM 6573 C C . MET B 1 104 ? -23.188 -37.156 -15.258 1 91.75 104 MET B C 1
ATOM 6575 O O . MET B 1 104 ? -23.031 -36.281 -16.109 1 91.75 104 MET B O 1
ATOM 6579 N N . ASP B 1 105 ? -24.109 -38.031 -15.336 1 91.31 105 ASP B N 1
ATOM 6580 C CA . ASP B 1 105 ? -24.906 -38.219 -16.547 1 91.31 105 ASP B CA 1
ATOM 6581 C C . ASP B 1 105 ? -25.906 -37.094 -16.734 1 91.31 105 ASP B C 1
ATOM 6583 O O . ASP B 1 105 ? -26.094 -36.594 -17.844 1 91.31 105 ASP B O 1
ATOM 6587 N N . ASP B 1 106 ? -26.469 -36.656 -15.602 1 90.94 106 ASP B N 1
ATOM 6588 C CA . ASP B 1 106 ? -27.562 -35.719 -15.703 1 90.94 106 ASP B CA 1
ATOM 6589 C C . ASP B 1 106 ? -27.062 -34.281 -15.555 1 90.94 106 ASP B C 1
ATOM 6591 O O . ASP B 1 106 ? -27.672 -33.344 -16.094 1 90.94 106 ASP B O 1
ATOM 6595 N N . PHE B 1 107 ? -25.969 -34.125 -14.883 1 91.5 107 PHE B N 1
ATOM 6596 C CA . PHE B 1 107 ? -25.641 -32.75 -14.5 1 91.5 107 PHE B CA 1
ATOM 6597 C C . PHE B 1 107 ? -24.188 -32.438 -14.812 1 91.5 107 PHE B C 1
ATOM 6599 O O . PHE B 1 107 ? -23.734 -31.312 -14.586 1 91.5 107 PHE B O 1
ATOM 6606 N N . ASN B 1 108 ? -23.375 -33.344 -15.375 1 91.88 108 ASN B N 1
ATOM 6607 C CA . ASN B 1 108 ? -21.953 -33.156 -15.617 1 91.88 108 ASN B CA 1
ATOM 6608 C C . ASN B 1 108 ? -21.219 -32.781 -14.336 1 91.88 108 ASN B C 1
ATOM 6610 O O . ASN B 1 108 ? -20.344 -31.906 -14.352 1 91.88 108 ASN B O 1
ATOM 6614 N N . CYS B 1 109 ? -21.656 -33.406 -13.188 1 94.06 109 CYS B N 1
ATOM 6615 C CA . CYS B 1 109 ? -21.047 -33.125 -11.891 1 94.06 109 CYS B CA 1
ATOM 6616 C C . CYS B 1 109 ? -20.312 -34.375 -11.367 1 94.06 109 CYS B C 1
ATOM 6618 O O . CYS B 1 109 ? -20.781 -35.5 -11.508 1 94.06 109 CYS B O 1
ATOM 6620 N N . VAL B 1 110 ? -19.141 -34.094 -10.922 1 94.5 110 VAL B N 1
ATOM 6621 C CA . VAL B 1 110 ? -18.344 -35.125 -10.305 1 94.5 110 VAL B CA 1
ATOM 6622 C C . VAL B 1 110 ? -18.234 -34.906 -8.805 1 94.5 110 VAL B C 1
ATOM 6624 O O . VAL B 1 110 ? -17.688 -33.875 -8.359 1 94.5 110 VAL B O 1
ATOM 6627 N N . HIS B 1 111 ? -18.719 -35.844 -8.047 1 94.06 111 HIS B N 1
ATOM 6628 C CA . HIS B 1 111 ? -18.766 -35.719 -6.594 1 94.06 111 HIS B CA 1
ATOM 6629 C C . HIS B 1 111 ? -17.5 -36.281 -5.957 1 94.06 111 HIS B C 1
ATOM 6631 O O . HIS B 1 111 ? -17 -37.312 -6.387 1 94.06 111 HIS B O 1
ATOM 6637 N N . THR B 1 112 ? -16.969 -35.562 -5.012 1 94.19 112 THR B N 1
ATOM 6638 C CA . THR B 1 112 ? -15.836 -36.031 -4.215 1 94.19 112 THR B CA 1
ATOM 6639 C C . THR B 1 112 ? -16.266 -36.312 -2.781 1 94.19 112 THR B C 1
ATOM 6641 O O . THR B 1 112 ? -16.734 -35.438 -2.076 1 94.19 112 THR B O 1
ATOM 6644 N N . PHE B 1 113 ? -16.047 -37.5 -2.361 1 92.25 113 PHE B N 1
ATOM 6645 C CA . PHE B 1 113 ? -16.406 -37.906 -1.009 1 92.25 113 PHE B CA 1
ATOM 6646 C C . PHE B 1 113 ? -15.328 -37.5 -0.013 1 92.25 113 PHE B C 1
ATOM 6648 O O . PHE B 1 113 ? -14.156 -37.875 -0.179 1 92.25 113 PHE B O 1
ATOM 6655 N N . LEU B 1 114 ? -15.703 -36.719 0.963 1 92.94 114 LEU B N 1
ATOM 6656 C CA . LEU B 1 114 ? -14.867 -36.406 2.113 1 92.94 114 LEU B CA 1
ATOM 6657 C C . LEU B 1 114 ? -15.461 -36.969 3.396 1 92.94 114 LEU B C 1
ATOM 6659 O O . LEU B 1 114 ? -16.672 -36.875 3.619 1 92.94 114 LEU B O 1
ATOM 6663 N N . ALA B 1 115 ? -14.594 -37.594 4.164 1 92.25 115 ALA B N 1
ATOM 6664 C CA . ALA B 1 115 ? -15.078 -38.031 5.469 1 92.25 115 ALA B CA 1
ATOM 6665 C C . ALA B 1 115 ? -15.648 -36.875 6.27 1 92.25 115 ALA B C 1
ATOM 6667 O O . ALA B 1 115 ? -15.125 -35.75 6.199 1 92.25 115 ALA B O 1
ATOM 6668 N N . ASN B 1 116 ? -16.656 -37.125 7.008 1 90.31 116 ASN B N 1
ATOM 6669 C CA . ASN B 1 116 ? -17.359 -36.094 7.746 1 90.31 116 ASN B CA 1
ATOM 6670 C C . ASN B 1 116 ? -16.406 -35.344 8.688 1 90.31 116 ASN B C 1
ATOM 6672 O O . ASN B 1 116 ? -16.484 -34.125 8.812 1 90.31 116 ASN B O 1
ATOM 6676 N N . GLU B 1 117 ? -15.633 -36.062 9.297 1 93.81 117 GLU B N 1
ATOM 6677 C CA . GLU B 1 117 ? -14.688 -35.438 10.219 1 93.81 117 GLU B CA 1
ATOM 6678 C C . GLU B 1 117 ? -13.703 -34.531 9.484 1 93.81 117 GLU B C 1
ATOM 6680 O O . GLU B 1 117 ? -13.414 -33.438 9.938 1 93.81 117 GLU B O 1
ATOM 6685 N N . LEU B 1 118 ? -13.258 -35 8.398 1 95.5 118 LEU B N 1
ATOM 6686 C CA . LEU B 1 118 ? -12.328 -34.219 7.59 1 95.5 118 LEU B CA 1
ATOM 6687 C C . LEU B 1 118 ? -13 -32.969 7.051 1 95.5 118 LEU B C 1
ATOM 6689 O O . LEU B 1 118 ? -12.406 -31.891 7.047 1 95.5 118 LEU B O 1
ATOM 6693 N N . PHE B 1 119 ? -14.195 -33.188 6.699 1 93.06 119 PHE B N 1
ATOM 6694 C CA . PHE B 1 119 ? -14.93 -32.031 6.168 1 93.06 119 PHE B CA 1
ATOM 6695 C C . PHE B 1 119 ? -15.109 -30.969 7.234 1 93.06 119 PHE B C 1
ATOM 6697 O O . PHE B 1 119 ? -14.938 -29.781 6.957 1 93.06 119 PHE B O 1
ATOM 6704 N N . SER B 1 120 ? -15.445 -31.359 8.352 1 92.81 120 SER B N 1
ATOM 6705 C CA . SER B 1 120 ? -15.656 -30.406 9.445 1 92.81 120 SER B CA 1
ATOM 6706 C C . SER B 1 120 ? -14.367 -29.672 9.789 1 92.81 120 SER B C 1
ATOM 6708 O O . SER B 1 120 ? -14.375 -28.453 9.945 1 92.81 120 SER B O 1
ATOM 6710 N N . GLU B 1 121 ? -13.312 -30.359 9.867 1 95.69 121 GLU B N 1
ATOM 6711 C CA . GLU B 1 121 ? -12.023 -29.766 10.203 1 95.69 121 GLU B CA 1
ATOM 6712 C C . GLU B 1 121 ? -11.555 -28.812 9.094 1 95.69 121 GLU B C 1
ATOM 6714 O O . GLU B 1 121 ? -11.039 -27.734 9.375 1 95.69 121 GLU B O 1
ATOM 6719 N N . PHE B 1 122 ? -11.773 -29.344 7.945 1 94.31 122 PHE B N 1
ATOM 6720 C CA . PHE B 1 122 ? -11.375 -28.594 6.766 1 94.31 122 PHE B CA 1
ATOM 6721 C C . PHE B 1 122 ? -12.227 -27.328 6.617 1 94.31 122 PHE B C 1
ATOM 6723 O O . PHE B 1 122 ? -11.695 -26.219 6.582 1 94.31 122 PHE B O 1
ATOM 6730 N N . TYR B 1 123 ? -13.445 -27.422 6.551 1 93.06 123 TYR B N 1
ATOM 6731 C CA . TYR B 1 123 ? -14.336 -26.344 6.176 1 93.06 123 TYR B CA 1
ATOM 6732 C C . TYR B 1 123 ? -14.68 -25.469 7.379 1 93.06 123 TYR B C 1
ATOM 6734 O O . TYR B 1 123 ? -14.43 -24.266 7.379 1 93.06 123 TYR B O 1
ATOM 6742 N N . HIS B 1 124 ? -15.195 -26.047 8.414 1 88.81 124 HIS B N 1
ATOM 6743 C CA . HIS B 1 124 ? -15.688 -25.281 9.547 1 88.81 124 HIS B CA 1
ATOM 6744 C C . HIS B 1 124 ? -14.547 -24.766 10.406 1 88.81 124 HIS B C 1
ATOM 6746 O O . HIS B 1 124 ? -14.555 -23.609 10.828 1 88.81 124 HIS B O 1
ATOM 6752 N N . ASP B 1 125 ? -13.617 -25.562 10.578 1 90.94 125 ASP B N 1
ATOM 6753 C CA . ASP B 1 125 ? -12.602 -25.188 11.555 1 90.94 125 ASP B CA 1
ATOM 6754 C C . ASP B 1 125 ? -11.477 -24.375 10.898 1 90.94 125 ASP B C 1
ATOM 6756 O O . ASP B 1 125 ? -11.125 -23.297 11.375 1 90.94 125 ASP B O 1
ATOM 6760 N N . PHE B 1 126 ? -10.969 -24.844 9.836 1 93.81 126 PHE B N 1
ATOM 6761 C CA . PHE B 1 126 ? -9.844 -24.109 9.266 1 93.81 126 PHE B CA 1
ATOM 6762 C C . PHE B 1 126 ? -10.328 -22.969 8.383 1 93.81 126 PHE B C 1
ATOM 6764 O O . PHE B 1 126 ? -9.922 -21.828 8.57 1 93.81 126 PHE B O 1
ATOM 6771 N N . CYS B 1 127 ? -11.133 -23.234 7.371 1 93.44 127 CYS B N 1
ATOM 6772 C CA . CYS B 1 127 ? -11.562 -22.219 6.418 1 93.44 127 CYS B CA 1
ATOM 6773 C C . CYS B 1 127 ? -12.336 -21.109 7.121 1 93.44 127 CYS B C 1
ATOM 6775 O O . CYS B 1 127 ? -11.984 -19.938 7.023 1 93.44 127 CYS B O 1
ATOM 6777 N N . LYS B 1 128 ? -13.281 -21.484 7.883 1 86.44 128 LYS B N 1
ATOM 6778 C CA . LYS B 1 128 ? -14.195 -20.5 8.445 1 86.44 128 LYS B CA 1
ATOM 6779 C C . LYS B 1 128 ? -13.602 -19.844 9.695 1 86.44 128 LYS B C 1
ATOM 6781 O O . LYS B 1 128 ? -13.867 -18.688 9.984 1 86.44 128 LYS B O 1
ATOM 6786 N N . HIS B 1 129 ? -12.719 -20.578 10.359 1 83.75 129 HIS B N 1
ATOM 6787 C CA . HIS B 1 129 ? -12.25 -20.062 11.641 1 83.75 129 HIS B CA 1
ATOM 6788 C C . HIS B 1 129 ? -10.891 -19.375 11.492 1 83.75 129 HIS B C 1
ATOM 6790 O O . HIS B 1 129 ? -10.555 -18.484 12.258 1 83.75 129 HIS B O 1
ATOM 6796 N N . HIS B 1 130 ? -10.117 -19.828 10.594 1 87.5 130 HIS B N 1
ATOM 6797 C CA . HIS B 1 130 ? -8.773 -19.281 10.492 1 87.5 130 HIS B CA 1
ATOM 6798 C C . HIS B 1 130 ? -8.641 -18.391 9.25 1 87.5 130 HIS B C 1
ATOM 6800 O O . HIS B 1 130 ? -8.172 -17.25 9.344 1 87.5 130 HIS B O 1
ATOM 6806 N N . LEU B 1 131 ? -9.125 -18.844 8.133 1 90.81 131 LEU B N 1
ATOM 6807 C CA . LEU B 1 131 ? -8.875 -18.141 6.883 1 90.81 131 LEU B CA 1
ATOM 6808 C C . LEU B 1 131 ? -9.867 -17 6.699 1 90.81 131 LEU B C 1
ATOM 6810 O O . LEU B 1 131 ? -9.477 -15.859 6.438 1 90.81 131 LEU B O 1
ATOM 6814 N N . TRP B 1 132 ? -11.133 -17.297 6.871 1 86.88 132 TRP B N 1
ATOM 6815 C CA . TRP B 1 132 ? -12.195 -16.344 6.574 1 86.88 132 TRP B CA 1
ATOM 6816 C C . TRP B 1 132 ? -12.023 -15.062 7.398 1 86.88 132 TRP B C 1
ATOM 6818 O O . TRP B 1 132 ? -12.117 -13.953 6.863 1 86.88 132 TRP B O 1
ATOM 6828 N N . PRO B 1 133 ? -11.711 -15.156 8.68 1 81.75 133 PRO B N 1
ATOM 6829 C CA . PRO B 1 133 ? -11.539 -13.93 9.461 1 81.75 133 PRO B CA 1
ATOM 6830 C C . PRO B 1 133 ? -10.375 -13.07 8.977 1 81.75 133 PRO B C 1
ATOM 6832 O O . PRO B 1 133 ? -10.484 -11.844 8.906 1 81.75 133 PRO B O 1
ATOM 6835 N N . ILE B 1 134 ? -9.297 -13.711 8.617 1 84.44 134 ILE B N 1
ATOM 6836 C CA . ILE B 1 134 ? -8.109 -13 8.172 1 84.44 134 ILE B CA 1
ATOM 6837 C C . ILE B 1 134 ? -8.398 -12.281 6.859 1 84.44 134 ILE B C 1
ATOM 6839 O O . ILE B 1 134 ? -7.961 -11.148 6.656 1 84.44 134 ILE B O 1
ATOM 6843 N N . PHE B 1 135 ? -9.211 -12.945 6.023 1 86.88 135 PHE B N 1
ATOM 6844 C CA . PHE B 1 135 ? -9.555 -12.359 4.73 1 86.88 135 PHE B CA 1
ATOM 6845 C C . PHE B 1 135 ? -10.555 -11.219 4.902 1 86.88 135 PHE B C 1
ATOM 6847 O O . PHE B 1 135 ? -10.82 -10.477 3.957 1 86.88 135 PHE B O 1
ATOM 6854 N N . HIS B 1 136 ? -11.062 -11.07 6.074 1 78.94 136 HIS B N 1
ATOM 6855 C CA . HIS B 1 136 ? -12.031 -10.016 6.359 1 78.94 136 HIS B CA 1
ATOM 6856 C C . HIS B 1 136 ? -11.516 -9.07 7.438 1 78.94 136 HIS B C 1
ATOM 6858 O O . HIS B 1 136 ? -12.281 -8.648 8.312 1 78.94 136 HIS B O 1
ATOM 6864 N N . TYR B 1 137 ? -10.281 -8.828 7.555 1 73.44 137 TYR B N 1
ATOM 6865 C CA . TYR B 1 137 ? -9.57 -7.863 8.391 1 73.44 137 TYR B CA 1
ATOM 6866 C C . TYR B 1 137 ? -9.727 -8.203 9.867 1 73.44 137 TYR B C 1
ATOM 6868 O O . TYR B 1 137 ? -9.68 -7.312 10.727 1 73.44 137 TYR B O 1
ATOM 6876 N N . MET B 1 138 ? -9.969 -9.406 10.188 1 74.56 138 MET B N 1
ATOM 6877 C CA . MET B 1 138 ? -10.102 -9.773 11.594 1 74.56 138 MET B CA 1
ATOM 6878 C C . MET B 1 138 ? -8.82 -10.406 12.125 1 74.56 138 MET B C 1
ATOM 6880 O O . MET B 1 138 ? -8.273 -11.32 11.5 1 74.56 138 MET B O 1
ATOM 6884 N N . LEU B 1 139 ? -8.359 -9.766 13.141 1 69.75 139 LEU B N 1
ATOM 6885 C CA . LEU B 1 139 ? -7.188 -10.336 13.797 1 69.75 139 LEU B CA 1
ATOM 6886 C C . LEU B 1 139 ? -7.57 -11.555 14.633 1 69.75 139 LEU B C 1
ATOM 6888 O O . LEU B 1 139 ? -8.68 -11.617 15.172 1 69.75 139 LEU B O 1
ATOM 6892 N N . PRO B 1 140 ? -6.633 -12.508 14.43 1 63.28 140 PRO B N 1
ATOM 6893 C CA . PRO B 1 140 ? -6.91 -13.609 15.359 1 63.28 140 PRO B CA 1
ATOM 6894 C C . PRO B 1 140 ? -6.953 -13.148 16.812 1 63.28 140 PRO B C 1
ATOM 6896 O O . PRO B 1 140 ? -6.086 -12.383 17.25 1 63.28 140 PRO B O 1
ATOM 6899 N N . MET B 1 141 ? -8.312 -12.734 17.25 1 53.88 141 MET B N 1
ATOM 6900 C CA . MET B 1 141 ? -8.422 -12.242 18.625 1 53.88 141 MET B CA 1
ATOM 6901 C C . MET B 1 141 ? -8.516 -13.398 19.609 1 53.88 141 MET B C 1
ATOM 6903 O O . MET B 1 141 ? -9.016 -14.469 19.266 1 53.88 141 MET B O 1
ATOM 6907 N N . CYS B 1 142 ? -7.516 -13.445 20.516 1 46.41 142 CYS B N 1
ATOM 6908 C CA . CYS B 1 142 ? -7.539 -14.508 21.516 1 46.41 142 CYS B CA 1
ATOM 6909 C C . CYS B 1 142 ? -8.906 -14.594 22.188 1 46.41 142 CYS B C 1
ATOM 6911 O O . CYS B 1 142 ? -9.188 -13.859 23.141 1 46.41 142 CYS B O 1
ATOM 6913 N N . GLY B 1 143 ? -10 -14.086 21.688 1 40.59 143 GLY B N 1
ATOM 6914 C CA . GLY B 1 143 ? -11.172 -14.414 22.469 1 40.59 143 GLY B CA 1
ATOM 6915 C C . GLY B 1 143 ? -11.391 -15.906 22.625 1 40.59 143 GLY B C 1
ATOM 6916 O O . GLY B 1 143 ? -10.5 -16.703 22.328 1 40.59 143 GLY B O 1
ATOM 6917 N N . LYS B 1 144 ? -12.578 -16.234 23.141 1 40.62 144 LYS B N 1
ATOM 6918 C CA . LYS B 1 144 ? -12.961 -17.625 23.297 1 40.62 144 LYS B CA 1
ATOM 6919 C C . LYS B 1 144 ? -12.602 -18.438 22.047 1 40.62 144 LYS B C 1
ATOM 6921 O O . LYS B 1 144 ? -12.305 -19.625 22.141 1 40.62 144 LYS B O 1
ATOM 6926 N N . HIS B 1 145 ? -12.766 -17.828 20.969 1 40.97 145 HIS B N 1
ATOM 6927 C CA . HIS B 1 145 ? -12.578 -18.547 19.703 1 40.97 145 HIS B CA 1
ATOM 6928 C C . HIS B 1 145 ? -11.188 -18.312 19.141 1 40.97 145 HIS B C 1
ATOM 6930 O O . HIS B 1 145 ? -10.836 -18.859 18.094 1 40.97 145 HIS B O 1
ATOM 6936 N N . GLY B 1 146 ? -10.484 -17.328 19.469 1 47.06 146 GLY B N 1
ATOM 6937 C CA . GLY B 1 146 ? -9.219 -17.234 18.75 1 47.06 146 GLY B CA 1
ATOM 6938 C C . GLY B 1 146 ? -8.258 -18.359 19.078 1 47.06 146 GLY B C 1
ATOM 6939 O O . GLY B 1 146 ? -7.484 -18.281 20.031 1 47.06 146 GLY B O 1
ATOM 6940 N N . ASP B 1 147 ? -8.727 -19.422 18.641 1 56.16 147 ASP B N 1
ATOM 6941 C CA . ASP B 1 147 ? -7.949 -20.641 18.812 1 56.16 147 ASP B CA 1
ATOM 6942 C C . ASP B 1 147 ? -6.574 -20.5 18.172 1 56.16 147 ASP B C 1
ATOM 6944 O O . ASP B 1 147 ? -6.438 -19.875 17.125 1 56.16 147 ASP B O 1
ATOM 6948 N N . GLN B 1 148 ? -5.668 -20.688 19.047 1 67.56 148 GLN B N 1
ATOM 6949 C CA . GLN B 1 148 ? -4.301 -20.891 18.578 1 67.56 148 GLN B CA 1
ATOM 6950 C C . GLN B 1 148 ? -4.277 -21.625 17.25 1 67.56 148 GLN B C 1
ATOM 6952 O O . GLN B 1 148 ? -5.176 -22.422 16.953 1 67.56 148 GLN B O 1
ATOM 6957 N N . PHE B 1 149 ? -3.508 -21.141 16.438 1 80.5 149 PHE B N 1
ATOM 6958 C CA . PHE B 1 149 ? -3.334 -21.859 15.18 1 80.5 149 PHE B CA 1
ATOM 6959 C C . PHE B 1 149 ? -3.137 -23.344 15.43 1 80.5 149 PHE B C 1
ATOM 6961 O O . PHE B 1 149 ? -2.402 -23.734 16.344 1 80.5 149 PHE B O 1
ATOM 6968 N N . ASP B 1 150 ? -3.902 -24.109 14.797 1 84.38 150 ASP B N 1
ATOM 6969 C CA . ASP B 1 150 ? -3.859 -25.562 14.93 1 84.38 150 ASP B CA 1
ATOM 6970 C C . ASP B 1 150 ? -3.26 -26.219 13.688 1 84.38 150 ASP B C 1
ATOM 6972 O O . ASP B 1 150 ? -3.879 -26.219 12.617 1 84.38 150 ASP B O 1
ATOM 6976 N N . GLN B 1 151 ? -2.145 -26.828 13.906 1 87.44 151 GLN B N 1
ATOM 6977 C CA . GLN B 1 151 ? -1.45 -27.469 12.797 1 87.44 151 GLN B CA 1
ATOM 6978 C C . GLN B 1 151 ? -2.273 -28.625 12.242 1 87.44 151 GLN B C 1
ATOM 6980 O O . GLN B 1 151 ? -2.223 -28.906 11.039 1 87.44 151 GLN B O 1
ATOM 6985 N N . GLY B 1 152 ? -2.973 -29.281 13.125 1 91.62 152 GLY B N 1
ATOM 6986 C CA . GLY B 1 152 ? -3.836 -30.359 12.68 1 91.62 152 GLY B CA 1
ATOM 6987 C C . GLY B 1 152 ? -4.906 -29.906 11.703 1 91.62 152 GLY B C 1
ATOM 6988 O O . GLY B 1 152 ? -5.195 -30.594 10.727 1 91.62 152 GLY B O 1
ATOM 6989 N N . LEU B 1 153 ? -5.461 -28.797 11.992 1 94.12 153 LEU B N 1
ATOM 6990 C CA . LEU B 1 153 ? -6.48 -28.25 11.102 1 94.12 153 LEU B CA 1
ATOM 6991 C C . LEU B 1 153 ? -5.875 -27.844 9.758 1 94.12 153 LEU B C 1
ATOM 6993 O O . LEU B 1 153 ? -6.512 -28.016 8.719 1 94.12 153 LEU B O 1
ATOM 6997 N N . TRP B 1 154 ? -4.668 -27.344 9.789 1 94.5 154 TRP B N 1
ATOM 6998 C CA . TRP B 1 154 ? -3.955 -27.016 8.562 1 94.5 154 TRP B CA 1
ATOM 6999 C C . TRP B 1 154 ? -3.74 -28.266 7.707 1 94.5 154 TRP B C 1
ATOM 7001 O O . TRP B 1 154 ? -3.973 -28.234 6.496 1 94.5 154 TRP B O 1
ATOM 7011 N N . LEU B 1 155 ? -3.406 -29.312 8.312 1 95.5 155 LEU B N 1
ATOM 7012 C CA . LEU B 1 155 ? -3.184 -30.562 7.598 1 95.5 155 LEU B CA 1
ATOM 7013 C C . LEU B 1 155 ? -4.496 -31.109 7.047 1 95.5 155 LEU B C 1
ATOM 7015 O O . LEU B 1 155 ? -4.516 -31.734 5.977 1 95.5 155 LEU B O 1
ATOM 7019 N N . ALA B 1 156 ? -5.531 -30.922 7.809 1 97.56 156 ALA B N 1
ATOM 7020 C CA . ALA B 1 156 ? -6.844 -31.312 7.305 1 97.56 156 ALA B CA 1
ATOM 7021 C C . ALA B 1 156 ? -7.203 -30.547 6.043 1 97.56 156 ALA B C 1
ATOM 7023 O O . ALA B 1 156 ? -7.75 -31.109 5.094 1 97.56 156 ALA B O 1
ATOM 7024 N N . TYR B 1 157 ? -6.902 -29.297 6.055 1 97.5 157 TYR B N 1
ATOM 7025 C CA . TYR B 1 157 ? -7.125 -28.453 4.891 1 97.5 157 TYR B CA 1
ATOM 7026 C C . TYR B 1 157 ? -6.352 -28.969 3.684 1 97.5 157 TYR B C 1
ATOM 7028 O O . TYR B 1 157 ? -6.906 -29.094 2.59 1 97.5 157 TYR B O 1
ATOM 7036 N N . ILE B 1 158 ? -5.133 -29.281 3.902 1 97.06 158 ILE B N 1
ATOM 7037 C CA . ILE B 1 158 ? -4.262 -29.781 2.842 1 97.06 158 ILE B CA 1
ATOM 7038 C C . ILE B 1 158 ? -4.762 -31.141 2.35 1 97.06 158 ILE B C 1
ATOM 7040 O O . ILE B 1 158 ? -4.805 -31.391 1.143 1 97.06 158 ILE B O 1
ATOM 7044 N N . SER B 1 159 ? -5.172 -31.938 3.266 1 97.56 159 SER B N 1
ATOM 7045 C CA . SER B 1 159 ? -5.641 -33.281 2.918 1 97.56 159 SER B CA 1
ATOM 7046 C C . SER B 1 159 ? -6.898 -33.219 2.062 1 97.56 159 SER B C 1
ATOM 7048 O O . SER B 1 159 ? -7.02 -33.938 1.072 1 97.56 159 SER B O 1
ATOM 7050 N N . ALA B 1 160 ? -7.797 -32.438 2.479 1 97.88 160 ALA B N 1
ATOM 7051 C CA . ALA B 1 160 ? -9.023 -32.312 1.704 1 97.88 160 ALA B CA 1
ATOM 7052 C C . ALA B 1 160 ? -8.727 -31.812 0.29 1 97.88 160 ALA B C 1
ATOM 7054 O O . ALA B 1 160 ? -9.289 -32.312 -0.682 1 97.88 160 ALA B O 1
ATOM 7055 N N . ASN B 1 161 ? -7.887 -30.812 0.161 1 97.81 161 ASN B N 1
ATOM 7056 C CA . ASN B 1 161 ? -7.523 -30.266 -1.142 1 97.81 161 ASN B CA 1
ATOM 7057 C C . ASN B 1 161 ? -6.801 -31.297 -2.002 1 97.81 161 ASN B C 1
ATOM 7059 O O . ASN B 1 161 ? -6.977 -31.328 -3.221 1 97.81 161 ASN B O 1
ATOM 7063 N N . LYS B 1 162 ? -6.031 -32.094 -1.35 1 97.12 162 LYS B N 1
ATOM 7064 C CA . LYS B 1 162 ? -5.352 -33.156 -2.074 1 97.12 162 LYS B CA 1
ATOM 7065 C C . LYS B 1 162 ? -6.355 -34.156 -2.676 1 97.12 162 LYS B C 1
ATOM 7067 O O . LYS B 1 162 ? -6.219 -34.562 -3.83 1 97.12 162 LYS B O 1
ATOM 7072 N N . ILE B 1 163 ? -7.332 -34.5 -1.917 1 97.69 163 ILE B N 1
ATOM 7073 C CA . ILE B 1 163 ? -8.359 -35.438 -2.377 1 97.69 163 ILE B CA 1
ATOM 7074 C C . ILE B 1 163 ? -9.094 -34.844 -3.572 1 97.69 163 ILE B C 1
ATOM 7076 O O . ILE B 1 163 ? -9.352 -35.531 -4.562 1 97.69 163 ILE B O 1
ATOM 7080 N N . LEU B 1 164 ? -9.391 -33.625 -3.479 1 97.5 164 LEU B N 1
ATOM 7081 C CA . LEU B 1 164 ? -10.094 -32.938 -4.566 1 97.5 164 LEU B CA 1
ATOM 7082 C C . LEU B 1 164 ? -9.211 -32.844 -5.805 1 97.5 164 LEU B C 1
ATOM 7084 O O . LEU B 1 164 ? -9.688 -33.031 -6.926 1 97.5 164 LEU B O 1
ATOM 7088 N N . ALA B 1 165 ? -7.945 -32.531 -5.605 1 97.44 165 ALA B N 1
ATOM 7089 C CA . ALA B 1 165 ? -7.008 -32.5 -6.727 1 97.44 165 ALA B CA 1
ATOM 7090 C C . ALA B 1 165 ? -6.926 -33.844 -7.434 1 97.44 165 ALA B C 1
ATOM 7092 O O . ALA B 1 165 ? -6.918 -33.906 -8.664 1 97.44 165 ALA B O 1
ATOM 7093 N N . ASN B 1 166 ? -6.891 -34.875 -6.625 1 96.75 166 ASN B N 1
ATOM 7094 C CA . ASN B 1 166 ? -6.852 -36.219 -7.191 1 96.75 166 ASN B CA 1
ATOM 7095 C C . ASN B 1 166 ? -8.109 -36.531 -8 1 96.75 166 ASN B C 1
ATOM 7097 O O . ASN B 1 166 ? -8.031 -37.188 -9.047 1 96.75 166 ASN B O 1
ATOM 7101 N N . LYS B 1 167 ? -9.156 -36.094 -7.512 1 95.94 167 LYS B N 1
ATOM 7102 C CA . LYS B 1 167 ? -10.406 -36.312 -8.234 1 95.94 167 LYS B CA 1
ATOM 7103 C C . LYS B 1 167 ? -10.391 -35.594 -9.586 1 95.94 167 LYS B C 1
ATOM 7105 O O . LYS B 1 167 ? -10.867 -36.125 -10.586 1 95.94 167 LYS B O 1
ATOM 7110 N N . VAL B 1 168 ? -9.891 -34.406 -9.641 1 96.75 168 VAL B N 1
ATOM 7111 C CA . VAL B 1 168 ? -9.766 -33.656 -10.891 1 96.75 168 VAL B CA 1
ATOM 7112 C C . VAL B 1 168 ? -8.883 -34.406 -11.867 1 96.75 168 VAL B C 1
ATOM 7114 O O . VAL B 1 168 ? -9.211 -34.531 -13.047 1 96.75 168 VAL B O 1
ATOM 7117 N N . LEU B 1 169 ? -7.793 -34.938 -11.367 1 95.56 169 LEU B N 1
ATOM 7118 C CA . LEU B 1 169 ? -6.828 -35.656 -12.203 1 95.56 169 LEU B CA 1
ATOM 7119 C C . LEU B 1 169 ? -7.426 -36.938 -12.75 1 95.56 169 LEU B C 1
ATOM 7121 O O . LEU B 1 169 ? -7.008 -37.438 -13.805 1 95.56 169 LEU B O 1
ATOM 7125 N N . GLU B 1 170 ? -8.414 -37.438 -12.039 1 93.88 170 GLU B N 1
ATOM 7126 C CA . GLU B 1 170 ? -9.094 -38.656 -12.484 1 93.88 170 GLU B CA 1
ATOM 7127 C C . GLU B 1 170 ? -9.977 -38.375 -13.703 1 93.88 170 GLU B C 1
ATOM 7129 O O . GLU B 1 170 ? -10.18 -39.25 -14.539 1 93.88 170 GLU B O 1
ATOM 7134 N N . VAL B 1 171 ? -10.383 -37.188 -13.797 1 91.44 171 VAL B N 1
ATOM 7135 C CA . VAL B 1 171 ? -11.438 -36.969 -14.789 1 91.44 171 VAL B CA 1
ATOM 7136 C C . VAL B 1 171 ? -10.938 -36 -15.867 1 91.44 171 VAL B C 1
ATOM 7138 O O . VAL B 1 171 ? -11.547 -35.875 -16.922 1 91.44 171 VAL B O 1
ATOM 7141 N N . ALA B 1 172 ? -9.844 -35.344 -15.656 1 92.81 172 ALA B N 1
ATOM 7142 C CA . ALA B 1 172 ? -9.383 -34.344 -16.609 1 92.81 172 ALA B CA 1
ATOM 7143 C C . ALA B 1 172 ? -7.859 -34.344 -16.734 1 92.81 172 ALA B C 1
ATOM 7145 O O . ALA B 1 172 ? -7.164 -34.875 -15.852 1 92.81 172 ALA B O 1
ATOM 7146 N N . ASN B 1 173 ? -7.406 -33.875 -17.875 1 92.44 173 ASN B N 1
ATOM 7147 C CA . ASN B 1 173 ? -5.992 -33.594 -18.094 1 92.44 173 ASN B CA 1
ATOM 7148 C C . ASN B 1 173 ? -5.703 -32.094 -18.062 1 92.44 173 ASN B C 1
ATOM 7150 O O . ASN B 1 173 ? -5.941 -31.406 -19.047 1 92.44 173 ASN B O 1
ATOM 7154 N N . PRO B 1 174 ? -5.074 -31.703 -17.016 1 91.19 174 PRO B N 1
ATOM 7155 C CA . PRO B 1 174 ? -4.898 -30.25 -16.812 1 91.19 174 PRO B CA 1
ATOM 7156 C C . PRO B 1 174 ? -3.967 -29.625 -17.844 1 91.19 174 PRO B C 1
ATOM 7158 O O . PRO B 1 174 ? -3.875 -28.391 -17.938 1 91.19 174 PRO B O 1
ATOM 7161 N N . GLU B 1 175 ? -3.264 -30.359 -18.656 1 90.75 175 GLU B N 1
ATOM 7162 C CA . GLU B 1 175 ? -2.418 -29.797 -19.703 1 90.75 175 GLU B CA 1
ATOM 7163 C C . GLU B 1 175 ? -3.236 -29.453 -20.938 1 90.75 175 GLU B C 1
ATOM 7165 O O . GLU B 1 175 ? -2.795 -28.672 -21.781 1 90.75 175 GLU B O 1
ATOM 7170 N N . ILE B 1 176 ? -4.395 -30.094 -20.953 1 91.12 176 ILE B N 1
ATOM 7171 C CA . ILE B 1 176 ? -5.258 -29.859 -22.109 1 91.12 176 ILE B CA 1
ATOM 7172 C C . ILE B 1 176 ? -6.516 -29.109 -21.688 1 91.12 176 ILE B C 1
ATOM 7174 O O . ILE B 1 176 ? -6.977 -28.219 -22.391 1 91.12 176 ILE B O 1
ATOM 7178 N N . ASN B 1 177 ? -7.051 -29.484 -20.578 1 95.12 177 ASN B N 1
ATOM 7179 C CA . ASN B 1 177 ? -8.273 -28.875 -20.062 1 95.12 177 ASN B CA 1
ATOM 7180 C C . ASN B 1 177 ? -7.98 -27.672 -19.188 1 95.12 177 ASN B C 1
ATOM 7182 O O . ASN B 1 177 ? -6.965 -27.641 -18.484 1 95.12 177 ASN B O 1
ATOM 7186 N N . TYR B 1 178 ? -8.852 -26.703 -19.266 1 96.31 178 TYR B N 1
ATOM 7187 C CA . TYR B 1 178 ? -8.758 -25.578 -18.328 1 96.31 178 TYR B CA 1
ATOM 7188 C C . TYR B 1 178 ? -9.406 -25.922 -17 1 96.31 178 TYR B C 1
ATOM 7190 O O . TYR B 1 178 ? -10.547 -26.406 -16.969 1 96.31 178 TYR B O 1
ATOM 7198 N N . ILE B 1 179 ? -8.672 -25.766 -15.945 1 97.94 179 ILE B N 1
ATOM 7199 C CA . ILE B 1 179 ? -9.203 -26 -14.609 1 97.94 179 ILE B CA 1
ATOM 7200 C C . ILE B 1 179 ? -9.445 -24.672 -13.906 1 97.94 179 ILE B C 1
ATOM 7202 O O . ILE B 1 179 ? -8.5 -23.938 -13.609 1 97.94 179 ILE B O 1
ATOM 7206 N N . LEU B 1 180 ? -10.664 -24.328 -13.641 1 96.94 180 LEU B N 1
ATOM 7207 C CA . LEU B 1 180 ? -11.031 -23.094 -12.945 1 96.94 180 LEU B CA 1
ATOM 7208 C C . LEU B 1 180 ? -11.406 -23.391 -11.5 1 96.94 180 LEU B C 1
ATOM 7210 O O . LEU B 1 180 ? -12.422 -24.047 -11.234 1 96.94 180 LEU B O 1
ATOM 7214 N N . ILE B 1 181 ? -10.578 -22.938 -10.594 1 97.81 181 ILE B N 1
ATOM 7215 C CA . ILE B 1 181 ? -10.781 -23.188 -9.172 1 97.81 181 ILE B CA 1
ATOM 7216 C C . ILE B 1 181 ? -11.398 -21.953 -8.516 1 97.81 181 ILE B C 1
ATOM 7218 O O . ILE B 1 181 ? -10.898 -20.828 -8.688 1 97.81 181 ILE B O 1
ATOM 7222 N N . HIS B 1 182 ? -12.406 -22.156 -7.715 1 94.56 182 HIS B N 1
ATOM 7223 C CA . HIS B 1 182 ? -13.109 -21 -7.168 1 94.56 182 HIS B CA 1
ATOM 7224 C C . HIS B 1 182 ? -13.039 -20.984 -5.645 1 94.56 182 HIS B C 1
ATOM 7226 O O . HIS B 1 182 ? -13.469 -21.938 -4.988 1 94.56 182 HIS B O 1
ATOM 7232 N N . ASP B 1 183 ? -12.422 -19.859 -5.145 1 93.19 183 ASP B N 1
ATOM 7233 C CA . ASP B 1 183 ? -12.523 -19.328 -3.787 1 93.19 183 ASP B CA 1
ATOM 7234 C C . ASP B 1 183 ? -11.438 -19.922 -2.887 1 93.19 183 ASP B C 1
ATOM 7236 O O . ASP B 1 183 ? -10.711 -20.828 -3.295 1 93.19 183 ASP B O 1
ATOM 7240 N N . TYR B 1 184 ? -11.406 -19.531 -1.647 1 95.38 184 TYR B N 1
ATOM 7241 C CA . TYR B 1 184 ? -10.25 -19.703 -0.768 1 95.38 184 TYR B CA 1
ATOM 7242 C C . TYR B 1 184 ? -10.234 -21.094 -0.151 1 95.38 184 TYR B C 1
ATOM 7244 O O . TYR B 1 184 ? -9.203 -21.531 0.38 1 95.38 184 TYR B O 1
ATOM 7252 N N . HIS B 1 185 ? -11.32 -21.891 -0.303 1 96.38 185 HIS B N 1
ATOM 7253 C CA . HIS B 1 185 ? -11.375 -23.234 0.25 1 96.38 185 HIS B CA 1
ATOM 7254 C C . HIS B 1 185 ? -10.398 -24.156 -0.467 1 96.38 185 HIS B C 1
ATOM 7256 O O . HIS B 1 185 ? -9.984 -25.188 0.086 1 96.38 185 HIS B O 1
ATOM 7262 N N . LEU B 1 186 ? -10.07 -23.812 -1.663 1 97.69 186 LEU B N 1
ATOM 7263 C CA . LEU B 1 186 ? -9.391 -24.781 -2.502 1 97.69 186 LEU B CA 1
ATOM 7264 C C . LEU B 1 186 ? -8.07 -24.234 -3.027 1 97.69 186 LEU B C 1
ATOM 7266 O O . LEU B 1 186 ? -7.633 -24.594 -4.121 1 97.69 186 LEU B O 1
ATOM 7270 N N . MET B 1 187 ? -7.48 -23.375 -2.326 1 97.5 187 MET B N 1
ATOM 7271 C CA . MET B 1 187 ? -6.227 -22.797 -2.793 1 97.5 187 MET B CA 1
ATOM 7272 C C . MET B 1 187 ? -5.141 -23.859 -2.914 1 97.5 187 MET B C 1
ATOM 7274 O O . MET B 1 187 ? -4.348 -23.828 -3.857 1 97.5 187 MET B O 1
ATOM 7278 N N . ALA B 1 188 ? -5.145 -24.844 -2.078 1 97.06 188 ALA B N 1
ATOM 7279 C CA . ALA B 1 188 ? -4.059 -25.812 -2.025 1 97.06 188 ALA B CA 1
ATOM 7280 C C . ALA B 1 188 ? -4.164 -26.812 -3.176 1 97.06 188 ALA B C 1
ATOM 7282 O O . ALA B 1 188 ? -3.205 -27.531 -3.473 1 97.06 188 ALA B O 1
ATOM 7283 N N . VAL B 1 189 ? -5.285 -26.859 -3.879 1 97.75 189 VAL B N 1
ATOM 7284 C CA . VAL B 1 189 ? -5.434 -27.734 -5.035 1 97.75 189 VAL B CA 1
ATOM 7285 C C . VAL B 1 189 ? -4.391 -27.375 -6.09 1 97.75 189 VAL B C 1
ATOM 7287 O O . VAL B 1 189 ? -3.902 -28.25 -6.809 1 97.75 189 VAL B O 1
ATOM 7290 N N . LEU B 1 190 ? -3.998 -26.172 -6.133 1 97.62 190 LEU B N 1
ATOM 7291 C CA . LEU B 1 190 ? -3.123 -25.625 -7.168 1 97.62 190 LEU B CA 1
ATOM 7292 C C . LEU B 1 190 ? -1.751 -26.281 -7.125 1 97.62 190 LEU B C 1
ATOM 7294 O O . LEU B 1 190 ? -1.192 -26.641 -8.164 1 97.62 190 LEU B O 1
ATOM 7298 N N . VAL B 1 191 ? -1.247 -26.453 -5.914 1 96.38 191 VAL B N 1
ATOM 7299 C CA . VAL B 1 191 ? 0.096 -27.016 -5.793 1 96.38 191 VAL B CA 1
ATOM 7300 C C . VAL B 1 191 ? 0.085 -28.484 -6.195 1 96.38 191 VAL B C 1
ATOM 7302 O O . VAL B 1 191 ? 1.029 -28.969 -6.824 1 96.38 191 VAL B O 1
ATOM 7305 N N . PHE B 1 192 ? -0.967 -29.172 -5.938 1 96.38 192 PHE B N 1
ATOM 7306 C CA . PHE B 1 192 ? -1.057 -30.594 -6.246 1 96.38 192 PHE B CA 1
ATOM 7307 C C . PHE B 1 192 ? -1.205 -30.812 -7.75 1 96.38 192 PHE B C 1
ATOM 7309 O O . PHE B 1 192 ? -0.594 -31.719 -8.312 1 96.38 192 PHE B O 1
ATOM 7316 N N . LEU B 1 193 ? -1.995 -30.016 -8.359 1 97.06 193 LEU B N 1
ATOM 7317 C CA . LEU B 1 193 ? -2.178 -30.141 -9.805 1 97.06 193 LEU B CA 1
ATOM 7318 C C . LEU B 1 193 ? -0.903 -29.766 -10.547 1 97.06 193 LEU B C 1
ATOM 7320 O O . LEU B 1 193 ? -0.492 -30.453 -11.477 1 97.06 193 LEU B O 1
ATOM 7324 N N . ARG B 1 194 ? -0.298 -28.625 -10.141 1 96 194 ARG B N 1
ATOM 7325 C CA . ARG B 1 194 ? 0.923 -28.156 -10.781 1 96 194 ARG B CA 1
ATOM 7326 C C . ARG B 1 194 ? 2.062 -29.141 -10.602 1 96 194 ARG B C 1
ATOM 7328 O O . ARG B 1 194 ? 2.879 -29.328 -11.508 1 96 194 ARG B O 1
ATOM 7335 N N . ASN B 1 195 ? 2.107 -29.688 -9.461 1 94.25 195 ASN B N 1
ATOM 7336 C CA . ASN B 1 195 ? 3.145 -30.688 -9.172 1 94.25 195 ASN B CA 1
ATOM 7337 C C . ASN B 1 195 ? 3.006 -31.906 -10.062 1 94.25 195 ASN B C 1
ATOM 7339 O O . ASN B 1 195 ? 4.004 -32.5 -10.469 1 94.25 195 ASN B O 1
ATOM 7343 N N . LYS B 1 196 ? 1.782 -32.281 -10.414 1 93.62 196 LYS B N 1
ATOM 7344 C CA . LYS B 1 196 ? 1.539 -33.438 -11.258 1 93.62 196 LYS B CA 1
ATOM 7345 C C . LYS B 1 196 ? 1.739 -33.094 -12.727 1 93.62 196 LYS B C 1
ATOM 7347 O O . LYS B 1 196 ? 2.146 -33.969 -13.516 1 93.62 196 LYS B O 1
ATOM 7352 N N . ARG B 1 197 ? 1.364 -31.938 -13.055 1 94.5 197 ARG B N 1
ATOM 7353 C CA . ARG B 1 197 ? 1.501 -31.453 -14.43 1 94.5 197 ARG B CA 1
ATOM 7354 C C . ARG B 1 197 ? 2.061 -30.031 -14.453 1 94.5 197 ARG B C 1
ATOM 7356 O O . ARG B 1 197 ? 1.323 -29.062 -14.25 1 94.5 197 ARG B O 1
ATOM 7363 N N . TYR B 1 198 ? 3.225 -29.891 -14.852 1 92.5 198 TYR B N 1
ATOM 7364 C CA . TYR B 1 198 ? 3.932 -28.625 -14.766 1 92.5 198 TYR B CA 1
ATOM 7365 C C . TYR B 1 198 ? 3.293 -27.578 -15.68 1 92.5 198 TYR B C 1
ATOM 7367 O O . TYR B 1 198 ? 3.334 -26.375 -15.391 1 92.5 198 TYR B O 1
ATOM 7375 N N . ARG B 1 199 ? 2.678 -28.078 -16.75 1 93.31 199 ARG B N 1
ATOM 7376 C CA . ARG B 1 199 ? 2.115 -27.141 -17.719 1 93.31 199 ARG B CA 1
ATOM 7377 C C . ARG B 1 199 ? 0.596 -27.078 -17.609 1 93.31 199 ARG B C 1
ATOM 7379 O O . ARG B 1 199 ? -0.096 -26.766 -18.578 1 93.31 199 ARG B O 1
ATOM 7386 N N . ALA B 1 200 ? 0.14 -27.438 -16.422 1 96.12 200 ALA B N 1
ATOM 7387 C CA . ALA B 1 200 ? -1.299 -27.391 -16.172 1 96.12 200 ALA B CA 1
ATOM 7388 C C . ALA B 1 200 ? -1.842 -25.969 -16.406 1 96.12 200 ALA B C 1
ATOM 7390 O O . ALA B 1 200 ? -1.159 -24.984 -16.125 1 96.12 200 ALA B O 1
ATOM 7391 N N . LYS B 1 201 ? -3.037 -25.891 -17 1 97.25 201 LYS B N 1
ATOM 7392 C CA . LYS B 1 201 ? -3.738 -24.625 -17.188 1 97.25 201 LYS B CA 1
ATOM 7393 C C . LYS B 1 201 ? -4.68 -24.328 -16.031 1 97.25 201 LYS B C 1
ATOM 7395 O O . LYS B 1 201 ? -5.82 -24.797 -16.016 1 97.25 201 LYS B O 1
ATOM 7400 N N . LEU B 1 202 ? -4.219 -23.484 -15.125 1 98.25 202 LEU B N 1
ATOM 7401 C CA . LEU B 1 202 ? -4.906 -23.328 -13.852 1 98.25 202 LEU B CA 1
ATOM 7402 C C . LEU B 1 202 ? -5.355 -21.875 -13.656 1 98.25 202 LEU B C 1
ATOM 7404 O O . LEU B 1 202 ? -4.531 -20.953 -13.641 1 98.25 202 LEU B O 1
ATOM 7408 N N . GLY B 1 203 ? -6.641 -21.656 -13.547 1 98.06 203 GLY B N 1
ATOM 7409 C CA . GLY B 1 203 ? -7.234 -20.391 -13.148 1 98.06 203 GLY B CA 1
ATOM 7410 C C . GLY B 1 203 ? -7.863 -20.422 -11.766 1 98.06 203 GLY B C 1
ATOM 7411 O O . GLY B 1 203 ? -8.516 -21.406 -11.406 1 98.06 203 GLY B O 1
ATOM 7412 N N . PHE B 1 204 ? -7.586 -19.438 -10.992 1 97.62 204 PHE B N 1
ATOM 7413 C CA . PHE B 1 204 ? -8.156 -19.312 -9.656 1 97.62 204 PHE B CA 1
ATOM 7414 C C . PHE B 1 204 ? -8.93 -18.016 -9.516 1 97.62 204 PHE B C 1
ATOM 7416 O O . PHE B 1 204 ? -8.484 -16.969 -9.984 1 97.62 204 PHE B O 1
ATOM 7423 N N . PHE B 1 205 ? -10.055 -18.109 -8.953 1 95.62 205 PHE B N 1
ATOM 7424 C CA . PHE B 1 205 ? -10.852 -16.906 -8.688 1 95.62 205 PHE B CA 1
ATOM 7425 C C . PHE B 1 205 ? -11.227 -16.828 -7.207 1 95.62 205 PHE B C 1
ATOM 7427 O O . PHE B 1 205 ? -11.844 -17.75 -6.664 1 95.62 205 PHE B O 1
ATOM 7434 N N . LEU B 1 206 ? -10.789 -15.766 -6.574 1 93.81 206 LEU B N 1
ATOM 7435 C CA . LEU B 1 206 ? -11.164 -15.547 -5.184 1 93.81 206 LEU B CA 1
ATOM 7436 C C . LEU B 1 206 ? -12.508 -14.828 -5.09 1 93.81 206 LEU B C 1
ATOM 7438 O O . LEU B 1 206 ? -12.578 -13.609 -5.285 1 93.81 206 LEU B O 1
ATOM 7442 N N . GLN B 1 207 ? -13.508 -15.539 -4.715 1 87.69 207 GLN B N 1
ATOM 7443 C CA . GLN B 1 207 ? -14.867 -15.008 -4.66 1 87.69 207 GLN B CA 1
ATOM 7444 C C . GLN B 1 207 ? -15.109 -14.234 -3.369 1 87.69 207 GLN B C 1
ATOM 7446 O O . GLN B 1 207 ? -15.977 -13.359 -3.314 1 87.69 207 GLN B O 1
ATOM 7451 N N . SER B 1 208 ? -14.328 -14.547 -2.418 1 85.12 208 SER B N 1
ATOM 7452 C CA . SER B 1 208 ? -14.422 -13.867 -1.128 1 85.12 208 SER B CA 1
ATOM 7453 C C . SER B 1 208 ? -13.516 -12.641 -1.08 1 85.12 208 SER B C 1
ATOM 7455 O O . SER B 1 208 ? -12.547 -12.555 -1.836 1 85.12 208 SER B O 1
ATOM 7457 N N . PRO B 1 209 ? -13.828 -11.727 -0.189 1 82.19 209 PRO B N 1
ATOM 7458 C CA . PRO B 1 209 ? -12.938 -10.57 -0.027 1 82.19 209 PRO B CA 1
ATOM 7459 C C . PRO B 1 209 ? -11.539 -10.977 0.435 1 82.19 209 PRO B C 1
ATOM 7461 O O . PRO B 1 209 ? -11.383 -11.938 1.187 1 82.19 209 PRO B O 1
ATOM 7464 N N . PHE B 1 210 ? -10.57 -10.336 -0.105 1 87.44 210 PHE B N 1
ATOM 7465 C CA . PHE B 1 210 ? -9.211 -10.445 0.41 1 87.44 210 PHE B CA 1
ATOM 7466 C C . PHE B 1 210 ? -8.75 -9.117 1.005 1 87.44 210 PHE B C 1
ATOM 7468 O O . PHE B 1 210 ? -8.008 -8.367 0.368 1 87.44 210 PHE B O 1
ATOM 7475 N N . LEU B 1 211 ? -9.281 -8.922 2.17 1 75.12 211 LEU B N 1
ATOM 7476 C CA . LEU B 1 211 ? -9.023 -7.672 2.871 1 75.12 211 LEU B CA 1
ATOM 7477 C C . LEU B 1 211 ? -7.988 -7.871 3.977 1 75.12 211 LEU B C 1
ATOM 7479 O O . LEU B 1 211 ? -8.289 -7.68 5.156 1 75.12 211 LEU B O 1
ATOM 7483 N N . ALA B 1 212 ? -6.816 -8.219 3.621 1 75.56 212 ALA B N 1
ATOM 7484 C CA . ALA B 1 212 ? -5.75 -8.438 4.598 1 75.56 212 ALA B CA 1
ATOM 7485 C C . ALA B 1 212 ? -4.488 -7.664 4.211 1 75.56 212 ALA B C 1
ATOM 7487 O O . ALA B 1 212 ? -3.867 -7.953 3.186 1 75.56 212 ALA B O 1
ATOM 7488 N N . SER B 1 213 ? -4.309 -6.703 5.035 1 78.25 213 SER B N 1
ATOM 7489 C CA . SER B 1 213 ? -2.977 -6.129 4.891 1 78.25 213 SER B CA 1
ATOM 7490 C C . SER B 1 213 ? -1.895 -7.168 5.168 1 78.25 213 SER B C 1
ATOM 7492 O O . SER B 1 213 ? -2.17 -8.219 5.75 1 78.25 213 SER B O 1
ATOM 7494 N N . ALA B 1 214 ? -0.709 -6.902 4.695 1 81.44 214 ALA B N 1
ATOM 7495 C CA . ALA B 1 214 ? 0.386 -7.844 4.906 1 81.44 214 ALA B CA 1
ATOM 7496 C C . ALA B 1 214 ? 0.587 -8.133 6.391 1 81.44 214 ALA B C 1
ATOM 7498 O O . ALA B 1 214 ? 0.918 -9.258 6.773 1 81.44 214 ALA B O 1
ATOM 7499 N N . GLU B 1 215 ? 0.35 -7.156 7.242 1 78.62 215 GLU B N 1
ATOM 7500 C CA . GLU B 1 215 ? 0.525 -7.312 8.68 1 78.62 215 GLU B CA 1
ATOM 7501 C C . GLU B 1 215 ? -0.533 -8.242 9.266 1 78.62 215 GLU B C 1
ATOM 7503 O O . GLU B 1 215 ? -0.224 -9.094 10.102 1 78.62 215 GLU B O 1
ATOM 7508 N N . ILE B 1 216 ? -1.743 -8.07 8.781 1 80.88 216 ILE B N 1
ATOM 7509 C CA . ILE B 1 216 ? -2.826 -8.93 9.258 1 80.88 216 ILE B CA 1
ATOM 7510 C C . ILE B 1 216 ? -2.645 -10.336 8.703 1 80.88 216 ILE B C 1
ATOM 7512 O O . ILE B 1 216 ? -2.801 -11.32 9.43 1 80.88 216 ILE B O 1
ATOM 7516 N N . TYR B 1 217 ? -2.299 -10.414 7.445 1 87.88 217 TYR B N 1
ATOM 7517 C CA . TYR B 1 217 ? -2.135 -11.703 6.789 1 87.88 217 TYR B CA 1
ATOM 7518 C C . TYR B 1 217 ? -1.053 -12.531 7.477 1 87.88 217 TYR B C 1
ATOM 7520 O O . TYR B 1 217 ? -1.196 -13.75 7.633 1 87.88 217 TYR B O 1
ATOM 7528 N N . ARG B 1 218 ? -0.07 -11.906 7.992 1 83.81 218 ARG B N 1
ATOM 7529 C CA . ARG B 1 218 ? 1.09 -12.555 8.602 1 83.81 218 ARG B CA 1
ATOM 7530 C C . ARG B 1 218 ? 0.727 -13.18 9.938 1 83.81 218 ARG B C 1
ATOM 7532 O O . ARG B 1 218 ? 1.47 -14.016 10.461 1 83.81 218 ARG B O 1
ATOM 7539 N N . THR B 1 219 ? -0.387 -12.789 10.477 1 80.94 219 THR B N 1
ATOM 7540 C CA . THR B 1 219 ? -0.783 -13.359 11.758 1 80.94 219 THR B CA 1
ATOM 7541 C C . THR B 1 219 ? -1.127 -14.844 11.609 1 80.94 219 THR B C 1
ATOM 7543 O O . THR B 1 219 ? -1.194 -15.57 12.602 1 80.94 219 THR B O 1
ATOM 7546 N N . LEU B 1 220 ? -1.364 -15.219 10.383 1 88.25 220 LEU B N 1
ATOM 7547 C CA . LEU B 1 220 ? -1.523 -16.641 10.102 1 88.25 220 LEU B CA 1
ATOM 7548 C C . LEU B 1 220 ? -0.169 -17.312 9.898 1 88.25 220 LEU B C 1
ATOM 7550 O O . LEU B 1 220 ? 0.554 -16.984 8.953 1 88.25 220 LEU B O 1
ATOM 7554 N N . PRO B 1 221 ? 0.218 -18.25 10.719 1 86.38 221 PRO B N 1
ATOM 7555 C CA . PRO B 1 221 ? 1.559 -18.828 10.664 1 86.38 221 PRO B CA 1
ATOM 7556 C C . PRO B 1 221 ? 1.886 -19.422 9.289 1 86.38 221 PRO B C 1
ATOM 7558 O O . PRO B 1 221 ? 3.045 -19.406 8.867 1 86.38 221 PRO B O 1
ATOM 7561 N N . VAL B 1 222 ? 0.847 -19.891 8.609 1 91.94 222 VAL B N 1
ATOM 7562 C CA . VAL B 1 222 ? 1.096 -20.547 7.332 1 91.94 222 VAL B CA 1
ATOM 7563 C C . VAL B 1 222 ? 0.782 -19.594 6.184 1 91.94 222 VAL B C 1
ATOM 7565 O O . VAL B 1 222 ? 0.58 -20.016 5.047 1 91.94 222 VAL B O 1
ATOM 7568 N N . SER B 1 223 ? 0.739 -18.281 6.504 1 91.75 223 SER B N 1
ATOM 7569 C CA . SER B 1 223 ? 0.348 -17.281 5.523 1 91.75 223 SER B CA 1
ATOM 7570 C C . SER B 1 223 ? 1.276 -17.297 4.312 1 91.75 223 SER B C 1
ATOM 7572 O O . SER B 1 223 ? 0.816 -17.266 3.17 1 91.75 223 SER B O 1
ATOM 7574 N N . ALA B 1 224 ? 2.619 -17.391 4.527 1 90.62 224 ALA B N 1
ATOM 7575 C CA . ALA B 1 224 ? 3.582 -17.406 3.428 1 90.62 224 ALA B CA 1
ATOM 7576 C C . ALA B 1 224 ? 3.402 -18.641 2.562 1 90.62 224 ALA B C 1
ATOM 7578 O O . ALA B 1 224 ? 3.484 -18.578 1.334 1 90.62 224 ALA B O 1
ATOM 7579 N N . ASP B 1 225 ? 3.143 -19.781 3.219 1 93.62 225 ASP B N 1
ATOM 7580 C CA . ASP B 1 225 ? 2.918 -21.031 2.496 1 93.62 225 ASP B CA 1
ATOM 7581 C C . ASP B 1 225 ? 1.679 -20.938 1.607 1 93.62 225 ASP B C 1
ATOM 7583 O O . ASP B 1 225 ? 1.693 -21.391 0.462 1 93.62 225 ASP B O 1
ATOM 7587 N N . ILE B 1 226 ? 0.691 -20.359 2.113 1 96.06 226 ILE B N 1
ATOM 7588 C CA . ILE B 1 226 ? -0.554 -20.234 1.361 1 96.06 226 ILE B CA 1
ATOM 7589 C C . ILE B 1 226 ? -0.33 -19.344 0.133 1 96.06 226 ILE B C 1
ATOM 7591 O O . ILE B 1 226 ? -0.846 -19.641 -0.949 1 96.06 226 ILE B O 1
ATOM 7595 N N . LEU B 1 227 ? 0.431 -18.312 0.304 1 95.5 227 LEU B N 1
ATOM 7596 C CA . LEU B 1 227 ? 0.735 -17.453 -0.833 1 95.5 227 LEU B CA 1
ATOM 7597 C C . LEU B 1 227 ? 1.513 -18.219 -1.9 1 95.5 227 LEU B C 1
ATOM 7599 O O . LEU B 1 227 ? 1.197 -18.125 -3.09 1 95.5 227 LEU B O 1
ATOM 7603 N N . ARG B 1 228 ? 2.504 -18.969 -1.47 1 95.69 228 ARG B N 1
ATOM 7604 C CA . ARG B 1 228 ? 3.305 -19.75 -2.404 1 95.69 228 ARG B CA 1
ATOM 7605 C C . ARG B 1 228 ? 2.439 -20.766 -3.146 1 95.69 228 ARG B C 1
ATOM 7607 O O . ARG B 1 228 ? 2.59 -20.953 -4.355 1 95.69 228 ARG B O 1
ATOM 7614 N N . ILE B 1 229 ? 1.586 -21.344 -2.398 1 96.12 229 ILE B N 1
ATOM 7615 C CA . ILE B 1 229 ? 0.672 -22.328 -2.963 1 96.12 229 ILE B CA 1
ATOM 7616 C C . ILE B 1 229 ? -0.223 -21.672 -4.008 1 96.12 229 ILE B C 1
ATOM 7618 O O . ILE B 1 229 ? -0.392 -22.188 -5.113 1 96.12 229 ILE B O 1
ATOM 7622 N N . LEU B 1 230 ? -0.713 -20.531 -3.705 1 96.75 230 LEU B N 1
ATOM 7623 C CA . LEU B 1 230 ? -1.626 -19.812 -4.582 1 96.75 230 LEU B CA 1
ATOM 7624 C C . LEU B 1 230 ? -0.933 -19.406 -5.879 1 96.75 230 LEU B C 1
ATOM 7626 O O . LEU B 1 230 ? -1.552 -19.422 -6.945 1 96.75 230 LEU B O 1
ATOM 7630 N N . LEU B 1 231 ? 0.332 -19.141 -5.809 1 96.5 231 LEU B N 1
ATOM 7631 C CA . LEU B 1 231 ? 1.076 -18.625 -6.949 1 96.5 231 LEU B CA 1
ATOM 7632 C C . LEU B 1 231 ? 1.406 -19.734 -7.934 1 96.5 231 LEU B C 1
ATOM 7634 O O . LEU B 1 231 ? 2.006 -19.484 -8.984 1 96.5 231 LEU B O 1
ATOM 7638 N N . ASN B 1 232 ? 0.909 -20.938 -7.68 1 96.69 232 ASN B N 1
ATOM 7639 C CA . ASN B 1 232 ? 1.06 -22.016 -8.641 1 96.69 232 ASN B CA 1
ATOM 7640 C C . ASN B 1 232 ? -0.011 -21.969 -9.727 1 96.69 232 ASN B C 1
ATOM 7642 O O . ASN B 1 232 ? -0.021 -22.781 -10.641 1 96.69 232 ASN B O 1
ATOM 7646 N N . CYS B 1 233 ? -0.824 -20.984 -9.695 1 97.31 233 CYS B N 1
ATOM 7647 C CA . CYS B 1 233 ? -1.821 -20.781 -10.742 1 97.31 233 CYS B CA 1
ATOM 7648 C C . CYS B 1 233 ? -1.263 -19.922 -11.875 1 97.31 233 CYS B C 1
ATOM 7650 O O . CYS B 1 233 ? -0.123 -19.469 -11.797 1 97.31 233 CYS B O 1
ATOM 7652 N N . ASP B 1 234 ? -2.027 -19.828 -12.969 1 96.81 234 ASP B N 1
ATOM 7653 C CA . ASP B 1 234 ? -1.632 -19 -14.102 1 96.81 234 ASP B CA 1
ATOM 7654 C C . ASP B 1 234 ? -2.361 -17.672 -14.086 1 96.81 234 ASP B C 1
ATOM 7656 O O . ASP B 1 234 ? -1.86 -16.672 -14.617 1 96.81 234 ASP B O 1
ATOM 7660 N N . LEU B 1 235 ? -3.51 -17.703 -13.531 1 96.75 235 LEU B N 1
ATOM 7661 C CA . LEU B 1 235 ? -4.363 -16.531 -13.477 1 96.75 235 LEU B CA 1
ATOM 7662 C C . LEU B 1 235 ? -5.141 -16.469 -12.172 1 96.75 235 LEU B C 1
ATOM 7664 O O . LEU B 1 235 ? -5.703 -17.484 -11.734 1 96.75 235 LEU B O 1
ATOM 7668 N N . ILE B 1 236 ? -5.07 -15.32 -11.516 1 96.88 236 ILE B N 1
ATOM 7669 C CA . ILE B 1 236 ? -5.879 -15.102 -10.32 1 96.88 236 ILE B CA 1
ATOM 7670 C C . ILE B 1 236 ? -6.898 -14 -10.586 1 96.88 236 ILE B C 1
ATOM 7672 O O . ILE B 1 236 ? -6.539 -12.898 -11.016 1 96.88 236 ILE B O 1
ATOM 7676 N N . GLY B 1 237 ? -8.148 -14.289 -10.344 1 93.31 237 GLY B N 1
ATOM 7677 C CA . GLY B 1 237 ? -9.219 -13.32 -10.523 1 93.31 237 GLY B CA 1
ATOM 7678 C C . GLY B 1 237 ? -9.758 -12.781 -9.211 1 93.31 237 GLY B C 1
ATOM 7679 O O . GLY B 1 237 ? -9.836 -13.508 -8.219 1 93.31 237 GLY B O 1
ATOM 7680 N N . PHE B 1 238 ? -10.086 -11.508 -9.227 1 90.06 238 PHE B N 1
ATOM 7681 C CA . PHE B 1 238 ? -10.711 -10.828 -8.109 1 90.06 238 PHE B CA 1
ATOM 7682 C C . PHE B 1 238 ? -11.93 -10.023 -8.57 1 90.06 238 PHE B C 1
ATOM 7684 O O . PHE B 1 238 ? -12.023 -9.656 -9.742 1 90.06 238 PHE B O 1
ATOM 7691 N N . HIS B 1 239 ? -12.758 -9.711 -7.605 1 83.19 239 HIS B N 1
ATOM 7692 C CA . HIS B 1 239 ? -13.922 -8.891 -7.93 1 83.19 239 HIS B CA 1
ATOM 7693 C C . HIS B 1 239 ? -13.539 -7.418 -8.023 1 83.19 239 HIS B C 1
ATOM 7695 O O . HIS B 1 239 ? -14.117 -6.676 -8.828 1 83.19 239 HIS B O 1
ATOM 7701 N N . THR B 1 240 ? -12.625 -6.988 -7.16 1 80.12 240 THR B N 1
ATOM 7702 C CA . THR B 1 240 ? -12.242 -5.582 -7.113 1 80.12 240 THR B CA 1
ATOM 7703 C C . THR B 1 240 ? -10.727 -5.43 -7.113 1 80.12 240 THR B C 1
ATOM 7705 O O . THR B 1 240 ? -10 -6.359 -6.754 1 80.12 240 THR B O 1
ATOM 7708 N N . PHE B 1 241 ? -10.312 -4.293 -7.441 1 77.88 241 PHE B N 1
ATOM 7709 C CA . PHE B 1 241 ? -8.883 -4.012 -7.469 1 77.88 241 PHE B CA 1
ATOM 7710 C C . PHE B 1 241 ? -8.312 -3.977 -6.059 1 77.88 241 PHE B C 1
ATOM 7712 O O . PHE B 1 241 ? -7.16 -4.355 -5.836 1 77.88 241 PHE B O 1
ATOM 7719 N N . ASP B 1 242 ? -9.109 -3.537 -5.113 1 77.88 242 ASP B N 1
ATOM 7720 C CA . ASP B 1 242 ? -8.648 -3.471 -3.73 1 77.88 242 ASP B CA 1
ATOM 7721 C C . ASP B 1 242 ? -8.188 -4.84 -3.24 1 77.88 242 ASP B C 1
ATOM 7723 O O . ASP B 1 242 ? -7.184 -4.941 -2.531 1 77.88 242 ASP B O 1
ATOM 7727 N N . PHE B 1 243 ? -8.93 -5.844 -3.654 1 84.69 243 PHE B N 1
ATOM 7728 C CA . PHE B 1 243 ? -8.555 -7.195 -3.256 1 84.69 243 PHE B CA 1
ATOM 7729 C C . PHE B 1 243 ? -7.23 -7.598 -3.896 1 84.69 243 PHE B C 1
ATOM 7731 O O . PHE B 1 243 ? -6.359 -8.164 -3.23 1 84.69 243 PHE B O 1
ATOM 7738 N N . ALA B 1 244 ? -7.133 -7.328 -5.18 1 87.5 244 ALA B N 1
ATOM 7739 C CA . ALA B 1 244 ? -5.906 -7.645 -5.906 1 87.5 244 ALA B CA 1
ATOM 7740 C C . ALA B 1 244 ? -4.711 -6.902 -5.316 1 87.5 244 ALA B C 1
ATOM 7742 O O . ALA B 1 244 ? -3.619 -7.469 -5.195 1 87.5 244 ALA B O 1
ATOM 7743 N N . ARG B 1 245 ? -4.93 -5.688 -4.938 1 83.88 245 ARG B N 1
ATOM 7744 C CA . ARG B 1 245 ? -3.865 -4.863 -4.371 1 83.88 245 ARG B CA 1
ATOM 7745 C C . ARG B 1 245 ? -3.348 -5.453 -3.066 1 83.88 245 ARG B C 1
ATOM 7747 O O . ARG B 1 245 ? -2.141 -5.445 -2.809 1 83.88 245 ARG B O 1
ATOM 7754 N N . HIS B 1 246 ? -4.219 -5.867 -2.227 1 87.12 246 HIS B N 1
ATOM 7755 C CA . HIS B 1 246 ? -3.811 -6.496 -0.976 1 87.12 246 HIS B CA 1
ATOM 7756 C C . HIS B 1 246 ? -2.971 -7.742 -1.233 1 87.12 246 HIS B C 1
ATOM 7758 O O . HIS B 1 246 ? -1.967 -7.969 -0.556 1 87.12 246 HIS B O 1
ATOM 7764 N N . LEU B 1 247 ? -3.395 -8.523 -2.188 1 92.31 247 LEU B N 1
ATOM 7765 C CA . LEU B 1 247 ? -2.621 -9.719 -2.504 1 92.31 247 LEU B CA 1
ATOM 7766 C C . LEU B 1 247 ? -1.229 -9.352 -3.008 1 92.31 247 LEU B C 1
ATOM 7768 O O . LEU B 1 247 ? -0.235 -9.945 -2.594 1 92.31 247 LEU B O 1
ATOM 7772 N N . LEU B 1 248 ? -1.221 -8.391 -3.947 1 88.69 248 LEU B N 1
ATOM 7773 C CA . LEU B 1 248 ? 0.049 -7.953 -4.52 1 88.69 248 LEU B CA 1
ATOM 7774 C C . LEU B 1 248 ? 0.971 -7.402 -3.436 1 88.69 248 LEU B C 1
ATOM 7776 O O . LEU B 1 248 ? 2.172 -7.676 -3.439 1 88.69 248 LEU B O 1
ATOM 7780 N N . SER B 1 249 ? 0.382 -6.695 -2.533 1 85.31 249 SER B N 1
ATOM 7781 C CA . SER B 1 249 ? 1.15 -6.172 -1.407 1 85.31 249 SER B CA 1
ATOM 7782 C C . SER B 1 249 ? 1.704 -7.305 -0.545 1 85.31 249 SER B C 1
ATOM 7784 O O . SER B 1 249 ? 2.859 -7.254 -0.117 1 85.31 249 SER B O 1
ATOM 7786 N N . CYS B 1 250 ? 0.929 -8.242 -0.251 1 90.44 250 CYS B N 1
ATOM 7787 C CA . CYS B 1 250 ? 1.38 -9.398 0.523 1 90.44 250 CYS B CA 1
ATOM 7788 C C . CYS B 1 250 ? 2.514 -10.125 -0.189 1 90.44 250 CYS B C 1
ATOM 7790 O O . CYS B 1 250 ? 3.51 -10.492 0.436 1 90.44 250 CYS B O 1
ATOM 7792 N N . CYS B 1 251 ? 2.377 -10.312 -1.486 1 91.5 251 CYS B N 1
ATOM 7793 C CA . CYS B 1 251 ? 3.404 -11 -2.26 1 91.5 251 CYS B CA 1
ATOM 7794 C C . CYS B 1 251 ? 4.711 -10.219 -2.25 1 91.5 251 CYS B C 1
ATOM 7796 O O . CYS B 1 251 ? 5.789 -10.797 -2.105 1 91.5 251 CYS B O 1
ATOM 7798 N N . SER B 1 252 ? 4.598 -8.953 -2.391 1 83.75 252 SER B N 1
ATOM 7799 C CA . SER B 1 252 ? 5.781 -8.094 -2.402 1 83.75 252 SER B CA 1
ATOM 7800 C C . SER B 1 252 ? 6.461 -8.078 -1.038 1 83.75 252 SER B C 1
ATOM 7802 O O . SER B 1 252 ? 7.672 -8.305 -0.939 1 83.75 252 SER B O 1
ATOM 7804 N N . ARG B 1 253 ? 5.766 -7.938 -0.003 1 78.56 253 ARG B N 1
ATOM 7805 C CA . ARG B 1 253 ? 6.316 -7.711 1.329 1 78.56 253 ARG B CA 1
ATOM 7806 C C . ARG B 1 253 ? 6.738 -9.023 1.979 1 78.56 253 ARG B C 1
ATOM 7808 O O . ARG B 1 253 ? 7.707 -9.062 2.744 1 78.56 253 ARG B O 1
ATOM 7815 N N . MET B 1 254 ? 6.07 -10.055 1.718 1 83.75 254 MET B N 1
ATOM 7816 C CA . MET B 1 254 ? 6.336 -11.312 2.41 1 83.75 254 MET B CA 1
ATOM 7817 C C . MET B 1 254 ? 7.266 -12.203 1.589 1 83.75 254 MET B C 1
ATOM 7819 O O . MET B 1 254 ? 8.07 -12.953 2.146 1 83.75 254 MET B O 1
ATOM 7823 N N . LEU B 1 255 ? 7.098 -12.086 0.248 1 86.25 255 LEU B N 1
ATOM 7824 C CA . LEU B 1 255 ? 7.871 -12.992 -0.587 1 86.25 255 LEU B CA 1
ATOM 7825 C C . LEU B 1 255 ? 8.898 -12.234 -1.415 1 86.25 255 LEU B C 1
ATOM 7827 O O . LEU B 1 255 ? 9.727 -12.844 -2.098 1 86.25 255 LEU B O 1
ATOM 7831 N N . GLY B 1 256 ? 8.852 -10.906 -1.387 1 79.19 256 GLY B N 1
ATOM 7832 C CA . GLY B 1 256 ? 9.812 -10.109 -2.137 1 79.19 256 GLY B CA 1
ATOM 7833 C C . GLY B 1 256 ? 9.562 -10.133 -3.635 1 79.19 256 GLY B C 1
ATOM 7834 O O . GLY B 1 256 ? 10.492 -9.953 -4.422 1 79.19 256 GLY B O 1
ATOM 7835 N N . LEU B 1 257 ? 8.312 -10.383 -3.998 1 84.75 257 LEU B N 1
ATOM 7836 C CA . LEU B 1 257 ? 7.988 -10.484 -5.418 1 84.75 257 LEU B CA 1
ATOM 7837 C C . LEU B 1 257 ? 7.582 -9.125 -5.98 1 84.75 257 LEU B C 1
ATOM 7839 O O . LEU B 1 257 ? 6.965 -8.32 -5.281 1 84.75 257 LEU B O 1
ATOM 7843 N N . ASP B 1 258 ? 7.965 -8.922 -7.176 1 76.25 258 ASP B N 1
ATOM 7844 C CA . ASP B 1 258 ? 7.582 -7.703 -7.875 1 76.25 258 ASP B CA 1
ATOM 7845 C C . ASP B 1 258 ? 6.527 -7.984 -8.938 1 76.25 258 ASP B C 1
ATOM 7847 O O . ASP B 1 258 ? 6.414 -9.117 -9.422 1 76.25 258 ASP B O 1
ATOM 7851 N N . TYR B 1 259 ? 5.746 -7.027 -9.164 1 79.62 259 TYR B N 1
ATOM 7852 C CA . TYR B 1 259 ? 4.754 -7.137 -10.227 1 79.62 259 TYR B CA 1
ATOM 7853 C C . TYR B 1 259 ? 4.852 -5.961 -11.195 1 79.62 259 TYR B C 1
ATOM 7855 O O . TYR B 1 259 ? 5.281 -4.871 -10.812 1 79.62 259 TYR B O 1
ATOM 7863 N N . GLU B 1 260 ? 4.629 -6.211 -12.461 1 75.94 260 GLU B N 1
ATOM 7864 C CA . GLU B 1 260 ? 4.695 -5.219 -13.531 1 75.94 260 GLU B CA 1
ATOM 7865 C C . GLU B 1 260 ? 3.656 -5.5 -14.609 1 75.94 260 GLU B C 1
ATOM 7867 O O . GLU B 1 260 ? 2.945 -6.504 -14.547 1 75.94 260 GLU B O 1
ATOM 7872 N N . SER B 1 261 ? 3.498 -4.535 -15.43 1 72.5 261 SER B N 1
ATOM 7873 C CA . SER B 1 261 ? 2.652 -4.766 -16.594 1 72.5 261 SER B CA 1
ATOM 7874 C C . SER B 1 261 ? 3.33 -5.703 -17.594 1 72.5 261 SER B C 1
ATOM 7876 O O . SER B 1 261 ? 4.504 -5.527 -17.922 1 72.5 261 SER B O 1
ATOM 7878 N N . LYS B 1 262 ? 2.711 -6.77 -17.812 1 70.06 262 LYS B N 1
ATOM 7879 C CA . LYS B 1 262 ? 3.17 -7.711 -18.828 1 70.06 262 LYS B CA 1
ATOM 7880 C C . LYS B 1 262 ? 2.109 -7.914 -19.906 1 70.06 262 LYS B C 1
ATOM 7882 O O . LYS B 1 262 ? 1.046 -8.477 -19.641 1 70.06 262 LYS B O 1
ATOM 7887 N N . ARG B 1 263 ? 2.371 -7.488 -21.047 1 66.62 263 ARG B N 1
ATOM 7888 C CA . ARG B 1 263 ? 1.438 -7.594 -22.156 1 66.62 263 ARG B CA 1
ATOM 7889 C C . ARG B 1 263 ? 0.108 -6.926 -21.828 1 66.62 263 ARG B C 1
ATOM 7891 O O . ARG B 1 263 ? -0.957 -7.508 -22.047 1 66.62 263 ARG B O 1
ATOM 7898 N N . GLY B 1 264 ? 0.144 -5.914 -21.078 1 66.69 264 GLY B N 1
ATOM 7899 C CA . GLY B 1 264 ? -1.055 -5.152 -20.766 1 66.69 264 GLY B CA 1
ATOM 7900 C C . GLY B 1 264 ? -1.82 -5.711 -19.578 1 66.69 264 GLY B C 1
ATOM 7901 O O . GLY B 1 264 ? -2.951 -5.301 -19.312 1 66.69 264 GLY B O 1
ATOM 7902 N N . GLN B 1 265 ? -1.278 -6.703 -18.969 1 76.75 265 GLN B N 1
ATOM 7903 C CA . GLN B 1 265 ? -1.892 -7.281 -17.766 1 76.75 265 GLN B CA 1
ATOM 7904 C C . GLN B 1 265 ? -0.964 -7.164 -16.562 1 76.75 265 GLN B C 1
ATOM 7906 O O . GLN B 1 265 ? 0.244 -6.977 -16.719 1 76.75 265 GLN B O 1
ATOM 7911 N N . ILE B 1 266 ? -1.577 -7.164 -15.445 1 82.94 266 ILE B N 1
ATOM 7912 C CA . ILE B 1 266 ? -0.753 -7.195 -14.242 1 82.94 266 ILE B CA 1
ATOM 7913 C C . ILE B 1 266 ? -0.162 -8.586 -14.055 1 82.94 266 ILE B C 1
ATOM 7915 O O . ILE B 1 266 ? -0.893 -9.586 -14.039 1 82.94 266 ILE B O 1
ATOM 7919 N N . GLY B 1 267 ? 1.104 -8.656 -14.07 1 87.31 267 GLY B N 1
ATOM 7920 C CA . GLY B 1 267 ? 1.771 -9.945 -13.961 1 87.31 267 GLY B CA 1
ATOM 7921 C C . GLY B 1 267 ? 2.797 -9.984 -12.844 1 87.31 267 GLY B C 1
ATOM 7922 O O . GLY B 1 267 ? 3.529 -9.023 -12.625 1 87.31 267 GLY B O 1
ATOM 7923 N N . LEU B 1 268 ? 2.766 -11.078 -12.086 1 89.5 268 LEU B N 1
ATOM 7924 C CA . LEU B 1 268 ? 3.762 -11.367 -11.062 1 89.5 268 LEU B CA 1
ATOM 7925 C C . LEU B 1 268 ? 4.773 -12.391 -11.562 1 89.5 268 LEU B C 1
ATOM 7927 O O . LEU B 1 268 ? 4.391 -13.445 -12.086 1 89.5 268 LEU B O 1
ATOM 7931 N N . ASP B 1 269 ? 6.012 -12.023 -11.445 1 85.44 269 ASP B N 1
ATOM 7932 C CA . ASP B 1 269 ? 7.051 -12.977 -11.805 1 85.44 269 ASP B CA 1
ATOM 7933 C C . ASP B 1 269 ? 7.297 -13.969 -10.672 1 85.44 269 ASP B C 1
ATOM 7935 O O . ASP B 1 269 ? 7.609 -13.578 -9.547 1 85.44 269 ASP B O 1
ATOM 7939 N N . TYR B 1 270 ? 7.082 -15.156 -10.992 1 91.19 270 TYR B N 1
ATOM 7940 C CA . TYR B 1 270 ? 7.285 -16.203 -9.992 1 91.19 270 TYR B CA 1
ATOM 7941 C C . TYR B 1 270 ? 8.164 -17.312 -10.547 1 91.19 270 TYR B C 1
ATOM 7943 O O . TYR B 1 270 ? 7.664 -18.297 -11.086 1 91.19 270 TYR B O 1
ATOM 7951 N N . SER B 1 271 ? 9.453 -17.172 -10.352 1 88.31 271 SER B N 1
ATOM 7952 C CA . SER B 1 271 ? 10.461 -18.141 -10.758 1 88.31 271 SER B CA 1
ATOM 7953 C C . SER B 1 271 ? 10.453 -18.359 -12.266 1 88.31 271 SER B C 1
ATOM 7955 O O . SER B 1 271 ? 10.438 -19.5 -12.742 1 88.31 271 SER B O 1
ATOM 7957 N N . GLY B 1 272 ? 10.32 -17.297 -13.023 1 85.19 272 GLY B N 1
ATOM 7958 C CA . GLY B 1 272 ? 10.352 -17.344 -14.477 1 85.19 272 GLY B CA 1
ATOM 7959 C C . GLY B 1 272 ? 8.977 -17.453 -15.102 1 85.19 272 GLY B C 1
ATOM 7960 O O . GLY B 1 272 ? 8.805 -17.172 -16.297 1 85.19 272 GLY B O 1
ATOM 7961 N N . ARG B 1 273 ? 8.039 -17.875 -14.266 1 89.56 273 ARG B N 1
ATOM 7962 C CA . ARG B 1 273 ? 6.641 -17.875 -14.695 1 89.56 273 ARG B CA 1
ATOM 7963 C C . ARG B 1 273 ? 5.961 -16.547 -14.375 1 89.56 273 ARG B C 1
ATOM 7965 O O . ARG B 1 273 ? 6.414 -15.805 -13.508 1 89.56 273 ARG B O 1
ATOM 7972 N N . THR B 1 274 ? 4.918 -16.266 -15.172 1 90.06 274 THR B N 1
ATOM 7973 C CA . THR B 1 274 ? 4.113 -15.094 -14.883 1 90.06 274 THR B CA 1
ATOM 7974 C C . THR B 1 274 ? 2.727 -15.492 -14.383 1 90.06 274 THR B C 1
ATOM 7976 O O . THR B 1 274 ? 2.02 -16.25 -15.047 1 90.06 274 THR B O 1
ATOM 7979 N N . VAL B 1 275 ? 2.436 -15.07 -13.227 1 95.19 275 VAL B N 1
ATOM 7980 C CA . VAL B 1 275 ? 1.081 -15.219 -12.703 1 95.19 275 VAL B CA 1
ATOM 7981 C C . VAL B 1 275 ? 0.291 -13.93 -12.953 1 95.19 275 VAL B C 1
ATOM 7983 O O . VAL B 1 275 ? 0.654 -12.867 -12.445 1 95.19 275 VAL B O 1
ATOM 7986 N N . PHE B 1 276 ? -0.757 -14.086 -13.695 1 92.94 276 PHE B N 1
ATOM 7987 C CA . PHE B 1 276 ? -1.509 -12.898 -14.086 1 92.94 276 PHE B CA 1
ATOM 7988 C C . PHE B 1 276 ? -2.643 -12.625 -13.102 1 92.94 276 PHE B C 1
ATOM 7990 O O . PHE B 1 276 ? -3.129 -13.547 -12.438 1 92.94 276 PHE B O 1
ATOM 7997 N N . ILE B 1 277 ? -2.992 -11.367 -12.992 1 91.81 277 ILE B N 1
ATOM 7998 C CA . ILE B 1 277 ? -4.094 -10.93 -12.141 1 91.81 277 ILE B CA 1
ATOM 7999 C C . ILE B 1 277 ? -5.195 -10.312 -13 1 91.81 277 ILE B C 1
ATOM 8001 O O . ILE B 1 277 ? -4.918 -9.531 -13.906 1 91.81 277 ILE B O 1
ATOM 8005 N N . LYS B 1 278 ? -6.391 -10.742 -12.734 1 89.12 278 LYS B N 1
ATOM 8006 C CA . LYS B 1 278 ? -7.539 -10.211 -13.461 1 89.12 278 LYS B CA 1
ATOM 8007 C C . LYS B 1 278 ? -8.602 -9.68 -12.5 1 89.12 278 LYS B C 1
ATOM 8009 O O . LYS B 1 278 ? -8.898 -10.312 -11.484 1 89.12 278 LYS B O 1
ATOM 8014 N N . ILE B 1 279 ? -9.031 -8.469 -12.711 1 84.88 279 ILE B N 1
ATOM 8015 C CA . ILE B 1 279 ? -10.133 -7.895 -11.953 1 84.88 279 ILE B CA 1
ATOM 8016 C C . ILE B 1 279 ? -11.43 -8.023 -12.758 1 84.88 279 ILE B C 1
ATOM 8018 O O . ILE B 1 279 ? -11.555 -7.441 -13.836 1 84.88 279 ILE B O 1
ATOM 8022 N N . LEU B 1 280 ? -12.32 -8.766 -12.242 1 84 280 LEU B N 1
ATOM 8023 C CA . LEU B 1 280 ? -13.531 -9.078 -12.992 1 84 280 LEU B CA 1
ATOM 8024 C C . LEU B 1 280 ? -14.711 -9.305 -12.047 1 84 280 LEU B C 1
ATOM 8026 O O . LEU B 1 280 ? -14.828 -10.359 -11.43 1 84 280 LEU B O 1
ATOM 8030 N N . PRO B 1 281 ? -15.633 -8.305 -12.055 1 80.69 281 PRO B N 1
ATOM 8031 C CA . PRO B 1 281 ? -16.844 -8.578 -11.266 1 80.69 281 PRO B CA 1
ATOM 8032 C C . PRO B 1 281 ? -17.641 -9.766 -11.812 1 80.69 281 PRO B C 1
ATOM 8034 O O . PRO B 1 281 ? -17.734 -9.945 -13.023 1 80.69 281 PRO B O 1
ATOM 8037 N N . LEU B 1 282 ? -18.219 -10.562 -10.984 1 81.81 282 LEU B N 1
ATOM 8038 C CA . LEU B 1 282 ? -18.938 -11.766 -11.391 1 81.81 282 LEU B CA 1
ATOM 8039 C C . LEU B 1 282 ? -20.219 -11.398 -12.141 1 81.81 282 LEU B C 1
ATOM 8041 O O . LEU B 1 282 ? -20.609 -12.078 -13.094 1 81.81 282 LEU B O 1
ATOM 8045 N N . GLY B 1 283 ? -20.891 -10.32 -11.719 1 79.44 283 GLY B N 1
ATOM 8046 C CA . GLY B 1 283 ? -22.141 -9.93 -12.336 1 79.44 283 GLY B CA 1
ATOM 8047 C C . GLY B 1 283 ? -23.281 -10.883 -12.023 1 79.44 283 GLY B C 1
ATOM 8048 O O . GLY B 1 283 ? -23.172 -11.719 -11.125 1 79.44 283 GLY B O 1
ATOM 8049 N N . ILE B 1 284 ? -24.469 -10.703 -12.742 1 82.25 284 ILE B N 1
ATOM 8050 C CA . ILE B 1 284 ? -25.641 -11.539 -12.555 1 82.25 284 ILE B CA 1
ATOM 8051 C C . ILE B 1 284 ? -26.109 -12.078 -13.906 1 82.25 284 ILE B C 1
ATOM 8053 O O . ILE B 1 284 ? -25.688 -11.594 -14.961 1 82.25 284 ILE B O 1
ATOM 8057 N N . HIS B 1 285 ? -26.906 -13.102 -13.781 1 86.88 285 HIS B N 1
ATOM 8058 C CA . HIS B 1 285 ? -27.516 -13.633 -14.992 1 86.88 285 HIS B CA 1
ATOM 8059 C C . HIS B 1 285 ? -28.766 -12.844 -15.367 1 86.88 285 HIS B C 1
ATOM 8061 O O . HIS B 1 285 ? -29.875 -13.203 -14.984 1 86.88 285 HIS B O 1
ATOM 8067 N N . LEU B 1 286 ? -28.656 -11.945 -16.281 1 82 286 LEU B N 1
ATOM 8068 C CA . LEU B 1 286 ? -29.734 -11.023 -16.609 1 82 286 LEU B CA 1
ATOM 8069 C C . LEU B 1 286 ? -30.859 -11.742 -17.344 1 82 286 LEU B C 1
ATOM 8071 O O . LEU B 1 286 ? -32.031 -11.406 -17.188 1 82 286 LEU B O 1
ATOM 8075 N N . GLY B 1 287 ? -30.453 -12.633 -18.219 1 81.75 287 GLY B N 1
ATOM 8076 C CA . GLY B 1 287 ? -31.469 -13.398 -18.906 1 81.75 287 GLY B CA 1
ATOM 8077 C C . GLY B 1 287 ? -32.406 -14.141 -17.969 1 81.75 287 GLY B C 1
ATOM 8078 O O . GLY B 1 287 ? -33.625 -14.156 -18.188 1 81.75 287 GLY B O 1
ATOM 8079 N N . LYS B 1 288 ? -31.906 -14.656 -16.984 1 83.25 288 LYS B N 1
ATOM 8080 C CA . LYS B 1 288 ? -32.719 -15.359 -16 1 83.25 288 LYS B CA 1
ATOM 8081 C C . LYS B 1 288 ? -33.625 -14.383 -15.227 1 83.25 288 LYS B C 1
ATOM 8083 O O . LYS B 1 288 ? -34.781 -14.703 -14.914 1 83.25 288 LYS B O 1
ATOM 8088 N N . VAL B 1 289 ? -33.031 -13.312 -14.914 1 84.88 289 VAL B N 1
ATOM 8089 C CA . VAL B 1 289 ? -33.812 -12.305 -14.203 1 84.88 289 VAL B CA 1
ATOM 8090 C C . VAL B 1 289 ? -34.969 -11.82 -15.07 1 84.88 289 VAL B C 1
ATOM 8092 O O . VAL B 1 289 ? -36.094 -11.68 -14.586 1 84.88 289 VAL B O 1
ATOM 8095 N N . GLU B 1 290 ? -34.719 -11.633 -16.328 1 84.69 290 GLU B N 1
ATOM 8096 C CA . GLU B 1 290 ? -35.75 -11.188 -17.25 1 84.69 290 GLU B CA 1
ATOM 8097 C C . GLU B 1 290 ? -36.844 -12.25 -17.406 1 84.69 290 GLU B C 1
ATOM 8099 O O . GLU B 1 290 ? -38.031 -11.922 -17.484 1 84.69 290 GLU B O 1
ATOM 8104 N N . ASN B 1 291 ? -36.438 -13.445 -17.406 1 86.31 291 ASN B N 1
ATOM 8105 C CA . ASN B 1 291 ? -37.375 -14.547 -17.516 1 86.31 291 ASN B CA 1
ATOM 8106 C C . ASN B 1 291 ? -38.312 -14.617 -16.297 1 86.31 291 ASN B C 1
ATOM 8108 O O . ASN B 1 291 ? -39.531 -14.828 -16.438 1 86.31 291 ASN B O 1
ATOM 8112 N N . VAL B 1 292 ? -37.719 -14.43 -15.195 1 87.38 292 VAL B N 1
ATOM 8113 C CA . VAL B 1 292 ? -38.5 -14.492 -13.969 1 87.38 292 VAL B CA 1
ATOM 8114 C C . VAL B 1 292 ? -39.469 -13.32 -13.914 1 87.38 292 VAL B C 1
ATOM 8116 O O . VAL B 1 292 ? -40.625 -13.469 -13.461 1 87.38 292 VAL B O 1
ATOM 8119 N N . LEU B 1 293 ? -39.094 -12.227 -14.43 1 86.94 293 LEU B N 1
ATOM 8120 C CA . LEU B 1 293 ? -39.906 -11.031 -14.422 1 86.94 293 LEU B CA 1
ATOM 8121 C C . LEU B 1 293 ? -41.125 -11.195 -15.367 1 86.94 293 LEU B C 1
ATOM 8123 O O . LEU B 1 293 ? -42.156 -10.578 -15.164 1 86.94 293 LEU B O 1
ATOM 8127 N N . ASN B 1 294 ? -40.969 -12.148 -16.281 1 88.38 294 ASN B N 1
ATOM 8128 C CA . ASN B 1 294 ? -42.031 -12.328 -17.281 1 88.38 294 ASN B CA 1
ATOM 8129 C C . ASN B 1 294 ? -42.969 -13.453 -16.906 1 88.38 294 ASN B C 1
ATOM 8131 O O . ASN B 1 294 ? -43.969 -13.695 -17.594 1 88.38 294 ASN B O 1
ATOM 8135 N N . ILE B 1 295 ? -42.688 -14.039 -15.75 1 92 295 ILE B N 1
ATOM 8136 C CA . ILE B 1 295 ? -43.594 -15.07 -15.258 1 92 295 ILE B CA 1
ATOM 8137 C C . ILE B 1 295 ? -44.875 -14.422 -14.695 1 92 295 ILE B C 1
ATOM 8139 O O . ILE B 1 295 ? -44.781 -13.414 -13.984 1 92 295 ILE B O 1
ATOM 8143 N N . PRO B 1 296 ? -46.031 -14.961 -14.969 1 91.62 296 PRO B N 1
ATOM 8144 C CA . PRO B 1 296 ? -47.281 -14.367 -14.492 1 91.62 296 PRO B CA 1
ATOM 8145 C C . PRO B 1 296 ? -47.344 -14.281 -12.969 1 91.62 296 PRO B C 1
ATOM 8147 O O . PRO B 1 296 ? -47.875 -13.297 -12.422 1 91.62 296 PRO B O 1
ATOM 8150 N N . SER B 1 297 ? -46.875 -15.234 -12.367 1 92.12 297 SER B N 1
ATOM 8151 C CA . SER B 1 297 ? -46.875 -15.211 -10.906 1 92.12 297 SER B CA 1
ATOM 8152 C C . SER B 1 297 ? -46.094 -14.031 -10.367 1 92.12 297 SER B C 1
ATOM 8154 O O . SER B 1 297 ? -46.438 -13.445 -9.344 1 92.12 297 SER B O 1
ATOM 8156 N N . THR B 1 298 ? -44.969 -13.68 -11.023 1 91.94 298 THR B N 1
ATOM 8157 C CA . THR B 1 298 ? -44.156 -12.547 -10.625 1 91.94 298 THR B CA 1
ATOM 8158 C C . THR B 1 298 ? -44.938 -11.234 -10.812 1 91.94 298 THR B C 1
ATOM 8160 O O . THR B 1 298 ? -44.875 -10.344 -9.969 1 91.94 298 THR B O 1
ATOM 8163 N N . SER B 1 299 ? -45.688 -11.148 -11.891 1 91.56 299 SER B N 1
ATOM 8164 C CA . SER B 1 299 ? -46.5 -9.961 -12.156 1 91.56 299 SER B CA 1
ATOM 8165 C C . SER B 1 299 ? -47.562 -9.773 -11.086 1 91.56 299 SER B C 1
ATOM 8167 O O . SER B 1 299 ? -47.844 -8.648 -10.672 1 91.56 299 SER B O 1
ATOM 8169 N N . MET B 1 300 ? -48.125 -10.867 -10.68 1 93.38 300 MET B N 1
ATOM 8170 C CA . MET B 1 300 ? -49.125 -10.812 -9.625 1 93.38 300 MET B CA 1
ATOM 8171 C C . MET B 1 300 ? -48.5 -10.336 -8.312 1 93.38 300 MET B C 1
ATOM 8173 O O . MET B 1 300 ? -49.125 -9.539 -7.59 1 93.38 300 MET B O 1
ATOM 8177 N N . LYS B 1 301 ? -47.344 -10.883 -8.062 1 92.94 301 LYS B N 1
ATOM 8178 C CA . LYS B 1 301 ? -46.656 -10.492 -6.84 1 92.94 301 LYS B CA 1
ATOM 8179 C C . LYS B 1 301 ? -46.281 -9.008 -6.867 1 92.94 301 LYS B C 1
ATOM 8181 O O . LYS B 1 301 ? -46.344 -8.328 -5.836 1 92.94 301 LYS B O 1
ATOM 8186 N N . VAL B 1 302 ? -45.969 -8.469 -8.008 1 90.5 302 VAL B N 1
ATOM 8187 C CA . VAL B 1 302 ? -45.625 -7.055 -8.172 1 90.5 302 VAL B CA 1
ATOM 8188 C C . VAL B 1 302 ? -46.844 -6.199 -7.859 1 90.5 302 VAL B C 1
ATOM 8190 O O . VAL B 1 302 ? -46.75 -5.184 -7.168 1 90.5 302 VAL B O 1
ATOM 8193 N N . LYS B 1 303 ? -47.969 -6.645 -8.312 1 92.25 303 LYS B N 1
ATOM 8194 C CA . LYS B 1 303 ? -49.188 -5.918 -8.055 1 92.25 303 LYS B CA 1
ATOM 8195 C C . LYS B 1 303 ? -49.562 -5.934 -6.57 1 92.25 303 LYS B C 1
ATOM 8197 O O . LYS B 1 303 ? -50.031 -4.934 -6.027 1 92.25 303 LYS B O 1
ATOM 8202 N N . GLU B 1 304 ? -49.312 -7.066 -6.051 1 94.19 304 GLU B N 1
ATOM 8203 C CA . GLU B 1 304 ? -49.531 -7.188 -4.613 1 94.19 304 GLU B CA 1
ATOM 8204 C C . GLU B 1 304 ? -48.656 -6.211 -3.828 1 94.19 304 GLU B C 1
ATOM 8206 O O . GLU B 1 304 ? -49.156 -5.543 -2.908 1 94.19 304 GLU B O 1
ATOM 8211 N N . ILE B 1 305 ? -47.438 -6.125 -4.129 1 91.69 305 ILE B N 1
ATOM 8212 C CA . ILE B 1 305 ? -46.469 -5.25 -3.455 1 91.69 305 ILE B CA 1
ATOM 8213 C C . ILE B 1 305 ? -46.875 -3.789 -3.695 1 91.69 305 ILE B C 1
ATOM 8215 O O . ILE B 1 305 ? -46.812 -2.971 -2.775 1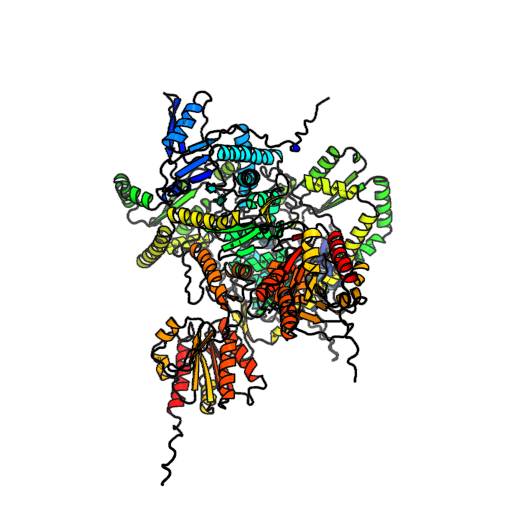 91.69 305 ILE B O 1
ATOM 8219 N N . GLU B 1 306 ? -47.281 -3.467 -4.902 1 91.56 306 GLU B N 1
ATOM 8220 C CA . GLU B 1 306 ? -47.719 -2.115 -5.238 1 91.56 306 GLU B CA 1
ATOM 8221 C C . GLU B 1 306 ? -48.938 -1.71 -4.422 1 91.56 306 GLU B C 1
ATOM 8223 O O . GLU B 1 306 ? -49.062 -0.561 -3.99 1 91.56 306 GLU B O 1
ATOM 8228 N N . GLY B 1 307 ? -49.812 -2.678 -4.27 1 94 307 GLY B N 1
ATOM 8229 C CA . GLY B 1 307 ? -51 -2.412 -3.479 1 94 307 GLY B CA 1
ATOM 8230 C C . GLY B 1 307 ? -50.688 -2.23 -2.002 1 94 307 GLY B C 1
ATOM 8231 O O . GLY B 1 307 ? -51.219 -1.313 -1.368 1 94 307 GLY B O 1
ATOM 8232 N N . LYS B 1 308 ? -49.781 -3.059 -1.515 1 94.12 308 LYS B N 1
ATOM 8233 C CA . LYS B 1 308 ? -49.438 -3.049 -0.096 1 94.12 308 LYS B CA 1
ATOM 8234 C C . LYS B 1 308 ? -48.781 -1.733 0.299 1 94.12 308 LYS B C 1
ATOM 8236 O O . LYS B 1 308 ? -49 -1.222 1.397 1 94.12 308 LYS B O 1
ATOM 8241 N N . PHE B 1 309 ? -48.031 -1.172 -0.622 1 93.31 309 PHE B N 1
ATOM 8242 C CA . PHE B 1 309 ? -47.25 0.01 -0.273 1 93.31 309 PHE B CA 1
ATOM 8243 C C . PHE B 1 309 ? -47.656 1.206 -1.118 1 93.31 309 PHE B C 1
ATOM 8245 O O . PHE B 1 309 ? -46.844 2.055 -1.46 1 93.31 309 PHE B O 1
ATOM 8252 N N . LYS B 1 310 ? -48.844 1.17 -1.529 1 92.81 310 LYS B N 1
ATOM 8253 C CA . LYS B 1 310 ? -49.344 2.258 -2.355 1 92.81 310 LYS B CA 1
ATOM 8254 C C . LYS B 1 310 ? -49.125 3.611 -1.696 1 92.81 310 LYS B C 1
ATOM 8256 O O . LYS B 1 310 ? -49.438 3.803 -0.521 1 92.81 310 LYS B O 1
ATOM 8261 N N . GLY B 1 311 ? -48.469 4.504 -2.41 1 89.75 311 GLY B N 1
ATOM 8262 C CA . GLY B 1 311 ? -48.25 5.863 -1.954 1 89.75 311 GLY B CA 1
ATOM 8263 C C . GLY B 1 311 ? -47.031 5.996 -1.068 1 89.75 311 GLY B C 1
ATOM 8264 O O . GLY B 1 311 ? -46.75 7.078 -0.553 1 89.75 311 GLY B O 1
ATOM 8265 N N . LYS B 1 312 ? -46.375 4.887 -0.849 1 93.25 312 LYS B N 1
ATOM 8266 C CA . LYS B 1 312 ? -45.219 4.91 0.023 1 93.25 312 LYS B CA 1
ATOM 8267 C C . LYS B 1 312 ? -43.938 4.73 -0.779 1 93.25 312 LYS B C 1
ATOM 8269 O O . LYS B 1 312 ? -43.969 4.215 -1.898 1 93.25 312 LYS B O 1
ATOM 8274 N N . HIS B 1 313 ? -42.812 5.273 -0.232 1 91.44 313 HIS B N 1
ATOM 8275 C CA . HIS B 1 313 ? -41.469 4.953 -0.71 1 91.44 313 HIS B CA 1
ATOM 8276 C C . HIS B 1 313 ? -40.938 3.709 -0.021 1 91.44 313 HIS B C 1
ATOM 8278 O O . HIS B 1 313 ? -40.969 3.609 1.207 1 91.44 313 HIS B O 1
ATOM 8284 N N . VAL B 1 314 ? -40.469 2.785 -0.85 1 92 314 VAL B N 1
ATOM 8285 C CA . VAL B 1 314 ? -40 1.528 -0.279 1 92 314 VAL B CA 1
ATOM 8286 C C . VAL B 1 314 ? -38.469 1.437 -0.418 1 92 314 VAL B C 1
ATOM 8288 O O . VAL B 1 314 ? -37.938 1.531 -1.525 1 92 314 VAL B O 1
ATOM 8291 N N . ILE B 1 315 ? -37.781 1.325 0.694 1 91.56 315 ILE B N 1
ATOM 8292 C CA . ILE B 1 315 ? -36.344 0.994 0.729 1 91.56 315 ILE B CA 1
ATOM 8293 C C . ILE B 1 315 ? -36.188 -0.505 0.962 1 91.56 315 ILE B C 1
ATOM 8295 O O . ILE B 1 315 ? -36.688 -1.053 1.94 1 91.56 315 ILE B O 1
ATOM 8299 N N . VAL B 1 316 ? -35.5 -1.111 0.066 1 90 316 VAL B N 1
ATOM 8300 C CA . VAL B 1 316 ? -35.344 -2.559 0.17 1 90 316 VAL B CA 1
ATOM 8301 C C . VAL B 1 316 ? -33.875 -2.902 0.45 1 90 316 VAL B C 1
ATOM 8303 O O . VAL B 1 316 ? -32.969 -2.404 -0.227 1 90 316 VAL B O 1
ATOM 8306 N N . GLY B 1 317 ? -33.625 -3.65 1.487 1 83.5 317 GLY B N 1
ATOM 8307 C CA . GLY B 1 317 ? -32.312 -4.23 1.781 1 83.5 317 GLY B CA 1
ATOM 8308 C C . GLY B 1 317 ? -32.281 -5.742 1.643 1 83.5 317 GLY B C 1
ATOM 8309 O O . GLY B 1 317 ? -33.188 -6.434 2.15 1 83.5 317 GLY B O 1
ATOM 8310 N N . VAL B 1 318 ? -31.438 -6.266 0.823 1 82.06 318 VAL B N 1
ATOM 8311 C CA . VAL B 1 318 ? -31.219 -7.707 0.697 1 82.06 318 VAL B CA 1
ATOM 8312 C C . VAL B 1 318 ? -29.797 -8.055 1.129 1 82.06 318 VAL B C 1
ATOM 8314 O O . VAL B 1 318 ? -28.828 -7.652 0.482 1 82.06 318 VAL B O 1
ATOM 8317 N N . ASP B 1 319 ? -29.672 -8.789 2.262 1 77.25 319 ASP B N 1
ATOM 8318 C CA . ASP B 1 319 ? -28.344 -9.055 2.818 1 77.25 319 ASP B CA 1
ATOM 8319 C C . ASP B 1 319 ? -28.234 -10.5 3.305 1 77.25 319 ASP B C 1
ATOM 8321 O O . ASP B 1 319 ? -29.25 -11.133 3.607 1 77.25 319 ASP B O 1
ATOM 8325 N N . ASP B 1 320 ? -27.031 -11 3.301 1 70.62 320 ASP B N 1
ATOM 8326 C CA . ASP B 1 320 ? -26.75 -12.258 3.977 1 70.62 320 ASP B CA 1
ATOM 8327 C C . ASP B 1 320 ? -26.562 -12.055 5.477 1 70.62 320 ASP B C 1
ATOM 8329 O O . ASP B 1 320 ? -26.047 -11.008 5.906 1 70.62 320 ASP B O 1
ATOM 8333 N N . MET B 1 321 ? -27 -13.039 6.207 1 69.81 321 MET B N 1
ATOM 8334 C CA . MET B 1 321 ? -26.797 -12.93 7.652 1 69.81 321 MET B CA 1
ATOM 8335 C C . MET B 1 321 ? -25.344 -13.234 8.023 1 69.81 321 MET B C 1
ATOM 8337 O O . MET B 1 32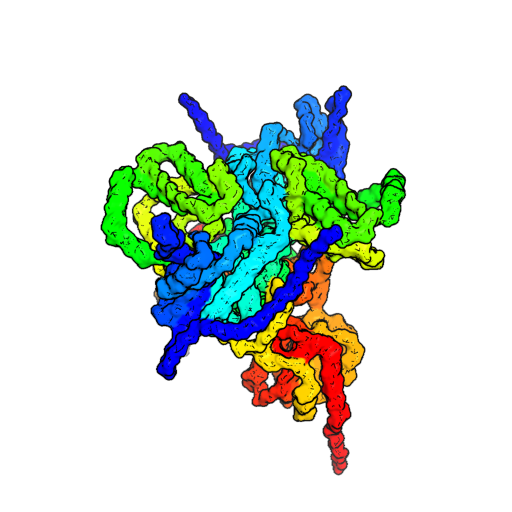1 ? -24.953 -14.398 8.125 1 69.81 321 MET B O 1
ATOM 8341 N N . ASN B 1 322 ? -24.5 -12.227 8.117 1 63.19 322 ASN B N 1
ATOM 8342 C CA . ASN B 1 322 ? -23.109 -12.398 8.547 1 63.19 322 ASN B CA 1
ATOM 8343 C C . ASN B 1 322 ? -22.641 -11.219 9.391 1 63.19 322 ASN B C 1
ATOM 8345 O O . ASN B 1 322 ? -23.328 -10.195 9.477 1 63.19 322 ASN B O 1
ATOM 8349 N N . LEU B 1 323 ? -21.562 -11.5 10.18 1 59.53 323 LEU B N 1
ATOM 8350 C CA . LEU B 1 323 ? -21 -10.539 11.117 1 59.53 323 LEU B CA 1
ATOM 8351 C C . LEU B 1 323 ? -20.688 -9.219 10.414 1 59.53 323 LEU B C 1
ATOM 8353 O O . LEU B 1 323 ? -20.688 -8.156 11.047 1 59.53 323 LEU B O 1
ATOM 8357 N N . PHE B 1 324 ? -20.578 -9.289 9.164 1 59.12 324 PHE B N 1
ATOM 8358 C CA . PHE B 1 324 ? -20.031 -8.117 8.492 1 59.12 324 PHE B CA 1
ATOM 8359 C C . PHE B 1 324 ? -21.125 -7.332 7.781 1 59.12 324 PHE B C 1
ATOM 8361 O O . PHE B 1 324 ? -20.875 -6.242 7.262 1 59.12 324 PHE B O 1
ATOM 8368 N N . GLU B 1 325 ? -22.328 -7.906 7.863 1 61.41 325 GLU B N 1
ATOM 8369 C CA . GLU B 1 325 ? -23.422 -7.199 7.203 1 61.41 325 GLU B CA 1
ATOM 8370 C C . GLU B 1 325 ? -24.047 -6.164 8.133 1 61.41 325 GLU B C 1
ATOM 8372 O O . GLU B 1 325 ? -24.219 -6.418 9.32 1 61.41 325 GLU B O 1
ATOM 8377 N N . ALA B 1 326 ? -24.078 -4.863 7.77 1 66.31 326 ALA B N 1
ATOM 8378 C CA . ALA B 1 326 ? -24.5 -3.703 8.555 1 66.31 326 ALA B CA 1
ATOM 8379 C C . ALA B 1 326 ? -26.016 -3.615 8.641 1 66.31 326 ALA B C 1
ATOM 8381 O O . ALA B 1 326 ? -26.594 -2.541 8.461 1 66.31 326 ALA B O 1
ATOM 8382 N N . ILE B 1 327 ? -26.656 -4.879 8.969 1 75 327 ILE B N 1
ATOM 8383 C CA . ILE B 1 327 ? -28.109 -4.879 9.008 1 75 327 ILE B CA 1
ATOM 8384 C C . ILE B 1 327 ? -28.594 -4.031 10.18 1 75 327 ILE B C 1
ATOM 8386 O O . ILE B 1 327 ? -29.516 -3.213 10.023 1 75 327 ILE B O 1
ATOM 8390 N N . SER B 1 328 ? -27.938 -4.172 11.312 1 75.38 328 SER B N 1
ATOM 8391 C CA . SER B 1 328 ? -28.328 -3.418 12.5 1 75.38 328 SER B CA 1
ATOM 8392 C C . SER B 1 328 ? -28.156 -1.919 12.281 1 75.38 328 SER B C 1
ATOM 8394 O O . SER B 1 328 ? -28.969 -1.121 12.734 1 75.38 328 SER B O 1
ATOM 8396 N N . LEU B 1 329 ? -27.141 -1.528 11.617 1 76.81 329 LEU B N 1
ATOM 8397 C CA . LEU B 1 329 ? -26.875 -0.118 11.352 1 76.81 329 LEU B CA 1
ATOM 8398 C C . LEU B 1 329 ? -27.938 0.472 10.43 1 76.81 329 LEU B C 1
ATOM 8400 O O . LEU B 1 329 ? -28.281 1.646 10.547 1 76.81 329 LEU B O 1
ATOM 8404 N N . LYS B 1 330 ? -28.391 -0.396 9.539 1 83.19 330 LYS B N 1
ATOM 8405 C CA . LYS B 1 330 ? -29.469 0.035 8.648 1 83.19 330 LYS B CA 1
ATOM 8406 C C . LYS B 1 330 ? -30.734 0.353 9.43 1 83.19 330 LYS B C 1
ATOM 8408 O O . LYS B 1 330 ? -31.422 1.34 9.148 1 83.19 330 LYS B O 1
ATOM 8413 N N . PHE B 1 331 ? -31 -0.466 10.43 1 86.69 331 PHE B N 1
ATOM 8414 C CA . PHE B 1 331 ? -32.188 -0.248 11.258 1 86.69 331 PHE B CA 1
ATOM 8415 C C . PHE B 1 331 ? -32.031 1.011 12.102 1 86.69 331 PHE B C 1
ATOM 8417 O O . PHE B 1 331 ? -32.969 1.785 12.25 1 86.69 331 PHE B O 1
ATOM 8424 N N . LEU B 1 332 ? -30.844 1.158 12.625 1 85.69 332 LEU B N 1
ATOM 8425 C CA . LEU B 1 332 ? -30.578 2.346 13.43 1 85.69 332 LEU B CA 1
ATOM 8426 C C . LEU B 1 332 ? -30.688 3.609 12.586 1 85.69 332 LEU B C 1
ATOM 8428 O O . LEU B 1 332 ? -31.219 4.625 13.039 1 85.69 332 LEU B O 1
ATOM 8432 N N . ALA B 1 333 ? -30.156 3.521 11.414 1 88.06 333 ALA B N 1
ATOM 8433 C CA . ALA B 1 333 ? -30.219 4.664 10.5 1 88.06 333 ALA B CA 1
ATOM 8434 C C . ALA B 1 333 ? -31.672 4.977 10.133 1 88.06 333 ALA B C 1
ATOM 8436 O O . ALA B 1 333 ? -32.062 6.148 10.055 1 88.06 333 ALA B O 1
ATOM 8437 N N . PHE B 1 334 ? -32.5 3.979 9.891 1 91.75 334 PHE B N 1
ATOM 8438 C CA . PHE B 1 334 ? -33.906 4.168 9.547 1 91.75 334 PHE B CA 1
ATOM 8439 C C . PHE B 1 334 ? -34.656 4.805 10.703 1 91.75 334 PHE B C 1
ATOM 8441 O O . PHE B 1 334 ? -35.469 5.707 10.5 1 91.75 334 PHE B O 1
ATOM 8448 N N . GLU B 1 335 ? -34.312 4.305 11.883 1 94.12 335 GLU B N 1
ATOM 8449 C CA . GLU B 1 335 ? -34.906 4.91 13.07 1 94.12 335 GLU B CA 1
ATOM 8450 C C . GLU B 1 335 ? -34.531 6.391 13.172 1 94.12 335 GLU B C 1
ATOM 8452 O O . GLU B 1 335 ? -35.406 7.227 13.406 1 94.12 335 GLU B O 1
ATOM 8457 N N . GLN B 1 336 ? -33.375 6.672 12.977 1 93.25 336 GLN B N 1
ATOM 8458 C CA . GLN B 1 336 ? -32.906 8.055 13.062 1 93.25 336 GLN B CA 1
ATOM 8459 C C . GLN B 1 336 ? -33.531 8.898 11.945 1 93.25 336 GLN B C 1
ATOM 8461 O O . GLN B 1 336 ? -33.812 10.086 12.148 1 93.25 336 GLN B O 1
ATOM 8466 N N . LEU B 1 337 ? -33.656 8.297 10.797 1 94.5 337 LEU B N 1
ATOM 8467 C CA . LEU B 1 337 ? -34.312 8.977 9.68 1 94.5 337 LEU B CA 1
ATOM 8468 C C . LEU B 1 337 ? -35.719 9.422 10.055 1 94.5 337 LEU B C 1
ATOM 8470 O O . LEU B 1 337 ? -36.094 10.578 9.828 1 94.5 337 LEU B O 1
ATOM 8474 N N . LEU B 1 338 ? -36.469 8.57 10.711 1 95.44 338 LEU B N 1
ATOM 8475 C CA . LEU B 1 338 ? -37.844 8.852 11.055 1 95.44 338 LEU B CA 1
ATOM 8476 C C . LEU B 1 338 ? -37.938 9.844 12.203 1 95.44 338 LEU B C 1
ATOM 8478 O O . LEU B 1 338 ? -38.906 10.617 12.289 1 95.44 338 LEU B O 1
ATOM 8482 N N . ARG B 1 339 ? -36.938 9.805 12.992 1 95.25 339 ARG B N 1
ATOM 8483 C CA . ARG B 1 339 ? -36.906 10.734 14.117 1 95.25 339 ARG B CA 1
ATOM 8484 C C . ARG B 1 339 ? -36.531 12.141 13.648 1 95.25 339 ARG B C 1
ATOM 8486 O O . ARG B 1 339 ? -37.125 13.125 14.109 1 95.25 339 ARG B O 1
ATOM 8493 N N . LYS B 1 340 ? -35.656 12.211 12.812 1 94.88 340 LYS B N 1
ATOM 8494 C CA . LYS B 1 340 ? -35.125 13.492 12.344 1 94.88 340 LYS B CA 1
ATOM 8495 C C . LYS B 1 340 ? -36.062 14.148 11.344 1 94.88 340 LYS B C 1
ATOM 8497 O O . LYS B 1 340 ? -36.219 15.375 11.344 1 94.88 340 LYS B O 1
ATOM 8502 N N . TYR B 1 341 ? -36.656 13.367 10.477 1 94.94 341 TYR B N 1
ATOM 8503 C CA . TYR B 1 341 ? -37.531 13.875 9.43 1 94.94 341 TYR B CA 1
ATOM 8504 C C . TYR B 1 341 ? -38.938 13.375 9.625 1 94.94 341 TYR B C 1
ATOM 8506 O O . TYR B 1 341 ? -39.375 12.43 8.953 1 94.94 341 TYR B O 1
ATOM 8514 N N . GLU B 1 342 ? -39.688 14.094 10.32 1 93.81 342 GLU B N 1
ATOM 8515 C CA . GLU B 1 342 ? -41.062 13.688 10.711 1 93.81 342 GLU B CA 1
ATOM 8516 C C . GLU B 1 342 ? -41.969 13.594 9.5 1 93.81 342 GLU B C 1
ATOM 8518 O O . GLU B 1 342 ? -42.938 12.828 9.508 1 93.81 342 GLU B O 1
ATOM 8523 N N . ASN B 1 343 ? -41.594 14.305 8.469 1 92.56 343 ASN B N 1
ATOM 8524 C CA . ASN B 1 343 ? -42.438 14.312 7.262 1 92.56 343 ASN B CA 1
ATOM 8525 C C . ASN B 1 343 ? -42.344 12.977 6.523 1 92.56 343 ASN B C 1
ATOM 8527 O O . ASN B 1 343 ? -43.188 12.68 5.676 1 92.56 343 ASN B O 1
ATOM 8531 N N . LEU B 1 344 ? -41.438 12.172 6.852 1 94.25 344 LEU B N 1
ATOM 8532 C CA . LEU B 1 344 ? -41.25 10.898 6.164 1 94.25 344 LEU B CA 1
ATOM 8533 C C . LEU B 1 344 ? -41.938 9.766 6.902 1 94.25 344 LEU B C 1
ATOM 8535 O O . LEU B 1 344 ? -42.062 8.656 6.387 1 94.25 344 LEU B O 1
ATOM 8539 N N . ARG B 1 345 ? -42.438 10.227 8.062 1 93.06 345 ARG B N 1
ATOM 8540 C CA . ARG B 1 345 ? -43.188 9.227 8.82 1 93.06 345 ARG B CA 1
ATOM 8541 C C . ARG B 1 345 ? -44.406 8.766 8.062 1 93.06 345 ARG B C 1
ATOM 8543 O O . ARG B 1 345 ? -45.125 9.57 7.445 1 93.06 345 ARG B O 1
ATOM 8550 N N . ASP B 1 346 ? -44.625 7.492 7.984 1 90.5 346 ASP B N 1
ATOM 8551 C CA . ASP B 1 346 ? -45.781 6.84 7.352 1 90.5 346 ASP B CA 1
ATOM 8552 C C . ASP B 1 346 ? -45.656 6.918 5.832 1 90.5 346 ASP B C 1
ATOM 8554 O O . ASP B 1 346 ? -46.594 6.48 5.121 1 90.5 346 ASP B O 1
ATOM 8558 N N . ILE B 1 347 ? -44.594 7.484 5.344 1 92.88 347 ILE B N 1
ATOM 8559 C CA . ILE B 1 347 ? -44.438 7.613 3.9 1 92.88 347 ILE B CA 1
ATOM 8560 C C . ILE B 1 347 ? -43.312 6.688 3.424 1 92.88 347 ILE B C 1
ATOM 8562 O O . ILE B 1 347 ? -43.281 6.305 2.254 1 92.88 347 ILE B O 1
ATOM 8566 N N . VAL B 1 348 ? -42.406 6.418 4.246 1 94.38 348 VAL B N 1
ATOM 8567 C CA . VAL B 1 348 ? -41.25 5.574 3.871 1 94.38 348 VAL B CA 1
ATOM 8568 C C . VAL B 1 348 ? -41.344 4.242 4.617 1 94.38 348 VAL B C 1
ATOM 8570 O O . VAL B 1 348 ? -41.688 4.207 5.801 1 94.38 348 VAL B O 1
ATOM 8573 N N . VAL B 1 349 ? -41.062 3.166 3.908 1 94.19 349 VAL B N 1
ATOM 8574 C CA . VAL B 1 349 ? -41.031 1.834 4.504 1 94.19 349 VAL B CA 1
ATOM 8575 C C . VAL B 1 349 ? -39.719 1.131 4.164 1 94.19 349 VAL B C 1
ATOM 8577 O O . VAL B 1 349 ? -39.25 1.228 3.037 1 94.19 349 VAL B O 1
ATOM 8580 N N . LEU B 1 350 ? -39.125 0.461 5.172 1 93.12 350 LEU B N 1
ATOM 8581 C CA . LEU B 1 350 ? -37.938 -0.368 4.965 1 93.12 350 LEU B CA 1
ATOM 8582 C C . LEU B 1 350 ? -38.312 -1.848 4.965 1 93.12 350 LEU B C 1
ATOM 8584 O O . LEU B 1 350 ? -38.906 -2.348 5.926 1 93.12 350 LEU B O 1
ATOM 8588 N N . VAL B 1 351 ? -38.062 -2.465 3.822 1 92.12 351 VAL B N 1
ATOM 8589 C CA . VAL B 1 351 ? -38.219 -3.91 3.709 1 92.12 351 VAL B CA 1
ATOM 8590 C C . VAL B 1 351 ? -36.875 -4.582 3.74 1 92.12 351 VAL B C 1
ATOM 8592 O O . VAL B 1 351 ? -36.031 -4.379 2.84 1 92.12 351 VAL B O 1
ATOM 8595 N N . GLN B 1 352 ? -36.625 -5.387 4.75 1 90.38 352 GLN B N 1
ATOM 8596 C CA . GLN B 1 352 ? -35.344 -6.059 4.902 1 90.38 352 GLN B CA 1
ATOM 8597 C C . GLN B 1 352 ? -35.469 -7.562 4.684 1 90.38 352 GLN B C 1
ATOM 8599 O O . GLN B 1 352 ? -36.25 -8.234 5.383 1 90.38 352 GLN B O 1
ATOM 8604 N N . ILE B 1 353 ? -34.812 -8.039 3.623 1 87.38 353 ILE B N 1
ATOM 8605 C CA . ILE B 1 353 ? -34.75 -9.461 3.334 1 87.38 353 ILE B CA 1
ATOM 8606 C C . ILE B 1 353 ? -33.406 -10.016 3.797 1 87.38 353 ILE B C 1
ATOM 8608 O O . ILE B 1 353 ? -32.344 -9.492 3.416 1 87.38 353 ILE B O 1
ATOM 8612 N N . ILE B 1 354 ? -33.312 -11.055 4.641 1 83.31 354 ILE B N 1
ATOM 8613 C CA . ILE B 1 354 ? -32.062 -11.633 5.164 1 83.31 354 ILE B CA 1
ATOM 8614 C C . ILE B 1 354 ? -31.969 -13.094 4.738 1 83.31 354 ILE B C 1
ATOM 8616 O O . ILE B 1 354 ? -32.844 -13.898 5.027 1 83.31 354 ILE B O 1
ATOM 8620 N N . ASN B 1 355 ? -30.969 -13.367 3.971 1 74.25 355 ASN B N 1
ATOM 8621 C CA . ASN B 1 355 ? -30.656 -14.758 3.637 1 74.25 355 ASN B CA 1
ATOM 8622 C C . ASN B 1 355 ? -29.953 -15.461 4.793 1 74.25 355 ASN B C 1
ATOM 8624 O O . ASN B 1 355 ? -29 -14.93 5.371 1 74.25 355 ASN B O 1
ATOM 8628 N N . PRO B 1 356 ? -30.453 -16.609 5.156 1 71.62 356 PRO B N 1
ATOM 8629 C CA . PRO B 1 356 ? -29.859 -17.297 6.312 1 71.62 356 PRO B CA 1
ATOM 8630 C C . PRO B 1 356 ? -28.422 -17.734 6.074 1 71.62 356 PRO B C 1
ATOM 8632 O O . PRO B 1 356 ? -27.969 -17.797 4.926 1 71.62 356 PRO B O 1
ATOM 8635 N N . GLU B 1 357 ? -27.672 -17.875 7.199 1 59.88 357 GLU B N 1
ATOM 8636 C CA . GLU B 1 357 ? -26.25 -18.234 7.152 1 59.88 357 GLU B CA 1
ATOM 8637 C C . GLU B 1 357 ? -26.047 -19.609 6.512 1 59.88 357 GLU B C 1
ATOM 8639 O O . GLU B 1 357 ? -26.859 -20.516 6.715 1 59.88 357 GLU B O 1
ATOM 8644 N N . ARG B 1 358 ? -25.156 -19.656 5.531 1 53.12 358 ARG B N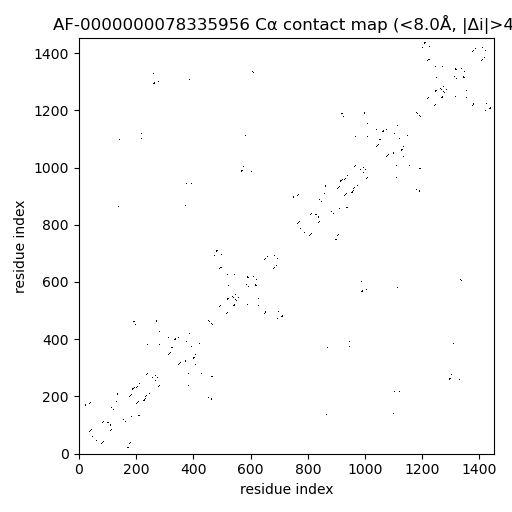 1
ATOM 8645 C CA . ARG B 1 358 ? -24.875 -20.922 4.883 1 53.12 358 ARG B CA 1
ATOM 8646 C C . ARG B 1 358 ? -24.203 -21.906 5.855 1 53.12 358 ARG B C 1
ATOM 8648 O O . ARG B 1 358 ? -24.141 -23.094 5.59 1 53.12 358 ARG B O 1
ATOM 8655 N N . SER B 1 359 ? -23.328 -21.391 6.91 1 50.62 359 SER B N 1
ATOM 8656 C CA . SER B 1 359 ? -22.641 -22.312 7.816 1 50.62 359 SER B CA 1
ATOM 8657 C C . SER B 1 359 ? -23.047 -22.078 9.266 1 50.62 359 SER B C 1
ATOM 8659 O O . SER B 1 359 ? -23.578 -21 9.594 1 50.62 359 SER B O 1
ATOM 8661 N N . SER B 1 360 ? -23.141 -23.188 9.969 1 45.12 360 SER B N 1
ATOM 8662 C CA . SER B 1 360 ? -23.328 -23.266 11.406 1 45.12 360 SER B CA 1
ATOM 8663 C C . SER B 1 360 ? -22.016 -23.047 12.148 1 45.12 360 SER B C 1
ATOM 8665 O O . SER B 1 360 ? -20.938 -23.344 11.625 1 45.12 360 SER B O 1
ATOM 8667 N N . GLY B 1 361 ? -21.703 -21.781 12.836 1 42.47 361 GLY B N 1
ATOM 8668 C CA . GLY B 1 361 ? -20.562 -21.625 13.719 1 42.47 361 GLY B CA 1
ATOM 8669 C C . GLY B 1 361 ? -20.781 -20.578 14.805 1 42.47 361 GLY B C 1
ATOM 8670 O O . GLY B 1 361 ? -21.734 -19.812 14.734 1 42.47 361 GLY B O 1
ATOM 8671 N N . GLU B 1 362 ? -20.094 -20.859 15.906 1 41.44 362 GLU B N 1
ATOM 8672 C CA . GLU B 1 362 ? -20.25 -20.078 17.125 1 41.44 362 GLU B CA 1
ATOM 8673 C C . GLU B 1 362 ? -20.297 -18.594 16.812 1 41.44 362 GLU B C 1
ATOM 8675 O O . GLU B 1 362 ? -21 -17.828 17.484 1 41.44 362 GLU B O 1
ATOM 8680 N N . ASP B 1 363 ? -19.609 -18.25 15.953 1 41.12 363 ASP B N 1
ATOM 8681 C CA . ASP B 1 363 ? -19.516 -16.828 15.672 1 41.12 363 ASP B CA 1
ATOM 8682 C C . ASP B 1 363 ? -20.812 -16.297 15.07 1 41.12 363 ASP B C 1
ATOM 8684 O O . ASP B 1 363 ? -21.188 -15.148 15.32 1 41.12 363 ASP B O 1
ATOM 8688 N N . ILE B 1 364 ? -21.469 -17.156 14.359 1 43.16 364 ILE B N 1
ATOM 8689 C CA . ILE B 1 364 ? -22.766 -16.797 13.828 1 43.16 364 ILE B CA 1
ATOM 8690 C C . ILE B 1 364 ? -23.781 -16.734 14.961 1 43.16 364 ILE B C 1
ATOM 8692 O O . ILE B 1 364 ? -24.672 -15.867 14.969 1 43.16 364 ILE B O 1
ATOM 8696 N N . GLU B 1 365 ? -23.594 -17.672 15.742 1 42.31 365 GLU B N 1
ATOM 8697 C CA . GLU B 1 365 ? -24.516 -17.641 16.875 1 42.31 365 GLU B CA 1
ATOM 8698 C C . GLU B 1 365 ? -24.375 -16.344 17.672 1 42.31 365 GLU B C 1
ATOM 8700 O O . GLU B 1 365 ? -25.359 -15.805 18.172 1 42.31 365 GLU B O 1
ATOM 8705 N N . GLU B 1 366 ? -23.219 -15.93 17.781 1 39.5 366 GLU B N 1
ATOM 8706 C CA . GLU B 1 366 ? -23 -14.664 18.469 1 39.5 366 GLU B CA 1
ATOM 8707 C C . GLU B 1 366 ? -23.562 -13.492 17.656 1 39.5 366 GLU B C 1
ATOM 8709 O O . GLU B 1 366 ? -24.094 -12.539 18.219 1 39.5 366 GLU B O 1
ATOM 8714 N N . VAL B 1 367 ? -23.391 -13.656 16.391 1 40.66 367 VAL B N 1
ATOM 8715 C CA . VAL B 1 367 ? -24.047 -12.672 15.547 1 40.66 367 VAL B CA 1
ATOM 8716 C C . VAL B 1 367 ? -25.562 -12.75 15.75 1 40.66 367 VAL B C 1
ATOM 8718 O O . VAL B 1 367 ? -26.25 -11.727 15.75 1 40.66 367 VAL B O 1
ATOM 8721 N N . ARG B 1 368 ? -26.125 -13.938 15.797 1 39.75 368 ARG B N 1
ATOM 8722 C CA . ARG B 1 368 ? -27.547 -14.133 16.016 1 39.75 368 ARG B CA 1
ATOM 8723 C C . ARG B 1 368 ? -28 -13.438 17.297 1 39.75 368 ARG B C 1
ATOM 8725 O O . ARG B 1 368 ? -29.141 -12.945 17.359 1 39.75 368 ARG B O 1
ATOM 8732 N N . ARG B 1 369 ? -27.25 -13.727 18.281 1 35 369 ARG B N 1
ATOM 8733 C CA . ARG B 1 369 ? -27.719 -13.125 19.531 1 35 369 ARG B CA 1
ATOM 8734 C C . ARG B 1 369 ? -27.453 -11.625 19.531 1 35 369 ARG B C 1
ATOM 8736 O O . ARG B 1 369 ? -28.172 -10.875 20.203 1 35 369 ARG B O 1
ATOM 8743 N N . GLU B 1 370 ? -26.172 -11.258 19.156 1 35.09 370 GLU B N 1
ATOM 8744 C CA . GLU B 1 370 ? -25.75 -9.859 19.266 1 35.09 370 GLU B CA 1
ATOM 8745 C C . GLU B 1 370 ? -25.719 -9.195 17.891 1 35.09 370 GLU B C 1
ATOM 8747 O O . GLU B 1 370 ? -24.906 -9.578 17.031 1 35.09 370 GLU B O 1
ATOM 8752 N N . THR B 1 371 ? -26.875 -8.883 17.344 1 32.66 371 THR B N 1
ATOM 8753 C CA . THR B 1 371 ? -27.281 -8.312 16.062 1 32.66 371 THR B CA 1
ATOM 8754 C C . THR B 1 371 ? -26.266 -7.273 15.594 1 32.66 371 THR B C 1
ATOM 8756 O O . THR B 1 371 ? -26.484 -6.586 14.602 1 32.66 371 THR B O 1
ATOM 8759 N N . VAL B 1 372 ? -25.344 -6.746 16.328 1 32.44 372 VAL B N 1
ATOM 8760 C CA . VAL B 1 372 ? -24.812 -5.523 15.727 1 32.44 372 VAL B CA 1
ATOM 8761 C C . VAL B 1 372 ? -23.812 -5.875 14.633 1 32.44 372 VAL B C 1
ATOM 8763 O O . VAL B 1 372 ? -22.75 -6.438 14.914 1 32.44 372 VAL B O 1
ATOM 8766 N N . LEU B 1 373 ? -24.328 -6.285 13.5 1 33.75 373 LEU B N 1
ATOM 8767 C CA . LEU B 1 373 ? -23.5 -6.645 12.359 1 33.75 373 LEU B CA 1
ATOM 8768 C C . LEU B 1 373 ? -22.906 -5.398 11.711 1 33.75 373 LEU B C 1
ATOM 8770 O O . LEU B 1 373 ? -23.625 -4.426 11.453 1 33.75 373 LEU B O 1
ATOM 8774 N N . ILE B 1 374 ? -21.641 -5.016 11.938 1 35.34 374 ILE B N 1
ATOM 8775 C CA . ILE B 1 374 ? -20.859 -3.883 11.445 1 35.34 374 ILE B CA 1
ATOM 8776 C C . ILE B 1 374 ? -20.562 -4.062 9.961 1 35.34 374 ILE B C 1
ATOM 8778 O O . ILE B 1 374 ? -20.078 -5.121 9.547 1 35.34 374 ILE B O 1
ATOM 8782 N N . ILE B 1 375 ? -21.391 -3.332 9.094 1 35.38 375 ILE B N 1
ATOM 8783 C CA . ILE B 1 375 ? -21.453 -3.266 7.633 1 35.38 375 ILE B CA 1
ATOM 8784 C C . ILE B 1 375 ? -20.156 -2.639 7.098 1 35.38 375 ILE B C 1
ATOM 8786 O O . ILE B 1 375 ? -19.812 -1.519 7.473 1 35.38 375 ILE B O 1
ATOM 8790 N N . TYR B 1 376 ? -19.219 -3.246 6.574 1 37.84 376 TYR B N 1
ATOM 8791 C CA . TYR B 1 376 ? -17.984 -2.639 6.086 1 37.84 376 TYR B CA 1
ATOM 8792 C C . TYR B 1 376 ? -18.156 -2.129 4.66 1 37.84 376 TYR B C 1
ATOM 8794 O O . TYR B 1 376 ? -18.594 -2.871 3.775 1 37.84 376 TYR B O 1
ATOM 8802 N N . LYS B 1 377 ? -18.672 -0.921 4.434 1 42.06 377 LYS B N 1
ATOM 8803 C CA . LYS B 1 377 ? -18.688 -0.293 3.115 1 42.06 377 LYS B CA 1
ATOM 8804 C C . LYS B 1 377 ? -17.672 -0.969 2.182 1 42.06 377 LYS B C 1
ATOM 8806 O O . LYS B 1 377 ? -17.938 -1.108 0.984 1 42.06 377 LYS B O 1
ATOM 8811 N N . TYR B 1 378 ? -16.531 -1.21 2.637 1 43.97 378 TYR B N 1
ATOM 8812 C CA . TYR B 1 378 ? -15.359 -1.51 1.82 1 43.97 378 TYR B CA 1
ATOM 8813 C C . TYR B 1 378 ? -15.289 -2.996 1.493 1 43.97 378 TYR B C 1
ATOM 8815 O O . TYR B 1 378 ? -14.367 -3.443 0.806 1 43.97 378 TYR B O 1
ATOM 8823 N N . VAL B 1 379 ? -16.203 -3.709 2.061 1 43.47 379 VAL B N 1
ATOM 8824 C CA . VAL B 1 379 ? -16.047 -5.137 1.799 1 43.47 379 VAL B CA 1
ATOM 8825 C C . VAL B 1 379 ? -16.812 -5.516 0.532 1 43.47 379 VAL B C 1
ATOM 8827 O O . VAL B 1 379 ? -16.922 -6.695 0.199 1 43.47 379 VAL B O 1
ATOM 8830 N N . GLY B 1 380 ? -17.516 -4.527 -0.03 1 48 380 GLY B N 1
ATOM 8831 C CA . GLY B 1 380 ? -18.297 -5.082 -1.132 1 48 380 GLY B CA 1
ATOM 8832 C C . GLY B 1 380 ? -17.422 -5.539 -2.293 1 48 380 GLY B C 1
ATOM 8833 O O . GLY B 1 380 ? -16.312 -5.051 -2.473 1 48 380 GLY B O 1
ATOM 8834 N N . CYS B 1 381 ? -17.625 -6.879 -2.703 1 46.59 381 CYS B N 1
ATOM 8835 C CA . CYS B 1 381 ? -17.047 -7.629 -3.812 1 46.59 381 CYS B CA 1
ATOM 8836 C C . CYS B 1 381 ? -17.266 -6.902 -5.133 1 46.59 381 CYS B C 1
ATOM 8838 O O . CYS B 1 381 ? -16.859 -7.391 -6.191 1 46.59 381 CYS B O 1
ATOM 8840 N N . SER B 1 382 ? -18.031 -5.836 -5.16 1 50.34 382 SER B N 1
ATOM 8841 C CA . SER B 1 382 ? -18.234 -5.309 -6.504 1 50.34 382 SER B CA 1
ATOM 8842 C C . SER B 1 382 ? -17.938 -3.812 -6.559 1 50.34 382 SER B C 1
ATOM 8844 O O . SER B 1 382 ? -18.125 -3.104 -5.566 1 50.34 382 SER B O 1
ATOM 8846 N N . PRO B 1 383 ? -17.281 -3.404 -7.621 1 54.72 383 PRO B N 1
ATOM 8847 C CA . PRO B 1 383 ? -17.156 -1.961 -7.832 1 54.72 383 PRO B CA 1
ATOM 8848 C C . PRO B 1 383 ? -18.5 -1.239 -7.754 1 54.72 383 PRO B C 1
ATOM 8850 O O . PRO B 1 383 ? -19.531 -1.792 -8.156 1 54.72 383 PRO B O 1
ATOM 8853 N N . SER B 1 384 ? -18.625 -0.293 -6.867 1 60.22 384 SER B N 1
ATOM 8854 C CA . SER B 1 384 ? -19.875 0.455 -6.734 1 60.22 384 SER B CA 1
ATOM 8855 C C . SER B 1 384 ? -20.266 1.116 -8.047 1 60.22 384 SER B C 1
ATOM 8857 O O . SER B 1 384 ? -19.453 1.808 -8.672 1 60.22 384 SER B O 1
ATOM 8859 N N . PRO B 1 385 ? -21.469 0.696 -8.5 1 68.38 385 PRO B N 1
ATOM 8860 C CA . PRO B 1 385 ? -21.953 1.381 -9.703 1 68.38 385 PRO B CA 1
ATOM 8861 C C . PRO B 1 385 ? -21.891 2.902 -9.586 1 68.38 385 PRO B C 1
ATOM 8863 O O . PRO B 1 385 ? -22.031 3.445 -8.484 1 68.38 385 PRO B O 1
ATOM 8866 N N . SER B 1 386 ? -21.688 3.545 -10.617 1 69.31 386 SER B N 1
ATOM 8867 C CA . SER B 1 386 ? -21.484 4.992 -10.641 1 69.31 386 SER B CA 1
ATOM 8868 C C . SER B 1 386 ? -22.75 5.73 -10.258 1 69.31 386 SER B C 1
ATOM 8870 O O . SER B 1 386 ? -22.703 6.836 -9.711 1 69.31 386 SER B O 1
ATOM 8872 N N . GLY B 1 387 ? -23.953 5.117 -10.492 1 74.38 387 GLY B N 1
ATOM 8873 C CA . GLY B 1 387 ? -25.219 5.758 -10.148 1 74.38 387 GLY B CA 1
ATOM 8874 C C . GLY B 1 387 ? -25.625 5.539 -8.703 1 74.38 387 GLY B C 1
ATOM 8875 O O . GLY B 1 387 ? -26.609 6.117 -8.234 1 74.38 387 GLY B O 1
ATOM 8876 N N . ALA B 1 388 ? -24.828 4.824 -7.988 1 77.75 388 ALA B N 1
ATOM 8877 C CA . ALA B 1 388 ? -25.156 4.508 -6.602 1 77.75 388 ALA B CA 1
ATOM 8878 C C . ALA B 1 388 ? -24.781 5.656 -5.672 1 77.75 388 ALA B C 1
ATOM 8880 O O . ALA B 1 388 ? -23.859 6.418 -5.961 1 77.75 388 ALA B O 1
ATOM 8881 N N . ILE B 1 389 ? -25.625 5.805 -4.637 1 77.81 389 ILE B N 1
ATOM 8882 C CA . ILE B 1 389 ? -25.234 6.703 -3.557 1 77.81 389 ILE B CA 1
ATOM 8883 C C . ILE B 1 389 ? -24.234 6.004 -2.639 1 77.81 389 ILE B C 1
ATOM 8885 O O . ILE B 1 389 ? -24.547 4.961 -2.057 1 77.81 389 ILE B O 1
ATOM 8889 N N . LYS B 1 390 ? -23.078 6.512 -2.598 1 74.69 390 LYS B N 1
ATOM 8890 C CA . LYS B 1 390 ? -22.031 5.895 -1.796 1 74.69 390 LYS B CA 1
ATOM 8891 C C . LYS B 1 390 ? -22.047 6.426 -0.365 1 74.69 390 LYS B C 1
ATOM 8893 O O . LYS B 1 390 ? -22.266 7.617 -0.141 1 74.69 390 LYS B O 1
ATOM 8898 N N . ILE B 1 391 ? -22.016 5.469 0.578 1 74.31 391 ILE B N 1
ATOM 8899 C CA . ILE B 1 391 ? -22.078 5.859 1.981 1 74.31 391 ILE B CA 1
ATOM 8900 C C . ILE B 1 391 ? -21 5.129 2.775 1 74.31 391 ILE B C 1
ATOM 8902 O O . ILE B 1 391 ? -20.516 4.082 2.348 1 74.31 391 ILE B O 1
ATOM 8906 N N . ASN B 1 392 ? -20.562 5.707 3.887 1 73.69 392 ASN B N 1
ATOM 8907 C CA . ASN B 1 392 ? -19.828 4.984 4.914 1 73.69 392 ASN B CA 1
ATOM 8908 C C . ASN B 1 392 ? -20.75 4.289 5.902 1 73.69 392 ASN B C 1
ATOM 8910 O O . ASN B 1 392 ? -21.438 4.953 6.68 1 73.69 392 ASN B O 1
ATOM 8914 N N . SER B 1 393 ? -20.812 3.023 5.832 1 71.25 393 SER B N 1
ATOM 8915 C CA . SER B 1 393 ? -21.781 2.246 6.598 1 71.25 393 SER B CA 1
ATOM 8916 C C . SER B 1 393 ? -21.578 2.434 8.094 1 71.25 393 SER B C 1
ATOM 8918 O O . SER B 1 393 ? -22.5 2.184 8.883 1 71.25 393 SER B O 1
ATOM 8920 N N . TRP B 1 394 ? -20.438 2.91 8.477 1 72.44 394 TRP B N 1
ATOM 8921 C CA . TRP B 1 394 ? -20.156 3.072 9.898 1 72.44 394 TRP B CA 1
ATOM 8922 C C . TRP B 1 394 ? -20.641 4.434 10.398 1 72.44 394 TRP B C 1
ATOM 8924 O O . TRP B 1 394 ? -20.672 4.684 11.609 1 72.44 394 TRP B O 1
ATOM 8934 N N . ASP B 1 395 ? -21.031 5.184 9.461 1 78.62 395 ASP B N 1
ATOM 8935 C CA . ASP B 1 395 ? -21.547 6.508 9.789 1 78.62 395 ASP B CA 1
ATOM 8936 C C . ASP B 1 395 ? -23.062 6.566 9.633 1 78.62 395 ASP B C 1
ATOM 8938 O O . ASP B 1 395 ? -23.578 6.852 8.547 1 78.62 395 ASP B O 1
ATOM 8942 N N . ILE B 1 396 ? -23.719 6.465 10.75 1 82.31 396 ILE B N 1
ATOM 8943 C CA . ILE B 1 396 ? -25.172 6.406 10.742 1 82.31 396 ILE B CA 1
ATOM 8944 C C . ILE B 1 396 ? -25.734 7.715 10.188 1 82.31 396 ILE B C 1
ATOM 8946 O O . ILE B 1 396 ? -26.719 7.711 9.445 1 82.31 396 ILE B O 1
ATOM 8950 N N . SER B 1 397 ? -25.141 8.797 10.539 1 83.88 397 SER B N 1
ATOM 8951 C CA . SER B 1 397 ? -25.625 10.094 10.07 1 83.88 397 SER B CA 1
ATOM 8952 C C . SER B 1 397 ? -25.562 10.188 8.547 1 83.88 397 SER B C 1
ATOM 8954 O O . SER B 1 397 ? -26.469 10.719 7.914 1 83.88 397 SER B O 1
ATOM 8956 N N . SER B 1 398 ? -24.469 9.703 8.094 1 82.44 398 SER B N 1
ATOM 8957 C CA . SER B 1 398 ? -24.312 9.711 6.645 1 82.44 398 SER B CA 1
ATOM 8958 C C . SER B 1 398 ? -25.359 8.82 5.977 1 82.44 398 SER B C 1
ATOM 8960 O O . SER B 1 398 ? -25.875 9.148 4.902 1 82.44 398 SER B O 1
ATOM 8962 N N . LEU B 1 399 ? -25.656 7.711 6.574 1 85.62 399 LEU B N 1
ATOM 8963 C CA . LEU B 1 399 ? -26.656 6.801 6.039 1 85.62 399 LEU B CA 1
ATOM 8964 C C . LEU B 1 399 ? -28.047 7.434 6.078 1 85.62 399 LEU B C 1
ATOM 8966 O O . LEU B 1 399 ? -28.828 7.277 5.141 1 85.62 399 LEU B O 1
ATOM 8970 N N . VAL B 1 400 ? -28.312 8.133 7.133 1 91 400 VAL B N 1
ATOM 8971 C CA . VAL B 1 400 ? -29.594 8.828 7.27 1 91 400 VAL B CA 1
ATOM 8972 C C . VAL B 1 400 ? -29.75 9.844 6.148 1 91 400 VAL B C 1
ATOM 8974 O O . VAL B 1 400 ? -30.797 9.898 5.492 1 91 400 VAL B O 1
ATOM 8977 N N . GLU B 1 401 ? -28.703 10.562 5.941 1 89.62 401 GLU B N 1
ATOM 8978 C CA . GLU B 1 401 ? -28.766 11.586 4.898 1 89.62 401 GLU B CA 1
ATOM 8979 C C . GLU B 1 401 ? -28.859 10.961 3.514 1 89.62 401 GLU B C 1
ATOM 8981 O O . GLU B 1 401 ? -29.516 11.516 2.621 1 89.62 401 GLU B O 1
ATOM 8986 N N . ALA B 1 402 ? -28.203 9.875 3.338 1 87.12 402 ALA B N 1
ATOM 8987 C CA . ALA B 1 402 ? -28.281 9.156 2.068 1 87.12 402 ALA B CA 1
ATOM 8988 C C . ALA B 1 402 ? -29.703 8.656 1.823 1 87.12 402 ALA B C 1
ATOM 8990 O O . ALA B 1 402 ? -30.219 8.758 0.707 1 87.12 402 ALA B O 1
ATOM 8991 N N . MET B 1 403 ? -30.359 8.117 2.818 1 90.25 403 MET B N 1
ATOM 8992 C CA . MET B 1 403 ? -31.734 7.648 2.711 1 90.25 403 MET B CA 1
ATOM 8993 C C . MET B 1 403 ? -32.688 8.805 2.395 1 90.25 403 MET B C 1
ATOM 8995 O O . MET B 1 403 ? -33.562 8.68 1.536 1 90.25 403 MET B O 1
ATOM 8999 N N . ARG B 1 404 ? -32.469 9.844 3.09 1 91.88 404 ARG B N 1
ATOM 9000 C CA . ARG B 1 404 ? -33.312 11.023 2.852 1 91.88 404 ARG B CA 1
ATOM 9001 C C . ARG B 1 404 ? -33.156 11.516 1.416 1 91.88 404 ARG B C 1
ATOM 9003 O O . ARG B 1 404 ? -34.156 11.812 0.751 1 91.88 404 ARG B O 1
ATOM 9010 N N . SER B 1 405 ? -31.891 11.602 0.996 1 89.56 405 SER B N 1
ATOM 9011 C CA . SER B 1 405 ? -31.609 12.055 -0.363 1 89.56 405 SER B CA 1
ATOM 9012 C C . SER B 1 405 ? -32.25 11.133 -1.396 1 89.56 405 SER B C 1
ATOM 9014 O O . SER B 1 405 ? -32.781 11.594 -2.408 1 89.56 405 SER B O 1
ATOM 9016 N N . ALA B 1 406 ? -32.219 9.859 -1.125 1 90 406 ALA B N 1
ATOM 9017 C CA . ALA B 1 406 ? -32.781 8.875 -2.045 1 90 406 ALA B CA 1
ATOM 9018 C C . ALA B 1 406 ? -34.281 9.016 -2.148 1 90 406 ALA B C 1
ATOM 9020 O O . ALA B 1 406 ? -34.844 8.945 -3.244 1 90 406 ALA B O 1
ATOM 9021 N N . VAL B 1 407 ? -34.938 9.273 -1.062 1 90.12 407 VAL B N 1
ATOM 9022 C CA . VAL B 1 407 ? -36.406 9.359 -1.012 1 90.12 407 VAL B CA 1
ATOM 9023 C C . VAL B 1 407 ? -36.875 10.68 -1.626 1 90.12 407 VAL B C 1
ATOM 9025 O O . VAL B 1 407 ? -37.906 10.742 -2.262 1 90.12 407 VAL B O 1
ATOM 9028 N N . SER B 1 408 ? -36.031 11.648 -1.471 1 88.88 408 SER B N 1
ATOM 9029 C CA . SER B 1 408 ? -36.406 12.977 -1.932 1 88.88 408 SER B CA 1
ATOM 9030 C C . SER B 1 408 ? -35.938 13.234 -3.357 1 88.88 408 SER B C 1
ATOM 9032 O O . SER B 1 408 ? -36.188 14.289 -3.928 1 88.88 408 SER B O 1
ATOM 9034 N N . MET B 1 409 ? -35.281 12.297 -3.926 1 88.44 409 MET B N 1
ATOM 9035 C CA . MET B 1 409 ? -34.688 12.461 -5.254 1 88.44 409 MET B CA 1
ATOM 9036 C C . MET B 1 409 ? -35.781 12.602 -6.312 1 88.44 409 MET B C 1
ATOM 9038 O O . MET B 1 409 ? -36.781 11.922 -6.254 1 88.44 409 MET B O 1
ATOM 9042 N N . ASP B 1 410 ? -35.469 13.531 -7.27 1 89.88 410 ASP B N 1
ATOM 9043 C CA . ASP B 1 410 ? -36.375 13.719 -8.391 1 89.88 410 ASP B CA 1
ATOM 9044 C C . ASP B 1 410 ? -36.406 12.484 -9.273 1 89.88 410 ASP B C 1
ATOM 9046 O O . ASP B 1 410 ? -35.406 11.781 -9.43 1 89.88 410 ASP B O 1
ATOM 9050 N N . ASP B 1 411 ? -37.531 12.258 -9.914 1 86.81 411 ASP B N 1
ATOM 9051 C CA . ASP B 1 411 ? -37.75 11.062 -10.727 1 86.81 411 ASP B CA 1
ATOM 9052 C C . ASP B 1 411 ? -36.812 11.039 -11.922 1 86.81 411 ASP B C 1
ATOM 9054 O O . ASP B 1 411 ? -36.344 9.969 -12.328 1 86.81 411 ASP B O 1
ATOM 9058 N N . SER B 1 412 ? -36.531 12.172 -12.422 1 88.88 412 SER B N 1
ATOM 9059 C CA . SER B 1 412 ? -35.625 12.234 -13.578 1 88.88 412 SER B CA 1
ATOM 9060 C C . SER B 1 412 ? -34.219 11.812 -13.211 1 88.88 412 SER B C 1
ATOM 9062 O O . SER B 1 412 ? -33.594 11.047 -13.938 1 88.88 412 SER B O 1
ATOM 9064 N N . LEU B 1 413 ? -33.75 12.328 -12.078 1 86.38 413 LEU B N 1
ATOM 9065 C CA . LEU B 1 413 ? -32.406 11.969 -11.609 1 86.38 413 LEU B CA 1
ATOM 9066 C C . LEU B 1 413 ? -32.344 10.492 -11.219 1 86.38 413 LEU B C 1
ATOM 9068 O O . LEU B 1 413 ? -31.359 9.82 -11.469 1 86.38 413 LEU B O 1
ATOM 9072 N N . ARG B 1 414 ? -33.406 10.008 -10.648 1 87.06 414 ARG B N 1
ATOM 9073 C CA . ARG B 1 414 ? -33.469 8.602 -10.25 1 87.06 414 ARG B CA 1
ATOM 9074 C C . ARG B 1 414 ? -33.406 7.691 -11.469 1 87.06 414 ARG B C 1
ATOM 9076 O O . ARG B 1 414 ? -32.719 6.664 -11.445 1 87.06 414 ARG B O 1
ATOM 9083 N N . GLN B 1 415 ? -34.062 8.094 -12.508 1 87.69 415 GLN B N 1
ATOM 9084 C CA . GLN B 1 415 ? -34.062 7.305 -13.734 1 87.69 415 GLN B CA 1
ATOM 9085 C C . GLN B 1 415 ? -32.688 7.305 -14.406 1 87.69 415 GLN B C 1
ATOM 9087 O O . GLN B 1 415 ? -32.25 6.277 -14.914 1 87.69 415 GLN B O 1
ATOM 9092 N N . LEU B 1 416 ? -32.125 8.477 -14.406 1 86.06 416 LEU B N 1
ATOM 9093 C CA . LEU B 1 416 ? -30.797 8.586 -14.984 1 86.06 416 LEU B CA 1
ATOM 9094 C C . LEU B 1 416 ? -29.797 7.691 -14.25 1 86.06 416 LEU B C 1
ATOM 9096 O O . LEU B 1 416 ? -29.016 6.984 -14.883 1 86.06 416 LEU B O 1
ATOM 9100 N N . ARG B 1 417 ? -29.844 7.695 -12.922 1 81.62 417 ARG B N 1
ATOM 9101 C CA . ARG B 1 417 ? -28.953 6.863 -12.102 1 81.62 417 ARG B CA 1
ATOM 9102 C C . ARG B 1 417 ? -29.234 5.383 -12.32 1 81.62 417 ARG B C 1
ATOM 9104 O O . ARG B 1 417 ? -28.312 4.57 -12.383 1 81.62 417 ARG B O 1
ATOM 9111 N N . HIS B 1 418 ? -30.469 5.008 -12.477 1 85.25 418 HIS B N 1
ATOM 9112 C CA . HIS B 1 418 ? -30.859 3.625 -12.734 1 85.25 418 HIS B CA 1
ATOM 9113 C C . HIS B 1 418 ? -30.312 3.146 -14.078 1 85.25 418 HIS B C 1
ATOM 9115 O O . HIS B 1 418 ? -29.812 2.029 -14.18 1 85.25 418 HIS B O 1
ATOM 9121 N N . GLU B 1 419 ? -30.469 3.992 -15 1 82.75 419 GLU B N 1
ATOM 9122 C CA . GLU B 1 419 ? -30.016 3.623 -16.344 1 82.75 419 GLU B CA 1
ATOM 9123 C C . GLU B 1 419 ? -28.5 3.408 -16.359 1 82.75 419 GLU B C 1
ATOM 9125 O O . GLU B 1 419 ? -28.016 2.506 -17.047 1 82.75 419 GLU B O 1
ATOM 9130 N N . GLN B 1 420 ? -27.844 4.246 -15.633 1 77.81 420 GLN B N 1
ATOM 9131 C CA . GLN B 1 420 ? -26.391 4.086 -15.539 1 77.81 420 GLN B CA 1
ATOM 9132 C C . GLN B 1 420 ? -26.031 2.758 -14.883 1 77.81 420 GLN B C 1
ATOM 9134 O O . GLN B 1 420 ? -25.172 2.027 -15.383 1 77.81 420 GLN B O 1
ATOM 9139 N N . ASN B 1 421 ? -26.688 2.445 -13.797 1 80.31 421 ASN B N 1
ATOM 9140 C CA . ASN B 1 421 ? -26.453 1.19 -13.094 1 80.31 421 ASN B CA 1
ATOM 9141 C C . ASN B 1 421 ? -26.844 -0.013 -13.945 1 80.31 421 ASN B C 1
ATOM 9143 O O . ASN B 1 421 ? -26.094 -0.989 -14.023 1 80.31 421 ASN B O 1
ATOM 9147 N N . TYR B 1 422 ? -27.953 0.137 -14.578 1 82.38 422 TYR B N 1
ATOM 9148 C CA . TYR B 1 422 ? -28.469 -0.961 -15.383 1 82.38 422 TYR B CA 1
ATOM 9149 C C . TYR B 1 422 ? -27.578 -1.243 -16.578 1 82.38 422 TYR B C 1
ATOM 9151 O O . TYR B 1 422 ? -27.328 -2.402 -16.922 1 82.38 422 TYR B O 1
ATOM 9159 N N . SER B 1 423 ? -27.156 -0.182 -17.203 1 82 423 SER B N 1
ATOM 9160 C CA . SER B 1 423 ? -26.281 -0.329 -18.359 1 82 423 SER B CA 1
ATOM 9161 C C . SER B 1 423 ? -24.984 -1.049 -17.969 1 82 423 SER B C 1
ATOM 9163 O O . SER B 1 423 ? -24.5 -1.896 -18.734 1 82 423 SER B O 1
ATOM 9165 N N . TYR B 1 424 ? -24.484 -0.788 -16.844 1 78.19 424 TYR B N 1
ATOM 9166 C CA . TYR B 1 424 ? -23.25 -1.435 -16.391 1 78.19 424 TYR B CA 1
ATOM 9167 C C . TYR B 1 424 ? -23.484 -2.912 -16.094 1 78.19 424 TYR B C 1
ATOM 9169 O O . TYR B 1 424 ? -22.703 -3.768 -16.5 1 78.19 424 TYR B O 1
ATOM 9177 N N . VAL B 1 425 ? -24.562 -3.229 -15.414 1 81.75 425 VAL B N 1
ATOM 9178 C CA . VAL B 1 425 ? -24.875 -4.605 -15.047 1 81.75 425 VAL B CA 1
ATOM 9179 C C . VAL B 1 425 ? -25.141 -5.426 -16.312 1 81.75 425 VAL B C 1
ATOM 9181 O O . VAL B 1 425 ? -24.766 -6.602 -16.375 1 81.75 425 VAL B O 1
ATOM 9184 N N . LYS B 1 426 ? -25.734 -4.75 -17.203 1 83.44 426 LYS B N 1
ATOM 9185 C CA . LYS B 1 426 ? -26.062 -5.426 -18.453 1 83.44 426 LYS B CA 1
ATOM 9186 C C . LYS B 1 426 ? -24.812 -5.758 -19.25 1 83.44 426 LYS B C 1
ATOM 9188 O O . LYS B 1 426 ? -24.703 -6.84 -19.844 1 83.44 426 LYS B O 1
ATOM 9193 N N . SER B 1 427 ? -23.906 -4.887 -19.188 1 83.56 427 SER B N 1
ATOM 9194 C CA . SER B 1 427 ? -22.688 -5.09 -19.969 1 83.56 427 SER B CA 1
ATOM 9195 C C . SER B 1 427 ? -21.688 -5.973 -19.234 1 83.56 427 SER B C 1
ATOM 9197 O O . SER B 1 427 ? -20.781 -6.535 -19.844 1 83.56 427 SER B O 1
ATOM 9199 N N . HIS B 1 428 ? -21.859 -6.113 -17.906 1 83.06 428 HIS B N 1
ATOM 9200 C CA . HIS B 1 428 ? -20.938 -6.914 -17.109 1 83.06 428 HIS B CA 1
ATOM 9201 C C . HIS B 1 428 ? -21.688 -8.016 -16.359 1 83.06 428 HIS B C 1
ATOM 9203 O O . HIS B 1 428 ? -21.594 -8.109 -15.133 1 83.06 428 HIS B O 1
ATOM 9209 N N . ASP B 1 429 ? -22.297 -8.812 -17.172 1 85.19 429 ASP B N 1
ATOM 9210 C CA . ASP B 1 429 ? -23.062 -9.914 -16.594 1 85.19 429 ASP B CA 1
ATOM 9211 C C . ASP B 1 429 ? -22.188 -11.156 -16.422 1 85.19 429 ASP B C 1
ATOM 9213 O O . ASP B 1 429 ? -20.984 -11.117 -16.672 1 85.19 429 ASP B O 1
ATOM 9217 N N . VAL B 1 430 ? -22.766 -12.195 -15.977 1 87.38 430 VAL B N 1
ATOM 9218 C CA . VAL B 1 430 ? -22.047 -13.414 -15.648 1 87.38 430 VAL B CA 1
ATOM 9219 C C . VAL B 1 430 ? -21.406 -13.992 -16.906 1 87.38 430 VAL B C 1
ATOM 9221 O O . VAL B 1 430 ? -20.312 -14.555 -16.859 1 87.38 430 VAL B O 1
ATOM 9224 N N . ALA B 1 431 ? -22.062 -13.867 -18.016 1 88.69 431 ALA B N 1
ATOM 9225 C CA . ALA B 1 431 ? -21.531 -14.359 -19.281 1 88.69 431 ALA B CA 1
ATOM 9226 C C . ALA B 1 431 ? -20.266 -13.602 -19.672 1 88.69 431 ALA B C 1
ATOM 9228 O O . ALA B 1 431 ? -19.297 -14.203 -20.156 1 88.69 431 ALA B O 1
ATOM 9229 N N . TYR B 1 432 ? -20.344 -12.344 -19.469 1 87.94 432 TYR B N 1
ATOM 9230 C CA . TYR B 1 432 ? -19.156 -11.539 -19.719 1 87.94 432 TYR B CA 1
ATOM 9231 C C . TYR B 1 432 ? -17.984 -11.984 -18.844 1 87.94 432 TYR B C 1
ATOM 9233 O O . TYR B 1 432 ? -16.859 -12.094 -19.312 1 87.94 432 TYR B O 1
ATOM 9241 N N . CYS B 1 433 ? -18.234 -12.195 -17.594 1 88.38 433 CYS B N 1
ATOM 9242 C CA . CYS B 1 433 ? -17.203 -12.641 -16.656 1 88.38 433 CYS B CA 1
ATOM 9243 C C . CYS B 1 433 ? -16.578 -13.953 -17.125 1 88.38 433 CYS B C 1
ATOM 9245 O O . CYS B 1 433 ? -15.352 -14.078 -17.156 1 88.38 433 CYS B O 1
ATOM 9247 N N . ALA B 1 434 ? -17.422 -14.891 -17.547 1 91.12 434 ALA B N 1
ATOM 9248 C CA . ALA B 1 434 ? -16.969 -16.203 -17.984 1 91.12 434 ALA B CA 1
ATOM 9249 C C . ALA B 1 434 ? -16.078 -16.094 -19.234 1 91.12 434 ALA B C 1
ATOM 9251 O O . ALA B 1 434 ? -14.984 -16.641 -19.266 1 91.12 434 ALA B O 1
ATOM 9252 N N . ARG B 1 435 ? -16.516 -15.383 -20.172 1 91.06 435 ARG B N 1
ATOM 9253 C CA . ARG B 1 435 ? -15.773 -15.227 -21.422 1 91.06 435 ARG B CA 1
ATOM 9254 C C . ARG B 1 435 ? -14.461 -14.492 -21.203 1 91.06 435 ARG B C 1
ATOM 9256 O O . ARG B 1 435 ? -13.422 -14.891 -21.734 1 91.06 435 ARG B O 1
ATOM 9263 N N . SER B 1 436 ? -14.602 -13.438 -20.453 1 89.56 436 SER B N 1
ATOM 9264 C CA . SER B 1 436 ? -13.414 -12.617 -20.188 1 89.56 436 SER B CA 1
ATOM 9265 C C . SER B 1 436 ? -12.359 -13.406 -19.422 1 89.56 436 SER B C 1
ATOM 9267 O O . SER B 1 436 ? -11.164 -13.305 -19.703 1 89.56 436 SER B O 1
ATOM 9269 N N . PHE B 1 437 ? -12.781 -14.156 -18.484 1 92.31 437 PHE B N 1
ATOM 9270 C CA . PHE B 1 437 ? -11.844 -14.953 -17.688 1 92.31 437 PHE B CA 1
ATOM 9271 C C . PHE B 1 437 ? -11.188 -16.031 -18.562 1 92.31 437 PHE B C 1
ATOM 9273 O O . PHE B 1 437 ? -9.977 -16.25 -18.469 1 92.31 437 PHE B O 1
ATOM 9280 N N . LEU B 1 438 ? -11.984 -16.703 -19.359 1 93.06 438 LEU B N 1
ATOM 9281 C CA . LEU B 1 438 ? -11.461 -17.734 -20.234 1 93.06 438 LEU B CA 1
ATOM 9282 C C . LEU B 1 438 ? -10.453 -17.156 -21.219 1 93.06 438 LEU B C 1
ATOM 9284 O O . LEU B 1 438 ? -9.414 -17.766 -21.469 1 93.06 438 LEU B O 1
ATOM 9288 N N . HIS B 1 439 ? -10.789 -16.031 -21.719 1 90.44 439 HIS B N 1
ATOM 9289 C CA . HIS B 1 439 ? -9.867 -15.367 -22.625 1 90.44 439 HIS B CA 1
ATOM 9290 C C . HIS B 1 439 ? -8.547 -15.047 -21.953 1 90.44 439 HIS B C 1
ATOM 9292 O O . HIS B 1 439 ? -7.477 -15.266 -22.531 1 90.44 439 HIS B O 1
ATOM 9298 N N . SER B 1 440 ? -8.625 -14.578 -20.75 1 91 440 SER B N 1
ATOM 9299 C CA . SER B 1 440 ? -7.426 -14.195 -20 1 91 440 SER B CA 1
ATOM 9300 C C . SER B 1 440 ? -6.578 -15.422 -19.656 1 91 440 SER B C 1
ATOM 9302 O O . SER B 1 440 ? -5.348 -15.359 -19.719 1 91 440 SER B O 1
ATOM 9304 N N . ILE B 1 441 ? -7.207 -16.469 -19.297 1 94.69 441 ILE B N 1
ATOM 9305 C CA . ILE B 1 441 ? -6.43 -17.656 -18.922 1 94.69 441 ILE B CA 1
ATOM 9306 C C . ILE B 1 441 ? -5.805 -18.266 -20.172 1 94.69 441 ILE B C 1
ATOM 9308 O O . ILE B 1 441 ? -4.699 -18.812 -20.109 1 94.69 441 ILE B O 1
ATOM 9312 N N . THR B 1 442 ? -6.5 -18.266 -21.281 1 91.94 442 THR B N 1
ATOM 9313 C CA . THR B 1 442 ? -5.941 -18.75 -22.547 1 91.94 442 THR B CA 1
ATOM 9314 C C . THR B 1 442 ? -4.68 -17.984 -22.906 1 91.94 442 THR B C 1
ATOM 9316 O O . THR B 1 442 ? -3.67 -18.578 -23.297 1 91.94 442 THR B O 1
ATOM 9319 N N . ARG B 1 443 ? -4.773 -16.734 -22.703 1 88.31 443 ARG B N 1
ATOM 9320 C CA . ARG B 1 443 ? -3.619 -15.891 -22.984 1 88.31 443 ARG B CA 1
ATOM 9321 C C . ARG B 1 443 ? -2.486 -16.156 -22 1 88.31 443 ARG B C 1
ATOM 9323 O O . ARG B 1 443 ? -1.313 -16.156 -22.375 1 88.31 443 ARG B O 1
ATOM 9330 N N . ALA B 1 444 ? -2.84 -16.344 -20.766 1 91.31 444 ALA B N 1
ATOM 9331 C CA . ALA B 1 444 ? -1.85 -16.578 -19.719 1 91.31 444 ALA B CA 1
ATOM 9332 C C . ALA B 1 444 ? -1.089 -17.875 -19.984 1 91.31 444 ALA B C 1
ATOM 9334 O O . ALA B 1 444 ? 0.088 -18 -19.625 1 91.31 444 ALA B O 1
ATOM 9335 N N . CYS B 1 445 ? -1.729 -18.812 -20.672 1 91.94 445 CYS B N 1
ATOM 9336 C CA . CYS B 1 445 ? -1.146 -20.141 -20.844 1 91.94 445 CYS B CA 1
ATOM 9337 C C . CYS B 1 445 ? -0.498 -20.281 -22.219 1 91.94 445 CYS B C 1
ATOM 9339 O O . CYS B 1 445 ? 0.014 -21.344 -22.562 1 91.94 445 CYS B O 1
ATOM 9341 N N . LEU B 1 446 ? -0.481 -19.25 -22.969 1 85.06 446 LEU B N 1
ATOM 9342 C CA . LEU B 1 446 ? 0.018 -19.281 -24.344 1 85.06 446 LEU B CA 1
ATOM 9343 C C . LEU B 1 446 ? 1.491 -19.672 -24.375 1 85.06 446 LEU B C 1
ATOM 9345 O O . LEU B 1 446 ? 1.93 -20.391 -25.281 1 85.06 446 LEU B O 1
ATOM 9349 N N . ASP B 1 447 ? 2.291 -19.344 -23.344 1 79 447 ASP B N 1
ATOM 9350 C CA . ASP B 1 447 ? 3.74 -19.516 -23.391 1 79 447 ASP B CA 1
ATOM 9351 C C . ASP B 1 447 ? 4.172 -20.766 -22.625 1 79 447 ASP B C 1
ATOM 9353 O O . ASP B 1 447 ? 5.363 -20.969 -22.391 1 79 447 ASP B O 1
ATOM 9357 N N . HIS B 1 448 ? 3.219 -21.578 -22.297 1 85.94 448 HIS B N 1
ATOM 9358 C CA . HIS B 1 448 ? 3.547 -22.75 -21.484 1 85.94 448 HIS B CA 1
ATOM 9359 C C . HIS B 1 448 ? 4.586 -23.625 -22.172 1 85.94 448 HIS B C 1
ATOM 9361 O O . HIS B 1 448 ? 5.414 -24.25 -21.516 1 85.94 448 HIS B O 1
ATOM 9367 N N . TYR B 1 449 ? 4.539 -23.641 -23.438 1 84.81 449 TYR B N 1
ATOM 9368 C CA . TYR B 1 449 ? 5.426 -24.562 -24.141 1 84.81 449 TYR B CA 1
ATOM 9369 C C . TYR B 1 449 ? 6.633 -23.828 -24.703 1 84.81 449 TYR B C 1
ATOM 9371 O O . TYR B 1 449 ? 7.465 -24.422 -25.391 1 84.81 449 TYR B O 1
ATOM 9379 N N . ASN B 1 450 ? 6.738 -22.578 -24.391 1 82.38 450 ASN B N 1
ATOM 9380 C CA . ASN B 1 450 ? 7.883 -21.797 -24.812 1 82.38 450 ASN B CA 1
ATOM 9381 C C . ASN B 1 450 ? 9.008 -21.828 -23.797 1 82.38 450 ASN B C 1
ATOM 9383 O O . ASN B 1 450 ? 10.055 -21.203 -23.984 1 82.38 450 ASN B O 1
ATOM 9387 N N . TYR B 1 451 ? 8.781 -22.594 -22.75 1 84.12 451 TYR B N 1
ATOM 9388 C CA . TYR B 1 451 ? 9.789 -22.672 -21.703 1 84.12 451 TYR B CA 1
ATOM 9389 C C . TYR B 1 451 ? 10.039 -24.125 -21.297 1 84.12 451 TYR B C 1
ATOM 9391 O O . TYR B 1 451 ? 9.203 -24.984 -21.547 1 84.12 451 TYR B O 1
ATOM 9399 N N . GLN B 1 452 ? 11.273 -24.312 -20.812 1 85.25 452 GLN B N 1
ATOM 9400 C CA . GLN B 1 452 ? 11.562 -25.562 -20.109 1 85.25 452 GLN B CA 1
ATOM 9401 C C . GLN B 1 452 ? 11.18 -25.469 -18.641 1 85.25 452 GLN B C 1
ATOM 9403 O O . GLN B 1 452 ? 11.516 -24.5 -17.969 1 85.25 452 GLN B O 1
ATOM 9408 N N . CYS B 1 453 ? 10.32 -26.453 -18.219 1 87.19 453 CYS B N 1
ATOM 9409 C CA . CYS B 1 453 ? 9.797 -26.375 -16.859 1 87.19 453 CYS B CA 1
ATOM 9410 C C . CYS B 1 453 ? 10.508 -27.375 -15.953 1 87.19 453 CYS B C 1
ATOM 9412 O O . CYS B 1 453 ? 10.789 -28.5 -16.359 1 87.19 453 CYS B O 1
ATOM 9414 N N . TRP B 1 454 ? 10.914 -26.891 -14.773 1 84.69 454 TRP B N 1
ATOM 9415 C CA . TRP B 1 454 ? 11.5 -27.734 -13.734 1 84.69 454 TRP B CA 1
ATOM 9416 C C . TRP B 1 454 ? 10.789 -27.531 -12.406 1 84.69 454 TRP B C 1
ATOM 9418 O O . TRP B 1 454 ? 10.422 -26.406 -12.055 1 84.69 454 TRP B O 1
ATOM 9428 N N . GLY B 1 455 ? 10.523 -28.672 -11.75 1 87.88 455 GLY B N 1
ATOM 9429 C CA . GLY B 1 455 ? 9.969 -28.578 -10.406 1 87.88 455 GLY B CA 1
ATOM 9430 C C . GLY B 1 455 ? 11.008 -28.266 -9.352 1 87.88 455 GLY B C 1
ATOM 9431 O O . GLY B 1 455 ? 12.102 -28.844 -9.359 1 87.88 455 GLY B O 1
ATOM 9432 N N . LEU B 1 456 ? 10.75 -27.234 -8.508 1 85.56 456 LEU B N 1
ATOM 9433 C CA . LEU B 1 456 ? 11.633 -26.859 -7.41 1 85.56 456 LEU B CA 1
ATOM 9434 C C . LEU B 1 456 ? 10.891 -26.891 -6.078 1 85.56 456 LEU B C 1
ATOM 9436 O O . LEU B 1 456 ? 9.703 -26.578 -6.02 1 85.56 456 LEU B O 1
ATOM 9440 N N . GLY B 1 457 ? 11.594 -27.234 -5.031 1 82.94 457 GLY B N 1
ATOM 9441 C CA . GLY B 1 457 ? 11.031 -27.188 -3.693 1 82.94 457 GLY B CA 1
ATOM 9442 C C . GLY B 1 457 ? 10.211 -28.422 -3.348 1 82.94 457 GLY B C 1
ATOM 9443 O O . GLY B 1 457 ? 10.117 -29.359 -4.148 1 82.94 457 GLY B O 1
ATOM 9444 N N . PHE B 1 458 ? 9.703 -28.359 -1.991 1 81.44 458 PHE B N 1
ATOM 9445 C CA . PHE B 1 458 ? 8.93 -29.484 -1.485 1 81.44 458 PHE B CA 1
ATOM 9446 C C . PHE B 1 458 ? 7.641 -29 -0.824 1 81.44 458 PHE B C 1
ATOM 9448 O O . PHE B 1 458 ? 7.594 -27.891 -0.283 1 81.44 458 PHE B O 1
ATOM 9455 N N . SER B 1 459 ? 6.664 -29.812 -0.956 1 82.06 459 SER B N 1
ATOM 9456 C CA . SER B 1 459 ? 5.398 -29.594 -0.263 1 82.06 459 SER B CA 1
ATOM 9457 C C . SER B 1 459 ? 4.844 -28.203 -0.543 1 82.06 459 SER B C 1
ATOM 9459 O O . SER B 1 459 ? 4.605 -27.844 -1.699 1 82.06 459 SER B O 1
ATOM 9461 N N . PHE B 1 460 ? 4.969 -27.391 0.489 1 84 460 PHE B N 1
ATOM 9462 C CA . PHE B 1 460 ? 4.309 -26.078 0.401 1 84 460 PHE B CA 1
ATOM 9463 C C . PHE B 1 460 ? 5.203 -25.078 -0.302 1 84 460 PHE B C 1
ATOM 9465 O O . PHE B 1 460 ? 4.734 -24.016 -0.731 1 84 460 PHE B O 1
ATOM 9472 N N . THR B 1 461 ? 6.438 -25.453 -0.551 1 85.94 461 THR B N 1
ATOM 9473 C CA . THR B 1 461 ? 7.371 -24.531 -1.211 1 85.94 461 THR B CA 1
ATOM 9474 C C . THR B 1 461 ? 7.551 -24.922 -2.678 1 85.94 461 THR B C 1
ATOM 9476 O O . THR B 1 461 ? 8.359 -24.312 -3.387 1 85.94 461 THR B O 1
ATOM 9479 N N . PHE B 1 462 ? 6.754 -25.922 -3.064 1 91.19 462 PHE B N 1
ATOM 9480 C CA . PHE B 1 462 ? 6.879 -26.375 -4.445 1 91.19 462 PHE B CA 1
ATOM 9481 C C . PHE B 1 462 ? 6.508 -25.266 -5.418 1 91.19 462 PHE B C 1
ATOM 9483 O O . PHE B 1 462 ? 5.551 -24.531 -5.184 1 91.19 462 PHE B O 1
ATOM 9490 N N . LYS B 1 463 ? 7.305 -25.188 -6.449 1 91.25 463 LYS B N 1
ATOM 9491 C CA . LYS B 1 463 ? 7.023 -24.281 -7.559 1 91.25 463 LYS B CA 1
ATOM 9492 C C . LYS B 1 463 ? 7.672 -24.781 -8.852 1 91.25 463 LYS B C 1
ATOM 9494 O O . LYS B 1 463 ? 8.594 -25.594 -8.812 1 91.25 463 LYS B O 1
ATOM 9499 N N . VAL B 1 464 ? 7.094 -24.344 -9.914 1 91.06 464 VAL B N 1
ATOM 9500 C CA . VAL B 1 464 ? 7.66 -24.672 -11.219 1 91.06 464 VAL B CA 1
ATOM 9501 C C . VAL B 1 464 ? 8.477 -23.484 -11.734 1 91.06 464 VAL B C 1
ATOM 9503 O O . VAL B 1 464 ? 7.98 -22.359 -11.781 1 91.06 464 VAL B O 1
ATOM 9506 N N . ALA B 1 465 ? 9.727 -23.734 -11.977 1 88.31 465 ALA B N 1
ATOM 9507 C CA . ALA B 1 465 ? 10.586 -22.734 -12.602 1 88.31 465 ALA B CA 1
ATOM 9508 C C . ALA B 1 465 ? 10.516 -22.828 -14.125 1 88.31 465 ALA B C 1
ATOM 9510 O O . ALA B 1 465 ? 10.523 -23.922 -14.688 1 88.31 465 ALA B O 1
ATOM 9511 N N . ALA B 1 466 ? 10.297 -21.734 -14.766 1 87.62 466 ALA B N 1
ATOM 9512 C CA . ALA B 1 466 ? 10.289 -21.672 -16.234 1 87.62 466 ALA B CA 1
ATOM 9513 C C . ALA B 1 466 ? 11.586 -21.062 -16.766 1 87.62 466 ALA B C 1
ATOM 9515 O O . ALA B 1 466 ? 11.891 -19.906 -16.484 1 87.62 466 ALA B O 1
ATOM 9516 N N . LEU B 1 467 ? 12.312 -21.875 -17.453 1 84 467 LEU B N 1
ATOM 9517 C CA . LEU B 1 467 ? 13.594 -21.438 -18.016 1 84 467 LEU B CA 1
ATOM 9518 C C . LEU B 1 467 ? 13.516 -21.328 -19.531 1 84 467 LEU B C 1
ATOM 9520 O O . LEU B 1 467 ? 12.602 -21.891 -20.141 1 84 467 LEU B O 1
ATOM 9524 N N . SER B 1 468 ? 14.445 -20.578 -20.062 1 80.81 468 SER B N 1
ATOM 9525 C CA . SER B 1 468 ? 14.484 -20.453 -21.516 1 80.81 468 SER B CA 1
ATOM 9526 C C . SER B 1 468 ? 14.656 -21.797 -22.188 1 80.81 468 SER B C 1
ATOM 9528 O O . SER B 1 468 ? 15.266 -22.719 -21.625 1 80.81 468 SER B O 1
ATOM 9530 N N . LEU B 1 469 ? 14.055 -21.906 -23.375 1 82.69 469 LEU B N 1
ATOM 9531 C CA . LEU B 1 469 ? 14.219 -23.141 -24.141 1 82.69 469 LEU B CA 1
ATOM 9532 C C . LEU B 1 469 ? 15.688 -23.422 -24.422 1 82.69 469 LEU B C 1
ATOM 9534 O O . LEU B 1 469 ? 16.438 -22.516 -24.812 1 82.69 469 LEU B O 1
ATOM 9538 N N . GLY B 1 470 ? 16.141 -24.562 -24.172 1 82.62 470 GLY B N 1
ATOM 9539 C CA . GLY B 1 470 ? 17.531 -24.938 -24.422 1 82.62 470 GLY B CA 1
ATOM 9540 C C . GLY B 1 470 ? 18.469 -24.562 -23.281 1 82.62 470 GLY B C 1
ATOM 9541 O O . GLY B 1 470 ? 19.688 -24.672 -23.422 1 82.62 470 GLY B O 1
ATOM 9542 N N . PHE B 1 471 ? 17.875 -24.125 -22.172 1 88.31 471 PHE B N 1
ATOM 9543 C CA . PHE B 1 471 ? 18.672 -23.781 -21 1 88.31 471 PHE B CA 1
ATOM 9544 C C . PHE B 1 471 ? 19.5 -24.969 -20.547 1 88.31 471 PHE B C 1
ATOM 9546 O O . PHE B 1 471 ? 18.969 -26.031 -20.25 1 88.31 471 PHE B O 1
ATOM 9553 N N . GLN B 1 472 ? 20.766 -24.844 -20.594 1 89.62 472 GLN B N 1
ATOM 9554 C CA . GLN B 1 472 ? 21.656 -25.953 -20.297 1 89.62 472 GLN B CA 1
ATOM 9555 C C . GLN B 1 472 ? 22.953 -25.469 -19.656 1 89.62 472 GLN B C 1
ATOM 9557 O O . GLN B 1 472 ? 23.266 -24.266 -19.703 1 89.62 472 GLN B O 1
ATOM 9562 N N . LYS B 1 473 ? 23.594 -26.344 -19.016 1 92.5 473 LYS B N 1
ATOM 9563 C CA . LYS B 1 473 ? 24.891 -26.016 -18.438 1 92.5 473 LYS B CA 1
ATOM 9564 C C . LYS B 1 473 ? 25.922 -25.734 -19.516 1 92.5 473 LYS B C 1
ATOM 9566 O O . LYS B 1 473 ? 25.953 -26.406 -20.547 1 92.5 473 LYS B O 1
ATOM 9571 N N . LEU B 1 474 ? 26.734 -24.734 -19.328 1 94.38 474 LEU B N 1
ATOM 9572 C CA . LEU B 1 474 ? 27.766 -24.375 -20.281 1 94.38 474 LEU B CA 1
ATOM 9573 C C . LEU B 1 474 ? 29.016 -25.219 -20.062 1 94.38 474 LEU B C 1
ATOM 9575 O O . LEU B 1 474 ? 29.688 -25.109 -19.031 1 94.38 474 LEU B O 1
ATOM 9579 N N . PHE B 1 475 ? 29.25 -26.094 -21.016 1 92 475 PHE B N 1
ATOM 9580 C CA . PHE B 1 475 ? 30.438 -26.953 -20.938 1 92 475 PHE B CA 1
ATOM 9581 C C . PHE B 1 475 ? 31.516 -26.453 -21.875 1 92 475 PHE B C 1
ATOM 9583 O O . PHE B 1 475 ? 31.25 -25.688 -22.797 1 92 475 PHE B O 1
ATOM 9590 N N . SER B 1 476 ? 32.719 -26.953 -21.609 1 92.12 476 SER B N 1
ATOM 9591 C CA . SER B 1 476 ? 33.875 -26.594 -22.438 1 92.12 476 SER B CA 1
ATOM 9592 C C . SER B 1 476 ? 33.625 -26.984 -23.891 1 92.12 476 SER B C 1
ATOM 9594 O O . SER B 1 476 ? 34.031 -26.266 -24.812 1 92.12 476 SER B O 1
ATOM 9596 N N . LYS B 1 477 ? 33 -28.047 -24.094 1 92.06 477 LYS B N 1
ATOM 9597 C CA . LYS B 1 477 ? 32.781 -28.578 -25.438 1 92.06 477 LYS B CA 1
ATOM 9598 C C . LYS B 1 477 ? 31.891 -27.641 -26.25 1 92.06 477 LYS B C 1
ATOM 9600 O O . LYS B 1 477 ? 31.938 -27.656 -27.484 1 92.06 477 LYS B O 1
ATOM 9605 N N . SER B 1 478 ? 31.078 -26.891 -25.594 1 92.88 478 SER B N 1
ATOM 9606 C CA . SER B 1 478 ? 30.141 -26 -26.297 1 92.88 478 SER B CA 1
ATOM 9607 C C . SER B 1 478 ? 30.781 -24.672 -26.641 1 92.88 478 SER B C 1
ATOM 9609 O O . SER B 1 478 ? 30.531 -24.094 -27.703 1 92.88 478 SER B O 1
ATOM 9611 N N . ILE B 1 479 ? 31.641 -24.172 -25.75 1 95.12 479 ILE B N 1
ATOM 9612 C CA . ILE B 1 479 ? 32.062 -22.797 -25.906 1 95.12 479 ILE B CA 1
ATOM 9613 C C . ILE B 1 479 ? 33.5 -22.766 -26.469 1 95.12 479 ILE B C 1
ATOM 9615 O O . ILE B 1 479 ? 33.844 -21.859 -27.234 1 95.12 479 ILE B O 1
ATOM 9619 N N . VAL B 1 480 ? 34.375 -23.688 -26.234 1 93.94 480 VAL B N 1
ATOM 9620 C CA . VAL B 1 480 ? 35.781 -23.656 -26.562 1 93.94 480 VAL B CA 1
ATOM 9621 C C . VAL B 1 480 ? 35.969 -23.703 -28.078 1 93.94 480 VAL B C 1
ATOM 9623 O O . VAL B 1 480 ? 36.75 -22.953 -28.656 1 93.94 480 VAL B O 1
ATOM 9626 N N . PRO B 1 481 ? 35.25 -24.594 -28.766 1 94.38 481 PRO B N 1
ATOM 9627 C CA . PRO B 1 481 ? 35.375 -24.609 -30.234 1 94.38 481 PRO B CA 1
ATOM 9628 C C . PRO B 1 481 ? 35 -23.281 -30.875 1 94.38 481 PRO B C 1
ATOM 9630 O O . PRO B 1 481 ? 35.688 -22.812 -31.797 1 94.38 481 PRO B O 1
ATOM 9633 N N . ALA B 1 482 ? 33.938 -22.672 -30.422 1 94.56 482 ALA B N 1
ATOM 9634 C CA . ALA B 1 482 ? 33.531 -21.375 -30.938 1 94.56 482 ALA B CA 1
ATOM 9635 C C . ALA B 1 482 ? 34.562 -20.297 -30.641 1 94.56 482 ALA B C 1
ATOM 9637 O O . ALA B 1 482 ? 34.844 -19.469 -31.516 1 94.56 482 ALA B O 1
ATOM 9638 N N . TYR B 1 483 ? 35.094 -20.359 -29.484 1 94.38 483 TYR B N 1
ATOM 9639 C CA . TYR B 1 483 ? 36.125 -19.406 -29.078 1 94.38 483 TYR B CA 1
ATOM 9640 C C . TYR B 1 483 ? 37.375 -19.562 -29.922 1 94.38 483 TYR B C 1
ATOM 9642 O O . TYR B 1 483 ? 37.969 -18.578 -30.328 1 94.38 483 TYR B O 1
ATOM 9650 N N . ASN B 1 484 ? 37.656 -20.797 -30.266 1 91.31 484 ASN B N 1
ATOM 9651 C CA . ASN B 1 484 ? 38.875 -21.094 -31.016 1 91.31 484 ASN B CA 1
ATOM 9652 C C . ASN B 1 484 ? 38.75 -20.625 -32.469 1 91.31 484 ASN B C 1
ATOM 9654 O O . ASN B 1 484 ? 39.75 -20.219 -33.062 1 91.31 484 ASN B O 1
ATOM 9658 N N . ARG B 1 485 ? 37.656 -20.641 -33.031 1 92.38 485 ARG B N 1
ATOM 9659 C CA . ARG B 1 485 ? 37.5 -20.312 -34.438 1 92.38 485 ARG B CA 1
ATOM 9660 C C . ARG B 1 485 ? 37.281 -18.828 -34.656 1 92.38 485 ARG B C 1
ATOM 9662 O O . ARG B 1 485 ? 37.281 -18.344 -35.781 1 92.38 485 ARG B O 1
ATOM 9669 N N . THR B 1 486 ? 37.062 -18.078 -33.625 1 92.56 486 THR B N 1
ATOM 9670 C CA . THR B 1 486 ? 36.75 -16.656 -33.719 1 92.56 486 THR B CA 1
ATOM 9671 C C . THR B 1 486 ? 37.969 -15.82 -33.375 1 92.56 486 THR B C 1
ATOM 9673 O O . THR B 1 486 ? 38.844 -16.281 -32.656 1 92.56 486 THR B O 1
ATOM 9676 N N . ASN B 1 487 ? 38 -14.523 -33.938 1 90.38 487 ASN B N 1
ATOM 9677 C CA . ASN B 1 487 ? 39.219 -13.711 -33.781 1 90.38 487 ASN B CA 1
ATOM 9678 C C . ASN B 1 487 ? 38.875 -12.328 -33.219 1 90.38 487 ASN B C 1
ATOM 9680 O O . ASN B 1 487 ? 39.781 -11.531 -32.969 1 90.38 487 ASN B O 1
ATOM 9684 N N . ARG B 1 488 ? 37.75 -11.906 -33.094 1 93.75 488 ARG B N 1
ATOM 9685 C CA . ARG B 1 488 ? 37.312 -10.648 -32.531 1 93.75 488 ARG B CA 1
ATOM 9686 C C . ARG B 1 488 ? 36.219 -10.891 -31.469 1 93.75 488 ARG B C 1
ATOM 9688 O O . ARG B 1 488 ? 35.031 -10.82 -31.781 1 93.75 488 ARG B O 1
ATOM 9695 N N . ARG B 1 489 ? 36.75 -10.961 -30.266 1 95 489 ARG B N 1
ATOM 9696 C CA . ARG B 1 489 ? 35.844 -11.461 -29.234 1 95 489 ARG B CA 1
ATOM 9697 C C . ARG B 1 489 ? 35.5 -10.359 -28.234 1 95 489 ARG B C 1
ATOM 9699 O O . ARG B 1 489 ? 36.375 -9.594 -27.812 1 95 489 ARG B O 1
ATOM 9706 N N . ALA B 1 490 ? 34.219 -10.195 -27.906 1 95.5 490 ALA B N 1
ATOM 9707 C CA . ALA B 1 490 ? 33.75 -9.297 -26.859 1 95.5 490 ALA B CA 1
ATOM 9708 C C . ALA B 1 490 ? 33.219 -10.086 -25.656 1 95.5 490 ALA B C 1
ATOM 9710 O O . ALA B 1 490 ? 32.312 -10.898 -25.781 1 95.5 490 ALA B O 1
ATOM 9711 N N . ILE B 1 491 ? 33.812 -9.891 -24.516 1 95.25 491 ILE B N 1
ATOM 9712 C CA . ILE B 1 491 ? 33.469 -10.633 -23.297 1 95.25 491 ILE B CA 1
ATOM 9713 C C . ILE B 1 491 ? 33 -9.656 -22.219 1 95.25 491 ILE B C 1
ATOM 9715 O O . ILE B 1 491 ? 33.719 -8.742 -21.844 1 95.25 491 ILE B O 1
ATOM 9719 N N . PHE B 1 492 ? 31.766 -9.828 -21.766 1 96.12 492 PHE B N 1
ATOM 9720 C CA . PHE B 1 492 ? 31.188 -8.992 -20.719 1 96.12 492 PHE B CA 1
ATOM 9721 C C . PHE B 1 492 ? 30.953 -9.805 -19.453 1 96.12 492 PHE B C 1
ATOM 9723 O O . PHE B 1 492 ? 30.188 -10.781 -19.469 1 96.12 492 PHE B O 1
ATOM 9730 N N . LEU B 1 493 ? 31.531 -9.359 -18.328 1 93.69 493 LEU B N 1
ATOM 9731 C CA . LEU B 1 493 ? 31.438 -10.094 -17.062 1 93.69 493 LEU B CA 1
ATOM 9732 C C . LEU B 1 493 ? 30.938 -9.188 -15.945 1 93.69 493 LEU B C 1
ATOM 9734 O O . LEU B 1 493 ? 31.422 -8.07 -15.781 1 93.69 493 LEU B O 1
ATOM 9738 N N . ASP B 1 494 ? 29.906 -9.695 -15.219 1 92 494 ASP B N 1
ATOM 9739 C CA . ASP B 1 494 ? 29.547 -9.047 -13.961 1 92 494 ASP B CA 1
ATOM 9740 C C . ASP B 1 494 ? 30.609 -9.281 -12.891 1 92 494 ASP B C 1
ATOM 9742 O O . ASP B 1 494 ? 31.469 -10.156 -13.047 1 92 494 ASP B O 1
ATOM 9746 N N . PHE B 1 495 ? 30.562 -8.43 -11.922 1 87 495 PHE B N 1
ATOM 9747 C CA . PHE B 1 495 ? 31.594 -8.531 -10.891 1 87 495 PHE B CA 1
ATOM 9748 C C . PHE B 1 495 ? 31.062 -9.242 -9.656 1 87 495 PHE B C 1
ATOM 9750 O O . PHE B 1 495 ? 31.453 -10.375 -9.367 1 87 495 PHE B O 1
ATOM 9757 N N . ASP B 1 496 ? 30.047 -8.625 -8.992 1 79.19 496 ASP B N 1
ATOM 9758 C CA . ASP B 1 496 ? 29.5 -9.172 -7.754 1 79.19 496 ASP B CA 1
ATOM 9759 C C . ASP B 1 496 ? 28.703 -10.445 -8.023 1 79.19 496 ASP B C 1
ATOM 9761 O O . ASP B 1 496 ? 27.781 -10.445 -8.844 1 79.19 496 ASP B O 1
ATOM 9765 N N . GLY B 1 497 ? 29.109 -11.5 -7.375 1 81.69 497 GLY B N 1
ATOM 9766 C CA . GLY B 1 497 ? 28.391 -12.75 -7.516 1 81.69 497 GLY B CA 1
ATOM 9767 C C . GLY B 1 497 ? 28.797 -13.547 -8.742 1 81.69 497 GLY B C 1
ATOM 9768 O O . GLY B 1 497 ? 28.328 -14.664 -8.953 1 81.69 497 GLY B O 1
ATOM 9769 N N . THR B 1 498 ? 29.594 -12.93 -9.523 1 87.44 498 THR B N 1
ATOM 9770 C CA . THR B 1 498 ? 30.031 -13.586 -10.75 1 87.44 498 THR B CA 1
ATOM 9771 C C . THR B 1 498 ? 31.547 -13.82 -10.719 1 87.44 498 THR B C 1
ATOM 9773 O O . THR B 1 498 ? 32 -14.961 -10.82 1 87.44 498 THR B O 1
ATOM 9776 N N . LEU B 1 499 ? 32.25 -12.664 -10.461 1 82.19 499 LEU B N 1
ATOM 9777 C CA . LEU B 1 499 ? 33.719 -12.781 -10.484 1 82.19 499 LEU B CA 1
ATOM 9778 C C . LEU B 1 499 ? 34.281 -12.82 -9.062 1 82.19 499 LEU B C 1
ATOM 9780 O O . LEU B 1 499 ? 34.062 -11.891 -8.281 1 82.19 499 LEU B O 1
ATOM 9784 N N . VAL B 1 500 ? 34 -13.227 -7.98 1 66.44 500 VAL B N 1
ATOM 9785 C CA . VAL B 1 500 ? 34.656 -13.188 -6.676 1 66.44 500 VAL B CA 1
ATOM 9786 C C . VAL B 1 500 ? 36.094 -12.695 -6.832 1 66.44 500 VAL B C 1
ATOM 9788 O O . VAL B 1 500 ? 36.812 -13.164 -7.707 1 66.44 500 VAL B O 1
ATOM 9791 N N . PRO B 1 501 ? 36.5 -11.5 -6.137 1 55.03 501 PRO B N 1
ATOM 9792 C CA . PRO B 1 501 ? 37.844 -11 -6.438 1 55.03 501 PRO B CA 1
ATOM 9793 C C . PRO B 1 501 ? 38.906 -12.102 -6.43 1 55.03 501 PRO B C 1
ATOM 9795 O O . PRO B 1 501 ? 39.375 -12.516 -5.363 1 55.03 501 PRO B O 1
ATOM 9798 N N . HIS B 1 502 ? 38.719 -13.094 -6.945 1 48.94 502 HIS B N 1
ATOM 9799 C CA . HIS B 1 502 ? 39.812 -14.023 -6.91 1 48.94 502 HIS B CA 1
ATOM 9800 C C . HIS B 1 502 ? 40.969 -13.539 -7.789 1 48.94 502 HIS B C 1
ATOM 9802 O O . HIS B 1 502 ? 40.75 -12.93 -8.836 1 48.94 502 HIS B O 1
ATOM 9808 N N . SER B 1 503 ? 42.125 -13.328 -7.223 1 47.72 503 SER B N 1
ATOM 9809 C CA . SER B 1 503 ? 43.438 -12.969 -7.762 1 47.72 503 SER B CA 1
ATOM 9810 C C . SER B 1 503 ? 43.625 -13.531 -9.164 1 47.72 503 SER B C 1
ATOM 9812 O O . SER B 1 503 ? 44.344 -12.953 -9.984 1 47.72 503 SER B O 1
ATOM 9814 N N . SER B 1 504 ? 43.031 -14.57 -9.469 1 49.22 504 SER B N 1
ATOM 9815 C CA . SER B 1 504 ? 43.5 -15.328 -10.633 1 49.22 504 SER B CA 1
ATOM 9816 C C . SER B 1 504 ? 42.781 -14.875 -11.898 1 49.22 504 SER B C 1
ATOM 9818 O O . SER B 1 504 ? 43.062 -15.383 -12.992 1 49.22 504 SER B O 1
ATOM 9820 N N . THR B 1 505 ? 41.719 -14.016 -11.852 1 53.91 505 THR B N 1
ATOM 9821 C CA . THR B 1 505 ? 41 -13.602 -13.047 1 53.91 505 THR B CA 1
ATOM 9822 C C . THR B 1 505 ? 41.938 -12.867 -14.016 1 53.91 505 THR B C 1
ATOM 9824 O O . THR B 1 505 ? 41.562 -12.617 -15.164 1 53.91 505 THR B O 1
ATOM 9827 N N . LYS B 1 506 ? 43.125 -12.344 -13.469 1 51.88 506 LYS B N 1
ATOM 9828 C CA . LYS B 1 506 ? 44.125 -11.484 -14.109 1 51.88 506 LYS B CA 1
ATOM 9829 C C . LYS B 1 506 ? 44.594 -12.07 -15.43 1 51.88 506 LYS B C 1
ATOM 9831 O O . LYS B 1 506 ? 44.656 -11.367 -16.438 1 51.88 506 LYS B O 1
ATOM 9836 N N . LYS B 1 507 ? 45.125 -13.305 -15.312 1 53.16 507 LYS B N 1
ATOM 9837 C CA . LYS B 1 507 ? 45.969 -13.867 -16.344 1 53.16 507 LYS B CA 1
ATOM 9838 C C . LYS B 1 507 ? 45.156 -14.492 -17.469 1 53.16 507 LYS B C 1
ATOM 9840 O O . LYS B 1 507 ? 45.594 -14.516 -18.625 1 53.16 507 LYS B O 1
ATOM 9845 N N . ASN B 1 508 ? 43.781 -14.719 -17.203 1 54.81 508 ASN B N 1
ATOM 9846 C CA . ASN B 1 508 ? 43.094 -15.633 -18.109 1 54.81 508 ASN B CA 1
ATOM 9847 C C . ASN B 1 508 ? 42.469 -14.906 -19.297 1 54.81 508 ASN B C 1
ATOM 9849 O O . ASN B 1 508 ? 42.156 -15.523 -20.312 1 54.81 508 ASN B O 1
ATOM 9853 N N . LEU B 1 509 ? 42.375 -13.508 -19.203 1 64.62 509 LEU B N 1
ATOM 9854 C CA . LEU B 1 509 ? 41.625 -12.945 -20.312 1 64.62 509 LEU B CA 1
ATOM 9855 C C . LEU B 1 509 ? 42.469 -11.914 -21.062 1 64.62 509 LEU B C 1
ATOM 9857 O O . LEU B 1 509 ? 41.906 -11.039 -21.734 1 64.62 509 LEU B O 1
ATOM 9861 N N . SER B 1 510 ? 43.781 -12.133 -21.016 1 68.56 510 SER B N 1
ATOM 9862 C CA . SER B 1 510 ? 44.688 -11.117 -21.547 1 68.56 510 SER B CA 1
ATOM 9863 C C . SER B 1 510 ? 44.969 -11.344 -23.031 1 68.56 510 SER B C 1
ATOM 9865 O O . SER B 1 510 ? 45.781 -10.648 -23.625 1 68.56 510 SER B O 1
ATOM 9867 N N . SER B 1 511 ? 44.188 -11.922 -23.797 1 77.06 511 SER B N 1
ATOM 9868 C CA . SER B 1 511 ? 44.406 -12.102 -25.234 1 77.06 511 SER B CA 1
ATOM 9869 C C . SER B 1 511 ? 44.125 -10.812 -26 1 77.06 511 SER B C 1
ATOM 9871 O O . SER B 1 511 ? 43.188 -10.086 -25.656 1 77.06 511 SER B O 1
ATOM 9873 N N . GLU B 1 512 ? 44.938 -10.516 -27.047 1 81.06 512 GLU B N 1
ATOM 9874 C CA . GLU B 1 512 ? 44.781 -9.336 -27.891 1 81.06 512 GLU B CA 1
ATOM 9875 C C . GLU B 1 512 ? 43.5 -9.438 -28.719 1 81.06 512 GLU B C 1
ATOM 9877 O O . GLU B 1 512 ? 43 -8.43 -29.219 1 81.06 512 GLU B O 1
ATOM 9882 N N . LEU B 1 513 ? 43 -10.641 -28.844 1 89.12 513 LEU B N 1
ATOM 9883 C CA . LEU B 1 513 ? 41.812 -10.852 -29.641 1 89.12 513 LEU B CA 1
ATOM 9884 C C . LEU B 1 513 ? 40.531 -10.609 -28.812 1 89.12 513 LEU B C 1
ATOM 9886 O O . LEU B 1 513 ? 39.438 -10.633 -29.359 1 89.12 513 LEU B O 1
ATOM 9890 N N . ASN B 1 514 ? 40.781 -10.375 -27.516 1 91.44 514 ASN B N 1
ATOM 9891 C CA . ASN B 1 514 ? 39.625 -10.227 -26.609 1 91.44 514 ASN B CA 1
ATOM 9892 C C . ASN B 1 514 ? 39.469 -8.781 -26.156 1 91.44 514 ASN B C 1
ATOM 9894 O O . ASN B 1 514 ? 40.469 -8.094 -25.891 1 91.44 514 ASN B O 1
ATOM 9898 N N . ILE B 1 515 ? 38.281 -8.32 -26.219 1 92.31 515 ILE B N 1
ATOM 9899 C CA . ILE B 1 515 ? 37.906 -7.129 -25.469 1 92.31 515 ILE B CA 1
ATOM 9900 C C . ILE B 1 515 ? 37.031 -7.527 -24.281 1 92.31 515 ILE B C 1
ATOM 9902 O O . ILE B 1 515 ? 35.906 -7.984 -24.453 1 92.31 515 ILE B O 1
ATOM 9906 N N . VAL B 1 516 ? 37.594 -7.402 -23.125 1 92.69 516 VAL B N 1
ATOM 9907 C CA . VAL B 1 516 ? 36.906 -7.855 -21.922 1 92.69 516 VAL B CA 1
ATOM 9908 C C . VAL B 1 516 ? 36.438 -6.652 -21.109 1 92.69 516 VAL B C 1
ATOM 9910 O O . VAL B 1 516 ? 37.219 -5.75 -20.812 1 92.69 516 VAL B O 1
ATOM 9913 N N . PHE B 1 517 ? 35.188 -6.629 -20.781 1 93.62 517 PHE B N 1
ATOM 9914 C CA . PHE B 1 517 ? 34.625 -5.582 -19.938 1 93.62 517 PHE B CA 1
ATOM 9915 C C . PHE B 1 517 ? 34.031 -6.168 -18.656 1 93.62 517 PHE B C 1
ATOM 9917 O O . PHE B 1 517 ? 33.312 -7.16 -18.703 1 93.62 517 PHE B O 1
ATOM 9924 N N . ILE B 1 518 ? 34.375 -5.594 -17.594 1 92.31 518 ILE B N 1
ATOM 9925 C CA . ILE B 1 518 ? 33.688 -5.848 -16.328 1 92.31 518 ILE B CA 1
ATOM 9926 C C . ILE B 1 518 ? 32.594 -4.828 -16.141 1 92.31 518 ILE B C 1
ATOM 9928 O O . ILE B 1 518 ? 32.844 -3.621 -16.078 1 92.31 518 ILE B O 1
ATOM 9932 N N . VAL B 1 519 ? 31.359 -5.34 -16.125 1 92.62 519 VAL B N 1
ATOM 9933 C CA . VAL B 1 519 ? 30.172 -4.484 -16.016 1 92.62 519 VAL B CA 1
ATOM 9934 C C . VAL B 1 519 ? 29.578 -4.609 -14.617 1 92.62 519 VAL B C 1
ATOM 9936 O O . VAL B 1 519 ? 29.078 -5.672 -14.242 1 92.62 519 VAL B O 1
ATOM 9939 N N . SER B 1 520 ? 29.594 -3.584 -13.82 1 86.81 520 SER B N 1
ATOM 9940 C CA . SER B 1 520 ? 29.172 -3.676 -12.43 1 86.81 520 SER B CA 1
ATOM 9941 C C . SER B 1 520 ? 28.406 -2.43 -12 1 86.81 520 SER B C 1
ATOM 9943 O O . SER B 1 520 ? 28.438 -1.404 -12.68 1 86.81 520 SER B O 1
ATOM 9945 N N . GLY B 1 521 ? 27.641 -2.543 -10.984 1 79.31 521 GLY B N 1
ATOM 9946 C CA . GLY B 1 521 ? 26.969 -1.402 -10.383 1 79.31 521 GLY B CA 1
ATOM 9947 C C . GLY B 1 521 ? 27.812 -0.709 -9.328 1 79.31 521 GLY B C 1
ATOM 9948 O O . GLY B 1 521 ? 27.406 0.323 -8.781 1 79.31 521 GLY B O 1
ATOM 9949 N N . ILE B 1 522 ? 29.078 -1.131 -9.125 1 77.75 522 ILE B N 1
ATOM 9950 C CA . ILE B 1 522 ? 29.969 -0.609 -8.094 1 77.75 522 ILE B CA 1
ATOM 9951 C C . ILE B 1 522 ? 30.562 0.722 -8.547 1 77.75 522 ILE B C 1
ATOM 9953 O O . ILE B 1 522 ? 30.703 0.965 -9.75 1 77.75 522 ILE B O 1
ATOM 9957 N N . GLY B 1 523 ? 30.922 1.507 -7.609 1 78.06 523 GLY B N 1
ATOM 9958 C CA . GLY B 1 523 ? 31.484 2.812 -7.906 1 78.06 523 GLY B CA 1
ATOM 9959 C C . GLY B 1 523 ? 32.875 2.736 -8.531 1 78.06 523 GLY B C 1
ATOM 9960 O O . GLY B 1 523 ? 33.531 1.703 -8.453 1 78.06 523 GLY B O 1
ATOM 9961 N N . ILE B 1 524 ? 33.281 3.82 -9.109 1 81.38 524 ILE B N 1
ATOM 9962 C CA . ILE B 1 524 ? 34.531 3.934 -9.859 1 81.38 524 ILE B CA 1
ATOM 9963 C C . ILE B 1 524 ? 35.719 3.596 -8.961 1 81.38 524 ILE B C 1
ATOM 9965 O O . ILE B 1 524 ? 36.562 2.787 -9.32 1 81.38 524 ILE B O 1
ATOM 9969 N N . SER B 1 525 ? 35.656 4.199 -7.77 1 80.62 525 SER B N 1
ATOM 9970 C CA . SER B 1 525 ? 36.812 4.086 -6.887 1 80.62 525 SER B CA 1
ATOM 9971 C C . SER B 1 525 ? 37.031 2.643 -6.441 1 80.62 525 SER B C 1
ATOM 9973 O O . SER B 1 525 ? 38.125 2.125 -6.527 1 80.62 525 SER B O 1
ATOM 9975 N N . SER B 1 526 ? 36.031 1.974 -6.047 1 81.62 526 SER B N 1
ATOM 9976 C CA . SER B 1 526 ? 36.125 0.618 -5.516 1 81.62 526 SER B CA 1
ATOM 9977 C C . SER B 1 526 ? 36.5 -0.379 -6.605 1 81.62 526 SER B C 1
ATOM 9979 O O . SER B 1 526 ? 37.375 -1.217 -6.406 1 81.62 526 SER B O 1
ATOM 9981 N N . LEU B 1 527 ? 35.875 -0.227 -7.75 1 83.19 527 LEU B N 1
ATOM 9982 C CA . LEU B 1 527 ? 36.125 -1.182 -8.82 1 83.19 527 LEU B CA 1
ATOM 9983 C C . LEU B 1 527 ? 37.531 -1.026 -9.375 1 83.19 527 LEU B C 1
ATOM 9985 O O . LEU B 1 527 ? 38.188 -2.018 -9.703 1 83.19 527 LEU B O 1
ATOM 9989 N N . THR B 1 528 ? 37.969 0.226 -9.469 1 82.94 528 THR B N 1
ATOM 9990 C CA . THR B 1 528 ? 39.312 0.495 -9.969 1 82.94 528 THR B CA 1
ATOM 9991 C C . THR B 1 528 ? 40.375 -0.071 -9.016 1 82.94 528 THR B C 1
ATOM 9993 O O . THR B 1 528 ? 41.375 -0.633 -9.453 1 82.94 528 THR B O 1
ATOM 9996 N N . GLU B 1 529 ? 40.062 0.097 -7.777 1 83.25 529 GLU B N 1
ATOM 9997 C CA . GLU B 1 529 ? 41 -0.402 -6.773 1 83.25 529 GLU B CA 1
ATOM 9998 C C . GLU B 1 529 ? 41.062 -1.927 -6.793 1 83.25 529 GLU B C 1
ATOM 10000 O O . GLU B 1 529 ? 42.156 -2.506 -6.75 1 83.25 529 GLU B O 1
ATOM 10005 N N . TRP B 1 530 ? 40 -2.521 -6.902 1 80.5 530 TRP B N 1
ATOM 10006 C CA . TRP B 1 530 ? 39.938 -3.979 -6.836 1 80.5 530 TRP B CA 1
ATOM 10007 C C . TRP B 1 530 ? 40.562 -4.613 -8.078 1 80.5 530 TRP B C 1
ATOM 10009 O O . TRP B 1 530 ? 41.094 -5.719 -8.008 1 80.5 530 TRP B O 1
ATOM 10019 N N . LEU B 1 531 ? 40.438 -3.877 -9.227 1 83.44 531 LEU B N 1
ATOM 10020 C CA . LEU B 1 531 ? 40.906 -4.453 -10.484 1 83.44 531 LEU B CA 1
ATOM 10021 C C . LEU B 1 531 ? 42.125 -3.725 -11 1 83.44 531 LEU B C 1
ATOM 10023 O O . LEU B 1 531 ? 42.469 -3.814 -12.188 1 83.44 531 LEU B O 1
ATOM 10027 N N . ALA B 1 532 ? 42.812 -3.084 -10.109 1 79.25 532 ALA B N 1
ATOM 10028 C CA . ALA B 1 532 ? 44 -2.305 -10.438 1 79.25 532 ALA B CA 1
ATOM 10029 C C . ALA B 1 532 ? 45.062 -3.174 -11.109 1 79.25 532 ALA B C 1
ATOM 10031 O O . ALA B 1 532 ? 45.75 -2.727 -12.023 1 79.25 532 ALA B O 1
ATOM 10032 N N . PRO B 1 533 ? 45.156 -4.402 -10.734 1 75.31 533 PRO B N 1
ATOM 10033 C CA . PRO B 1 533 ? 46.219 -5.23 -11.328 1 75.31 533 PRO B CA 1
ATOM 10034 C C . PRO B 1 533 ? 45.906 -5.625 -12.773 1 75.31 533 PRO B C 1
ATOM 10036 O O . PRO B 1 533 ? 46.812 -6.066 -13.492 1 75.31 533 PRO B O 1
ATOM 10039 N N . CYS B 1 534 ? 44.781 -5.398 -13.273 1 76.5 534 CYS B N 1
ATOM 10040 C CA . CYS B 1 534 ? 44.375 -5.82 -14.609 1 76.5 534 CYS B CA 1
ATOM 10041 C C . CYS B 1 534 ? 44.406 -4.652 -15.586 1 76.5 534 CYS B C 1
ATOM 10043 O O . CYS B 1 534 ? 43.469 -3.877 -15.688 1 76.5 534 CYS B O 1
ATOM 10045 N N . GLU B 1 535 ? 45.406 -4.531 -16.391 1 76.81 535 GLU B N 1
ATOM 10046 C CA . GLU B 1 535 ? 45.656 -3.365 -17.234 1 76.81 535 GLU B CA 1
ATOM 10047 C C . GLU B 1 535 ? 44.781 -3.398 -18.5 1 76.81 535 GLU B C 1
ATOM 10049 O O . GLU B 1 535 ? 44.344 -2.354 -19 1 76.81 535 GLU B O 1
ATOM 10054 N N . GLY B 1 536 ? 44.469 -4.5 -19.062 1 79.75 536 GLY B N 1
ATOM 10055 C CA . GLY B 1 536 ? 43.781 -4.578 -20.344 1 79.75 536 GLY B CA 1
ATOM 10056 C C . GLY B 1 536 ? 42.281 -4.746 -20.203 1 79.75 536 GLY B C 1
ATOM 10057 O O . GLY B 1 536 ? 41.562 -4.922 -21.203 1 79.75 536 GLY B O 1
ATOM 10058 N N . LEU B 1 537 ? 41.75 -4.492 -19.078 1 87.75 537 LEU B N 1
ATOM 10059 C CA . LEU B 1 537 ? 40.344 -4.738 -18.844 1 87.75 537 LEU B CA 1
ATOM 10060 C C . LEU B 1 537 ? 39.531 -3.453 -19 1 87.75 537 LEU B C 1
ATOM 10062 O O . LEU B 1 537 ? 39.938 -2.391 -18.531 1 87.75 537 LEU B O 1
ATOM 10066 N N . GLY B 1 538 ? 38.438 -3.533 -19.828 1 91.5 538 GLY B N 1
ATOM 10067 C CA . GLY B 1 538 ? 37.438 -2.48 -19.797 1 91.5 538 GLY B CA 1
ATOM 10068 C C . GLY B 1 538 ? 36.562 -2.523 -18.578 1 91.5 538 GLY B C 1
ATOM 10069 O O . GLY B 1 538 ? 36.219 -3.604 -18.094 1 91.5 538 GLY B O 1
ATOM 10070 N N . LEU B 1 539 ? 36.281 -1.356 -18.125 1 91.81 539 LEU B N 1
ATOM 10071 C CA . LEU B 1 539 ? 35.469 -1.274 -16.938 1 91.81 539 LEU B CA 1
ATOM 10072 C C . LEU B 1 539 ? 34.219 -0.43 -17.203 1 91.81 539 LEU B C 1
ATOM 10074 O O . LEU B 1 539 ? 34.312 0.625 -17.828 1 91.81 539 LEU B O 1
ATOM 10078 N N . ALA B 1 540 ? 33.062 -0.97 -16.906 1 91.62 540 ALA B N 1
ATOM 10079 C CA . ALA B 1 540 ? 31.828 -0.215 -16.859 1 91.62 540 ALA B CA 1
ATOM 10080 C C . ALA B 1 540 ? 31.266 -0.18 -15.438 1 91.62 540 ALA B C 1
ATOM 10082 O O . ALA B 1 540 ? 30.875 -1.215 -14.891 1 91.62 540 ALA B O 1
ATOM 10083 N N . THR B 1 541 ? 31.234 0.993 -14.891 1 86.88 541 THR B N 1
ATOM 10084 C CA . THR B 1 541 ? 30.844 1.138 -13.5 1 86.88 541 THR B CA 1
ATOM 10085 C C . THR B 1 541 ? 29.484 1.812 -13.391 1 86.88 541 THR B C 1
ATOM 10087 O O . THR B 1 541 ? 28.969 2.371 -14.367 1 86.88 541 THR B O 1
ATOM 10090 N N . GLU B 1 542 ? 28.875 1.632 -12.227 1 81.06 542 GLU B N 1
ATOM 10091 C CA . GLU B 1 542 ? 27.578 2.225 -11.93 1 81.06 542 GLU B CA 1
ATOM 10092 C C . GLU B 1 542 ? 26.562 1.887 -13.016 1 81.06 542 GLU B C 1
ATOM 10094 O O . GLU B 1 542 ? 25.906 2.779 -13.57 1 81.06 542 GLU B O 1
ATOM 10099 N N . HIS B 1 543 ? 26.578 0.719 -13.398 1 80.62 543 HIS B N 1
ATOM 10100 C CA . HIS B 1 543 ? 25.656 0.122 -14.344 1 80.62 543 HIS B CA 1
ATOM 10101 C C . HIS B 1 543 ? 25.812 0.727 -15.734 1 80.62 543 HIS B C 1
ATOM 10103 O O . HIS B 1 543 ? 24.844 0.827 -16.5 1 80.62 543 HIS B O 1
ATOM 10109 N N . GLY B 1 544 ? 27 1.253 -15.984 1 81.12 544 GLY B N 1
ATOM 10110 C CA . GLY B 1 544 ? 27.297 1.722 -17.328 1 81.12 544 GLY B CA 1
ATOM 10111 C C . GLY B 1 544 ? 27.312 3.234 -17.453 1 81.12 544 GLY B C 1
ATOM 10112 O O . GLY B 1 544 ? 27.531 3.777 -18.531 1 81.12 544 GLY B O 1
ATOM 10113 N N . TYR B 1 545 ? 27.141 3.867 -16.344 1 79.12 545 TYR B N 1
ATOM 10114 C CA . TYR B 1 545 ? 27.219 5.32 -16.391 1 79.12 545 TYR B CA 1
ATOM 10115 C C . TYR B 1 545 ? 28.625 5.785 -16.766 1 79.12 545 TYR B C 1
ATOM 10117 O O . TYR B 1 545 ? 28.781 6.77 -17.5 1 79.12 545 TYR B O 1
ATOM 10125 N N . PHE B 1 546 ? 29.609 5.07 -16.25 1 84.75 546 PHE B N 1
ATOM 10126 C CA . PHE B 1 546 ? 31 5.332 -16.609 1 84.75 546 PHE B CA 1
ATOM 10127 C C . PHE B 1 546 ? 31.609 4.125 -17.297 1 84.75 546 PHE B C 1
ATOM 10129 O O . PHE B 1 546 ? 31.406 2.986 -16.875 1 84.75 546 PHE B O 1
ATOM 10136 N N . ILE B 1 547 ? 32.281 4.41 -18.391 1 90.38 547 ILE B N 1
ATOM 10137 C CA . ILE B 1 547 ? 32.938 3.334 -19.125 1 90.38 547 ILE B CA 1
ATOM 10138 C C . ILE B 1 547 ? 34.375 3.709 -19.406 1 90.38 547 ILE B C 1
ATOM 10140 O O . ILE B 1 547 ? 34.688 4.859 -19.734 1 90.38 547 ILE B O 1
ATOM 10144 N N . ARG B 1 548 ? 35.219 2.814 -19.109 1 92.44 548 ARG B N 1
ATOM 10145 C CA . ARG B 1 548 ? 36.625 2.955 -19.438 1 92.44 548 ARG B CA 1
ATOM 10146 C C . ARG B 1 548 ? 37.125 1.728 -20.172 1 92.44 548 ARG B C 1
ATOM 10148 O O . ARG B 1 548 ? 36.938 0.597 -19.719 1 92.44 548 ARG B O 1
ATOM 10155 N N . TRP B 1 549 ? 37.781 1.952 -21.297 1 90.81 549 TRP B N 1
ATOM 10156 C CA . TRP B 1 549 ? 38.156 0.846 -22.172 1 90.81 549 TRP B CA 1
ATOM 10157 C C . TRP B 1 549 ? 39.406 0.138 -21.672 1 90.81 549 TRP B C 1
ATOM 10159 O O . TRP B 1 549 ? 39.594 -1.061 -21.906 1 90.81 549 TRP B O 1
ATOM 10169 N N . LYS B 1 550 ? 40.406 0.87 -21.203 1 87.38 550 LYS B N 1
ATOM 10170 C CA . LYS B 1 550 ? 41.625 0.325 -20.609 1 87.38 550 LYS B CA 1
ATOM 10171 C C . LYS B 1 550 ? 42.125 1.211 -19.469 1 87.38 550 LYS B C 1
ATOM 10173 O O . LYS B 1 550 ? 41.594 2.312 -19.266 1 87.38 550 LYS B O 1
ATOM 10178 N N . LYS B 1 551 ? 42.969 0.71 -18.719 1 85.12 551 LYS B N 1
ATOM 10179 C CA . LYS B 1 551 ? 43.5 1.417 -17.547 1 85.12 551 LYS B CA 1
ATOM 10180 C C . LYS B 1 551 ? 44.031 2.793 -17.922 1 85.12 551 LYS B C 1
ATOM 10182 O O . LYS B 1 551 ? 43.875 3.754 -17.172 1 85.12 551 LYS B O 1
ATOM 10187 N N . THR B 1 552 ? 44.531 2.877 -19.141 1 83.38 552 THR B N 1
ATOM 10188 C CA . THR B 1 552 ? 45.188 4.121 -19.578 1 83.38 552 THR B CA 1
ATOM 10189 C C . THR B 1 552 ? 44.156 5.047 -20.234 1 83.38 552 THR B C 1
ATOM 10191 O O . THR B 1 552 ? 44.438 6.223 -20.469 1 83.38 552 THR B O 1
ATOM 10194 N N . SER B 1 553 ? 43 4.52 -20.469 1 87.62 553 SER B N 1
ATOM 10195 C CA . SER B 1 553 ? 42 5.324 -21.125 1 87.62 553 SER B CA 1
ATOM 10196 C C . SER B 1 553 ? 41.25 6.188 -20.109 1 87.62 553 SER B C 1
ATOM 10198 O O . SER B 1 553 ? 41.219 5.883 -18.922 1 87.62 553 SER B O 1
ATOM 10200 N N . GLU B 1 554 ? 40.656 7.246 -20.594 1 87.88 554 GLU B N 1
ATOM 10201 C CA . GLU B 1 554 ? 39.812 8.117 -19.75 1 87.88 554 GLU B CA 1
ATOM 10202 C C . GLU B 1 554 ? 38.406 7.555 -19.578 1 87.88 554 GLU B C 1
ATOM 10204 O O . GLU B 1 554 ? 37.906 6.848 -20.453 1 87.88 554 GLU B O 1
ATOM 10209 N N . TRP B 1 555 ? 37.938 7.891 -18.422 1 89.19 555 TRP B N 1
ATOM 10210 C CA . TRP B 1 555 ? 36.562 7.5 -18.172 1 89.19 555 TRP B CA 1
ATOM 10211 C C . TRP B 1 555 ? 35.594 8.289 -19.047 1 89.19 555 TRP B C 1
ATOM 10213 O O . TRP B 1 555 ? 35.75 9.5 -19.203 1 89.19 555 TRP B O 1
ATOM 10223 N N . GLN B 1 556 ? 34.719 7.562 -19.703 1 84.75 556 GLN B N 1
ATOM 10224 C CA . GLN B 1 556 ? 33.656 8.172 -20.5 1 84.75 556 GLN B CA 1
ATOM 10225 C C . GLN B 1 556 ? 32.312 8.109 -19.797 1 84.75 556 GLN B C 1
ATOM 10227 O O . GLN B 1 556 ? 31.969 7.098 -19.188 1 84.75 556 GLN B O 1
ATOM 10232 N N . SER B 1 557 ? 31.609 9.273 -19.609 1 77.62 557 SER B N 1
ATOM 10233 C CA . SER B 1 557 ? 30.281 9.305 -19 1 77.62 557 SER B CA 1
ATOM 10234 C C . SER B 1 557 ? 29.188 9.273 -20.062 1 77.62 557 SER B C 1
ATOM 10236 O O . SER B 1 557 ? 29.344 9.844 -21.141 1 77.62 557 SER B O 1
ATOM 10238 N N . SER B 1 558 ? 28.328 8.344 -20 1 60.81 558 SER B N 1
ATOM 10239 C CA . SER B 1 558 ? 27.266 8.25 -21 1 60.81 558 SER B CA 1
ATOM 10240 C C . SER B 1 558 ? 26.438 9.523 -21.031 1 60.81 558 SER B C 1
ATOM 10242 O O . SER B 1 558 ? 26.047 9.984 -22.109 1 60.81 558 SER B O 1
ATOM 10244 N N . LEU B 1 559 ? 25.578 9.875 -19.969 1 55.94 559 LEU B N 1
ATOM 10245 C CA . LEU B 1 559 ? 24.641 10.977 -20.125 1 55.94 559 LEU B CA 1
ATOM 10246 C C . LEU B 1 559 ? 24.922 12.078 -19.109 1 55.94 559 LEU B C 1
ATOM 10248 O O . LEU B 1 559 ? 25.391 11.805 -18 1 55.94 559 LEU B O 1
ATOM 10252 N N . VAL B 1 560 ? 25.031 13.32 -19.703 1 49.59 560 VAL B N 1
ATOM 10253 C CA . VAL B 1 560 ? 25.109 14.523 -18.891 1 49.59 560 VAL B CA 1
ATOM 10254 C C . VAL B 1 560 ? 23.906 14.578 -17.953 1 49.59 560 VAL B C 1
ATOM 10256 O O . VAL B 1 560 ? 22.766 14.797 -18.391 1 49.59 560 VAL B O 1
ATOM 10259 N N . VAL B 1 561 ? 23.75 13.688 -17.109 1 54.75 561 VAL B N 1
ATOM 10260 C CA . VAL B 1 561 ? 22.484 13.781 -16.406 1 54.75 561 VAL B CA 1
ATOM 10261 C C . VAL B 1 561 ? 22.672 14.547 -15.094 1 54.75 561 VAL B C 1
ATOM 10263 O O . VAL B 1 561 ? 23.766 14.539 -14.523 1 54.75 561 VAL B O 1
ATOM 10266 N N . ASP B 1 562 ? 21.844 15.516 -14.898 1 58.03 562 ASP B N 1
ATOM 10267 C CA . ASP B 1 562 ? 21.656 16.266 -13.664 1 58.03 562 ASP B CA 1
ATOM 10268 C C . ASP B 1 562 ? 21.609 15.344 -12.453 1 58.03 562 ASP B C 1
ATOM 10270 O O . ASP B 1 562 ? 20.719 14.492 -12.344 1 58.03 562 ASP B O 1
ATOM 10274 N N . LEU B 1 563 ? 22.797 15.258 -11.781 1 63.84 563 LEU B N 1
ATOM 10275 C CA . LEU B 1 563 ? 22.969 14.398 -10.609 1 63.84 563 LEU B CA 1
ATOM 10276 C C . LEU B 1 563 ? 22.25 14.977 -9.398 1 63.84 563 LEU B C 1
ATOM 10278 O O . LEU B 1 563 ? 22.469 14.531 -8.273 1 63.84 563 LEU B O 1
ATOM 10282 N N . GLU B 1 564 ? 21.406 15.93 -9.703 1 67.44 564 GLU B N 1
ATOM 10283 C CA . GLU B 1 564 ? 20.703 16.531 -8.578 1 67.44 564 GLU B CA 1
ATOM 10284 C C . GLU B 1 564 ? 19.781 15.523 -7.902 1 67.44 564 GLU B C 1
ATOM 10286 O O . GLU B 1 564 ? 19.578 15.57 -6.688 1 67.44 564 GLU B O 1
ATOM 10291 N N . TRP B 1 565 ? 19.422 14.547 -8.727 1 72.38 565 TRP B N 1
ATOM 10292 C CA . TRP B 1 565 ? 18.5 13.547 -8.172 1 72.38 565 TRP B CA 1
ATOM 10293 C C . TRP B 1 565 ? 19.203 12.688 -7.129 1 72.38 565 TRP B C 1
ATOM 10295 O O . TRP B 1 565 ? 18.562 12.18 -6.203 1 72.38 565 TRP B O 1
ATOM 10305 N N . LYS B 1 566 ? 20.5 12.602 -7.207 1 74.38 566 LYS B N 1
ATOM 10306 C CA . LYS B 1 566 ? 21.25 11.727 -6.316 1 74.38 566 LYS B CA 1
ATOM 10307 C C . LYS B 1 566 ? 21.234 12.258 -4.883 1 74.38 566 LYS B C 1
ATOM 10309 O O . LYS B 1 566 ? 21.156 11.484 -3.93 1 74.38 566 LYS B O 1
ATOM 10314 N N . VAL B 1 567 ? 21.281 13.547 -4.832 1 72.94 567 VAL B N 1
ATOM 10315 C CA . VAL B 1 567 ? 21.297 14.156 -3.508 1 72.94 567 VAL B CA 1
ATOM 10316 C C . VAL B 1 567 ? 19.953 13.922 -2.816 1 72.94 567 VAL B C 1
ATOM 10318 O O . VAL B 1 567 ? 19.906 13.547 -1.643 1 72.94 567 VAL B O 1
ATOM 10321 N N . ALA B 1 568 ? 18.969 14.141 -3.613 1 72.38 568 ALA B N 1
ATOM 10322 C CA . ALA B 1 568 ? 17.625 13.945 -3.062 1 72.38 568 ALA B CA 1
ATOM 10323 C C . ALA B 1 568 ? 17.406 12.492 -2.674 1 72.38 568 ALA B C 1
ATOM 10325 O O . ALA B 1 568 ? 16.844 12.203 -1.608 1 72.38 568 ALA B O 1
ATOM 10326 N N . VAL B 1 569 ? 17.844 11.617 -3.465 1 75 569 VAL B N 1
ATOM 10327 C CA . VAL B 1 569 ? 17.656 10.188 -3.236 1 75 569 VAL B CA 1
ATOM 10328 C C . VAL B 1 569 ? 18.484 9.742 -2.031 1 75 569 VAL B C 1
ATOM 10330 O O . VAL B 1 569 ? 18.031 8.922 -1.229 1 75 569 VAL B O 1
ATOM 10333 N N . GLU B 1 570 ? 19.641 10.266 -1.957 1 75.62 570 GLU B N 1
ATOM 10334 C CA . GLU B 1 570 ? 20.516 9.914 -0.833 1 75.62 570 GLU B CA 1
ATOM 10335 C C . GLU B 1 570 ? 19.875 10.297 0.497 1 75.62 570 GLU B C 1
ATOM 10337 O O . GLU B 1 570 ? 19.969 9.555 1.476 1 75.62 570 GLU B O 1
ATOM 10342 N N . ARG B 1 571 ? 19.297 11.43 0.503 1 74.19 571 ARG B N 1
ATOM 10343 C CA . ARG B 1 571 ? 18.641 11.891 1.722 1 74.19 571 ARG B CA 1
ATOM 10344 C C . ARG B 1 571 ? 17.484 10.969 2.102 1 74.19 571 ARG B C 1
ATOM 10346 O O . ARG B 1 571 ? 17.312 10.641 3.277 1 74.19 571 ARG B O 1
ATOM 10353 N N . ILE B 1 572 ? 16.781 10.602 1.1 1 72.56 572 ILE B N 1
ATOM 10354 C CA . ILE B 1 572 ? 15.641 9.719 1.337 1 72.56 572 ILE B CA 1
ATOM 10355 C C . ILE B 1 572 ? 16.141 8.359 1.821 1 72.56 572 ILE B C 1
ATOM 10357 O O . ILE B 1 572 ? 15.578 7.785 2.76 1 72.56 572 ILE B O 1
ATOM 10361 N N . MET B 1 573 ? 17.172 7.875 1.211 1 75.38 573 MET B N 1
ATOM 10362 C CA . MET B 1 573 ? 17.719 6.578 1.587 1 75.38 573 MET B CA 1
ATOM 10363 C C . MET B 1 573 ? 18.281 6.613 3.006 1 75.38 573 MET B C 1
ATOM 10365 O O . MET B 1 573 ? 18.203 5.621 3.732 1 75.38 573 MET B O 1
ATOM 10369 N N . ASN B 1 574 ? 18.797 7.77 3.318 1 73.44 574 ASN B N 1
ATOM 10370 C CA . ASN B 1 574 ? 19.312 7.922 4.672 1 73.44 574 ASN B CA 1
ATOM 10371 C C . ASN B 1 574 ? 18.203 7.871 5.711 1 73.44 574 ASN B C 1
ATOM 10373 O O . ASN B 1 574 ? 18.375 7.309 6.793 1 73.44 574 ASN B O 1
ATOM 10377 N N . LEU B 1 575 ? 17.156 8.516 5.344 1 71.19 575 LEU B N 1
ATOM 10378 C CA . LEU B 1 575 ? 16.016 8.484 6.242 1 71.19 575 LEU B CA 1
ATOM 10379 C C . LEU B 1 575 ? 15.57 7.047 6.508 1 71.19 575 LEU B C 1
ATOM 10381 O O . LEU B 1 575 ? 15.273 6.688 7.652 1 71.19 575 LEU B O 1
ATOM 10385 N N . TYR B 1 576 ? 15.602 6.262 5.477 1 70.31 576 TYR B N 1
ATOM 10386 C CA . TYR B 1 576 ? 15.188 4.871 5.609 1 70.31 576 TYR B CA 1
ATOM 10387 C C . TYR B 1 576 ? 16.234 4.059 6.355 1 70.31 576 TYR B C 1
ATOM 10389 O O . TYR B 1 576 ? 15.898 3.186 7.16 1 70.31 576 TYR B O 1
ATOM 10397 N N . ALA B 1 577 ? 17.5 4.344 6.016 1 70.31 577 ALA B N 1
ATOM 10398 C CA . ALA B 1 577 ? 18.578 3.615 6.66 1 70.31 577 ALA B CA 1
ATOM 10399 C C . ALA B 1 577 ? 18.594 3.871 8.164 1 70.31 577 ALA B C 1
ATOM 10401 O O . ALA B 1 577 ? 18.875 2.963 8.953 1 70.31 577 ALA B O 1
ATOM 10402 N N . GLU B 1 578 ? 18.297 5.09 8.469 1 68.38 578 GLU B N 1
ATOM 10403 C CA . GLU B 1 578 ? 18.281 5.449 9.891 1 68.38 578 GLU B CA 1
ATOM 10404 C C . GLU B 1 578 ? 17.156 4.723 10.625 1 68.38 578 GLU B C 1
ATOM 10406 O O . GLU B 1 578 ? 17.297 4.402 11.805 1 68.38 578 GLU B O 1
ATOM 10411 N N . ALA B 1 579 ? 16.188 4.457 9.852 1 66.06 579 ALA B N 1
ATOM 10412 C CA . ALA B 1 579 ? 15.023 3.838 10.469 1 66.06 579 ALA B CA 1
ATOM 10413 C C . ALA B 1 579 ? 15.102 2.316 10.406 1 66.06 579 ALA B C 1
ATOM 10415 O O . ALA B 1 579 ? 14.242 1.616 10.945 1 66.06 579 ALA B O 1
ATOM 10416 N N . THR B 1 580 ? 16.094 1.812 9.695 1 64 580 THR B N 1
ATOM 10417 C CA . THR B 1 580 ? 16.234 0.372 9.523 1 64 580 THR B CA 1
ATOM 10418 C C . THR B 1 580 ? 17.609 -0.093 10 1 64 580 THR B C 1
ATOM 10420 O O . THR B 1 580 ? 18.594 -0.01 9.25 1 64 580 THR B O 1
ATOM 10423 N N . ASP B 1 581 ? 17.641 -0.663 11.102 1 61.78 581 ASP B N 1
ATOM 10424 C CA . ASP B 1 581 ? 18.922 -1.124 11.633 1 61.78 581 ASP B CA 1
ATOM 10425 C C . ASP B 1 581 ? 19.531 -2.193 10.727 1 61.78 581 ASP B C 1
ATOM 10427 O O . ASP B 1 581 ? 18.828 -3.07 10.227 1 61.78 581 ASP B O 1
ATOM 10431 N N . GLY B 1 582 ? 20.75 -2.088 10.555 1 62.81 582 GLY B N 1
ATOM 10432 C CA . GLY B 1 582 ? 21.469 -3.059 9.742 1 62.81 582 GLY B CA 1
ATOM 10433 C C . GLY B 1 582 ? 21.547 -2.666 8.281 1 62.81 582 GLY B C 1
ATOM 10434 O O . GLY B 1 582 ? 22.203 -3.348 7.484 1 62.81 582 GLY B O 1
ATOM 10435 N N . SER B 1 583 ? 20.781 -1.589 7.992 1 63.59 583 SER B N 1
ATOM 10436 C CA . SER B 1 583 ? 20.859 -1.107 6.613 1 63.59 583 SER B CA 1
ATOM 10437 C C . SER B 1 583 ? 22.031 -0.161 6.414 1 63.59 583 SER B C 1
ATOM 10439 O O . SER B 1 583 ? 22.469 0.507 7.359 1 63.59 583 SER B O 1
ATOM 10441 N N . THR B 1 584 ? 22.781 -0.31 5.348 1 64.81 584 THR B N 1
ATOM 10442 C CA . THR B 1 584 ? 23.859 0.59 4.988 1 64.81 584 THR B CA 1
ATOM 10443 C C . THR B 1 584 ? 23.641 1.178 3.596 1 64.81 584 THR B C 1
ATOM 10445 O O . THR B 1 584 ? 22.938 0.587 2.771 1 64.81 584 THR B O 1
ATOM 10448 N N . ILE B 1 585 ? 23.922 2.418 3.57 1 64.56 585 ILE B N 1
ATOM 10449 C CA . ILE B 1 585 ? 23.875 3.074 2.268 1 64.56 585 ILE B CA 1
ATOM 10450 C C . ILE B 1 585 ? 25.266 3.139 1.663 1 64.56 585 ILE B C 1
ATOM 10452 O O . ILE B 1 585 ? 26.234 3.525 2.34 1 64.56 585 ILE B O 1
ATOM 10456 N N . GLU B 1 586 ? 25.625 2.328 0.97 1 57.56 586 GLU B N 1
ATOM 10457 C CA . GLU B 1 586 ? 26.875 2.504 0.229 1 57.56 586 GLU B CA 1
ATOM 10458 C C . GLU B 1 586 ? 26.656 3.35 -1.023 1 57.56 586 GLU B C 1
ATOM 10460 O O . GLU B 1 586 ? 25.703 3.137 -1.763 1 57.56 586 GLU B O 1
ATOM 10465 N N . VAL B 1 587 ? 27.203 4.492 -0.682 1 46.62 587 VAL B N 1
ATOM 10466 C CA . VAL B 1 587 ? 27.219 5.148 -1.985 1 46.62 587 VAL B CA 1
ATOM 10467 C C . VAL B 1 587 ? 27.656 4.156 -3.059 1 46.62 587 VAL B C 1
ATOM 10469 O O . VAL B 1 587 ? 28.812 4.188 -3.504 1 46.62 587 VAL B O 1
ATOM 10472 N N . LYS B 1 588 ? 28.156 2.879 -2.406 1 38.59 588 LYS B N 1
ATOM 10473 C CA . LYS B 1 588 ? 28.047 2.146 -3.664 1 38.59 588 LYS B CA 1
ATOM 10474 C C . LYS B 1 588 ? 26.641 2.256 -4.246 1 38.59 588 LYS B C 1
ATOM 10476 O O . LYS B 1 588 ? 25.797 2.967 -3.705 1 38.59 588 LYS B O 1
ATOM 10481 N N . GLU B 1 589 ? 26 0.684 -4.301 1 32.91 589 GLU B N 1
ATOM 10482 C CA . GLU B 1 589 ? 24.797 -0.115 -4.523 1 32.91 589 GLU B CA 1
ATOM 10483 C C . GLU B 1 589 ? 23.984 -0.259 -3.242 1 32.91 589 GLU B C 1
ATOM 10485 O O . GLU B 1 589 ? 24.547 -0.435 -2.16 1 32.91 589 GLU B O 1
ATOM 10490 N N . SER B 1 590 ? 22.812 -0.062 -3.088 1 34.72 590 SER B N 1
ATOM 10491 C CA . SER B 1 590 ? 21.672 0.339 -2.271 1 34.72 590 SER B CA 1
ATOM 10492 C C . SER B 1 590 ? 21.078 -0.853 -1.529 1 34.72 590 SER B C 1
ATOM 10494 O O . SER B 1 590 ? 20.75 -1.866 -2.143 1 34.72 590 SER B O 1
ATOM 10496 N N . VAL B 1 591 ? 21.516 -1.534 -0.348 1 34.03 591 VAL B N 1
ATOM 10497 C CA . VAL B 1 591 ? 20.891 -2.709 0.247 1 34.03 591 VAL B CA 1
ATOM 10498 C C . VAL B 1 591 ? 19.609 -2.301 0.968 1 34.03 591 VAL B C 1
ATOM 10500 O O . VAL B 1 591 ? 19.656 -1.682 2.033 1 34.03 591 VAL B O 1
ATOM 10503 N N . LEU B 1 592 ? 18.688 -1.686 0.578 1 38.91 592 LEU B N 1
ATOM 10504 C CA . LEU B 1 592 ? 17.656 -1.349 1.544 1 38.91 592 LEU B CA 1
ATOM 10505 C C . LEU B 1 592 ? 16.656 -2.498 1.699 1 38.91 592 LEU B C 1
ATOM 10507 O O . LEU B 1 592 ? 16.531 -3.336 0.803 1 38.91 592 LEU B O 1
ATOM 10511 N N . ALA B 1 593 ? 16 -2.551 2.781 1 43.41 593 ALA B N 1
ATOM 10512 C CA . ALA B 1 593 ? 14.891 -3.312 3.342 1 43.41 593 ALA B CA 1
ATOM 10513 C C . ALA B 1 593 ? 13.773 -3.49 2.318 1 43.41 593 ALA B C 1
ATOM 10515 O O . ALA B 1 593 ? 13.562 -2.629 1.46 1 43.41 593 ALA B O 1
ATOM 10516 N N . LYS B 1 594 ? 13.281 -4.691 2.244 1 45 594 LYS B N 1
ATOM 10517 C CA . LYS B 1 594 ? 12.273 -5.246 1.344 1 45 594 LYS B CA 1
ATOM 10518 C C . LYS B 1 594 ? 11.117 -4.27 1.146 1 45 594 LYS B C 1
ATOM 10520 O O . LYS B 1 594 ? 10.516 -4.223 0.074 1 45 594 LYS B O 1
ATOM 10525 N N . ASP B 1 595 ? 10.836 -3.385 2.123 1 49.31 595 ASP B N 1
ATOM 10526 C CA . ASP B 1 595 ? 9.617 -2.592 2.061 1 49.31 595 ASP B CA 1
ATOM 10527 C C . ASP B 1 595 ? 9.867 -1.243 1.39 1 49.31 595 ASP B C 1
ATOM 10529 O O . ASP B 1 595 ? 8.922 -0.517 1.071 1 49.31 595 ASP B O 1
ATOM 10533 N N . LEU B 1 596 ? 11.141 -1.02 0.895 1 58.53 596 LEU B N 1
ATOM 10534 C CA . LEU B 1 596 ? 11.609 0.313 0.537 1 58.53 596 LEU B CA 1
ATOM 10535 C C . LEU B 1 596 ? 11.391 0.586 -0.948 1 58.53 596 LEU B C 1
ATOM 10537 O O . LEU B 1 596 ? 11.016 1.696 -1.33 1 58.53 596 LEU B O 1
ATOM 10541 N N . PRO B 1 597 ? 11.227 -0.469 -1.647 1 56.06 597 PRO B N 1
ATOM 10542 C CA . PRO B 1 597 ? 11.305 -0.137 -3.072 1 56.06 597 PRO B CA 1
ATOM 10543 C C . PRO B 1 597 ? 10.039 0.533 -3.598 1 56.06 597 PRO B C 1
ATOM 10545 O O . PRO B 1 597 ? 10.117 1.503 -4.355 1 56.06 597 PRO B O 1
ATOM 10548 N N . ASP B 1 598 ? 8.898 0.065 -3.125 1 62.69 598 ASP B N 1
ATOM 10549 C CA . ASP B 1 598 ? 7.656 0.608 -3.656 1 62.69 598 ASP B CA 1
ATOM 10550 C C . ASP B 1 598 ? 7.492 2.078 -3.277 1 62.69 598 ASP B C 1
ATOM 10552 O O . ASP B 1 598 ? 7.059 2.891 -4.098 1 62.69 598 ASP B O 1
ATOM 10556 N N . HIS B 1 599 ? 7.898 2.305 -2.137 1 65 599 HIS B N 1
ATOM 10557 C CA . HIS B 1 599 ? 7.809 3.688 -1.677 1 65 599 HIS B CA 1
ATOM 10558 C C . HIS B 1 599 ? 8.805 4.578 -2.414 1 65 599 HIS B C 1
ATOM 10560 O O . HIS B 1 599 ? 8.461 5.695 -2.811 1 65 599 HIS B O 1
ATOM 10566 N N . LEU B 1 600 ? 9.953 4.039 -2.529 1 67.06 600 LEU B N 1
ATOM 10567 C CA . LEU B 1 600 ? 10.984 4.805 -3.221 1 67.06 600 LEU B CA 1
ATOM 10568 C C . LEU B 1 600 ? 10.57 5.094 -4.66 1 67.06 600 LEU B C 1
ATOM 10570 O O . LEU B 1 600 ? 10.812 6.195 -5.168 1 67.06 600 LEU B O 1
ATOM 10574 N N . LYS B 1 601 ? 9.898 4.109 -5.207 1 67.75 601 LYS B N 1
ATOM 10575 C CA . LYS B 1 601 ? 9.422 4.289 -6.574 1 67.75 601 LYS B CA 1
ATOM 10576 C C . LYS B 1 601 ? 8.43 5.445 -6.66 1 67.75 601 LYS B C 1
ATOM 10578 O O . LYS B 1 601 ? 8.445 6.211 -7.625 1 67.75 601 LYS B O 1
ATOM 10583 N N . HIS B 1 602 ? 7.734 5.477 -5.621 1 65.94 602 HIS B N 1
ATOM 10584 C CA . HIS B 1 602 ? 6.715 6.52 -5.594 1 65.94 602 HIS B CA 1
ATOM 10585 C C . HIS B 1 602 ? 7.332 7.891 -5.348 1 65.94 602 HIS B C 1
ATOM 10587 O O . HIS B 1 602 ? 6.949 8.875 -5.984 1 65.94 602 HIS B O 1
ATOM 10593 N N . VAL B 1 603 ? 8.297 7.953 -4.465 1 64.69 603 VAL B N 1
ATOM 10594 C CA . VAL B 1 603 ? 8.852 9.227 -4.012 1 64.69 603 VAL B CA 1
ATOM 10595 C C . VAL B 1 603 ? 9.742 9.812 -5.102 1 64.69 603 VAL B C 1
ATOM 10597 O O . VAL B 1 603 ? 9.82 11.031 -5.258 1 64.69 603 VAL B O 1
ATOM 10600 N N . ILE B 1 604 ? 10.312 8.898 -5.961 1 64.62 604 ILE B N 1
ATOM 10601 C CA . ILE B 1 604 ? 11.266 9.422 -6.934 1 64.62 604 ILE B CA 1
ATOM 10602 C C . ILE B 1 604 ? 10.656 9.367 -8.336 1 64.62 604 ILE B C 1
ATOM 10604 O O . ILE B 1 604 ? 11.383 9.422 -9.336 1 64.62 604 ILE B O 1
ATOM 10608 N N . ALA B 1 605 ? 9.359 9.156 -8.344 1 64.44 605 ALA B N 1
ATOM 10609 C CA . ALA B 1 605 ? 8.672 8.945 -9.609 1 64.44 605 ALA B CA 1
ATOM 10610 C C . ALA B 1 605 ? 8.93 10.094 -10.578 1 64.44 605 ALA B C 1
ATOM 10612 O O . ALA B 1 605 ? 8.953 9.891 -11.797 1 64.44 605 ALA B O 1
ATOM 10613 N N . ASN B 1 606 ? 9.25 11.227 -10.008 1 63.09 606 ASN B N 1
ATOM 10614 C CA . ASN B 1 606 ? 9.438 12.375 -10.875 1 63.09 606 ASN B CA 1
ATOM 10615 C C . ASN B 1 606 ? 10.922 12.641 -11.141 1 63.09 606 ASN B C 1
ATOM 10617 O O . ASN B 1 606 ? 11.273 13.617 -11.805 1 63.09 606 ASN B O 1
ATOM 10621 N N . GLU B 1 607 ? 11.766 11.773 -10.602 1 65.06 607 GLU B N 1
ATOM 10622 C CA . GLU B 1 607 ? 13.203 11.898 -10.82 1 65.06 607 GLU B CA 1
ATOM 10623 C C . GLU B 1 607 ? 13.672 10.969 -11.945 1 65.06 607 GLU B C 1
ATOM 10625 O O . GLU B 1 607 ? 13.062 9.93 -12.195 1 65.06 607 GLU B O 1
ATOM 10630 N N . PRO B 1 608 ? 14.586 11.43 -12.727 1 70.25 608 PRO B N 1
ATOM 10631 C CA . PRO B 1 608 ? 15.133 10.555 -13.766 1 70.25 608 PRO B CA 1
ATOM 10632 C C . PRO B 1 608 ? 15.938 9.391 -13.203 1 70.25 608 PRO B C 1
ATOM 10634 O O . PRO B 1 608 ? 17.094 9.203 -13.562 1 70.25 608 PRO B O 1
ATOM 10637 N N . ALA B 1 609 ? 15.359 8.75 -12.258 1 73.25 609 ALA B N 1
ATOM 10638 C CA . ALA B 1 609 ? 15.977 7.613 -11.578 1 73.25 609 ALA B CA 1
ATOM 10639 C C . ALA B 1 609 ? 15.008 6.441 -11.477 1 73.25 609 ALA B C 1
ATOM 10641 O O . ALA B 1 609 ? 13.789 6.621 -11.578 1 73.25 609 ALA B O 1
ATOM 10642 N N . VAL B 1 610 ? 15.562 5.293 -11.531 1 73.06 610 VAL B N 1
ATOM 10643 C CA . VAL B 1 610 ? 14.758 4.086 -11.422 1 73.06 610 VAL B CA 1
ATOM 10644 C C . VAL B 1 610 ? 15.195 3.281 -10.195 1 73.06 610 VAL B C 1
ATOM 10646 O O . VAL B 1 610 ? 16.375 3.264 -9.852 1 73.06 610 VAL B O 1
ATOM 10649 N N . VAL B 1 611 ? 14.172 2.76 -9.539 1 75.06 611 VAL B N 1
ATOM 10650 C CA . VAL B 1 611 ? 14.438 1.908 -8.391 1 75.06 611 VAL B CA 1
ATOM 10651 C C . VAL B 1 611 ? 14.508 0.448 -8.828 1 75.06 611 VAL B C 1
ATOM 10653 O O . VAL B 1 611 ? 13.609 -0.039 -9.516 1 75.06 611 VAL B O 1
ATOM 10656 N N . ALA B 1 612 ? 15.617 -0.17 -8.617 1 70.62 612 ALA B N 1
ATOM 10657 C CA . ALA B 1 612 ? 15.781 -1.584 -8.938 1 70.62 612 ALA B CA 1
ATOM 10658 C C . ALA B 1 612 ? 15.961 -2.42 -7.676 1 70.62 612 ALA B C 1
ATOM 10660 O O . ALA B 1 612 ? 16.625 -1.993 -6.73 1 70.62 612 ALA B O 1
ATOM 10661 N N . LYS B 1 613 ? 15.227 -3.52 -7.664 1 67.81 613 LYS B N 1
ATOM 10662 C CA . LYS B 1 613 ? 15.32 -4.418 -6.52 1 67.81 613 LYS B CA 1
ATOM 10663 C C . LYS B 1 613 ? 16.266 -5.578 -6.805 1 67.81 613 LYS B C 1
ATOM 10665 O O . LYS B 1 613 ? 16.25 -6.141 -7.902 1 67.81 613 LYS B O 1
ATOM 10670 N N . GLY B 1 614 ? 17.359 -5.699 -6.023 1 62.12 614 GLY B N 1
ATOM 10671 C CA . GLY B 1 614 ? 18.219 -6.871 -6.047 1 62.12 614 GLY B CA 1
ATOM 10672 C C . GLY B 1 614 ? 18.047 -7.758 -4.828 1 62.12 614 GLY B C 1
ATOM 10673 O O . GLY B 1 614 ? 17.094 -7.598 -4.062 1 62.12 614 GLY B O 1
ATOM 10674 N N . LYS B 1 615 ? 18.812 -8.734 -4.82 1 59.34 615 LYS B N 1
ATOM 10675 C CA . LYS B 1 615 ? 18.812 -9.609 -3.652 1 59.34 615 LYS B CA 1
ATOM 10676 C C . LYS B 1 615 ? 19.219 -8.852 -2.393 1 59.34 615 LYS B C 1
ATOM 10678 O O . LYS B 1 615 ? 20.391 -8.5 -2.223 1 59.34 615 LYS B O 1
ATOM 10683 N N . ASN B 1 616 ? 18.297 -8.484 -1.556 1 61.25 616 ASN B N 1
ATOM 10684 C CA . ASN B 1 616 ? 18.5 -7.793 -0.288 1 61.25 616 ASN B CA 1
ATOM 10685 C C . ASN B 1 616 ? 19.031 -6.375 -0.504 1 61.25 616 ASN B C 1
ATOM 10687 O O . ASN B 1 616 ? 19.734 -5.836 0.349 1 61.25 616 ASN B O 1
ATOM 10691 N N . ILE B 1 617 ? 18.953 -5.93 -1.795 1 67.38 617 ILE B N 1
ATOM 10692 C CA . ILE B 1 617 ? 19.438 -4.586 -2.066 1 67.38 617 ILE B CA 1
ATOM 10693 C C . ILE B 1 617 ? 18.391 -3.801 -2.852 1 67.38 617 ILE B C 1
ATOM 10695 O O . ILE B 1 617 ? 17.625 -4.379 -3.627 1 67.38 617 ILE B O 1
ATOM 10699 N N . VAL B 1 618 ? 18.25 -2.578 -2.494 1 72.06 618 VAL B N 1
ATOM 10700 C CA . VAL B 1 618 ? 17.516 -1.627 -3.318 1 72.06 618 VAL B CA 1
ATOM 10701 C C . VAL B 1 618 ? 18.484 -0.611 -3.924 1 72.06 618 VAL B C 1
ATOM 10703 O O . VAL B 1 618 ? 19.297 -0.026 -3.213 1 72.06 618 VAL B O 1
ATOM 10706 N N . GLU B 1 619 ? 18.5 -0.616 -5.258 1 74.62 619 GLU B N 1
ATOM 10707 C CA . GLU B 1 619 ? 19.406 0.296 -5.957 1 74.62 619 GLU B CA 1
ATOM 10708 C C . GLU B 1 619 ? 18.625 1.357 -6.727 1 74.62 619 GLU B C 1
ATOM 10710 O O . GLU B 1 619 ? 17.578 1.061 -7.328 1 74.62 619 GLU B O 1
ATOM 10715 N N . VAL B 1 620 ? 19.062 2.555 -6.508 1 75.81 620 VAL B N 1
ATOM 10716 C CA . VAL B 1 620 ? 18.531 3.639 -7.324 1 75.81 620 VAL B CA 1
ATOM 10717 C C . VAL B 1 620 ? 19.562 4.07 -8.359 1 75.81 620 VAL B C 1
ATOM 10719 O O . VAL B 1 620 ? 20.703 4.379 -8.008 1 75.81 620 VAL B O 1
ATOM 10722 N N . LYS B 1 621 ? 19.25 3.947 -9.578 1 75.25 621 LYS B N 1
ATOM 10723 C CA . LYS B 1 621 ? 20.188 4.293 -10.648 1 75.25 621 LYS B CA 1
ATOM 10724 C C . LYS B 1 621 ? 19.531 5.242 -11.656 1 75.25 621 LYS B C 1
ATOM 10726 O O . LYS B 1 621 ? 18.312 5.41 -11.664 1 75.25 621 LYS B O 1
ATOM 10731 N N . GLN B 1 622 ? 20.391 5.77 -12.375 1 72.81 622 GLN B N 1
ATOM 10732 C CA . GLN B 1 622 ? 19.891 6.656 -13.422 1 72.81 622 GLN B CA 1
ATOM 10733 C C . GLN B 1 622 ? 19.062 5.887 -14.445 1 72.81 622 GLN B C 1
ATOM 10735 O O . GLN B 1 622 ? 19.406 4.762 -14.812 1 72.81 622 GLN B O 1
ATOM 10740 N N . GLN B 1 623 ? 17.969 6.445 -14.852 1 68.62 623 GLN B N 1
ATOM 10741 C CA . GLN B 1 623 ? 17 5.793 -15.734 1 68.62 623 GLN B CA 1
ATOM 10742 C C . GLN B 1 623 ? 17.672 5.305 -17.016 1 68.62 623 GLN B C 1
ATOM 10744 O O . GLN B 1 623 ? 17.344 4.242 -17.531 1 68.62 623 GLN B O 1
ATOM 10749 N N . ASP B 1 624 ? 18.703 5.996 -17.453 1 68.19 624 ASP B N 1
ATOM 10750 C CA . ASP B 1 624 ? 19.297 5.656 -18.734 1 68.19 624 ASP B CA 1
ATOM 10751 C C . ASP B 1 624 ? 20.562 4.82 -18.547 1 68.19 624 ASP B C 1
ATOM 10753 O O . ASP B 1 624 ? 21.312 4.586 -19.5 1 68.19 624 ASP B O 1
ATOM 10757 N N . ALA B 1 625 ? 20.781 4.43 -17.375 1 75.06 625 ALA B N 1
ATOM 10758 C CA . ALA B 1 625 ? 21.938 3.592 -17.109 1 75.06 625 ALA B CA 1
ATOM 10759 C C . ALA B 1 625 ? 21.547 2.131 -16.938 1 75.06 625 ALA B C 1
ATOM 10761 O O . ALA B 1 625 ? 20.703 1.804 -16.094 1 75.06 625 ALA B O 1
ATOM 10762 N N . SER B 1 626 ? 21.984 1.322 -17.812 1 83.25 626 SER B N 1
ATOM 10763 C CA . SER B 1 626 ? 21.719 -0.111 -17.719 1 83.25 626 SER B CA 1
ATOM 10764 C C . SER B 1 626 ? 22.891 -0.923 -18.25 1 83.25 626 SER B C 1
ATOM 10766 O O . SER B 1 626 ? 23.625 -0.452 -19.125 1 83.25 626 SER B O 1
ATOM 10768 N N . LYS B 1 627 ? 23.016 -2.008 -17.719 1 88.56 627 LYS B N 1
ATOM 10769 C CA . LYS B 1 627 ? 24.078 -2.887 -18.203 1 88.56 627 LYS B CA 1
ATOM 10770 C C . LYS B 1 627 ? 23.875 -3.236 -19.672 1 88.56 627 LYS B C 1
ATOM 10772 O O . LYS B 1 627 ? 24.844 -3.547 -20.391 1 88.56 627 LYS B O 1
ATOM 10777 N N . GLY B 1 628 ? 22.688 -3.135 -20.125 1 89.88 628 GLY B N 1
ATOM 10778 C CA . GLY B 1 628 ? 22.391 -3.354 -21.531 1 89.88 628 GLY B CA 1
ATOM 10779 C C . GLY B 1 628 ? 22.938 -2.268 -22.422 1 89.88 628 GLY B C 1
ATOM 10780 O O . GLY B 1 628 ? 23.438 -2.555 -23.516 1 89.88 628 GLY B O 1
ATOM 10781 N N . LEU B 1 629 ? 22.906 -1.143 -21.953 1 87.19 629 LEU B N 1
ATOM 10782 C CA . LEU B 1 629 ? 23.438 -0.026 -22.734 1 87.19 629 LEU B CA 1
ATOM 10783 C C . LEU B 1 629 ? 24.953 -0.116 -22.859 1 87.19 629 LEU B C 1
ATOM 10785 O O . LEU B 1 629 ? 25.531 0.303 -23.859 1 87.19 629 LEU B O 1
ATOM 10789 N N . VAL B 1 630 ? 25.516 -0.655 -21.844 1 91.19 630 VAL B N 1
ATOM 10790 C CA . VAL B 1 630 ? 26.969 -0.841 -21.891 1 91.19 630 VAL B CA 1
ATOM 10791 C C . VAL B 1 630 ? 27.344 -1.779 -23.031 1 91.19 630 VAL B C 1
ATOM 10793 O O . VAL B 1 630 ? 28.219 -1.466 -23.844 1 91.19 630 VAL B O 1
ATOM 10796 N N . THR B 1 631 ? 26.688 -2.9 -23.094 1 94.38 631 THR B N 1
ATOM 10797 C CA . THR B 1 631 ? 26.984 -3.871 -24.156 1 94.38 631 THR B CA 1
ATOM 10798 C C . THR B 1 631 ? 26.703 -3.275 -25.531 1 94.38 631 THR B C 1
ATOM 10800 O O . THR B 1 631 ? 27.469 -3.477 -26.469 1 94.38 631 THR B O 1
ATOM 10803 N N . GLU B 1 632 ? 25.672 -2.541 -25.625 1 92.62 632 GLU B N 1
ATOM 10804 C CA . GLU B 1 632 ? 25.328 -1.895 -26.891 1 92.62 632 GLU B CA 1
ATOM 10805 C C . GLU B 1 632 ? 26.406 -0.914 -27.312 1 92.62 632 GLU B C 1
ATOM 10807 O O . GLU B 1 632 ? 26.844 -0.925 -28.469 1 92.62 632 GLU B O 1
ATOM 10812 N N . LYS B 1 633 ? 26.812 -0.135 -26.375 1 90.69 633 LYS B N 1
ATOM 10813 C CA . LYS B 1 633 ? 27.797 0.894 -26.656 1 90.69 633 LYS B CA 1
ATOM 10814 C C . LYS B 1 633 ? 29.141 0.27 -27.047 1 90.69 633 LYS B C 1
ATOM 10816 O O . LYS B 1 633 ? 29.797 0.726 -27.984 1 90.69 633 LYS B O 1
ATOM 10821 N N . VAL B 1 634 ? 29.578 -0.679 -26.312 1 93.94 634 VAL B N 1
ATOM 10822 C CA . VAL B 1 634 ? 30.859 -1.317 -26.547 1 93.94 634 VAL B CA 1
ATOM 10823 C C . VAL B 1 634 ? 30.859 -2.012 -27.906 1 93.94 634 VAL B C 1
ATOM 10825 O O . VAL B 1 634 ? 31.797 -1.854 -28.703 1 93.94 634 VAL B O 1
ATOM 10828 N N . ILE B 1 635 ? 29.828 -2.748 -28.219 1 94.75 635 ILE B N 1
ATOM 10829 C CA . ILE B 1 635 ? 29.719 -3.473 -29.484 1 94.75 635 ILE B CA 1
ATOM 10830 C C . ILE B 1 635 ? 29.625 -2.482 -30.641 1 94.75 635 ILE B C 1
ATOM 10832 O O . ILE B 1 635 ? 30.266 -2.676 -31.688 1 94.75 635 ILE B O 1
ATOM 10836 N N . ALA B 1 636 ? 28.891 -1.448 -30.422 1 92.56 636 ALA B N 1
ATOM 10837 C CA . ALA B 1 636 ? 28.781 -0.417 -31.453 1 92.56 636 ALA B CA 1
ATOM 10838 C C . ALA B 1 636 ? 30.141 0.215 -31.734 1 92.56 636 ALA B C 1
ATOM 10840 O O . ALA B 1 636 ? 30.469 0.495 -32.906 1 92.56 636 ALA B O 1
ATOM 10841 N N . THR B 1 637 ? 30.828 0.487 -30.672 1 92.06 637 THR B N 1
ATOM 10842 C CA . THR B 1 637 ? 32.156 1.07 -30.828 1 92.06 637 THR B CA 1
ATOM 10843 C C . THR B 1 637 ? 33.094 0.109 -31.547 1 92.06 637 THR B C 1
ATOM 10845 O O . THR B 1 637 ? 33.875 0.528 -32.406 1 92.06 637 THR B O 1
ATOM 10848 N N . MET B 1 638 ? 33.031 -1.161 -31.281 1 93.25 638 MET B N 1
ATOM 10849 C CA . MET B 1 638 ? 33.844 -2.174 -31.953 1 93.25 638 MET B CA 1
ATOM 10850 C C . MET B 1 638 ? 33.531 -2.197 -33.438 1 93.25 638 MET B C 1
ATOM 10852 O O . MET B 1 638 ? 34.438 -2.227 -34.281 1 93.25 638 MET B O 1
ATOM 10856 N N . VAL B 1 639 ? 32.312 -2.143 -33.719 1 92.75 639 VAL B N 1
ATOM 10857 C CA . VAL B 1 639 ? 31.875 -2.156 -35.094 1 92.75 639 VAL B CA 1
ATOM 10858 C C . VAL B 1 639 ? 32.375 -0.896 -35.812 1 92.75 639 VAL B C 1
ATOM 10860 O O . VAL B 1 639 ? 32.812 -0.959 -36.938 1 92.75 639 VAL B O 1
ATOM 10863 N N . GLY B 1 640 ? 32.219 0.177 -35.156 1 91.44 640 GLY B N 1
ATOM 10864 C CA . GLY B 1 640 ? 32.688 1.44 -35.688 1 91.44 640 GLY B CA 1
ATOM 10865 C C . GLY B 1 640 ? 34.188 1.45 -35.969 1 91.44 640 GLY B C 1
ATOM 10866 O O . GLY B 1 640 ? 34.625 2.109 -36.906 1 91.44 640 GLY B O 1
ATOM 10867 N N . ASN B 1 641 ? 34.906 0.759 -35.219 1 91.69 641 ASN B N 1
ATOM 10868 C CA . ASN B 1 641 ? 36.375 0.677 -35.375 1 91.69 641 ASN B CA 1
ATOM 10869 C C . ASN B 1 641 ? 36.75 -0.397 -36.375 1 91.69 641 ASN B C 1
ATOM 10871 O O . ASN B 1 641 ? 37.938 -0.666 -36.562 1 91.69 641 ASN B O 1
ATOM 10875 N N . GLY B 1 642 ? 35.75 -1.034 -36.938 1 89 642 GLY B N 1
ATOM 10876 C CA . GLY B 1 642 ? 36.031 -2.074 -37.906 1 89 642 GLY B CA 1
ATOM 10877 C C . GLY B 1 642 ? 36.312 -3.428 -37.281 1 89 642 GLY B C 1
ATOM 10878 O O . GLY B 1 642 ? 36.719 -4.363 -37.969 1 89 642 GLY B O 1
ATOM 10879 N N . GLU B 1 643 ? 36.188 -3.549 -36.062 1 91.12 643 GLU B N 1
ATOM 10880 C CA . GLU B 1 643 ? 36.406 -4.789 -35.312 1 91.12 643 GLU B CA 1
ATOM 10881 C C . GLU B 1 643 ? 35.094 -5.465 -34.969 1 91.12 643 GLU B C 1
ATOM 10883 O O . GLU B 1 643 ? 34.75 -5.664 -33.812 1 91.12 643 GLU B O 1
ATOM 10888 N N . ILE B 1 644 ? 34.375 -5.914 -35.969 1 92.88 644 ILE B N 1
ATOM 10889 C CA . ILE B 1 644 ? 33.094 -6.535 -35.781 1 92.88 644 ILE B CA 1
ATOM 10890 C C . ILE B 1 644 ? 33.219 -7.82 -34.969 1 92.88 644 ILE B C 1
ATOM 10892 O O . ILE B 1 644 ? 33.938 -8.75 -35.375 1 92.88 644 ILE B O 1
ATOM 10896 N N . PRO B 1 645 ? 32.562 -7.871 -33.875 1 94.88 645 PRO B N 1
ATOM 10897 C CA . PRO B 1 645 ? 32.719 -9.07 -33.031 1 94.88 645 PRO B CA 1
ATOM 10898 C C . PRO B 1 645 ? 32.125 -10.32 -33.688 1 94.88 645 PRO B C 1
ATOM 10900 O O . PRO B 1 645 ? 31.047 -10.266 -34.281 1 94.88 645 PRO B O 1
ATOM 10903 N N . ASP B 1 646 ? 32.844 -11.367 -33.656 1 95.56 646 ASP B N 1
ATOM 10904 C CA . ASP B 1 646 ? 32.344 -12.648 -34.156 1 95.56 646 ASP B CA 1
ATOM 10905 C C . ASP B 1 646 ? 32.062 -13.625 -33.031 1 95.56 646 ASP B C 1
ATOM 10907 O O . ASP B 1 646 ? 31.625 -14.75 -33.25 1 95.56 646 ASP B O 1
ATOM 10911 N N . PHE B 1 647 ? 32.375 -13.18 -31.797 1 96 647 PHE B N 1
ATOM 10912 C CA . PHE B 1 647 ? 32.125 -13.938 -30.578 1 96 647 PHE B CA 1
ATOM 10913 C C . PHE B 1 647 ? 31.75 -13 -29.438 1 96 647 PHE B C 1
ATOM 10915 O O . PHE B 1 647 ? 32.406 -11.992 -29.203 1 96 647 PHE B O 1
ATOM 10922 N N . ILE B 1 648 ? 30.641 -13.297 -28.75 1 96.94 648 ILE B N 1
ATOM 10923 C CA . ILE B 1 648 ? 30.219 -12.492 -27.609 1 96.94 648 ILE B CA 1
ATOM 10924 C C . ILE B 1 648 ? 29.859 -13.406 -26.438 1 96.94 648 ILE B C 1
ATOM 10926 O O . ILE B 1 648 ? 29.094 -14.359 -26.578 1 96.94 648 ILE B O 1
ATOM 10930 N N . LEU B 1 649 ? 30.438 -13.172 -25.312 1 96.44 649 LEU B N 1
ATOM 10931 C CA . LEU B 1 649 ? 30.172 -13.891 -24.078 1 96.44 649 LEU B CA 1
ATOM 10932 C C . LEU B 1 649 ? 29.703 -12.938 -22.969 1 96.44 649 LEU B C 1
ATOM 10934 O O . LEU B 1 649 ? 30.375 -11.93 -22.703 1 96.44 649 LEU B O 1
ATOM 10938 N N . CYS B 1 650 ? 28.531 -13.141 -22.406 1 96.69 650 CYS B N 1
ATOM 10939 C CA . CYS B 1 650 ? 28.031 -12.391 -21.266 1 96.69 650 CYS B CA 1
ATOM 10940 C C . CYS B 1 650 ? 27.75 -13.305 -20.078 1 96.69 650 CYS B C 1
ATOM 10942 O O . CYS B 1 650 ? 27.031 -14.289 -20.203 1 96.69 650 CYS B O 1
ATOM 10944 N N . ILE B 1 651 ? 28.344 -13.039 -18.953 1 95.5 651 ILE B N 1
ATOM 10945 C CA . ILE B 1 651 ? 28.094 -13.82 -17.75 1 95.5 651 ILE B CA 1
ATOM 10946 C C . ILE B 1 651 ? 27.625 -12.906 -16.625 1 95.5 651 ILE B C 1
ATOM 10948 O O . ILE B 1 651 ? 28.234 -11.875 -16.344 1 95.5 651 ILE B O 1
ATOM 10952 N N . GLY B 1 652 ? 26.484 -13.211 -16.031 1 92.44 652 GLY B N 1
ATOM 10953 C CA . GLY B 1 652 ? 25.938 -12.461 -14.922 1 92.44 652 GLY B CA 1
ATOM 10954 C C . GLY B 1 652 ? 25.25 -13.344 -13.883 1 92.44 652 GLY B C 1
ATOM 10955 O O . GLY B 1 652 ? 25.047 -14.531 -14.125 1 92.44 652 GLY B O 1
ATOM 10956 N N . ASP B 1 653 ? 24.953 -12.766 -12.664 1 86.62 653 ASP B N 1
ATOM 10957 C CA . ASP B 1 653 ? 24.359 -13.578 -11.602 1 86.62 653 ASP B CA 1
ATOM 10958 C C . ASP B 1 653 ? 23.016 -13.008 -11.164 1 86.62 653 ASP B C 1
ATOM 10960 O O . ASP B 1 653 ? 22.188 -13.719 -10.57 1 86.62 653 ASP B O 1
ATOM 10964 N N . ASP B 1 654 ? 22.828 -11.781 -11.367 1 81.62 654 ASP B N 1
ATOM 10965 C CA . ASP B 1 654 ? 21.609 -11.219 -10.797 1 81.62 654 ASP B CA 1
ATOM 10966 C C . ASP B 1 654 ? 20.688 -10.703 -11.891 1 81.62 654 ASP B C 1
ATOM 10968 O O . ASP B 1 654 ? 21 -10.812 -13.078 1 81.62 654 ASP B O 1
ATOM 10972 N N . ARG B 1 655 ? 19.5 -10.203 -11.484 1 77.81 655 ARG B N 1
ATOM 10973 C CA . ARG B 1 655 ? 18.438 -9.789 -12.406 1 77.81 655 ARG B CA 1
ATOM 10974 C C . ARG B 1 655 ? 18.875 -8.602 -13.25 1 77.81 655 ARG B C 1
ATOM 10976 O O . ARG B 1 655 ? 18.469 -8.461 -14.398 1 77.81 655 ARG B O 1
ATOM 10983 N N . LEU B 1 656 ? 19.688 -7.816 -12.734 1 79.19 656 LEU B N 1
ATOM 10984 C CA . LEU B 1 656 ? 20.156 -6.629 -13.453 1 79.19 656 LEU B CA 1
ATOM 10985 C C . LEU B 1 656 ? 21.047 -7.016 -14.625 1 79.19 656 LEU B C 1
ATOM 10987 O O . LEU B 1 656 ? 21.172 -6.254 -15.586 1 79.19 656 LEU B O 1
ATOM 10991 N N . ASP B 1 657 ? 21.578 -8.164 -14.594 1 87.94 657 ASP B N 1
ATOM 10992 C CA . ASP B 1 657 ? 22.469 -8.633 -15.656 1 87.94 657 ASP B CA 1
ATOM 10993 C C . ASP B 1 657 ? 21.672 -9.055 -16.891 1 87.94 657 ASP B C 1
ATOM 10995 O O . ASP B 1 657 ? 22.219 -9.18 -17.984 1 87.94 657 ASP B O 1
ATOM 10999 N N . GLU B 1 658 ? 20.422 -9.305 -16.672 1 88.25 658 GLU B N 1
ATOM 11000 C CA . GLU B 1 658 ? 19.578 -9.656 -17.797 1 88.25 658 GLU B CA 1
ATOM 11001 C C . GLU B 1 658 ? 19.562 -8.547 -18.844 1 88.25 658 GLU B C 1
ATOM 11003 O O . GLU B 1 658 ? 19.391 -8.812 -20.031 1 88.25 658 GLU B O 1
ATOM 11008 N N . ASP B 1 659 ? 19.828 -7.375 -18.359 1 88.12 659 ASP B N 1
ATOM 11009 C CA . ASP B 1 659 ? 19.891 -6.23 -19.266 1 88.12 659 ASP B CA 1
ATOM 11010 C C . ASP B 1 659 ? 21.047 -6.367 -20.25 1 88.12 659 ASP B C 1
ATOM 11012 O O . ASP B 1 659 ? 20.938 -5.91 -21.391 1 88.12 659 ASP B O 1
ATOM 11016 N N . MET B 1 660 ? 22.125 -7.023 -19.875 1 93.31 660 MET B N 1
ATOM 11017 C CA . MET B 1 660 ? 23.25 -7.246 -20.781 1 93.31 660 MET B CA 1
ATOM 11018 C C . MET B 1 660 ? 22.844 -8.133 -21.953 1 93.31 660 MET B C 1
ATOM 11020 O O . MET B 1 660 ? 23.25 -7.883 -23.094 1 93.31 660 MET B O 1
ATOM 11024 N N . TYR B 1 661 ? 22.062 -9.109 -21.594 1 93.44 661 TYR B N 1
ATOM 11025 C CA . TYR B 1 661 ? 21.609 -10.031 -22.625 1 93.44 661 TYR B CA 1
ATOM 11026 C C . TYR B 1 661 ? 20.703 -9.336 -23.625 1 93.44 661 TYR B C 1
ATOM 11028 O O . TYR B 1 661 ? 20.891 -9.461 -24.844 1 93.44 661 TYR B O 1
ATOM 11036 N N . ASP B 1 662 ? 19.828 -8.539 -23.062 1 90.25 662 ASP B N 1
ATOM 11037 C CA . ASP B 1 662 ? 18.875 -7.805 -23.906 1 90.25 662 ASP B CA 1
ATOM 11038 C C . ASP B 1 662 ? 19.594 -6.781 -24.781 1 90.25 662 ASP B C 1
ATOM 11040 O O . ASP B 1 662 ? 19.281 -6.641 -25.953 1 90.25 662 ASP B O 1
ATOM 11044 N N . GLY B 1 663 ? 20.453 -6.09 -24.188 1 90.38 663 GLY B N 1
ATOM 11045 C CA . GLY B 1 663 ? 21.219 -5.094 -24.922 1 90.38 663 GLY B CA 1
ATOM 11046 C C . GLY B 1 663 ? 22.047 -5.688 -26.047 1 90.38 663 GLY B C 1
ATOM 11047 O O . GLY B 1 663 ? 22.109 -5.121 -27.141 1 90.38 663 GLY B O 1
ATOM 11048 N N . THR B 1 664 ? 22.625 -6.797 -25.781 1 93 664 THR B N 1
ATOM 11049 C CA . THR B 1 664 ? 23.422 -7.496 -26.797 1 93 664 THR B CA 1
ATOM 11050 C C . THR B 1 664 ? 22.547 -7.957 -27.953 1 93 664 THR B C 1
ATOM 11052 O O . THR B 1 664 ? 22.891 -7.762 -29.125 1 93 664 THR B O 1
ATOM 11055 N N . LEU B 1 665 ? 21.422 -8.539 -27.562 1 91.31 665 LEU B N 1
ATOM 11056 C CA . LEU B 1 665 ? 20.516 -9.023 -28.594 1 91.31 665 LEU B CA 1
ATOM 11057 C C . LEU B 1 665 ? 19.984 -7.871 -29.438 1 91.31 665 LEU B C 1
ATOM 11059 O O . LEU B 1 665 ? 19.828 -8.008 -30.656 1 91.31 665 LEU B O 1
ATOM 11063 N N . LYS B 1 666 ? 19.719 -6.777 -28.828 1 88.94 666 LYS B N 1
ATOM 11064 C CA . LYS B 1 666 ? 19.203 -5.602 -29.5 1 88.94 666 LYS B CA 1
ATOM 11065 C C . LYS B 1 666 ? 20.188 -5.082 -30.547 1 88.94 666 LYS B C 1
ATOM 11067 O O . LYS B 1 666 ? 19.812 -4.809 -31.688 1 88.94 666 LYS B O 1
ATOM 11072 N N . ILE B 1 667 ? 21.406 -5.008 -30.203 1 91.38 667 ILE B N 1
ATOM 11073 C CA . ILE B 1 667 ? 22.406 -4.422 -31.094 1 91.38 667 ILE B CA 1
ATOM 11074 C C . ILE B 1 667 ? 22.766 -5.426 -32.188 1 91.38 667 ILE B C 1
ATOM 11076 O O . ILE B 1 667 ? 23.047 -5.039 -33.312 1 91.38 667 ILE B O 1
ATOM 11080 N N . VAL B 1 668 ? 22.812 -6.648 -31.859 1 90.94 668 VAL B N 1
ATOM 11081 C CA . VAL B 1 668 ? 23.188 -7.676 -32.844 1 90.94 668 VAL B CA 1
ATOM 11082 C C . VAL B 1 668 ? 22.078 -7.824 -33.875 1 90.94 668 VAL B C 1
ATOM 11084 O O . VAL B 1 668 ? 22.359 -8.102 -35.031 1 90.94 668 VAL B O 1
ATOM 11087 N N . SER B 1 669 ? 20.875 -7.648 -33.406 1 87.81 669 SER B N 1
ATOM 11088 C CA . SER B 1 669 ? 19.75 -7.758 -34.312 1 87.81 669 SER B CA 1
ATOM 11089 C C . SER B 1 669 ? 19.578 -6.484 -35.156 1 87.81 669 SER B C 1
ATOM 11091 O O . SER B 1 669 ? 18.766 -6.441 -36.062 1 87.81 669 SER B O 1
ATOM 11093 N N . SER B 1 670 ? 20.297 -5.574 -34.75 1 83.31 670 SER B N 1
ATOM 11094 C CA . SER B 1 670 ? 20.203 -4.297 -35.469 1 83.31 670 SER B CA 1
ATOM 11095 C C . SER B 1 670 ? 21.062 -4.301 -36.719 1 83.31 670 SER B C 1
ATOM 11097 O O . SER B 1 670 ? 21.859 -5.215 -36.938 1 83.31 670 SER B O 1
ATOM 11099 N N . VAL B 1 671 ? 20.859 -3.295 -37.594 1 77.25 671 VAL B N 1
ATOM 11100 C CA . VAL B 1 671 ? 21.562 -3.166 -38.875 1 77.25 671 VAL B CA 1
ATOM 11101 C C . VAL B 1 671 ? 23.016 -2.803 -38.625 1 77.25 671 VAL B C 1
ATOM 11103 O O . VAL B 1 671 ? 23.859 -2.992 -39.5 1 77.25 671 VAL B O 1
ATOM 11106 N N . VAL B 1 672 ? 23.312 -2.564 -37.406 1 80.81 672 VAL B N 1
ATOM 11107 C CA . VAL B 1 672 ? 24.641 -2.078 -37.094 1 80.81 672 VAL B CA 1
ATOM 11108 C C . VAL B 1 672 ? 25.641 -3.227 -37.188 1 80.81 672 VAL B C 1
ATOM 11110 O O . VAL B 1 672 ? 26.797 -3.021 -37.562 1 80.81 672 VAL B O 1
ATOM 11113 N N . VAL B 1 673 ? 25.234 -4.445 -36.875 1 84.62 673 VAL B N 1
ATOM 11114 C CA . VAL B 1 673 ? 26.141 -5.598 -36.875 1 84.62 673 VAL B CA 1
ATOM 11115 C C . VAL B 1 673 ? 25.906 -6.434 -38.125 1 84.62 673 VAL B C 1
ATOM 11117 O O . VAL B 1 673 ? 24.875 -7.078 -38.25 1 84.62 673 VAL B O 1
ATOM 11120 N N . PRO B 1 674 ? 26.797 -6.371 -38.969 1 81.94 674 PRO B N 1
ATOM 11121 C CA . PRO B 1 674 ? 26.594 -6.977 -40.281 1 81.94 674 PRO B CA 1
ATOM 11122 C C . PRO B 1 674 ? 26.531 -8.5 -40.25 1 81.94 674 PRO B C 1
ATOM 11124 O O . PRO B 1 674 ? 25.891 -9.125 -41.094 1 81.94 674 PRO B O 1
ATOM 11127 N N . ALA B 1 675 ? 27.344 -9.156 -39.438 1 84.19 675 ALA B N 1
ATOM 11128 C CA . ALA B 1 675 ? 27.359 -10.609 -39.312 1 84.19 675 ALA B CA 1
ATOM 11129 C C . ALA B 1 675 ? 27 -11.07 -37.906 1 84.19 675 ALA B C 1
ATOM 11131 O O . ALA B 1 675 ? 27.422 -10.445 -36.938 1 84.19 675 ALA B O 1
ATOM 11132 N N . VAL B 1 676 ? 26.25 -12.109 -37.812 1 88.38 676 VAL B N 1
ATOM 11133 C CA . VAL B 1 676 ? 25.781 -12.617 -36.531 1 88.38 676 VAL B CA 1
ATOM 11134 C C . VAL B 1 676 ? 26.922 -13.328 -35.812 1 88.38 676 VAL B C 1
ATOM 11136 O O . VAL B 1 676 ? 27.469 -14.312 -36.312 1 88.38 676 VAL B O 1
ATOM 11139 N N . PRO B 1 677 ? 27.297 -12.852 -34.688 1 94.19 677 PRO B N 1
ATOM 11140 C CA . PRO B 1 677 ? 28.359 -13.5 -33.938 1 94.19 677 PRO B CA 1
ATOM 11141 C C . PRO B 1 677 ? 27.875 -14.742 -33.188 1 94.19 677 PRO B C 1
ATOM 11143 O O . PRO B 1 677 ? 26.672 -15.008 -33.125 1 94.19 677 PRO B O 1
ATOM 11146 N N . GLU B 1 678 ? 28.828 -15.57 -32.75 1 94.81 678 GLU B N 1
ATOM 11147 C CA . GLU B 1 678 ? 28.516 -16.609 -31.781 1 94.81 678 GLU B CA 1
ATOM 11148 C C . GLU B 1 678 ? 28.234 -16 -30.406 1 94.81 678 GLU B C 1
ATOM 11150 O O . GLU B 1 678 ? 29.094 -15.312 -29.844 1 94.81 678 GLU B O 1
ATOM 11155 N N . ILE B 1 679 ? 27.031 -16.219 -29.938 1 95.19 679 ILE B N 1
ATOM 11156 C CA . ILE B 1 679 ? 26.625 -15.562 -28.688 1 95.19 679 ILE B CA 1
ATOM 11157 C C . ILE B 1 679 ? 26.469 -16.594 -27.594 1 95.19 679 ILE B C 1
ATOM 11159 O O . ILE B 1 679 ? 25.828 -17.641 -27.781 1 95.19 679 ILE B O 1
ATOM 11163 N N . PHE B 1 680 ? 27.125 -16.375 -26.453 1 96.25 680 PHE B N 1
ATOM 11164 C CA . PHE B 1 680 ? 26.984 -17.203 -25.266 1 96.25 680 PHE B CA 1
ATOM 11165 C C . PHE B 1 680 ? 26.531 -16.375 -24.078 1 96.25 680 PHE B C 1
ATOM 11167 O O . PHE B 1 680 ? 27.328 -15.625 -23.5 1 96.25 680 PHE B O 1
ATOM 11174 N N . PHE B 1 681 ? 25.25 -16.469 -23.75 1 95.56 681 PHE B N 1
ATOM 11175 C CA . PHE B 1 681 ? 24.734 -15.891 -22.531 1 95.56 681 PHE B CA 1
ATOM 11176 C C . PHE B 1 681 ? 24.734 -16.922 -21.406 1 95.56 681 PHE B C 1
ATOM 11178 O O . PHE B 1 681 ? 24.203 -18.016 -21.562 1 95.56 681 PHE B O 1
ATOM 11185 N N . CYS B 1 682 ? 25.344 -16.562 -20.297 1 95.31 682 CYS B N 1
ATOM 11186 C CA . CYS B 1 682 ? 25.5 -17.516 -19.203 1 95.31 682 CYS B CA 1
ATOM 11187 C C . CYS B 1 682 ? 25.125 -16.891 -17.859 1 95.31 682 CYS B C 1
ATOM 11189 O O . CYS B 1 682 ? 25.516 -15.758 -17.578 1 95.31 682 CYS B O 1
ATOM 11191 N N . THR B 1 683 ? 24.281 -17.562 -17.078 1 93.88 683 THR B N 1
ATOM 11192 C CA . THR B 1 683 ? 23.938 -17.109 -15.734 1 93.88 683 THR B CA 1
ATOM 11193 C C . THR B 1 683 ? 24.578 -17.984 -14.672 1 93.88 683 THR B C 1
ATOM 11195 O O . THR B 1 683 ? 24.781 -19.188 -14.898 1 93.88 683 THR B O 1
ATOM 11198 N N . VAL B 1 684 ? 24.938 -17.359 -13.602 1 91.44 684 VAL B N 1
ATOM 11199 C CA . VAL B 1 684 ? 25.469 -18.125 -12.484 1 91.44 684 VAL B CA 1
ATOM 11200 C C . VAL B 1 684 ? 24.328 -18.734 -11.688 1 91.44 684 VAL B C 1
ATOM 11202 O O . VAL B 1 684 ? 23.422 -18.031 -11.242 1 91.44 684 VAL B O 1
ATOM 11205 N N . GLU B 1 685 ? 24.312 -20.047 -11.531 1 86.5 685 GLU B N 1
ATOM 11206 C CA . GLU B 1 685 ? 23.281 -20.828 -10.844 1 86.5 685 GLU B CA 1
ATOM 11207 C C . GLU B 1 685 ? 22.094 -21.094 -11.758 1 86.5 685 GLU B C 1
ATOM 11209 O O . GLU B 1 685 ? 21.875 -20.391 -12.734 1 86.5 685 GLU B O 1
ATOM 11214 N N . GLN B 1 686 ? 21.453 -22.094 -11.508 1 80.62 686 GLN B N 1
ATOM 11215 C CA . GLN B 1 686 ? 20.25 -22.469 -12.258 1 80.62 686 GLN B CA 1
ATOM 11216 C C . GLN B 1 686 ? 19.047 -21.641 -11.805 1 80.62 686 GLN B C 1
ATOM 11218 O O . GLN B 1 686 ? 18.438 -21.953 -10.789 1 80.62 686 GLN B O 1
ATOM 11223 N N . LYS B 1 687 ? 18.672 -20.734 -12.602 1 83.12 687 LYS B N 1
ATOM 11224 C CA . LYS B 1 687 ? 17.547 -19.859 -12.32 1 83.12 687 LYS B CA 1
ATOM 11225 C C . LYS B 1 687 ? 16.938 -19.297 -13.602 1 83.12 687 LYS B C 1
ATOM 11227 O O . LYS B 1 687 ? 17.562 -19.344 -14.664 1 83.12 687 LYS B O 1
ATOM 11232 N N . PRO B 1 688 ? 15.742 -18.875 -13.477 1 81.38 688 PRO B N 1
ATOM 11233 C CA . PRO B 1 688 ? 15.172 -18.266 -14.68 1 81.38 688 PRO B CA 1
ATOM 11234 C C . PRO B 1 688 ? 16 -17.094 -15.203 1 81.38 688 PRO B C 1
ATOM 11236 O O . PRO B 1 688 ? 16.453 -16.25 -14.43 1 81.38 688 PRO B O 1
ATOM 11239 N N . SER B 1 689 ? 16.375 -17.109 -16.375 1 86.62 689 SER B N 1
ATOM 11240 C CA . SER B 1 689 ? 17.234 -16.141 -17.047 1 86.62 689 SER B CA 1
ATOM 11241 C C . SER B 1 689 ? 17.031 -16.172 -18.547 1 86.62 689 SER B C 1
ATOM 11243 O O . SER B 1 689 ? 16.516 -17.141 -19.109 1 86.62 689 SER B O 1
ATOM 11245 N N . LYS B 1 690 ? 17.297 -15.117 -19.156 1 85.5 690 LYS B N 1
ATOM 11246 C CA . LYS B 1 690 ? 17.312 -15.07 -20.609 1 85.5 690 LYS B CA 1
ATOM 11247 C C . LYS B 1 690 ? 18.531 -15.789 -21.188 1 85.5 690 LYS B C 1
ATOM 11249 O O . LYS B 1 690 ? 18.578 -16.094 -22.375 1 85.5 690 LYS B O 1
ATOM 11254 N N . ALA B 1 691 ? 19.422 -16.141 -20.281 1 91.06 691 ALA B N 1
ATOM 11255 C CA . ALA B 1 691 ? 20.641 -16.859 -20.703 1 91.06 691 ALA B CA 1
ATOM 11256 C C . ALA B 1 691 ? 20.312 -18.297 -21.062 1 91.06 691 ALA B C 1
ATOM 11258 O O . ALA B 1 691 ? 19.547 -18.969 -20.375 1 91.06 691 ALA B O 1
ATOM 11259 N N . LYS B 1 692 ? 20.875 -18.672 -22.125 1 90.44 692 LYS B N 1
ATOM 11260 C CA . LYS B 1 692 ? 20.703 -20.047 -22.562 1 90.44 692 LYS B CA 1
ATOM 11261 C C . LYS B 1 692 ? 21.547 -21 -21.719 1 90.44 692 LYS B C 1
ATOM 11263 O O . LYS B 1 692 ? 21.25 -22.203 -21.641 1 90.44 692 LYS B O 1
ATOM 11268 N N . TYR B 1 693 ? 22.594 -20.484 -21.141 1 93.81 693 TYR B N 1
ATOM 11269 C CA . TYR B 1 693 ? 23.531 -21.344 -20.422 1 93.81 693 TYR B CA 1
ATOM 11270 C C . TYR B 1 693 ? 23.641 -20.938 -18.969 1 93.81 693 TYR B C 1
ATOM 11272 O O . TYR B 1 693 ? 23.312 -19.812 -18.594 1 93.81 693 TYR B O 1
ATOM 11280 N N . PHE B 1 694 ? 24 -21.953 -18.094 1 93.25 694 PHE B N 1
ATOM 11281 C CA . PHE B 1 694 ? 24.266 -21.625 -16.703 1 93.25 694 PHE B CA 1
ATOM 11282 C C . PHE B 1 694 ? 25.516 -22.344 -16.219 1 93.25 694 PHE B C 1
ATOM 11284 O O . PHE B 1 694 ? 25.969 -23.312 -16.828 1 93.25 694 PHE B O 1
ATOM 11291 N N . VAL B 1 695 ? 26.188 -21.719 -15.328 1 93.25 695 VAL B N 1
ATOM 11292 C CA . VAL B 1 695 ? 27.234 -22.359 -14.547 1 93.25 695 VAL B CA 1
ATOM 11293 C C . VAL B 1 695 ? 26.797 -22.469 -13.086 1 93.25 695 VAL B C 1
ATOM 11295 O O . VAL B 1 695 ? 25.953 -21.688 -12.625 1 93.25 695 VAL B O 1
ATOM 11298 N N . ASP B 1 696 ? 27.312 -23.359 -12.406 1 88.94 696 ASP B N 1
ATOM 11299 C CA . ASP B 1 696 ? 26.781 -23.688 -11.086 1 88.94 696 ASP B CA 1
ATOM 11300 C C . ASP B 1 696 ? 27.156 -22.625 -10.062 1 88.94 696 ASP B C 1
ATOM 11302 O O . ASP B 1 696 ? 26.375 -22.344 -9.141 1 88.94 696 ASP B O 1
ATOM 11306 N N . ASP B 1 697 ? 28.359 -22.203 -10.07 1 89 697 ASP B N 1
ATOM 11307 C CA . ASP B 1 697 ? 28.828 -21.219 -9.094 1 89 697 ASP B CA 1
ATOM 11308 C C . ASP B 1 697 ? 29.984 -20.391 -9.656 1 89 697 ASP B C 1
ATOM 11310 O O . ASP B 1 697 ? 30.281 -20.484 -10.852 1 89 697 ASP B O 1
ATOM 11314 N N . THR B 1 698 ? 30.5 -19.594 -8.82 1 88.69 698 THR B N 1
ATOM 11315 C CA . THR B 1 698 ? 31.562 -18.672 -9.242 1 88.69 698 THR B CA 1
ATOM 11316 C C . THR B 1 698 ? 32.844 -19.438 -9.578 1 88.69 698 THR B C 1
ATOM 11318 O O . THR B 1 698 ? 33.656 -18.969 -10.383 1 88.69 698 THR B O 1
ATOM 11321 N N . PHE B 1 699 ? 33.031 -20.609 -9 1 87.06 699 PHE B N 1
ATOM 11322 C CA . PHE B 1 699 ? 34.188 -21.438 -9.305 1 87.06 699 PHE B CA 1
ATOM 11323 C C . PHE B 1 699 ? 34.125 -21.922 -10.75 1 87.06 699 PHE B C 1
ATOM 11325 O O . PHE B 1 699 ? 35.156 -21.984 -11.43 1 87.06 699 PHE B O 1
ATOM 11332 N N . GLU B 1 700 ? 32.969 -22.188 -11.164 1 91.12 700 GLU B N 1
ATOM 11333 C CA . GLU B 1 700 ? 32.812 -22.672 -12.531 1 91.12 700 GLU B CA 1
ATOM 11334 C C . GLU B 1 700 ? 33 -21.547 -13.547 1 91.12 700 GLU B C 1
ATOM 11336 O O . GLU B 1 700 ? 33.375 -21.797 -14.688 1 91.12 700 GLU B O 1
ATOM 11341 N N . VAL B 1 701 ? 32.688 -20.391 -13.094 1 91.81 701 VAL B N 1
ATOM 11342 C CA . VAL B 1 701 ? 32.969 -19.25 -13.953 1 91.81 701 VAL B CA 1
ATOM 11343 C C . VAL B 1 701 ? 34.469 -19.156 -14.172 1 91.81 701 VAL B C 1
ATOM 11345 O O . VAL B 1 701 ? 34.938 -18.953 -15.297 1 91.81 701 VAL B O 1
ATOM 11348 N N . GLN B 1 702 ? 35.25 -19.328 -13.125 1 88.81 702 GLN B N 1
ATOM 11349 C CA . GLN B 1 702 ? 36.688 -19.281 -13.203 1 88.81 702 GLN B CA 1
ATOM 11350 C C . GLN B 1 702 ? 37.25 -20.406 -14.086 1 88.81 702 GLN B C 1
ATOM 11352 O O . GLN B 1 702 ? 38.188 -20.188 -14.859 1 88.81 702 GLN B O 1
ATOM 11357 N N . LYS B 1 703 ? 36.656 -21.5 -13.914 1 89.25 703 LYS B N 1
ATOM 11358 C CA . LYS B 1 703 ? 37.062 -22.641 -14.734 1 89.25 703 LYS B CA 1
ATOM 11359 C C . LYS B 1 703 ? 36.812 -22.359 -16.219 1 89.25 703 LYS B C 1
ATOM 11361 O O . LYS B 1 703 ? 37.625 -22.703 -17.062 1 89.25 703 LYS B O 1
ATOM 11366 N N . LEU B 1 704 ? 35.688 -21.844 -16.484 1 92 704 LEU B N 1
ATOM 11367 C CA . LEU B 1 704 ? 35.312 -21.484 -17.844 1 92 704 LEU B CA 1
ATOM 11368 C C . LEU B 1 704 ? 36.312 -20.5 -18.438 1 92 704 LEU B C 1
ATOM 11370 O O . LEU B 1 704 ? 36.75 -20.672 -19.578 1 92 704 LEU B O 1
ATOM 11374 N N . LEU B 1 705 ? 36.656 -19.516 -17.672 1 89.5 705 LEU B N 1
ATOM 11375 C CA . LEU B 1 705 ? 37.594 -18.516 -18.141 1 89.5 705 LEU B CA 1
ATOM 11376 C C . LEU B 1 705 ? 39 -19.125 -18.328 1 89.5 705 LEU B C 1
ATOM 11378 O O . LEU B 1 705 ? 39.719 -18.734 -19.234 1 89.5 705 LEU B O 1
ATOM 11382 N N . GLN B 1 706 ? 39.312 -20.109 -17.5 1 87.56 706 GLN B N 1
ATOM 11383 C CA . GLN B 1 706 ? 40.562 -20.828 -17.656 1 87.56 706 GLN B CA 1
ATOM 11384 C C . GLN B 1 706 ? 40.562 -21.656 -18.938 1 87.56 706 GLN B C 1
ATOM 11386 O O . GLN B 1 706 ? 41.594 -21.75 -19.609 1 87.56 706 GLN B O 1
ATOM 11391 N N . TRP B 1 707 ? 39.438 -22.266 -19.266 1 89.69 707 TRP B N 1
ATOM 11392 C CA . TRP B 1 707 ? 39.312 -22.984 -20.516 1 89.69 707 TRP B CA 1
ATOM 11393 C C . TRP B 1 707 ? 39.656 -22.078 -21.703 1 89.69 707 TRP B C 1
ATOM 11395 O O . TRP B 1 707 ? 40.375 -22.469 -22.609 1 89.69 707 TRP B O 1
ATOM 11405 N N . LEU B 1 708 ? 39.156 -20.891 -21.641 1 90.38 708 LEU B N 1
ATOM 11406 C CA . LEU B 1 708 ? 39.344 -19.938 -22.734 1 90.38 708 LEU B CA 1
ATOM 11407 C C . LEU B 1 708 ? 40.75 -19.422 -22.781 1 90.38 708 LEU B C 1
ATOM 11409 O O . LEU B 1 708 ? 41.344 -19.234 -23.859 1 90.38 708 LEU B O 1
ATOM 11413 N N . ALA B 1 709 ? 41.344 -19.234 -21.578 1 87.06 709 ALA B N 1
ATOM 11414 C CA . ALA B 1 709 ? 42.719 -18.766 -21.5 1 87.06 709 ALA B CA 1
ATOM 11415 C C . ALA B 1 709 ? 43.688 -19.797 -22.078 1 87.06 709 ALA B C 1
ATOM 11417 O O . ALA B 1 709 ? 44.688 -19.438 -22.703 1 87.06 709 ALA B O 1
ATOM 11418 N N . ASN B 1 710 ? 43.406 -21 -21.875 1 85.88 710 ASN B N 1
ATOM 11419 C CA . ASN B 1 710 ? 44.25 -22.078 -22.375 1 85.88 710 ASN B CA 1
ATOM 11420 C C . ASN B 1 710 ? 44.25 -22.141 -23.906 1 85.88 710 ASN B C 1
ATOM 11422 O O . ASN B 1 710 ? 45.25 -22.469 -24.516 1 85.88 710 ASN B O 1
ATOM 11426 N N . VAL B 1 711 ? 43.188 -21.859 -24.469 1 85.69 711 VAL B N 1
ATOM 11427 C CA . VAL B 1 711 ? 43.062 -21.828 -25.922 1 85.69 711 VAL B CA 1
ATOM 11428 C C . VAL B 1 711 ? 43.875 -20.641 -26.469 1 85.69 711 VAL B C 1
ATOM 11430 O O . VAL B 1 711 ? 44.531 -20.766 -27.484 1 85.69 711 VAL B O 1
ATOM 11433 N N . SER B 1 712 ? 43.812 -19.516 -25.875 1 79.88 712 SER B N 1
ATOM 11434 C CA . SER B 1 712 ? 44.469 -18.297 -26.328 1 79.88 712 SER B CA 1
ATOM 11435 C C . SER B 1 712 ? 46 -18.438 -26.266 1 79.88 712 SER B C 1
ATOM 11437 O O . SER B 1 712 ? 46.719 -17.812 -27.047 1 79.88 712 SER B O 1
ATOM 11439 N N . SER B 1 713 ? 46.531 -19.172 -25.359 1 74 713 SER B N 1
ATOM 11440 C CA . SER B 1 713 ? 47.969 -19.375 -25.219 1 74 713 SER B CA 1
ATOM 11441 C C . SER B 1 713 ? 48.531 -20.234 -26.344 1 74 713 SER B C 1
ATOM 11443 O O . SER B 1 713 ? 49.688 -20.156 -26.688 1 74 713 SER B O 1
ATOM 11445 N N . THR B 1 714 ? 47.75 -21.016 -27.016 1 65.62 714 THR B N 1
ATOM 11446 C CA . THR B 1 714 ? 48.188 -21.906 -28.094 1 65.62 714 THR B CA 1
ATOM 11447 C C . THR B 1 714 ? 48.031 -21.234 -29.453 1 65.62 714 THR B C 1
ATOM 11449 O O . THR B 1 714 ? 48.531 -21.75 -30.453 1 65.62 714 THR B O 1
ATOM 11452 N N . GLN B 1 715 ? 47.344 -20.125 -29.703 1 61.19 715 GLN B N 1
ATOM 11453 C CA . GLN B 1 715 ? 47.188 -19.453 -30.984 1 61.19 715 GLN B CA 1
ATOM 11454 C C . GLN B 1 715 ? 48.375 -18.562 -31.312 1 61.19 715 GLN B C 1
ATOM 11456 O O . GLN B 1 715 ? 48.875 -17.859 -30.453 1 61.19 715 GLN B O 1
ATOM 11461 N N . PRO B 1 716 ? 49.25 -18.828 -32.438 1 49.66 716 PRO B N 1
ATOM 11462 C CA . PRO B 1 716 ? 50.406 -18.062 -32.844 1 49.66 716 PRO B CA 1
ATOM 11463 C C . PRO B 1 716 ? 50.125 -16.562 -33.031 1 49.66 716 PRO B C 1
ATOM 11465 O O . PRO B 1 716 ? 49 -16.203 -33.344 1 49.66 716 PRO B O 1
ATOM 11468 N N . SER B 1 717 ? 50.844 -15.688 -32.406 1 46.62 717 SER B N 1
ATOM 11469 C CA . SER B 1 717 ? 50.781 -14.242 -32.594 1 46.62 717 SER B CA 1
ATOM 11470 C C . SER B 1 717 ? 51 -13.875 -34.062 1 46.62 717 SER B C 1
ATOM 11472 O O . SER B 1 717 ? 51.969 -14.328 -34.688 1 46.62 717 SER B O 1
ATOM 11474 N N . SER B 1 718 ? 50.125 -13.758 -34.906 1 40.25 718 SER B N 1
ATOM 11475 C CA . SER B 1 718 ? 50.312 -13.43 -36.312 1 40.25 718 SER B CA 1
ATOM 11476 C C . SER B 1 718 ? 51.312 -12.297 -36.5 1 40.25 718 SER B C 1
ATOM 11478 O O . SER B 1 718 ? 51.562 -11.859 -37.625 1 40.25 718 SER B O 1
ATOM 11480 N N . ALA B 1 719 ? 51.688 -11.414 -35.656 1 36.84 719 ALA B N 1
ATOM 11481 C CA . ALA B 1 719 ? 52.469 -10.266 -36.125 1 36.84 719 ALA B CA 1
ATOM 11482 C C . ALA B 1 719 ? 53.875 -10.68 -36.531 1 36.84 719 ALA B C 1
ATOM 11484 O O . ALA B 1 719 ? 54.781 -9.844 -36.594 1 36.84 719 ALA B O 1
ATOM 11485 N N . GLU B 1 720 ? 54.281 -11.867 -36.656 1 33.97 720 GLU B N 1
ATOM 11486 C CA . GLU B 1 720 ? 55.625 -11.891 -37.188 1 33.97 720 GLU B CA 1
ATOM 11487 C C . GLU B 1 720 ? 55.656 -11.547 -38.656 1 33.97 720 GLU B C 1
ATOM 11489 O O . GLU B 1 720 ? 55.281 -12.359 -39.5 1 33.97 720 GLU B O 1
ATOM 11494 N N . ASN B 1 721 ? 55.281 -10.305 -39.125 1 33.31 721 ASN B N 1
ATOM 11495 C CA . ASN B 1 721 ? 55.688 -9.766 -40.438 1 33.31 721 ASN B CA 1
ATOM 11496 C C . ASN B 1 721 ? 57.156 -9.984 -40.688 1 33.31 721 ASN B C 1
ATOM 11498 O O . ASN B 1 721 ? 58 -9.789 -39.812 1 33.31 721 ASN B O 1
ATOM 11502 N N . PRO B 1 722 ? 57.594 -10.773 -41.719 1 34.69 722 PRO B N 1
ATOM 11503 C CA . PRO B 1 722 ? 59 -10.82 -42.125 1 34.69 722 PRO B CA 1
ATOM 11504 C C . PRO B 1 722 ? 59.594 -9.438 -42.344 1 34.69 722 PRO B C 1
ATOM 11506 O O . PRO B 1 722 ? 58.875 -8.484 -42.625 1 34.69 722 PRO B O 1
ATOM 11509 N N . PRO B 1 723 ? 60.844 -9.133 -41.906 1 31.58 723 PRO B N 1
ATOM 11510 C CA . PRO B 1 723 ? 61.5 -7.836 -42.062 1 31.58 723 PRO B CA 1
ATOM 11511 C C . PRO B 1 723 ? 61.531 -7.359 -43.5 1 31.58 723 PRO B C 1
ATOM 11513 O O . PRO B 1 723 ? 61.75 -8.164 -44.406 1 31.58 723 PRO B O 1
ATOM 11516 N N . SER B 1 724 ? 60.656 -6.508 -44.031 1 26.58 724 SER B N 1
ATOM 11517 C CA . SER B 1 724 ? 60.875 -5.879 -45.312 1 26.58 724 SER B CA 1
ATOM 11518 C C . SER B 1 724 ? 62.312 -5.422 -45.469 1 26.58 724 SER B C 1
ATOM 11520 O O . SER B 1 724 ? 62.906 -4.863 -44.531 1 26.58 724 SER B O 1
ATOM 11522 N N . ILE B 1 725 ? 63.156 -6.137 -46.25 1 31.53 725 ILE B N 1
ATOM 11523 C CA . ILE B 1 725 ? 64.438 -5.629 -46.75 1 31.53 725 ILE B CA 1
ATOM 11524 C C . ILE B 1 725 ? 64.25 -4.176 -47.188 1 31.53 725 ILE B C 1
ATOM 11526 O O . ILE B 1 725 ? 63.25 -3.805 -47.781 1 31.53 725 ILE B O 1
ATOM 11530 N N . PRO B 1 726 ? 65.375 -3.27 -47 1 27.39 726 PRO B N 1
ATOM 11531 C CA . PRO B 1 726 ? 65.25 -1.992 -47.719 1 27.39 726 PRO B CA 1
ATOM 11532 C C . PRO B 1 726 ? 65.062 -2.168 -49.219 1 27.39 726 PRO B C 1
ATOM 11534 O O . PRO B 1 726 ? 65.5 -3.164 -49.781 1 27.39 726 PRO B O 1
#

pLDDT: mean 79.09, std 18.83, range [19.84, 98.25]

Sequence (1452 aa):
MNTSSCMNFANLAFGDLNRTNPCIKYVDSDGTSSTTVTIIILSNMLPLHAQKDGKTECFSFIYDESPLWQLKDGFSPDTMVFYVGSLNADIDVNVQEEVVERLMDDFNCVHTFLANELFSEFYHDFCKHHLWPIFHYMLPMCGKHGDQFDQGLWLAYISANKILANKVLEVANPEINYILIHDYHLMAVLVFLRNKRYRAKLGFFLQSPFLASAEIYRTLPVSADILRILLNCDLIGFHTFDFARHLLSCCSRMLGLDYESKRGQIGLDYSGRTVFIKILPLGIHLGKVENVLNIPSTSMKVKEIEGKFKGKHVIVGVDDMNLFEAISLKFLAFEQLLRKYENLRDIVVLVQIINPERSSGEDIEEVRRETVLIIYKYVGCSPSPSGAIKINSWDISSLVEAMRSAVSMDDSLRQLRHEQNYSYVKSHDVAYCARSFLHSITRACLDHYNYQCWGLGFSFTFKVAALSLGFQKLFSKSIVPAYNRTNRRAIFLDFDGTLVPHSSTKKNLSSELNIVFIVSGIGISSLTEWLAPCEGLGLATEHGYFIRWKKTSEWQSSLVVDLEWKVAVERIMNLYAEATDGSTIEVKESVLAKDLPDHLKHVIANEPAVVAKGKNIVEVKQQDASKGLVTEKVIATMVGNGEIPDFILCIGDDRLDEDMYDGTLKIVSSVVVPAVPEIFFCTVEQKPSKAKYFVDDTFEVQKLLQWLANVSSTQPSSAENPPSIPMNTSSCMNFANLAFGDLNRTNPCIKYVDSDGTSSTTVTIIILSNMLPLHAQKDGKTECFSFIYDESPLWQLKDGFSPDTMVFYVGSLNADIDVNVQEEVVERLMDDFNCVHTFLANELFSEFYHDFCKHHLWPIFHYMLPMCGKHGDQFDQGLWLAYISANKILANKVLEVANPEINYILIHDYHLMAVLVFLRNKRYRAKLGFFLQSPFLASAEIYRTLPVSADILRILLNCDLIGFHTFDFARHLLSCCSRMLGLDYESKRGQIGLDYSGRTVFIKILPLGIHLGKVENVLNIPSTSMKVKEIEGKFKGKHVIVGVDDMNLFEAISLKFLAFEQLLRKYENLRDIVVLVQIINPERSSGEDIEEVRRETVLIIYKYVGCSPSPSGAIKINSWDISSLVEAMRSAVSMDDSLRQLRHEQNYSYVKSHDVAYCARSFLHSITRACLDHYNYQCWGLGFSFTFKVAALSLGFQKLFSKSIVPAYNRTNRRAIFLDFDGTLVPHSSTKKNLSSELNIVFIVSGIGISSLTEWLAPCEGLGLATEHGYFIRWKKTSEWQSSLVVDLEWKVAVERIMNLYAEATDGSTIEVKESVLAKDLPDHLKHVIANEPAVVAKGKNIVEVKQQDASKGLVTEKVIATMVGNGEIPDFILCIGDDRLDEDMYDGTLKIVSSVVVPAVPEIFFCTVEQKPSKAKYFVDDTFEVQKLLQWLANVSSTQPSSAENPPSIP

InterPro domains:
  IPR001830 Glycosyl transferase, family 20 [PF00982] (39-371)
  IPR001830 Glycosyl transferase, family 20 [PTHR10788] (36-371)
  IPR001830 Glycosyl transferase, family 20 [cd03788] (39-441)
  IPR003337 Trehalose-phosphatase [PF02358] (493-697)
  IPR023214 HAD superfamily [G3DSA:3.40.50.1000] (488-589)
  IPR023214 HAD superfamily [G3DSA:3.40.50.1000] (590-721)
  IPR036412 HAD-like superfamily [SSF56784] (489-710)

Radius of gyration: 36.16 Å; Cα contacts (8 Å, |Δi|>4): 2582; chains: 2; bounding box: 116×105×115 Å

Solvent-accessible surface area (backbone atoms only — not comparable to full-atom values): 77688 Å² total; per-residue (Å²): 139,82,80,79,80,72,80,67,74,76,68,73,62,79,70,81,75,73,76,77,58,77,46,78,67,79,74,73,81,71,83,81,66,75,80,63,52,44,37,37,41,35,32,74,55,42,62,48,43,68,42,70,36,88,88,76,71,43,76,44,78,43,75,44,84,50,52,80,64,46,28,66,74,26,46,58,89,70,43,46,70,35,37,36,21,23,64,84,62,90,71,53,80,91,50,43,68,59,50,47,49,46,33,37,73,76,64,36,28,46,72,51,92,66,56,67,69,49,43,44,32,20,48,56,48,30,38,56,60,54,46,46,36,28,26,62,47,37,60,80,44,47,52,98,72,32,61,70,84,50,68,68,32,53,50,30,40,49,50,54,19,49,54,52,33,50,52,47,58,54,55,46,50,43,72,78,27,41,38,38,38,47,26,80,82,46,42,57,24,32,42,56,46,32,70,75,32,81,60,39,36,35,34,36,33,42,76,58,62,40,44,25,51,51,70,55,38,54,54,39,68,58,36,68,40,51,51,43,19,48,62,49,30,32,26,41,34,21,23,28,62,69,33,48,48,25,51,52,48,30,40,23,65,75,69,66,39,58,61,33,56,50,94,25,31,47,24,30,58,48,56,58,32,60,31,31,53,42,52,47,39,57,51,45,58,58,70,58,52,52,52,51,60,68,33,68,69,45,49,52,50,49,50,49,52,49,62,75,43,59,91,42,46,78,46,74,44,82,44,62,58,47,63,52,35,31,60,41,45,49,51,52,17,51,52,48,35,43,67,72,38,61,83,44,53,91,31,57,44,80,46,77,46,70,42,76,58,91,67,92,47,73,66,50,52,47,31,68,72,48,51,51,13,49,23,54,57,79,60,59,56,51,49,64,45,58,45,54,86,84,63,54,54,56,23,45,67,53,42,24,51,49,51,50,51,62,73,68,48,53,69,67,60,51,49,54,26,47,50,50,36,49,53,49,48,66,69,39,14,18,35,46,33,34,40,52,49,52,52,51,43,53,60,54,50,64,55,55,80,63,34,42,76,43,84,40,75,57,82,56,60,37,43,57,34,29,26,35,62,78,52,38,74,68,48,69,83,69,48,46,63,57,57,69,76,41,71,30,31,39,37,39,33,30,38,81,74,30,44,64,95,50,84,68,66,57,76,34,61,67,45,91,46,44,47,38,30,40,44,28,55,43,36,62,68,60,52,48,62,74,45,57,88,39,56,75,41,16,40,22,22,47,24,30,37,34,36,24,65,29,68,90,46,68,77,40,70,70,67,96,59,81,64,64,55,53,57,36,49,49,38,42,51,45,46,50,34,73,30,30,48,78,42,52,77,36,89,52,65,21,31,41,62,80,74,45,53,67,51,49,41,51,37,36,61,86,38,78,47,37,70,44,82,52,90,73,21,33,29,76,41,50,61,87,41,32,40,12,54,39,42,31,50,54,52,50,50,30,38,73,72,68,50,59,48,41,28,37,38,40,40,24,48,54,79,68,41,49,34,31,56,51,21,41,51,53,42,53,73,30,87,76,38,85,60,86,44,49,75,44,39,31,27,45,31,93,63,56,42,88,30,40,22,23,34,74,40,47,67,46,47,52,49,52,42,44,56,51,25,58,54,56,73,70,57,79,76,73,78,74,70,74,80,79,76,134,136,84,79,79,80,73,80,69,74,78,67,74,63,77,72,81,76,72,74,78,58,77,46,79,67,78,74,74,79,72,82,82,64,74,81,65,53,42,38,37,40,35,31,74,55,42,61,49,44,68,43,70,38,87,86,77,73,42,75,44,77,43,75,45,86,51,53,79,64,46,28,67,73,25,47,59,88,70,44,45,69,36,38,37,21,22,64,84,62,90,71,54,80,91,50,42,67,60,50,47,51,46,32,36,75,75,65,35,28,44,74,51,92,65,56,68,68,48,44,44,34,21,46,55,47,28,37,55,59,54,48,48,37,29,26,61,47,36,61,81,46,48,50,98,71,33,61,68,85,50,68,68,32,53,50,31,38,50,50,54,19,48,54,52,33,50,52,47,59,54,55,43,52,44,72,77,26,42,36,37,38,48,28,80,82,45,41,56,24,33,41,55,46,34,71,75,32,80,60,40,37,35,34,36,31,41,76,58,61,40,46,22,52,52,71,56,37,54,56,41,69,58,37,67,42,51,51,44,20,48,62,49,32,31,26,40,34,22,24,29,63,68,34,48,48,27,51,51,49,30,38,24,67,74,69,66,40,57,61,34,56,47,94,26,32,48,25,31,60,50,54,60,33,60,31,32,53,41,51,46,39,56,51,46,59,58,70,58,52,53,52,50,61,69,33,67,70,46,49,52,50,50,51,50,52,48,63,75,43,59,91,42,47,78,44,76,46,81,43,60,58,47,63,50,32,31,59,43,44,51,52,52,18,51,51,48,37,43,69,75,37,60,83,44,52,92,31,56,43,80,47,78,48,71,43,75,58,92,66,92,47,72,67,50,52,46,32,69,72,49,52,50,15,48,24,54,59,79,58,58,55,50,50,64,46,59,46,55,87,85,62,54,53,56,23,45,69,52,42,24,50,49,52,50,50,62,71,66,48,53,68,68,60,52,48,54,26,47,50,50,36,48,52,49,46,66,69,39,14,19,36,48,32,34,40,52,48,52,52,50,42,53,59,55,50,65,56,55,80,64,35,40,75,42,83,40,74,58,83,56,59,38,43,57,33,29,26,37,61,78,52,37,74,67,48,66,83,70,49,47,61,58,55,68,75,40,71,32,33,39,37,40,32,29,38,78,73,31,44,64,94,50,82,69,68,58,73,34,63,70,45,90,46,46,46,39,31,40,46,28,56,44,38,66,68,60,51,47,62,76,46,56,88,40,57,74,42,16,39,22,24,47,26,30,38,34,35,23,65,27,67,87,46,68,76,41,70,70,68,95,59,80,64,64,54,52,58,36,47,49,38,42,49,45,46,50,34,73,29,30,47,78,43,53,78,36,86,49,61,26,33,41,63,79,74,44,52,67,52,49,40,52,37,35,62,87,40,78,47,36,70,43,81,55,91,73,18,31,30,78,42,49,62,87,40,32,40,12,54,37,42,31,50,54,52,51,50,32,38,72,72,70,49,57,48,42,28,37,38,39,39,24,48,53,79,67,40,51,33,32,55,52,21,39,50,53,42,52,72,31,85,78,39,84,61,85,44,50,74,44,40,31,28,44,30,93,62,54,44,88,30,40,22,23,35,75,40,46,67,48,46,52,49,52,42,44,57,52,24,58,54,57,72,70,54,78,75,75,76,75,68,76,82,79,75,135